Protein 9IQG (pdb70)

Solvent-accessible surface area: 45404 Å² total; per-residue (Å²): 174,29,117,61,0,123,35,6,28,146,112,33,15,138,87,31,120,173,43,55,45,58,2,41,82,34,20,53,63,6,11,60,6,10,0,85,3,0,8,5,1,0,27,0,4,19,50,0,0,38,134,11,59,61,72,73,0,86,91,13,4,66,62,0,92,43,19,1,47,85,7,25,102,5,12,53,16,3,24,70,61,0,0,67,0,0,3,0,0,0,40,41,0,21,31,24,0,5,80,45,1,12,65,3,11,29,60,6,16,46,135,31,11,30,34,12,5,14,36,20,0,22,49,5,0,30,52,0,28,57,7,13,19,16,49,13,40,21,36,44,13,11,77,30,14,10,97,2,0,27,124,21,0,72,130,44,16,68,30,0,3,103,12,0,89,81,8,29,72,78,2,40,121,28,10,135,123,2,49,152,62,0,40,72,8,6,61,112,7,7,66,45,11,33,17,1,31,140,19,2,76,31,0,11,37,2,6,63,5,2,2,1,10,6,32,11,52,84,10,84,84,98,5,47,103,27,7,97,65,3,13,82,6,3,37,73,2,10,88,57,32,8,47,1,27,8,35,0,39,57,20,21,16,64,8,6,14,23,0,0,81,72,0,0,78,57,6,50,43,92,104,18,96,17,0,6,0,4,0,0,3,2,0,0,14,14,0,2,27,1,27,18,39,12,8,22,19,31,6,3,56,5,17,0,7,38,1,0,54,65,0,2,99,0,42,76,8,160,39,79,24,78,68,85,96,112,18,80,156,33,101,91,10,53,0,42,1,6,0,68,78,0,24,6,33,70,83,92,43,120,93,44,28,0,53,80,0,54,10,63,0,63,158,31,30,40,0,0,0,2,2,18,20,46,6,11,20,39,10,1,4,20,0,1,0,8,16,44,40,7,90,55,32,10,0,93,2,44,55,35,19,1,71,65,0,20,18,64,46,1,7,68,11,0,0,3,4,20,58,144,40,40,8,7,43,23,25,0,3,87,2,1,96,49,6,83,56,109,13,88,78,118,62,0,40,61,0,0,126,1,0,7,0,21,81,26,0,147,85,50,123,106,15,17,78,11,69,7,14,14,26,0,62,75,17,34,7,3,28,49,31,10,1,9,0,0,2,0,0,4,29,111,10,21,0,3,0,4,7,16,1,20,32,9,1,4,1,61,7,1,24,133,0,51,69,18,11,116,140,32,9,62,142,13,0,9,0,26,4,11,15,55,14,50,26,0,90,97,7,82,32,0,0,0,0,44,114,2,91,38,56,15,77,16,59,25,99,65,5,79,79,101,4,104,34,0,38,86,3,24,140,25,46,77,124,194,87,84,45,153,15,6,30,85,94,19,50,177,72,9,44,65,144,168,82,44,5,83,34,0,58,106,41,0,64,24,2,19,44,43,24,8,69,0,1,76,18,0,1,96,0,0,22,46,0,7,34,7,28,28,0,100,150,21,76,78,72,62,72,51,136,89,3,20,110,33,4,120,83,141,52,143,34,33,60,0,47,3,1,56,27,17,108,6,96,11,38,132,15,24,98,48,43,21,0,24,182,16,6,66,98,0,60,32,46,5,86,65,7,8,103,40,17,77,50,2,16,86,42,5,20,47,7,5,10,160,14,5,35,49,2,6,42,69,2,2,67,18,0,14,66,0,32,2,65,16,25,28,88,87,26,130,12,71,5,16,40,40,1,5,35,10,1,22,51,1,8,15,8,6,51,12,4,20,17,12,51,25,22,6,79,38,22,22,124,20,0,44,98,21,0,88,87,25,8,96,82,0,5,93,63,0,48,82,3,44,86,42,10,115,141,42,42,139,89,7,39,135,139,0,47,84,47,7,54,20,35,44,133,8,59,39,103,2,30,38,17,0,12,22,4,12,45,2,15,44,2,2,7,0,4,40,33,41,130,61,11,38,39,89,6,58,92,2,1,37,62,5,24,112,14,11,39,11,0,41,40,39,2,23,28,4,20,5,21,12,58,62,20,3,18,64,9,8,8,40,0,3,24,32,0,1,55,32,4,2,70,17,127,20,49,4,0,17,2,1,0,0,4,10,0,1,29,34,1,21,32,11,44,14,39,48,8,21,13,38,35,22,34,16,41,2,43,1,1,0,21,59,0,3,73,1,17,90,36,152,68,31,46,99,63,29,126,166,159,29,80,27,196,86,2,92,0,43,2,41,130,0,22,11,19,69,111,125,75,70,85,39,1,40,99,2,34,2,60,0,89,48,33,10,4,0,0,0,0,1,35,9,45,3,12,9,43,13,1,1,20,0,2,0,15,5,34,62,39,84,66,44,122,4,8,4,32,63,75,50,7,60,46,9,3,8,39,12,4,5,57,8,2,4,4,2,20,38,71,32,17,0,28,64,4,24,2,54,73,0,0,14,25,1,24,68,115,16,82,113,103,67,0,50,111,5,0,58,24,0,62,0,17,109,20,0,129,74,25,91,78,32,24,100,15,158,4,51,30,72,31,53,63,33,34,34,6,20,12,3,2,0,2,5,0,3,0,18,6,25,130,1,107,0,4,0,35,3,12,10,27,21,26,0,0,11,48,1,12,94,76,10,59,152,29,21,46,125,24,83,158,108,66,0,0,1,19,1,10,15,36,11,74,42,2,99,91,4,76,32,0,0,0,0,35,77,0,108,23,82,21,90,10,35,12,108,92,0,49,82,123,88,35,79,0,89,79,6,6,62,45,78,116,47,131

Organism: Mycobacterium tuberculosis (strain ATCC 25618 / H37Rv) (NCBI:txid83332)

Foldseek 3Di:
DQVLLVVLCVVLLVVLVVLLVLLLVLLLLLLLLLLCLLVLVLCCCFPCVVVVNVVSNVVSVVVNVVSVVSNVVSLVSNLVSLVVSLVSSLVVLLVLLVVLQVLAFPVLCVVQDPVRSVCLSPVLSVLSSVVSSCCSNAQVNQVSLLVSLLVVLCVAAVVLSVLSVVLVVVLVVVLVVLCVVQLVLLLVLLVLVVVLVVLVVVCVVPVVVCVVVVVVVVSVVVNVVSVVVSVVSVVVNVVSLVPNVVSLVVSLVVSLVVLVVVQVVCVVDPRHDDSSSSSSNSSSVSNSVSVVRNSNPVSSVSSNSVSSVSSVVSSVDDHDAFQDDAADDDDQQQWKKFAAQFWAQDPPDDDTLAGGAGDIFTWLFEEEEEEDPSQCPLVVLCCQLPSDDTPDDATQRVNHGPSSHGNPVSVLQELEQHPDHFAAWFFLLVRLCVLPVPDDVVLLLVLCVLLVNQPVQVPDPVRRRHTAHGGNPVDDPLNSLSSSSSSSVSSLHSEYEAHPSPPRPDPVSSVSNLVSCCVRSSNHGYYHYDLALVSQQRGQKYWYGYSRYTQDIGHLVVCCPVPPVSVVSCVVNPD/DFDLVVLLVVLVCLLQDDPDLNVVLLVLLLLLLLLLLCLLLLVLVLVLLQVLQVVQQPDDQVAALVRVLVVVCVDPPNLVSLLSVQSRHRHNDHHDVVSSVVSVVVSVVSNVVSVVSLVVSLVSSVVSLVVSLVVLLVLLVVLVVFAAPVVPVVDDPVVSVCLNPVLSVLLSVLCNVPVSLLSNLVSNQVSLLVVLVVLDPVLSVLLVVLVVVLVVVVVVLCVQQVVLVVQLVVLVVVLVVLVSVCVVVVVCCVVVVNPVVSVVVNVVSVVSNVVSVVSNVVSLQVSLVVLVVSLVVSLVVSVVVVVVCSSSNNHPPSSSSSNSVSSVSNSVSSSVCSNSVVSVSSSSVSSSSSVVSSPDDGADDFAAAADDQPQWKKWWAQWWADDPPPGTQAGGAIDIFGQFFAEEEEEDDRQCLLVVVCVQLPSDDTPDTFMDRNRHTPRNHGSVNSNLQEQEQDPQQFAAWFFLLCRLCVLPVPDDPVLLVLLCVLLVLQVVLVVDPQRRHFTAGGVGGPADPQSSLSSSSSSSVSSLHLAYEYAASCVVPDPVSVVSNCVSCVVVSRRRRYYHYHLPVVVCAPGQKYFYGYRNYRPDMGHPVVCCVVPPDVVVSVCVVVPD

Nearest PDB structures (foldseek):
  9g2s-assembly1_B  TM=8.782E-01  e=1.891E-32  Mycolicibacterium thermoresistibile ATCC 19527
  9g2t-assembly1_B  TM=8.586E-01  e=6.358E-33  Mycolicibacterium thermoresistibile ATCC 19527
  9fw3-assembly1_B  TM=8.831E-01  e=9.270E-32  Mycolicibacterium thermoresistibile ATCC 19527
  9g2k-assembly1_B  TM=8.762E-01  e=6.839E-31  Mycolicibacterium thermoresistibile ATCC 19527
  8vsi-assembly1_B  TM=7.888E-01  e=4.283E-32  Escherichia coli

Secondary structure (DSSP, 8-state):
--HHHHHHHHHHSGGGHHHHHHHHHHHHHHHHHHHHHHHHHHHIIIIIITTT-HHHHHHHHHHHHHHHHHHHHHHHHHHHHHHHHHHHHHHHHHHHHHHHHTT--HHHHHTT-HHHHHHHHHHHHHHHHHHHHHIIIIITHHHHHHHHHHHHHHHH-TTTHHHHHHHHHHHHHHHHHHHHHHHHHHHHHHHHHHHHHHHHHHHHHTHHHHHHHT-HHHHHHHHHHHHHHHHHHHHHHHHHHTTHHHHHHHHHHHHHHHHHHHHHHHHHTTT--THHHHHHHHHHHHHHHHHHHHHHTTTHHHHHHHHHHHHHHHHTPPPS----SS----TT----B--EEEEE--TT-SS-SEEEE---B-TT-EEEEEE-TTSSHHHHHHHHTTSS--SEEE--BTTB-STTS-TTHHHHTEEEE-SS----SEEHHHHHHTT-SS--HHHHHHHHHHTT-HHHHHTSTTGGG-EE-SSSTTS-HHHHHHHHHHHHHHH--SEEEEES--TTS-HHHHHHHHHHHHHHGGGSEEEEE-S-HHHHSSSSEEEEEETTEEEEEE-HHHHHHH-HHHHHHHHHH--/---HHHHHHHHHHHHS-STTTHHHHHHHHHHHHHHHHHHHHHHHHHHHHHHHHHHHHSS-TTS-HHHHHHHHHHSSSSHHHHHHHTT---TT----HHHHHHHHHHHHHHHHHHHHHHHHHHHHHHHHHHHHHHHHHHHHHHHHHHS-HHHHHTS-HHHHHIIIIIHHHHHHHHHHHHHHHHHHHHHHHHHHHHHHHHH-HHHHHHHHTHHHHHHHHHHHHHHHHHHHHHHHHHHHHHHHHHHHHHHHTHHHHHHTT-HHHHHHHHHHHHHHHHHHHHHHHHHHHTHHHHHHHHHHHHHHHHHHHHHHHHHHTSS-HHHHHHHHHHHHHHHHHHHHHHHTHHHHHHHHHHHHHHHHHHTS--S-----PPP--SS--EEEEEEEE-STTTS-SEEEEEEEE-TT--EEEE--TTSSHHHHHHHHTTSS--SEEEEEETTEEGGGS-HHHHHHHEEEE-SS----SEEHHHHHHTT-TT--HHHHHHHHHHTTHHHHHTTSTTTTTSEE-SS-BS--HHHHHHHHHHHHHHT--SEEEEESTTSSS-HHHHHHHHHHHHHHHSSS--EEE-S-TTTTTT-SEEEEESSSSEEEEE-HHHHHHH-HHHHHHHHHHH--

B-factor: mean 59.62, std 23.4, range [16.44, 131.47]

Radius of gyration: 38.79 Å; Cα contacts (8 Å, |Δi|>4): 2008; chains: 2; bounding box: 55×67×137 Å

Structure (mmCIF, N/CA/C/O backbone):
data_9IQG
#
_entry.id   9IQG
#
_cell.length_a   1.00
_cell.length_b   1.00
_cell.length_c   1.00
_cell.angle_alpha   90.00
_cell.angle_beta   90.00
_cell.angle_gamma   90.00
#
_symmetry.space_group_name_H-M   'P 1'
#
loop_
_entity.id
_entity.type
_entity.pdbx_description
1 polymer 'ABC transporter, ATP-binding protein'
2 polymer 'ABC transporter transmembrane region'
3 non-polymer "ADENOSINE-5'-TRIPHOSPHATE"
4 non-polymer 'MAGNESIUM ION'
5 non-polymer "ADENOSINE-5'-DIPHOSPHATE"
6 non-polymer 'VANADATE ION'
#
loop_
_atom_site.group_PDB
_atom_site.id
_atom_site.type_symbol
_atom_site.label_atom_id
_atom_site.label_alt_id
_atom_site.label_comp_id
_atom_site.label_asym_id
_atom_site.label_entity_id
_atom_site.label_seq_id
_atom_site.pdbx_PDB_ins_code
_atom_site.Cartn_x
_atom_site.Cartn_y
_atom_site.Cartn_z
_atom_site.occupancy
_atom_site.B_iso_or_equiv
_atom_site.auth_seq_id
_atom_site.auth_comp_id
_atom_site.auth_asym_id
_atom_site.auth_atom_id
_atom_site.pdbx_PDB_model_num
ATOM 1 N N . GLN A 1 10 ? 96.096 118.299 104.479 1.00 89.56 -2 GLN A N 1
ATOM 2 C CA . GLN A 1 10 ? 96.012 117.172 103.559 1.00 98.86 -2 GLN A CA 1
ATOM 3 C C . GLN A 1 10 ? 97.236 116.267 103.688 1.00 98.30 -2 GLN A C 1
ATOM 4 O O . GLN A 1 10 ? 98.337 116.625 103.267 1.00 93.24 -2 GLN A O 1
ATOM 10 N N . SER A 1 11 ? 97.033 115.092 104.288 1.00 91.71 -1 SER A N 1
ATOM 11 C CA . SER A 1 11 ? 98.090 114.100 104.436 1.00 75.66 -1 SER A CA 1
ATOM 12 C C . SER A 1 11 ? 97.564 112.693 104.187 1.00 70.09 -1 SER A C 1
ATOM 13 O O . SER A 1 11 ? 98.096 111.723 104.734 1.00 66.77 -1 SER A O 1
ATOM 16 N N . ASN A 1 12 ? 96.518 112.566 103.367 1.00 74.27 0 ASN A N 1
ATOM 17 C CA . ASN A 1 12 ? 95.910 111.261 103.130 1.00 69.61 0 ASN A CA 1
ATOM 18 C C . ASN A 1 12 ? 96.875 110.315 102.426 1.00 61.59 0 ASN A C 1
ATOM 19 O O . ASN A 1 12 ? 96.910 109.117 102.726 1.00 61.52 0 ASN A O 1
ATOM 24 N N . MET A 1 13 ? 97.659 110.832 101.477 1.00 59.09 1 MET A N 1
ATOM 25 C CA . MET A 1 13 ? 98.586 109.979 100.743 1.00 52.74 1 MET A CA 1
ATOM 26 C C . MET A 1 13 ? 99.764 109.544 101.605 1.00 47.91 1 MET A C 1
ATOM 27 O O . MET A 1 13 ? 100.290 108.442 101.418 1.00 47.87 1 MET A O 1
ATOM 32 N N . LEU A 1 14 ? 100.195 110.388 102.544 1.00 46.17 2 LEU A N 1
ATOM 33 C CA . LEU A 1 14 ? 101.308 110.023 103.416 1.00 42.93 2 LEU A CA 1
ATOM 34 C C . LEU A 1 14 ? 100.968 108.801 104.258 1.00 43.33 2 LEU A C 1
ATOM 35 O O . LEU A 1 14 ? 101.767 107.863 104.367 1.00 46.04 2 LEU A O 1
ATOM 40 N N . TRP A 1 15 ? 99.775 108.791 104.852 1.00 45.09 3 TRP A N 1
ATOM 41 C CA . TRP A 1 15 ? 99.368 107.652 105.663 1.00 45.85 3 TRP A CA 1
ATOM 42 C C . TRP A 1 15 ? 99.202 106.395 104.824 1.00 45.35 3 TRP A C 1
ATOM 43 O O . TRP A 1 15 ? 99.539 105.302 105.285 1.00 45.93 3 TRP A O 1
ATOM 54 N N . ALA A 1 16 ? 98.688 106.525 103.599 1.00 48.20 4 ALA A N 1
ATOM 55 C CA . ALA A 1 16 ? 98.567 105.363 102.724 1.00 43.83 4 ALA A CA 1
ATOM 56 C C . ALA A 1 16 ? 99.933 104.780 102.387 1.00 39.43 4 ALA A C 1
ATOM 57 O O . ALA A 1 16 ? 100.122 103.558 102.427 1.00 40.90 4 ALA A O 1
ATOM 59 N N . LEU A 1 17 ? 100.903 105.639 102.065 1.00 39.02 5 LEU A N 1
ATOM 60 C CA . LEU A 1 17 ? 102.247 105.159 101.762 1.00 36.29 5 LEU A CA 1
ATOM 61 C C . LEU A 1 17 ? 102.879 104.485 102.971 1.00 36.32 5 LEU A C 1
ATOM 62 O O . LEU A 1 17 ? 103.508 103.428 102.842 1.00 38.90 5 LEU A O 1
ATOM 67 N N . LEU A 1 18 ? 102.731 105.084 104.155 1.00 36.50 6 LEU A N 1
ATOM 68 C CA . LEU A 1 18 ? 103.283 104.474 105.359 1.00 30.79 6 LEU A CA 1
ATOM 69 C C . LEU A 1 18 ? 102.637 103.122 105.631 1.00 32.18 6 LEU A C 1
ATOM 70 O O . LEU A 1 18 ? 103.329 102.127 105.872 1.00 38.13 6 LEU A O 1
ATOM 75 N N . ARG A 1 19 ? 101.308 103.057 105.552 1.00 31.85 7 ARG A N 1
ATOM 76 C CA . ARG A 1 19 ? 100.604 101.805 105.798 1.00 37.80 7 ARG A CA 1
ATOM 77 C C . ARG A 1 19 ? 101.029 100.728 104.808 1.00 43.24 7 ARG A C 1
ATOM 78 O O . ARG A 1 19 ? 101.165 99.555 105.177 1.00 45.99 7 ARG A O 1
ATOM 86 N N . GLN A 1 20 ? 101.253 101.105 103.549 1.00 40.28 8 GLN A N 1
ATOM 87 C CA . GLN A 1 20 ? 101.606 100.108 102.546 1.00 35.46 8 GLN A CA 1
ATOM 88 C C . GLN A 1 20 ? 103.045 99.631 102.700 1.00 35.87 8 GLN A C 1
ATOM 89 O O . GLN A 1 20 ? 103.318 98.431 102.580 1.00 39.12 8 GLN A O 1
ATOM 95 N N . TYR A 1 21 ? 103.985 100.540 102.958 1.00 32.64 9 TYR A N 1
ATOM 96 C CA . TYR A 1 21 ? 105.396 100.200 102.839 1.00 33.56 9 TYR A CA 1
ATOM 97 C C . TYR A 1 21 ? 106.114 100.056 104.174 1.00 38.48 9 TYR A C 1
ATOM 98 O O . TYR A 1 21 ? 107.330 99.841 104.185 1.00 43.34 9 TYR A O 1
ATOM 107 N N . VAL A 1 22 ? 105.403 100.142 105.301 1.00 36.51 10 VAL A N 1
ATOM 108 C CA . VAL A 1 22 ? 105.992 99.771 106.582 1.00 34.08 10 VAL A CA 1
ATOM 109 C C . VAL A 1 22 ? 105.420 98.457 107.101 1.00 40.37 10 VAL A C 1
ATOM 110 O O . VAL A 1 22 ? 105.913 97.930 108.111 1.00 46.07 10 VAL A O 1
ATOM 114 N N . ARG A 1 23 ? 104.427 97.892 106.419 1.00 41.39 11 ARG A N 1
ATOM 115 C CA . ARG A 1 23 ? 103.823 96.635 106.853 1.00 43.20 11 ARG A CA 1
ATOM 116 C C . ARG A 1 23 ? 104.816 95.490 107.035 1.00 42.37 11 ARG A C 1
ATOM 117 O O . ARG A 1 23 ? 104.676 94.749 108.022 1.00 49.78 11 ARG A O 1
ATOM 125 N N . PRO A 1 24 ? 105.801 95.264 106.158 1.00 38.90 12 PRO A N 1
ATOM 126 C CA . PRO A 1 24 ? 106.785 94.205 106.440 1.00 36.63 12 PRO A CA 1
ATOM 127 C C . PRO A 1 24 ? 107.621 94.451 107.685 1.00 37.40 12 PRO A C 1
ATOM 128 O O . PRO A 1 24 ? 108.228 93.503 108.196 1.00 40.52 12 PRO A O 1
ATOM 132 N N . TYR A 1 25 ? 107.681 95.685 108.188 1.00 33.25 13 TYR A N 1
ATOM 133 C CA . TYR A 1 25 ? 108.513 96.028 109.335 1.00 31.24 13 TYR A CA 1
ATOM 134 C C . TYR A 1 25 ? 107.694 96.409 110.565 1.00 39.38 13 TYR A C 1
ATOM 135 O O . TYR A 1 25 ? 108.219 97.044 111.485 1.00 44.18 13 TYR A O 1
ATOM 144 N N . ARG A 1 26 ? 106.417 96.022 110.607 1.00 41.93 14 ARG A N 1
ATOM 145 C CA . ARG A 1 26 ? 105.594 96.343 111.766 1.00 37.55 14 ARG A CA 1
ATOM 146 C C . ARG A 1 26 ? 106.055 95.596 113.012 1.00 41.38 14 ARG A C 1
ATOM 147 O O . ARG A 1 26 ? 105.939 96.122 114.123 1.00 46.13 14 ARG A O 1
ATOM 155 N N . TRP A 1 27 ? 106.584 94.381 112.859 1.00 42.55 15 TRP A N 1
ATOM 156 C CA . TRP A 1 27 ? 107.104 93.665 114.019 1.00 39.39 15 TRP A CA 1
ATOM 157 C C . TRP A 1 27 ? 108.364 94.329 114.559 1.00 40.68 15 TRP A C 1
ATOM 158 O O . TRP A 1 27 ? 108.560 94.404 115.779 1.00 46.85 15 TRP A O 1
ATOM 169 N N . LEU A 1 28 ? 109.229 94.821 113.669 1.00 39.38 16 LEU A N 1
ATOM 170 C CA . LEU A 1 28 ? 110.375 95.604 114.118 1.00 29.75 16 LEU A CA 1
ATOM 171 C C . LEU A 1 28 ? 109.922 96.874 114.820 1.00 28.77 16 LEU A C 1
ATOM 172 O O . LEU A 1 28 ? 110.530 97.293 115.809 1.00 35.78 16 LEU A O 1
ATOM 177 N N . LEU A 1 29 ? 108.858 97.503 114.319 1.00 28.37 17 LEU A N 1
ATOM 178 C CA . LEU A 1 29 ? 108.315 98.679 114.995 1.00 31.49 17 LEU A CA 1
ATOM 179 C C . LEU A 1 29 ? 107.795 98.335 116.386 1.00 34.27 17 LEU A C 1
ATOM 180 O O . LEU A 1 29 ? 107.974 99.110 117.331 1.00 32.66 17 LEU A O 1
ATOM 185 N N . ALA A 1 30 ? 107.126 97.191 116.525 1.00 34.20 18 ALA A N 1
ATOM 186 C CA . ALA A 1 30 ? 106.639 96.772 117.837 1.00 30.48 18 ALA A CA 1
ATOM 187 C C . ALA A 1 30 ? 107.794 96.511 118.796 1.00 33.60 18 ALA A C 1
ATOM 188 O O . ALA A 1 30 ? 107.733 96.886 119.975 1.00 40.00 18 ALA A O 1
ATOM 190 N N . VAL A 1 31 ? 108.856 95.867 118.309 1.00 31.66 19 VAL A N 1
ATOM 191 C CA . VAL A 1 31 ? 110.034 95.638 119.143 1.00 29.90 19 VAL A CA 1
ATOM 192 C C . VAL A 1 31 ? 110.656 96.964 119.561 1.00 31.26 19 VAL A C 1
ATOM 193 O O . VAL A 1 31 ? 111.059 97.143 120.717 1.00 34.44 19 VAL A O 1
ATOM 197 N N . VAL A 1 32 ? 110.748 97.911 118.626 1.00 29.54 20 VAL A N 1
ATOM 198 C CA . VAL A 1 32 ? 111.300 99.225 118.940 1.00 28.19 20 VAL A CA 1
ATOM 199 C C . VAL A 1 32 ? 110.454 99.916 119.996 1.00 30.79 20 VAL A C 1
ATOM 200 O O . VAL A 1 32 ? 110.982 100.526 120.929 1.00 38.64 20 VAL A O 1
ATOM 204 N N . ALA A 1 33 ? 109.129 99.840 119.864 1.00 30.31 21 ALA A N 1
ATOM 205 C CA . ALA A 1 33 ? 108.248 100.470 120.840 1.00 30.90 21 ALA A CA 1
ATOM 206 C C . ALA A 1 33 ? 108.423 99.856 122.222 1.00 32.40 21 ALA A C 1
ATOM 207 O O . ALA A 1 33 ? 108.480 100.576 123.225 1.00 33.14 21 ALA A O 1
ATOM 209 N N . VAL A 1 34 ? 108.515 98.528 122.294 1.00 31.14 22 VAL A N 1
ATOM 210 C CA . VAL A 1 34 ? 108.684 97.865 123.585 1.00 26.32 22 VAL A CA 1
ATOM 211 C C . VAL A 1 34 ? 110.013 98.262 124.220 1.00 27.47 22 VAL A C 1
ATOM 212 O O . VAL A 1 34 ? 110.079 98.600 125.408 1.00 29.97 22 VAL A O 1
ATOM 216 N N . LEU A 1 35 ? 111.092 98.236 123.436 1.00 30.82 23 LEU A N 1
ATOM 217 C CA . LEU A 1 35 ? 112.396 98.602 123.982 1.00 29.92 23 LEU A CA 1
ATOM 218 C C . LEU A 1 35 ? 112.428 100.065 124.402 1.00 27.79 23 LEU A C 1
ATOM 219 O O . LEU A 1 35 ? 113.042 100.415 125.417 1.00 32.73 23 LEU A O 1
ATOM 224 N N . GLN A 1 36 ? 111.767 100.936 123.640 1.00 28.33 24 GLN A N 1
ATOM 225 C CA . GLN A 1 36 ? 111.728 102.349 123.990 1.00 30.02 24 GLN A CA 1
ATOM 226 C C . GLN A 1 36 ? 110.956 102.584 125.279 1.00 31.06 24 GLN A C 1
ATOM 227 O O . GLN A 1 36 ? 111.386 103.379 126.122 1.00 33.95 24 GLN A O 1
ATOM 233 N N . VAL A 1 37 ? 109.819 101.907 125.462 1.00 30.66 25 VAL A N 1
ATOM 234 C CA . VAL A 1 37 ? 109.091 102.100 126.711 1.00 31.27 25 VAL A CA 1
ATOM 235 C C . VAL A 1 37 ? 109.894 101.547 127.881 1.00 30.00 25 VAL A C 1
ATOM 236 O O . VAL A 1 37 ? 109.915 102.145 128.959 1.00 37.56 25 VAL A O 1
ATOM 240 N N . ILE A 1 38 ? 110.600 100.429 127.688 1.00 28.52 26 ILE A N 1
ATOM 241 C CA . ILE A 1 38 ? 111.392 99.882 128.790 1.00 26.57 26 ILE A CA 1
ATOM 242 C C . ILE A 1 38 ? 112.512 100.843 129.171 1.00 28.66 26 ILE A C 1
ATOM 243 O O . ILE A 1 38 ? 112.750 101.106 130.355 1.00 36.08 26 ILE A O 1
ATOM 248 N N . SER A 1 39 ? 113.215 101.387 128.174 1.00 28.56 27 SER A N 1
ATOM 249 C CA . SER A 1 39 ? 114.307 102.311 128.472 1.00 24.88 27 SER A CA 1
ATOM 250 C C . SER A 1 39 ? 113.792 103.595 129.112 1.00 26.42 27 SER A C 1
ATOM 251 O O . SER A 1 39 ? 114.418 104.129 130.036 1.00 31.75 27 SER A O 1
ATOM 254 N N . ASN A 1 40 ? 112.651 104.104 128.643 1.00 27.66 28 ASN A N 1
ATOM 255 C CA . ASN A 1 40 ? 112.101 105.327 129.215 1.00 28.22 28 ASN A CA 1
ATOM 256 C C . ASN A 1 40 ? 111.618 105.112 130.644 1.00 29.28 28 ASN A C 1
ATOM 257 O O . ASN A 1 40 ? 111.818 105.975 131.505 1.00 33.32 28 ASN A O 1
ATOM 262 N N . MET A 1 41 ? 110.996 103.965 130.929 1.00 28.08 29 MET A N 1
ATOM 263 C CA . MET A 1 41 ? 110.615 103.684 132.308 1.00 28.05 29 MET A CA 1
ATOM 264 C C . MET A 1 41 ? 111.827 103.442 133.198 1.00 27.93 29 MET A C 1
ATOM 265 O O . MET A 1 41 ? 111.784 103.773 134.381 1.00 34.38 29 MET A O 1
ATOM 270 N N . ALA A 1 42 ? 112.913 102.880 132.665 1.00 24.32 30 ALA A N 1
ATOM 271 C CA . ALA A 1 42 ? 114.129 102.759 133.468 1.00 26.72 30 ALA A CA 1
ATOM 272 C C . ALA A 1 42 ? 114.711 104.129 133.806 1.00 29.40 30 ALA A C 1
ATOM 273 O O . ALA A 1 42 ? 115.116 104.383 134.953 1.00 34.88 30 ALA A O 1
ATOM 275 N N . SER A 1 43 ? 114.757 105.024 132.817 1.00 25.20 31 SER A N 1
ATOM 276 C CA . SER A 1 43 ? 115.256 106.372 133.057 1.00 28.42 31 SER A CA 1
ATOM 277 C C . SER A 1 43 ? 114.348 107.151 134.001 1.00 30.21 31 SER A C 1
ATOM 278 O O . SER A 1 43 ? 114.825 108.025 134.730 1.00 32.36 31 SER A O 1
ATOM 281 N N . LEU A 1 44 ? 113.045 106.865 133.988 1.00 27.75 32 LEU A N 1
ATOM 282 C CA . LEU A 1 44 ? 112.138 107.472 134.956 1.00 24.49 32 LEU A CA 1
ATOM 283 C C . LEU A 1 44 ? 112.243 106.827 136.331 1.00 27.46 32 LEU A C 1
ATOM 284 O O . LEU A 1 44 ? 111.945 107.476 137.338 1.00 34.63 32 LEU A O 1
ATOM 289 N N . TYR A 1 45 ? 112.642 105.559 136.393 1.00 28.26 33 TYR A N 1
ATOM 290 C CA . TYR A 1 45 ? 112.713 104.850 137.662 1.00 28.06 33 TYR A CA 1
ATOM 291 C C . TYR A 1 45 ? 113.978 105.181 138.434 1.00 30.16 33 TYR A C 1
ATOM 292 O O . TYR A 1 45 ? 113.987 105.068 139.663 1.00 35.06 33 TYR A O 1
ATOM 301 N N . LEU A 1 46 ? 115.051 105.564 137.745 1.00 31.11 34 LEU A N 1
ATOM 302 C CA . LEU A 1 46 ? 116.251 106.001 138.463 1.00 29.46 34 LEU A CA 1
ATOM 303 C C . LEU A 1 46 ? 115.975 107.112 139.475 1.00 31.88 34 LEU A C 1
ATOM 304 O O . LEU A 1 46 ? 116.445 107.003 140.621 1.00 36.74 34 LEU A O 1
ATOM 309 N N . PRO A 1 47 ? 115.239 108.181 139.144 1.00 33.60 35 PRO A N 1
ATOM 310 C CA . PRO A 1 47 ? 114.856 109.149 140.185 1.00 32.36 35 PRO A CA 1
ATOM 311 C C . PRO A 1 47 ? 114.008 108.559 141.296 1.00 32.93 35 PRO A C 1
ATOM 312 O O . PRO A 1 47 ? 114.070 109.048 142.428 1.00 37.99 35 PRO A O 1
ATOM 316 N N . THR A 1 48 ? 113.196 107.541 141.011 1.00 30.00 36 THR A N 1
ATOM 317 C CA . THR A 1 48 ? 112.440 106.890 142.076 1.00 32.61 36 THR A CA 1
ATOM 318 C C . THR A 1 48 ? 113.370 106.200 143.068 1.00 36.30 36 THR A C 1
ATOM 319 O O . THR A 1 48 ? 113.149 106.256 144.284 1.00 37.78 36 THR A O 1
ATOM 323 N N . VAL A 1 49 ? 114.425 105.551 142.571 1.00 36.24 37 VAL A N 1
ATOM 324 C CA . VAL A 1 49 ? 115.405 104.957 143.472 1.00 35.64 37 VAL A CA 1
ATOM 325 C C . VAL A 1 49 ? 116.165 106.036 144.228 1.00 39.24 37 VAL A C 1
ATOM 326 O O . VAL A 1 49 ? 116.540 105.841 145.387 1.00 43.94 37 VAL A O 1
ATOM 330 N N . ASN A 1 50 ? 116.424 107.181 143.592 1.00 37.26 38 ASN A N 1
ATOM 331 C CA . ASN A 1 50 ? 117.044 108.291 144.312 1.00 35.98 38 ASN A CA 1
ATOM 332 C C . ASN A 1 50 ? 116.148 108.790 145.443 1.00 40.50 38 ASN A C 1
ATOM 333 O O . ASN A 1 50 ? 116.622 109.082 146.550 1.00 45.63 38 ASN A O 1
ATOM 338 N N . ALA A 1 51 ? 114.846 108.890 145.178 1.00 39.41 39 ALA A N 1
ATOM 339 C CA . ALA A 1 51 ? 113.893 109.267 146.214 1.00 38.28 39 ALA A CA 1
ATOM 340 C C . ALA A 1 51 ? 113.875 108.244 147.339 1.00 41.05 39 ALA A C 1
ATOM 341 O O . ALA A 1 51 ? 113.754 108.605 148.514 1.00 46.45 39 ALA A O 1
ATOM 343 N N . ALA A 1 52 ? 113.973 106.959 146.996 1.00 41.57 40 ALA A N 1
ATOM 344 C CA . ALA A 1 52 ? 114.048 105.922 148.019 1.00 44.10 40 ALA A CA 1
ATOM 345 C C . ALA A 1 52 ? 115.323 106.051 148.843 1.00 43.53 40 ALA A C 1
ATOM 346 O O . ALA A 1 52 ? 115.316 105.809 150.054 1.00 48.45 40 ALA A O 1
ATOM 348 N N . ILE A 1 53 ? 116.431 106.420 148.197 1.00 44.16 41 ILE A N 1
ATOM 349 C CA . ILE A 1 53 ? 117.677 106.674 148.917 1.00 44.76 41 ILE A CA 1
ATOM 350 C C . ILE A 1 53 ? 117.476 107.790 149.932 1.00 50.19 41 ILE A C 1
ATOM 351 O O . ILE A 1 53 ? 117.918 107.699 151.083 1.00 51.99 41 ILE A O 1
ATOM 356 N N . ILE A 1 54 ? 116.810 108.865 149.514 1.00 50.50 42 ILE A N 1
ATOM 357 C CA . ILE A 1 54 ? 116.589 109.993 150.415 1.00 49.23 42 ILE A CA 1
ATOM 358 C C . ILE A 1 54 ? 115.673 109.594 151.570 1.00 52.76 42 ILE A C 1
ATOM 359 O O . ILE A 1 54 ? 115.965 109.872 152.738 1.00 55.06 42 ILE A O 1
ATOM 364 N N . ASP A 1 55 ? 114.555 108.932 151.263 1.00 50.79 43 ASP A N 1
ATOM 365 C CA . ASP A 1 55 ? 113.566 108.623 152.293 1.00 53.51 43 ASP A CA 1
ATOM 366 C C . ASP A 1 55 ? 114.044 107.516 153.224 1.00 58.77 43 ASP A C 1
ATOM 367 O O . ASP A 1 55 ? 113.913 107.624 154.449 1.00 63.74 43 ASP A O 1
ATOM 372 N N . ASP A 1 56 ? 114.595 106.440 152.666 1.00 59.35 44 ASP A N 1
ATOM 373 C CA . ASP A 1 56 ? 114.935 105.268 153.465 1.00 60.67 44 ASP A CA 1
ATOM 374 C C . ASP A 1 56 ? 116.336 105.342 154.057 1.00 60.83 44 ASP A C 1
ATOM 375 O O . ASP A 1 56 ? 116.541 104.942 155.207 1.00 67.90 44 ASP A O 1
ATOM 380 N N . GLY A 1 57 ? 117.307 105.831 153.297 1.00 57.14 45 GLY A N 1
ATOM 381 C CA . GLY A 1 57 ? 118.667 105.892 153.790 1.00 62.26 45 GLY A CA 1
ATOM 382 C C . GLY A 1 57 ? 119.000 107.158 154.549 1.00 65.17 45 GLY A C 1
ATOM 383 O O . GLY A 1 57 ? 119.425 107.103 155.706 1.00 66.27 45 GLY A O 1
ATOM 384 N N . VAL A 1 58 ? 118.815 108.309 153.903 1.00 64.40 46 VAL A N 1
ATOM 385 C CA . VAL A 1 58 ? 119.248 109.573 154.492 1.00 60.62 46 VAL A CA 1
ATOM 386 C C . VAL A 1 58 ? 118.396 109.924 155.704 1.00 66.50 46 VAL A C 1
ATOM 387 O O . VAL A 1 58 ? 118.917 110.291 156.764 1.00 69.37 46 VAL A O 1
ATOM 391 N N . ALA A 1 59 ? 117.073 109.811 155.572 1.00 68.62 47 ALA A N 1
ATOM 392 C CA . ALA A 1 59 ? 116.178 110.227 156.645 1.00 69.32 47 ALA A CA 1
ATOM 393 C C . ALA A 1 59 ? 116.266 109.324 157.866 1.00 76.45 47 ALA A C 1
ATOM 394 O O . ALA A 1 59 ? 115.806 109.717 158.943 1.00 78.43 47 ALA A O 1
ATOM 396 N N . LYS A 1 60 ? 116.837 108.128 157.729 1.00 77.82 48 LYS A N 1
ATOM 397 C CA . LYS A 1 60 ? 116.974 107.199 158.844 1.00 76.18 48 LYS A CA 1
ATOM 398 C C . LYS A 1 60 ? 118.426 106.840 159.133 1.00 75.67 48 LYS A C 1
ATOM 399 O O . LYS A 1 60 ? 118.681 105.981 159.985 1.00 76.20 48 LYS A O 1
ATOM 405 N N . GLY A 1 61 ? 119.379 107.472 158.454 1.00 72.17 49 GLY A N 1
ATOM 406 C CA . GLY A 1 61 ? 120.782 107.181 158.684 1.00 79.25 49 GLY A CA 1
ATOM 407 C C . GLY A 1 61 ? 121.198 105.773 158.324 1.00 82.40 49 GLY A C 1
ATOM 408 O O . GLY A 1 61 ? 122.078 105.209 158.979 1.00 84.98 49 GLY A O 1
ATOM 409 N N . ASP A 1 62 ? 120.591 105.189 157.294 1.00 75.35 50 ASP A N 1
ATOM 410 C CA . ASP A 1 62 ? 120.868 103.811 156.891 1.00 70.60 50 ASP A CA 1
ATOM 411 C C . ASP A 1 62 ? 121.738 103.850 155.639 1.00 71.06 50 ASP A C 1
ATOM 412 O O . ASP A 1 62 ? 121.240 103.908 154.514 1.00 74.60 50 ASP A O 1
ATOM 417 N N . THR A 1 63 ? 123.057 103.814 155.841 1.00 68.42 51 THR A N 1
ATOM 418 C CA . THR A 1 63 ? 123.984 103.861 154.715 1.00 69.63 51 THR A CA 1
ATOM 419 C C . THR A 1 63 ? 123.975 102.562 153.917 1.00 67.41 51 THR A C 1
ATOM 420 O O . THR A 1 63 ? 124.204 102.580 152.700 1.00 67.16 51 THR A O 1
ATOM 424 N N . ALA A 1 64 ? 123.718 101.433 154.581 1.00 65.47 52 ALA A N 1
ATOM 425 C CA . ALA A 1 64 ? 123.624 100.164 153.868 1.00 69.56 52 ALA A CA 1
ATOM 426 C C . ALA A 1 64 ? 122.493 100.195 152.850 1.00 67.11 52 ALA A C 1
ATOM 427 O O . ALA A 1 64 ? 122.638 99.683 151.732 1.00 68.43 52 ALA A O 1
ATOM 429 N N . 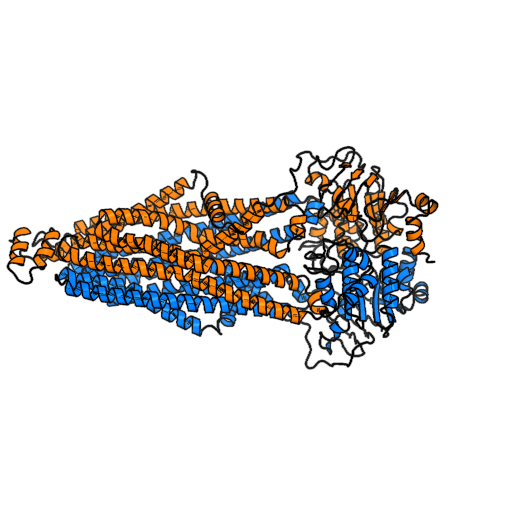ARG A 1 65 ? 121.358 100.793 153.217 1.00 63.63 53 ARG A N 1
ATOM 430 C CA . ARG A 1 65 ? 120.265 100.944 152.264 1.00 64.65 53 ARG A CA 1
ATOM 431 C C . ARG A 1 65 ? 120.669 101.839 151.102 1.00 61.07 53 ARG A C 1
ATOM 432 O O . ARG A 1 65 ? 120.267 101.601 149.959 1.00 64.22 53 ARG A O 1
ATOM 440 N N . ILE A 1 66 ? 121.464 102.876 151.373 1.00 56.02 54 ILE A N 1
ATOM 441 C CA . ILE A 1 66 ? 121.930 103.754 150.303 1.00 55.21 54 ILE A CA 1
ATOM 442 C C . ILE A 1 66 ? 122.788 102.975 149.314 1.00 60.20 54 ILE A C 1
ATOM 443 O O . ILE A 1 66 ? 122.632 103.104 148.094 1.00 58.36 54 ILE A O 1
ATOM 448 N N . VAL A 1 67 ? 123.698 102.143 149.825 1.00 58.24 55 VAL A N 1
ATOM 449 C CA . VAL A 1 67 ? 124.551 101.347 148.943 1.00 56.10 55 VAL A CA 1
ATOM 450 C C . VAL A 1 67 ? 123.721 100.341 148.150 1.00 55.00 55 VAL A C 1
ATOM 451 O O . VAL A 1 67 ? 123.939 100.139 146.946 1.00 55.56 55 VAL A O 1
ATOM 455 N N . GLU A 1 68 ? 122.759 99.692 148.809 1.00 51.76 56 GLU A N 1
ATOM 456 C CA . GLU A 1 68 ? 121.911 98.720 148.125 1.00 54.38 56 GLU A CA 1
ATOM 457 C C . GLU A 1 68 ? 121.108 99.376 147.007 1.00 54.57 56 GLU A C 1
ATOM 458 O O . GLU A 1 68 ? 121.015 98.848 145.890 1.00 60.46 56 GLU A O 1
ATOM 464 N N . LEU A 1 69 ? 120.518 100.537 147.289 1.00 48.98 57 LEU A N 1
ATOM 465 C CA . LEU A 1 69 ? 119.740 101.224 146.270 1.00 44.79 57 LEU A CA 1
ATOM 466 C C . LEU A 1 69 ? 120.633 101.781 145.171 1.00 46.37 57 LEU A C 1
ATOM 467 O O . LEU A 1 69 ? 120.190 101.918 144.028 1.00 47.86 57 LEU A O 1
ATOM 472 N N . GLY A 1 70 ? 121.893 102.088 145.484 1.00 45.78 58 GLY A N 1
ATOM 473 C CA . GLY A 1 70 ? 122.834 102.439 144.433 1.00 42.43 58 GLY A CA 1
ATOM 474 C C . GLY A 1 70 ? 123.125 101.275 143.507 1.00 44.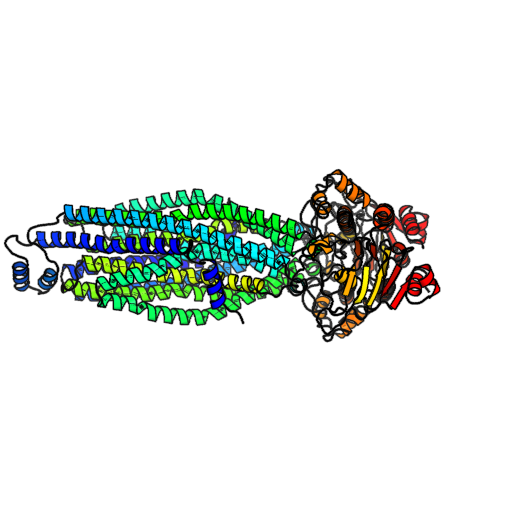79 58 GLY A C 1
ATOM 475 O O . GLY A 1 70 ? 123.255 101.451 142.293 1.00 47.47 58 GLY A O 1
ATOM 476 N N . ALA A 1 71 ? 123.233 100.069 144.066 1.00 44.01 59 ALA A N 1
ATOM 477 C CA . ALA A 1 71 ? 123.372 98.881 143.226 1.00 44.53 59 ALA A CA 1
ATOM 478 C C . ALA A 1 71 ? 122.139 98.683 142.349 1.00 43.07 59 ALA A C 1
ATOM 479 O O . ALA A 1 71 ? 122.249 98.313 141.169 1.00 46.28 59 ALA A O 1
ATOM 481 N N . VAL A 1 72 ? 120.954 98.921 142.913 1.00 39.06 60 VAL A N 1
ATOM 482 C CA . VAL A 1 72 ? 119.724 98.850 142.125 1.00 36.68 60 VAL A CA 1
ATOM 483 C C . VAL A 1 72 ? 119.758 99.866 140.986 1.00 39.07 60 VAL A C 1
ATOM 484 O O . VAL A 1 72 ? 119.372 99.563 139.848 1.00 43.50 60 VAL A O 1
ATOM 488 N N . MET A 1 73 ? 120.218 101.085 141.274 1.00 37.17 61 MET A N 1
ATOM 489 C CA . MET A 1 73 ? 120.339 102.106 140.238 1.00 36.10 61 MET A CA 1
ATOM 490 C C . MET A 1 73 ? 121.308 101.674 139.146 1.00 36.42 61 MET A C 1
ATOM 491 O O . MET A 1 73 ? 121.065 101.914 137.959 1.00 40.21 61 MET A O 1
ATOM 496 N N . LEU A 1 74 ? 122.423 101.054 139.532 1.00 36.10 62 LEU A N 1
ATOM 497 C CA . LEU A 1 74 ? 123.390 100.577 138.548 1.00 34.49 62 LEU A CA 1
ATOM 498 C C . LEU A 1 74 ? 122.769 99.535 137.624 1.00 38.03 62 LEU A C 1
ATOM 499 O O . LEU A 1 74 ? 122.951 99.583 136.396 1.00 39.77 62 LEU A O 1
ATOM 504 N N . GLY A 1 75 ? 122.026 98.587 138.197 1.00 35.87 63 GLY A N 1
ATOM 505 C CA . GLY A 1 75 ? 121.332 97.612 137.369 1.00 30.06 63 GLY A CA 1
ATOM 506 C C . GLY A 1 75 ? 120.325 98.254 136.433 1.00 31.85 63 GLY A C 1
ATOM 507 O O . GLY A 1 75 ? 120.199 97.859 135.268 1.00 39.80 63 GLY A O 1
ATOM 508 N N . VAL A 1 76 ? 119.597 99.256 136.928 1.00 31.50 64 VAL A N 1
ATOM 509 C CA . VAL A 1 76 ? 118.615 99.946 136.095 1.00 29.38 64 VAL A CA 1
ATOM 510 C C . VAL A 1 76 ? 119.301 100.662 134.936 1.00 27.41 64 VAL A C 1
ATOM 511 O O . VAL A 1 76 ? 118.794 100.673 133.809 1.00 31.25 64 VAL A O 1
ATOM 515 N N . THR A 1 77 ? 120.465 101.267 135.190 1.00 27.71 65 THR A N 1
ATOM 516 C CA . THR A 1 77 ? 121.202 101.933 134.116 1.00 28.78 65 THR A CA 1
ATOM 517 C C . THR A 1 77 ? 121.676 100.938 133.063 1.00 30.55 65 THR A C 1
ATOM 518 O O . THR A 1 77 ? 121.637 101.228 131.858 1.00 31.02 65 THR A O 1
ATOM 522 N N . ALA A 1 78 ? 122.147 99.765 133.498 1.00 32.99 66 ALA A N 1
ATOM 523 C CA . ALA A 1 78 ? 122.543 98.738 132.535 1.00 30.31 66 ALA A CA 1
ATOM 524 C C . ALA A 1 78 ? 121.363 98.305 131.670 1.00 28.37 66 ALA A C 1
ATOM 525 O O . ALA A 1 78 ? 121.488 98.176 130.441 1.00 28.78 66 ALA A O 1
ATOM 527 N N . LEU A 1 79 ? 120.203 98.088 132.292 1.00 27.18 67 LEU A N 1
ATOM 528 C CA . LEU A 1 79 ? 119.014 97.737 131.521 1.00 27.80 67 LEU A CA 1
ATOM 529 C C . LEU A 1 79 ? 118.648 98.844 130.539 1.00 29.17 67 LEU A C 1
ATOM 530 O O . LEU A 1 79 ? 118.278 98.573 129.387 1.00 37.08 67 LEU A O 1
ATOM 535 N N . GLN A 1 80 ? 118.757 100.100 130.977 1.00 26.66 68 GLN A N 1
ATOM 536 C CA . GLN A 1 80 ? 118.425 101.230 130.119 1.00 25.05 68 GLN A CA 1
ATOM 537 C C . GLN A 1 80 ? 119.313 101.265 128.883 1.00 27.76 68 GLN A C 1
ATOM 538 O O . GLN A 1 80 ? 118.827 101.455 127.762 1.00 33.42 68 GLN A O 1
ATOM 544 N N . VAL A 1 81 ? 120.623 101.089 129.067 1.00 29.75 69 VAL A N 1
ATOM 545 C CA . VAL A 1 81 ? 121.522 101.187 127.921 1.00 26.65 69 VAL A CA 1
ATOM 546 C C . VAL A 1 81 ? 121.305 100.017 126.970 1.00 25.39 69 VAL A C 1
ATOM 547 O O . VAL A 1 81 ? 121.339 100.185 125.743 1.00 27.70 69 VAL A O 1
ATOM 551 N N . VAL A 1 82 ? 121.047 98.821 127.510 1.00 29.56 70 VAL A N 1
ATOM 552 C CA . VAL A 1 82 ? 120.788 97.669 126.648 1.00 28.79 70 VAL A CA 1
ATOM 553 C C . VAL A 1 82 ? 119.549 97.915 125.791 1.00 27.14 70 VAL A C 1
ATOM 554 O O . VAL A 1 82 ? 119.554 97.692 124.569 1.00 28.05 70 VAL A O 1
ATOM 558 N N . CYS A 1 83 ? 118.474 98.402 126.415 1.00 26.32 71 CYS A N 1
ATOM 559 C CA . CYS A 1 83 ? 117.240 98.632 125.672 1.00 23.30 71 CYS A CA 1
ATOM 560 C C . CYS A 1 83 ? 117.396 99.751 124.648 1.00 28.40 71 CYS A C 1
ATOM 561 O O . CYS A 1 83 ? 116.846 99.664 123.545 1.00 31.84 71 CYS A O 1
ATOM 564 N N . ALA A 1 84 ? 118.140 100.807 124.987 1.00 27.85 72 ALA A N 1
ATOM 565 C CA . ALA A 1 84 ? 118.359 101.886 124.028 1.00 21.59 72 ALA A CA 1
ATOM 566 C C . ALA A 1 84 ? 119.149 101.405 122.814 1.00 26.90 72 ALA A C 1
ATOM 567 O O . ALA A 1 84 ? 118.838 101.775 121.672 1.00 27.71 72 ALA A O 1
ATOM 569 N N . VAL A 1 85 ? 120.175 100.580 123.037 1.00 26.88 73 VAL A N 1
ATOM 570 C CA . VAL A 1 85 ? 120.954 100.052 121.917 1.00 25.96 73 VAL A CA 1
ATOM 571 C C . VAL A 1 85 ? 120.080 99.181 121.023 1.00 28.94 73 VAL A C 1
ATOM 572 O O . VAL A 1 85 ? 120.107 99.295 119.788 1.00 34.19 73 VAL A O 1
ATOM 576 N N . GLY A 1 86 ? 119.288 98.294 121.631 1.00 26.96 74 GLY A N 1
ATOM 577 C CA . GLY A 1 86 ? 118.392 97.472 120.834 1.00 22.90 74 GLY A CA 1
ATOM 578 C C . GLY A 1 86 ? 117.404 98.302 120.038 1.00 25.47 74 GLY A C 1
ATOM 579 O O . GLY A 1 86 ? 117.126 98.011 118.868 1.00 27.79 74 GLY A O 1
ATOM 580 N N . ALA A 1 87 ? 116.869 99.356 120.659 1.00 25.34 75 ALA A N 1
ATOM 581 C CA . ALA A 1 87 ? 115.900 100.209 119.985 1.00 23.76 75 ALA A CA 1
ATOM 582 C C . ALA A 1 87 ? 116.516 100.895 118.775 1.00 22.35 75 ALA A C 1
ATOM 583 O O . ALA A 1 87 ? 115.912 100.927 117.699 1.00 24.27 75 ALA A O 1
ATOM 585 N N . VAL A 1 88 ? 117.723 101.446 118.926 1.00 26.88 76 VAL A N 1
ATOM 586 C CA . VAL A 1 88 ? 118.323 102.148 117.793 1.00 26.60 76 VAL A CA 1
ATOM 587 C C . VAL A 1 88 ? 118.662 101.168 116.673 1.00 26.90 76 VAL A C 1
ATOM 588 O O . VAL A 1 88 ? 118.475 101.476 115.489 1.00 30.41 76 VAL A O 1
ATOM 592 N N . PHE A 1 89 ? 119.119 99.961 117.022 1.00 27.90 77 PHE A N 1
ATOM 593 C CA . PHE A 1 89 ? 119.426 98.970 115.992 1.00 28.60 77 PHE A CA 1
ATOM 594 C C . PHE A 1 89 ? 118.182 98.601 115.188 1.00 29.78 77 PHE A C 1
ATOM 595 O O . PHE A 1 89 ? 118.182 98.658 113.948 1.00 33.69 77 PHE A O 1
ATOM 603 N N . PHE A 1 90 ? 117.103 98.225 115.879 1.00 30.23 78 PHE A N 1
ATOM 604 C CA . PHE A 1 90 ? 115.909 97.787 115.163 1.00 24.04 78 PHE A CA 1
ATOM 605 C C . PHE A 1 90 ? 115.234 98.940 114.429 1.00 26.48 78 PHE A C 1
ATOM 606 O O . PHE A 1 90 ? 114.662 98.735 113.350 1.00 31.72 78 PHE A O 1
ATOM 614 N N . GLY A 1 91 ? 115.302 100.155 114.976 1.00 27.61 79 GLY A N 1
ATOM 615 C CA . GLY A 1 91 ? 114.764 101.300 114.265 1.00 27.87 79 GLY A CA 1
ATOM 616 C C . GLY A 1 91 ? 115.517 101.598 112.985 1.00 31.33 79 GLY A C 1
ATOM 617 O O . GLY A 1 91 ? 114.909 101.918 111.960 1.00 30.81 79 GLY A O 1
ATOM 618 N N . ALA A 1 92 ? 116.850 101.504 113.025 1.00 33.54 80 ALA A N 1
ATOM 619 C CA . ALA A 1 92 ? 117.629 101.675 111.805 1.00 25.73 80 ALA A CA 1
ATOM 620 C C . ALA A 1 92 ? 117.266 100.618 110.776 1.00 26.68 80 ALA A C 1
ATOM 621 O O . ALA A 1 92 ? 117.088 100.929 109.590 1.00 30.39 80 ALA A O 1
ATOM 623 N N . ARG A 1 93 ? 117.133 99.363 111.215 1.00 28.58 81 ARG A N 1
ATOM 624 C CA . ARG A 1 93 ? 116.731 98.299 110.297 1.00 28.92 81 ARG A CA 1
ATOM 625 C C . ARG A 1 93 ? 115.407 98.632 109.622 1.00 27.90 81 ARG A C 1
ATOM 626 O O . ARG A 1 93 ? 115.293 98.583 108.390 1.00 29.00 81 ARG A O 1
ATOM 634 N N . ALA A 1 94 ? 114.397 98.994 110.418 1.00 29.77 82 ALA A N 1
ATOM 635 C CA . ALA A 1 94 ? 113.068 99.246 109.868 1.00 25.69 82 ALA A CA 1
ATOM 636 C C . ALA A 1 94 ? 113.063 100.442 108.924 1.00 27.64 82 ALA A C 1
ATOM 637 O O . ALA A 1 94 ? 112.469 100.382 107.841 1.00 35.28 82 ALA A O 1
ATOM 639 N N . ALA A 1 95 ? 113.718 101.540 109.312 1.00 23.99 83 ALA A N 1
ATOM 640 C CA . ALA A 1 95 ? 113.702 102.736 108.475 1.00 18.39 83 ALA A CA 1
ATOM 641 C C . ALA A 1 95 ? 114.429 102.508 107.156 1.00 25.79 83 ALA A C 1
ATOM 642 O O . ALA A 1 95 ? 113.931 102.903 106.091 1.00 29.47 83 ALA A O 1
ATOM 644 N N . THR A 1 96 ? 115.606 101.877 107.196 1.00 24.41 84 THR A N 1
ATOM 645 C CA . THR A 1 96 ? 116.336 101.654 105.954 1.00 19.86 84 THR A CA 1
ATOM 646 C C . THR A 1 96 ? 115.612 100.658 105.059 1.00 24.69 84 THR A C 1
ATOM 647 O O . THR A 1 96 ? 115.609 100.813 103.832 1.00 25.98 84 THR A O 1
ATOM 651 N N . GLY A 1 97 ? 114.980 99.637 105.647 1.00 24.05 85 GLY A N 1
ATOM 652 C CA . GLY A 1 97 ? 114.183 98.728 104.844 1.00 22.76 85 GLY A CA 1
ATOM 653 C C . GLY A 1 97 ? 113.005 99.415 104.184 1.00 22.60 85 GLY A C 1
ATOM 654 O O . GLY A 1 97 ? 112.698 99.158 103.018 1.00 24.69 85 GLY A O 1
ATOM 655 N N . PHE A 1 98 ? 112.332 100.303 104.920 1.00 25.47 86 PHE A N 1
ATOM 656 C CA . PHE A 1 98 ? 111.219 101.051 104.347 1.00 23.62 86 PHE A CA 1
ATOM 657 C C . PHE A 1 98 ? 111.680 101.910 103.177 1.00 22.98 86 PHE A C 1
ATOM 658 O O . PHE A 1 98 ? 111.035 101.942 102.123 1.00 23.53 86 PHE A O 1
ATOM 666 N N . GLY A 1 99 ? 112.797 102.618 103.348 1.00 24.01 87 GLY A N 1
ATOM 667 C CA . GLY A 1 99 ? 113.303 103.449 102.265 1.00 18.59 87 GLY A CA 1
ATOM 668 C C . GLY A 1 99 ? 113.705 102.642 101.046 1.00 20.00 87 GLY A C 1
ATOM 669 O O . GLY A 1 99 ? 113.405 103.020 99.909 1.00 22.68 87 GLY A O 1
ATOM 670 N N . HIS A 1 100 ? 114.384 101.516 101.266 1.00 21.64 88 HIS A N 1
ATOM 671 C CA . HIS A 1 100 ? 114.774 100.637 100.169 1.00 21.11 88 HIS A CA 1
ATOM 672 C C . HIS A 1 100 ? 113.551 100.138 99.406 1.00 21.33 88 HIS A C 1
ATOM 673 O O . HIS A 1 100 ? 113.510 100.185 98.168 1.00 24.58 88 HIS A O 1
ATOM 680 N N . ASP A 1 101 ? 112.530 99.676 100.133 1.00 21.71 89 ASP A N 1
ATOM 681 C CA . ASP A 1 101 ? 111.336 99.148 99.484 1.00 19.56 89 ASP A CA 1
ATOM 682 C C . ASP A 1 101 ? 110.577 100.233 98.731 1.00 20.42 89 ASP A C 1
ATOM 683 O O . ASP A 1 101 ? 110.056 99.985 97.638 1.00 22.91 89 ASP A O 1
ATOM 688 N N . LEU A 1 102 ? 110.490 101.438 99.299 1.00 20.37 90 LEU A N 1
ATOM 689 C CA . LEU A 1 102 ? 109.789 102.520 98.613 1.00 18.42 90 LEU A CA 1
ATOM 690 C C . LEU A 1 102 ? 110.520 102.939 97.343 1.00 20.96 90 LEU A C 1
ATOM 691 O O . LEU A 1 102 ? 109.886 103.176 96.307 1.00 23.10 90 LEU A O 1
ATOM 696 N N . ARG A 1 103 ? 111.854 103.028 97.397 1.00 21.99 91 ARG A N 1
ATOM 697 C CA . ARG A 1 103 ? 112.619 103.324 96.190 1.00 16.44 91 ARG A CA 1
ATOM 698 C C . ARG A 1 103 ? 112.396 102.260 95.126 1.00 17.91 91 ARG A C 1
ATOM 699 O O . ARG A 1 103 ? 112.211 102.580 93.944 1.00 23.39 91 ARG A O 1
ATOM 707 N N . ALA A 1 104 ? 112.419 100.986 95.525 1.00 19.99 92 ALA A N 1
ATOM 708 C CA . ALA A 1 104 ? 112.214 99.910 94.563 1.00 19.52 92 ALA A CA 1
ATOM 709 C C . ALA A 1 104 ? 110.831 99.989 93.931 1.00 26.61 92 ALA A C 1
ATOM 710 O O . ALA A 1 104 ? 110.686 99.816 92.716 1.00 28.09 92 ALA A O 1
ATOM 712 N N . ALA A 1 105 ? 109.802 100.258 94.739 1.00 25.94 93 ALA A N 1
ATOM 713 C CA . ALA A 1 105 ? 108.447 100.361 94.207 1.00 22.65 93 ALA A CA 1
ATOM 714 C C . ALA A 1 105 ? 108.315 101.520 93.230 1.00 25.32 93 ALA A C 1
ATOM 715 O O . ALA A 1 105 ? 107.704 101.376 92.162 1.00 31.08 93 ALA A O 1
ATOM 717 N N . VAL A 1 106 ? 108.883 102.679 93.574 1.00 23.56 94 VAL A N 1
ATOM 718 C CA . VAL A 1 106 ? 108.785 103.839 92.692 1.00 21.34 94 VAL A CA 1
ATOM 719 C C . VAL A 1 106 ? 109.493 103.564 91.372 1.00 24.02 94 VAL A C 1
ATOM 720 O O . VAL A 1 106 ? 108.958 103.841 90.292 1.00 31.55 94 VAL A O 1
ATOM 724 N N . PHE A 1 107 ? 110.703 103.001 91.439 1.00 23.97 95 PHE A N 1
ATOM 725 C CA . PHE A 1 107 ? 111.444 102.707 90.217 1.00 21.09 95 PHE A CA 1
ATOM 726 C C . PHE A 1 107 ? 110.705 101.695 89.353 1.00 24.66 95 PHE A C 1
ATOM 727 O O . PHE A 1 107 ? 110.624 101.855 88.128 1.00 28.21 95 PHE A O 1
ATOM 735 N N . THR A 1 108 ? 110.164 100.645 89.971 1.00 26.40 96 THR A N 1
ATOM 736 C CA . THR A 1 108 ? 109.476 99.612 89.209 1.00 25.49 96 THR A CA 1
ATOM 737 C C . THR A 1 108 ? 108.231 100.163 88.533 1.00 27.76 96 THR A C 1
ATOM 738 O O . THR A 1 108 ? 107.940 99.820 87.382 1.00 30.75 96 THR A O 1
ATOM 742 N N . HIS A 1 109 ? 107.476 101.017 89.228 1.00 29.51 97 HIS A N 1
ATOM 743 C CA . HIS A 1 109 ? 106.301 101.601 88.595 1.00 32.03 97 HIS A CA 1
ATOM 744 C C . HIS A 1 109 ? 106.686 102.553 87.469 1.00 36.03 97 HIS A C 1
ATOM 745 O O . HIS A 1 109 ? 106.029 102.577 86.422 1.00 36.07 97 HIS A O 1
ATOM 752 N N . VAL A 1 110 ? 107.742 103.346 87.659 1.00 33.66 98 VAL A N 1
ATOM 753 C CA . VAL A 1 110 ? 108.136 104.298 86.625 1.00 25.78 98 VAL A CA 1
ATOM 754 C C . VAL A 1 110 ? 108.627 103.568 85.380 1.00 32.22 98 VAL A C 1
ATOM 755 O O . VAL A 1 110 ? 108.359 103.993 84.251 1.00 39.44 98 VAL A O 1
ATOM 759 N N . THR A 1 111 ? 109.337 102.453 85.557 1.00 35.20 99 THR A N 1
ATOM 760 C CA . THR A 1 111 ? 109.862 101.733 84.401 1.00 36.75 99 THR A CA 1
ATOM 761 C C . THR A 1 111 ? 108.779 101.060 83.568 1.00 41.95 99 THR A C 1
ATOM 762 O O . THR A 1 111 ? 109.087 100.562 82.481 1.00 49.74 99 THR A O 1
ATOM 766 N N . THR A 1 112 ? 107.538 101.015 84.042 1.00 40.47 100 THR A N 1
ATOM 767 C CA . THR A 1 112 ? 106.420 100.517 83.254 1.00 39.78 100 THR A CA 1
ATOM 768 C C . THR A 1 112 ? 105.716 101.616 82.472 1.00 42.57 100 THR A C 1
ATOM 769 O O . THR A 1 112 ? 104.795 101.319 81.708 1.00 51.30 100 THR A O 1
ATOM 773 N N . PHE A 1 113 ? 106.129 102.869 82.642 1.00 43.42 101 PHE A N 1
ATOM 774 C CA . PHE A 1 113 ? 105.474 103.981 81.970 1.00 44.49 101 PHE A CA 1
ATOM 775 C C . PHE A 1 113 ? 105.712 103.930 80.466 1.00 49.69 101 PHE A C 1
ATOM 776 O O . PHE A 1 113 ? 106.744 103.450 79.991 1.00 51.14 101 PHE A O 1
ATOM 784 N N . SER A 1 114 ? 104.738 104.434 79.717 1.00 53.84 102 SER A N 1
ATOM 785 C CA . SER A 1 114 ? 104.909 104.663 78.290 1.00 55.97 102 SER A CA 1
ATOM 786 C C . SER A 1 114 ? 105.583 106.018 78.097 1.00 60.17 102 SER A C 1
ATOM 787 O O . SER A 1 114 ? 106.024 106.661 79.053 1.00 64.45 102 SER A O 1
ATOM 790 N N . ALA A 1 115 ? 105.686 106.468 76.846 1.00 63.02 103 ALA A N 1
ATOM 791 C CA . ALA A 1 115 ? 106.255 107.786 76.586 1.00 67.23 103 ALA A CA 1
ATOM 792 C C . ALA A 1 115 ? 105.374 108.893 77.154 1.00 68.87 103 ALA A C 1
ATOM 793 O O . ALA A 1 115 ? 105.881 109.865 77.724 1.00 64.66 103 ALA A O 1
ATOM 795 N N . GLU A 1 116 ? 104.054 108.759 77.012 1.00 66.01 104 GLU A N 1
ATOM 796 C CA . GLU A 1 116 ? 103.138 109.810 77.444 1.00 63.63 104 GLU A CA 1
ATOM 797 C C . GLU A 1 116 ? 103.135 109.946 78.965 1.00 64.41 104 GLU A C 1
ATOM 798 O O . GLU A 1 116 ? 103.249 111.056 79.502 1.00 65.07 104 GLU A O 1
ATOM 804 N N . GLU A 1 117 ? 103.020 108.822 79.677 1.00 59.06 105 GLU A N 1
ATOM 805 C CA . GLU A 1 117 ? 103.008 108.868 81.136 1.00 53.41 105 GLU A CA 1
ATOM 806 C C . GLU A 1 117 ? 104.336 109.372 81.685 1.00 53.09 105 GLU A C 1
ATOM 807 O O . GLU A 1 117 ? 104.363 110.143 82.649 1.00 54.21 105 GLU A O 1
ATOM 813 N N . ALA A 1 118 ? 105.449 108.938 81.091 1.00 53.52 106 ALA A N 1
ATOM 814 C CA . ALA A 1 118 ? 106.755 109.399 81.548 1.00 52.20 106 ALA A CA 1
ATOM 815 C C . ALA A 1 118 ? 106.942 110.886 81.277 1.00 58.53 106 ALA A C 1
ATOM 816 O O . ALA A 1 118 ? 107.524 111.603 82.099 1.00 59.48 106 ALA A O 1
ATOM 818 N N . GLY A 1 119 ? 106.461 111.367 80.129 1.00 59.16 107 GLY A N 1
ATOM 819 C CA . GLY A 1 119 ? 106.543 112.782 79.821 1.00 55.66 107 GLY A CA 1
ATOM 820 C C . GLY A 1 119 ? 105.626 113.645 80.657 1.00 57.70 107 GLY A C 1
ATOM 821 O O . GLY A 1 119 ? 105.882 114.845 80.800 1.00 57.48 107 GLY A O 1
ATOM 822 N N . ARG A 1 120 ? 104.558 113.063 81.207 1.00 57.34 108 ARG A N 1
ATOM 823 C CA . ARG A 1 120 ? 103.707 113.806 82.130 1.00 54.06 108 ARG A CA 1
ATOM 824 C C . ARG A 1 120 ? 104.463 114.274 83.367 1.00 52.93 108 ARG A C 1
ATOM 825 O O . ARG A 1 120 ? 104.029 115.227 84.021 1.00 52.28 108 ARG A O 1
ATOM 833 N N . PHE A 1 121 ? 105.575 113.625 83.707 1.00 51.66 109 PHE A N 1
ATOM 834 C CA . PHE A 1 121 ? 106.381 113.980 84.868 1.00 50.19 109 PHE A CA 1
ATOM 835 C C . PHE A 1 121 ? 107.750 114.533 84.511 1.00 51.29 109 PHE A C 1
ATOM 836 O O . PHE A 1 121 ? 108.184 115.521 85.106 1.00 56.35 109 PHE A O 1
ATOM 844 N N . GLY A 1 122 ? 108.440 113.924 83.560 1.00 48.56 110 GLY A N 1
ATOM 845 C CA . GLY A 1 122 ? 109.795 114.333 83.226 1.00 49.75 110 GLY A CA 1
ATOM 846 C C . GLY A 1 122 ? 110.835 113.541 83.991 1.00 49.17 110 GLY A C 1
ATOM 847 O O . GLY A 1 122 ? 110.628 113.112 85.124 1.00 52.40 110 GLY A O 1
ATOM 848 N N . ALA A 1 123 ? 111.990 113.353 83.350 1.00 46.44 111 ALA A N 1
ATOM 849 C CA . ALA A 1 123 ? 113.038 112.524 83.937 1.00 40.93 111 ALA A CA 1
ATOM 850 C C . ALA A 1 123 ? 113.574 113.127 85.230 1.00 44.39 111 ALA A C 1
ATOM 851 O O . ALA A 1 123 ? 113.836 112.403 86.198 1.00 43.14 111 ALA A O 1
ATOM 853 N N . ALA A 1 124 ? 113.757 114.448 85.262 1.00 45.58 112 ALA A N 1
ATOM 854 C CA . ALA A 1 124 ? 114.297 115.096 86.454 1.00 46.15 112 ALA A CA 1
ATOM 855 C C . ALA A 1 124 ? 113.356 114.940 87.642 1.00 44.02 112 ALA A C 1
ATOM 856 O O . ALA A 1 124 ? 113.788 114.621 88.757 1.00 43.54 112 ALA A O 1
ATOM 858 N N . SER A 1 125 ? 112.060 115.164 87.420 1.00 42.25 113 SER A N 1
ATOM 859 C CA . SER A 1 125 ? 111.087 115.016 88.494 1.00 44.51 113 SER A CA 1
ATOM 860 C C . SER A 1 125 ? 111.014 113.573 88.975 1.00 43.94 113 SER A C 1
ATOM 861 O O . SER A 1 125 ? 110.922 113.318 90.182 1.00 45.36 113 SER A O 1
ATOM 864 N N . LEU A 1 126 ? 111.056 112.618 88.044 1.00 40.11 114 LEU A N 1
ATOM 865 C CA . LEU A 1 126 ? 111.025 111.211 88.423 1.00 34.26 114 LEU A CA 1
ATOM 866 C C . LEU A 1 126 ? 112.244 110.834 89.253 1.00 37.18 114 LEU A C 1
ATOM 867 O O . LEU A 1 126 ? 112.125 110.110 90.244 1.00 45.14 114 LEU A O 1
ATOM 872 N N . LEU A 1 127 ? 113.426 111.318 88.870 1.00 36.04 115 LEU A N 1
ATOM 873 C CA . LEU A 1 127 ? 114.625 111.036 89.654 1.00 35.69 115 LEU A CA 1
ATOM 874 C C . LEU A 1 127 ? 114.524 111.641 91.050 1.00 36.02 115 LEU A C 1
ATOM 875 O O . LEU A 1 127 ? 114.843 110.987 92.055 1.00 42.03 115 LEU A O 1
ATOM 880 N N . THR A 1 128 ? 114.074 112.896 91.131 1.00 38.20 116 THR A N 1
ATOM 881 C CA . THR A 1 128 ? 113.983 113.557 92.428 1.00 37.31 116 THR A CA 1
ATOM 882 C C . THR A 1 128 ? 112.994 112.850 93.341 1.00 39.00 116 THR A C 1
ATOM 883 O O . THR A 1 128 ? 113.273 112.651 94.525 1.00 43.68 116 THR A O 1
ATOM 887 N N . ARG A 1 129 ? 111.845 112.444 92.817 1.00 38.54 117 ARG A N 1
ATOM 888 C CA . ARG A 1 129 ? 110.864 111.775 93.658 1.00 39.13 117 ARG A CA 1
ATOM 889 C C . ARG A 1 129 ? 111.077 110.269 93.739 1.00 38.64 117 ARG A C 1
ATOM 890 O O . ARG A 1 129 ? 110.288 109.580 94.392 1.00 47.39 117 ARG A O 1
ATOM 898 N N . THR A 1 130 ? 112.112 109.744 93.089 1.00 35.97 118 THR A N 1
ATOM 899 C CA . THR A 1 130 ? 112.575 108.393 93.367 1.00 30.51 118 THR A CA 1
ATOM 900 C C . THR A 1 130 ? 113.658 108.365 94.433 1.00 34.94 118 THR A C 1
ATOM 901 O O . THR A 1 130 ? 113.819 107.348 95.115 1.00 42.88 118 THR A O 1
ATOM 905 N N . THR A 1 131 ? 114.403 109.456 94.605 1.00 33.81 119 THR A N 1
ATOM 906 C CA . THR A 1 131 ? 115.471 109.471 95.597 1.00 32.74 119 THR A CA 1
ATOM 907 C C . THR A 1 131 ? 115.161 110.352 96.801 1.00 36.08 119 THR A C 1
ATOM 908 O O . THR A 1 131 ? 115.065 109.852 97.926 1.00 37.95 119 THR A O 1
ATOM 912 N N . ASN A 1 132 ? 114.949 111.652 96.596 1.00 35.72 120 ASN A N 1
ATOM 913 C CA . ASN A 1 132 ? 114.907 112.579 97.720 1.00 35.13 120 ASN A CA 1
ATOM 914 C C . ASN A 1 132 ? 113.568 112.555 98.446 1.00 38.44 120 ASN A C 1
ATOM 915 O O . ASN A 1 132 ? 113.530 112.695 99.671 1.00 42.26 120 ASN A O 1
ATOM 920 N N . ASP A 1 133 ? 112.461 112.395 97.721 1.00 33.18 121 ASP A N 1
ATOM 921 C CA . ASP A 1 133 ? 111.168 112.283 98.389 1.00 32.92 121 ASP A CA 1
ATOM 922 C C . ASP A 1 133 ? 111.102 111.023 99.243 1.00 34.46 121 ASP A C 1
ATOM 923 O O . ASP A 1 133 ? 110.609 111.051 100.382 1.00 40.46 121 ASP A O 1
ATOM 928 N N . VAL A 1 134 ? 111.606 109.910 98.709 1.00 31.99 122 VAL A N 1
ATOM 929 C CA . VAL A 1 134 ? 111.688 108.682 99.487 1.00 28.96 122 VAL A CA 1
ATOM 930 C C . VAL A 1 134 ? 112.592 108.881 100.693 1.00 29.45 122 VAL A C 1
ATOM 931 O O . VAL A 1 134 ? 112.297 108.396 101.790 1.00 33.29 122 VAL A O 1
ATOM 935 N N . GLY A 1 135 ? 113.706 109.592 100.512 1.00 30.65 123 GLY A N 1
ATOM 936 C CA . GLY A 1 135 ? 114.579 109.870 101.639 1.00 28.76 123 GLY A CA 1
ATOM 937 C C . GLY A 1 135 ? 113.901 110.698 102.713 1.00 31.62 123 GLY A C 1
ATOM 938 O O . GLY A 1 135 ? 114.120 110.483 103.904 1.00 35.15 123 GLY A O 1
ATOM 939 N N . HIS A 1 136 ? 113.068 111.655 102.305 1.00 32.95 124 HIS A N 1
ATOM 940 C CA . HIS A 1 136 ? 112.338 112.473 103.269 1.00 34.49 124 HIS A CA 1
ATOM 941 C C . HIS A 1 136 ? 111.343 111.641 104.066 1.00 31.08 124 HIS A C 1
ATOM 942 O O . HIS A 1 136 ? 111.245 111.781 105.292 1.00 38.11 124 HIS A O 1
ATOM 949 N N . ILE A 1 137 ? 110.594 110.768 103.393 1.00 29.47 125 ILE A N 1
ATOM 950 C CA . ILE A 1 137 ? 109.639 109.937 104.124 1.00 29.30 125 ILE A CA 1
ATOM 951 C C . ILE A 1 137 ? 110.369 108.942 105.025 1.00 31.09 125 ILE A C 1
ATOM 952 O O . ILE A 1 137 ? 109.928 108.656 106.148 1.00 35.31 125 ILE A O 1
ATOM 957 N N . GLN A 1 138 ? 111.500 108.408 104.559 1.00 29.61 126 GLN A N 1
ATOM 958 C CA . GLN A 1 138 ? 112.302 107.520 105.393 1.00 27.17 126 GLN A CA 1
ATOM 959 C C . GLN A 1 138 ? 112.846 108.250 106.613 1.00 33.55 126 GLN A C 1
ATOM 960 O O . GLN A 1 138 ? 112.921 107.678 107.704 1.00 36.99 126 GLN A O 1
ATOM 966 N N . GLN A 1 139 ? 113.249 109.510 106.442 1.00 32.92 127 GLN A N 1
ATOM 967 C CA . GLN A 1 139 ? 113.706 110.306 107.574 1.00 32.32 127 GLN A CA 1
ATOM 968 C C . GLN A 1 139 ? 112.576 110.548 108.562 1.00 34.53 127 GLN A C 1
ATOM 969 O O . GLN A 1 139 ? 112.793 110.543 109.778 1.00 41.41 127 GLN A O 1
ATOM 975 N N . LEU A 1 140 ? 111.362 110.769 108.056 1.00 33.62 128 LEU A N 1
ATOM 976 C CA . LEU A 1 140 ? 110.208 110.881 108.944 1.00 34.15 128 LEU A CA 1
ATOM 977 C C . LEU A 1 140 ? 110.028 109.611 109.763 1.00 35.98 128 LEU A C 1
ATOM 978 O O . LEU A 1 140 ? 109.830 109.667 110.981 1.00 40.62 128 LEU A O 1
ATOM 983 N N . VAL A 1 141 ? 110.104 108.451 109.108 1.00 36.69 129 VAL A N 1
ATOM 984 C CA . VAL A 1 141 ? 109.950 107.181 109.819 1.00 34.37 129 VAL A CA 1
ATOM 985 C C . VAL A 1 141 ? 111.052 107.008 110.859 1.00 37.20 129 VAL A C 1
ATOM 986 O O . VAL A 1 141 ? 110.795 106.607 112.002 1.00 42.95 129 VAL A O 1
ATOM 990 N N . GLN A 1 142 ? 112.295 107.311 110.479 1.00 36.54 130 GLN A N 1
ATOM 991 C CA . GLN A 1 142 ? 113.425 107.139 111.386 1.00 35.94 130 GLN A CA 1
ATOM 992 C C . GLN A 1 142 ? 113.309 108.046 112.604 1.00 41.71 130 GLN A C 1
ATOM 993 O O . GLN A 1 142 ? 113.546 107.609 113.735 1.00 46.80 130 GLN A O 1
ATOM 999 N N . LEU A 1 143 ? 112.945 109.313 112.395 1.00 42.28 131 LEU A N 1
ATOM 1000 C CA . LEU A 1 143 ? 112.850 110.239 113.516 1.00 44.42 131 LEU A CA 1
ATOM 1001 C C . LEU A 1 143 ? 111.627 109.956 114.376 1.00 44.83 131 LEU A C 1
ATOM 1002 O O . LEU A 1 143 ? 111.652 110.214 115.583 1.00 52.18 131 LEU A O 1
ATOM 1007 N N . THR A 1 144 ? 110.551 109.434 113.782 1.00 43.29 132 THR A N 1
ATOM 1008 C CA . THR A 1 144 ? 109.416 108.990 114.583 1.00 42.75 132 THR A CA 1
ATOM 1009 C C . THR A 1 144 ? 109.807 107.825 115.477 1.00 45.13 132 THR A C 1
ATOM 1010 O O . THR A 1 144 ? 109.450 107.789 116.659 1.00 51.60 132 THR A O 1
ATOM 1014 N N . VAL A 1 145 ? 110.550 106.865 114.928 1.00 46.62 133 VAL A N 1
ATOM 1015 C CA . VAL A 1 145 ? 110.995 105.724 115.720 1.00 45.07 133 VAL A CA 1
ATOM 1016 C C . VAL A 1 145 ? 111.954 106.169 116.819 1.00 47.90 133 VAL A C 1
ATOM 1017 O O . VAL A 1 145 ? 111.880 105.691 117.957 1.00 51.23 133 VAL A O 1
ATOM 1021 N N . THR A 1 146 ? 112.856 107.099 116.506 1.00 48.84 134 THR A N 1
ATOM 1022 C CA . THR A 1 146 ? 113.942 107.422 117.423 1.00 50.18 134 THR A CA 1
ATOM 1023 C C . THR A 1 146 ? 113.506 108.393 118.517 1.00 55.18 134 THR A C 1
ATOM 1024 O O . THR A 1 146 ? 113.723 108.134 119.705 1.00 63.47 134 THR A O 1
ATOM 1028 N N . MET A 1 147 ? 112.900 109.518 118.142 1.00 55.55 135 MET A N 1
ATOM 1029 C CA . MET A 1 147 ? 112.679 110.607 119.084 1.00 57.82 135 MET A CA 1
ATOM 1030 C C . MET A 1 147 ? 111.224 111.007 119.271 1.00 54.74 135 MET A C 1
ATOM 1031 O O . MET A 1 147 ? 110.866 111.455 120.361 1.00 61.88 135 MET A O 1
ATOM 1036 N N . LEU A 1 148 ? 110.379 110.876 118.249 1.00 50.75 136 LEU A N 1
ATOM 1037 C CA . LEU A 1 148 ? 109.025 111.410 118.358 1.00 52.69 136 LEU A CA 1
ATOM 1038 C C . LEU A 1 148 ? 108.171 110.589 119.318 1.00 54.67 136 LEU A C 1
ATOM 1039 O O . LEU A 1 148 ? 107.332 111.145 120.034 1.00 58.70 136 LEU A O 1
ATOM 1044 N N . ILE A 1 149 ? 108.362 109.268 119.347 1.00 51.31 137 ILE A N 1
ATOM 1045 C CA . ILE A 1 149 ? 107.558 108.432 120.233 1.00 50.66 137 ILE A CA 1
ATOM 1046 C C . ILE A 1 149 ? 107.981 108.566 121.689 1.00 51.04 137 ILE A C 1
ATOM 1047 O O . ILE A 1 149 ? 107.243 108.138 122.582 1.00 51.15 137 ILE A O 1
ATOM 1052 N N . THR A 1 150 ? 109.156 109.138 121.955 1.00 50.67 138 THR A N 1
ATOM 1053 C CA . THR A 1 150 ? 109.611 109.278 123.334 1.00 43.99 138 THR A CA 1
ATOM 1054 C C . THR A 1 150 ? 108.690 110.191 124.133 1.00 46.37 138 THR A C 1
ATOM 1055 O O . THR A 1 150 ? 108.381 109.905 125.295 1.00 47.13 138 THR A O 1
ATOM 1059 N N . ALA A 1 151 ? 108.237 111.288 123.526 1.00 51.70 139 ALA A N 1
ATOM 1060 C CA . ALA A 1 151 ? 107.424 112.261 124.255 1.00 50.58 139 ALA A CA 1
ATOM 1061 C C . ALA A 1 151 ? 106.114 111.682 124.780 1.00 46.76 139 ALA A C 1
ATOM 1062 O O . ALA A 1 151 ? 105.814 111.884 125.969 1.00 50.45 139 ALA A O 1
ATOM 1064 N N . PRO A 1 152 ? 105.293 110.979 123.988 1.00 44.99 140 PRO A N 1
ATOM 1065 C CA . PRO A 1 152 ? 104.096 110.360 124.584 1.00 47.31 140 PRO A CA 1
ATOM 1066 C C . PRO A 1 152 ? 104.427 109.297 125.614 1.00 47.18 140 PRO A C 1
ATOM 1067 O O . PRO A 1 152 ? 103.774 109.220 126.665 1.00 48.58 140 PRO A O 1
ATOM 1071 N N . ILE A 1 153 ? 105.434 108.467 125.333 1.00 48.89 141 ILE A N 1
ATOM 1072 C CA . ILE A 1 153 ? 105.836 107.432 126.279 1.00 45.15 141 ILE A CA 1
ATOM 1073 C C . ILE A 1 153 ? 106.327 108.066 127.570 1.00 46.90 141 ILE A C 1
ATOM 1074 O O . ILE A 1 153 ? 105.963 107.636 128.669 1.00 50.56 141 ILE A O 1
ATOM 1079 N N . MET A 1 154 ? 107.158 109.105 127.456 1.00 43.32 142 MET A N 1
ATOM 1080 C CA . MET A 1 154 ? 107.658 109.773 128.652 1.00 41.34 142 MET A CA 1
ATOM 1081 C C . MET A 1 154 ? 106.529 110.425 129.435 1.00 43.19 142 MET A C 1
ATOM 1082 O O . MET A 1 154 ? 106.508 110.355 130.664 1.00 48.95 142 MET A O 1
ATOM 1087 N N . SER A 1 155 ? 105.572 111.048 128.745 1.00 43.14 143 SER A N 1
ATOM 1088 C CA . SER A 1 155 ? 104.461 111.691 129.442 1.00 41.45 143 SER A CA 1
ATOM 1089 C C . SER A 1 155 ? 103.620 110.675 130.208 1.00 45.90 143 SER A C 1
ATOM 1090 O O . SER A 1 155 ? 103.332 110.859 131.397 1.00 49.01 143 SER A O 1
ATOM 1093 N N . ILE A 1 156 ? 103.223 109.586 129.546 1.00 47.07 144 ILE A N 1
ATOM 1094 C CA . ILE A 1 156 ? 102.374 108.597 130.206 1.00 48.52 144 ILE A CA 1
ATOM 1095 C C . ILE A 1 156 ? 103.136 107.895 131.327 1.00 46.86 144 ILE A C 1
ATOM 1096 O O . ILE A 1 156 ? 102.603 107.689 132.428 1.00 49.36 144 ILE A O 1
ATOM 1101 N N . GLY A 1 157 ? 104.393 107.523 131.074 1.00 42.86 145 GLY A N 1
ATOM 1102 C CA . GLY A 1 157 ? 105.180 106.869 132.101 1.00 43.76 145 GLY A CA 1
ATOM 1103 C C . GLY A 1 157 ? 105.456 107.770 133.285 1.00 46.32 145 GLY A C 1
ATOM 1104 O O . GLY A 1 157 ? 105.485 107.310 134.425 1.00 51.50 145 GLY A O 1
ATOM 1105 N N . GLY A 1 158 ? 105.664 109.063 133.037 1.00 41.75 146 GLY A N 1
ATOM 1106 C CA . GLY A 1 158 ? 105.851 109.995 134.131 1.00 41.12 146 GLY A CA 1
ATOM 1107 C C . GLY A 1 158 ? 104.590 110.203 134.941 1.00 48.59 146 GLY A C 1
ATOM 1108 O O . GLY A 1 158 ? 104.648 110.337 136.163 1.00 54.20 146 GLY A O 1
ATOM 1109 N N . ILE A 1 159 ? 103.433 110.235 134.276 1.00 44.55 147 ILE A N 1
ATOM 1110 C CA . ILE A 1 159 ? 102.175 110.322 135.012 1.00 44.24 147 ILE A CA 1
ATOM 1111 C C . ILE A 1 159 ? 102.002 109.101 135.907 1.00 47.90 147 ILE A C 1
ATOM 1112 O O . ILE A 1 159 ? 101.630 109.218 137.083 1.00 53.65 147 ILE A O 1
ATOM 1117 N N . PHE A 1 160 ? 102.291 107.912 135.375 1.00 42.05 148 PHE A N 1
ATOM 1118 C CA . PHE A 1 160 ? 102.141 106.703 136.181 1.00 42.07 148 PHE A CA 1
ATOM 1119 C C . PHE A 1 160 ? 103.183 106.638 137.296 1.00 42.91 148 PHE A C 1
ATOM 1120 O O . PHE A 1 160 ? 102.885 106.174 138.402 1.00 48.97 148 PHE A O 1
ATOM 1128 N N . MET A 1 161 ? 104.403 107.109 137.032 1.00 42.90 149 MET A N 1
ATOM 1129 C CA . MET A 1 161 ? 105.430 107.160 138.067 1.00 42.03 149 MET A CA 1
ATOM 1130 C C . MET A 1 161 ? 105.054 108.137 139.172 1.00 45.69 149 MET A C 1
ATOM 1131 O O . MET A 1 161 ? 105.324 107.882 140.349 1.00 48.70 149 MET A O 1
ATOM 1136 N N . ALA A 1 162 ? 104.455 109.272 138.810 1.00 43.29 150 ALA A N 1
ATOM 1137 C CA . ALA A 1 162 ? 103.974 110.216 139.810 1.00 43.81 150 ALA A CA 1
ATOM 1138 C C . ALA A 1 162 ? 102.843 109.616 140.633 1.00 48.19 150 ALA A C 1
ATOM 1139 O O . ALA A 1 162 ? 102.765 109.840 141.846 1.00 51.31 150 ALA A O 1
ATOM 1141 N N . LEU A 1 163 ? 101.949 108.863 139.990 1.00 48.92 151 LEU A N 1
ATOM 1142 C CA . LEU A 1 163 ? 100.901 108.174 140.736 1.00 48.92 151 LEU A CA 1
ATOM 1143 C C . LEU A 1 163 ? 101.496 107.165 141.710 1.00 49.45 151 LEU A C 1
ATOM 1144 O O . LEU A 1 163 ? 101.025 107.032 142.846 1.00 50.69 151 LEU A O 1
ATOM 1149 N N . HIS A 1 164 ? 102.526 106.438 141.277 1.00 49.25 152 HIS A N 1
ATOM 1150 C CA . HIS A 1 164 ? 103.169 105.457 142.146 1.00 52.71 152 HIS A CA 1
ATOM 1151 C C . HIS A 1 164 ? 103.901 106.126 143.305 1.00 54.83 152 HIS A C 1
ATOM 1152 O O . HIS A 1 164 ? 103.865 105.631 144.437 1.00 56.91 152 HIS A O 1
ATOM 1159 N N . GLN A 1 165 ? 104.572 107.249 143.044 1.00 51.16 153 GLN A N 1
ATOM 1160 C CA . GLN A 1 165 ? 105.340 107.928 144.084 1.00 50.17 153 GLN A CA 1
ATOM 1161 C C . GLN A 1 165 ? 104.423 108.577 145.112 1.00 54.30 153 GLN A C 1
ATOM 1162 O O . GLN A 1 165 ? 104.462 108.240 146.300 1.00 58.55 153 GLN A O 1
ATOM 1168 N N . ASP A 1 166 ? 103.591 109.519 144.672 1.00 54.85 154 ASP A N 1
ATOM 1169 C CA . ASP A 1 166 ? 102.656 110.196 145.568 1.00 58.20 154 ASP A CA 1
ATOM 1170 C C . ASP A 1 166 ? 101.393 110.499 144.768 1.00 57.03 154 ASP A C 1
ATOM 1171 O O . ASP A 1 166 ? 101.373 111.443 143.974 1.00 58.37 154 ASP A O 1
ATOM 1176 N N . ALA A 1 167 ? 100.350 109.697 144.984 1.00 55.40 155 ALA A N 1
ATOM 1177 C CA . ALA A 1 167 ? 99.092 109.904 144.278 1.00 55.98 155 ALA A CA 1
ATOM 1178 C C . ALA A 1 167 ? 98.431 111.223 144.646 1.00 57.05 155 ALA A C 1
ATOM 1179 O O . ALA A 1 167 ? 97.656 111.757 143.845 1.00 61.23 155 ALA A O 1
ATOM 1181 N N . GLY A 1 168 ? 98.718 111.763 145.829 1.00 56.11 156 GLY A N 1
ATOM 1182 C CA . GLY A 1 168 ? 98.137 113.028 146.236 1.00 60.33 156 GLY A CA 1
ATOM 1183 C C . GLY A 1 168 ? 98.738 114.242 145.562 1.00 60.40 156 GLY A C 1
ATOM 1184 O O . GLY A 1 168 ? 98.184 115.338 145.695 1.00 63.08 156 GLY A O 1
ATOM 1185 N N . LEU A 1 169 ? 99.849 114.077 144.847 1.00 57.48 157 LEU A N 1
ATOM 1186 C CA . LEU A 1 169 ? 100.483 115.171 144.130 1.00 53.48 157 LEU A CA 1
ATOM 1187 C C . LEU A 1 169 ? 100.587 114.919 142.633 1.00 55.15 157 LEU A C 1
ATOM 1188 O O . LEU A 1 169 ? 101.091 115.784 141.909 1.00 55.47 157 LEU A O 1
ATOM 1193 N N . SER A 1 170 ? 100.125 113.764 142.148 1.00 54.58 158 SER A N 1
ATOM 1194 C CA . SER A 1 170 ? 100.155 113.477 140.719 1.00 51.86 158 SER A CA 1
ATOM 1195 C C . SER A 1 170 ? 99.184 114.347 139.933 1.00 56.33 158 SER A C 1
ATOM 1196 O O . SER A 1 170 ? 99.308 114.442 138.705 1.00 56.83 158 SER A O 1
ATOM 1199 N N . TRP A 1 171 ? 98.222 114.982 140.609 1.00 55.86 159 TRP A N 1
ATOM 1200 C CA . TRP A 1 171 ? 97.335 115.916 139.927 1.00 53.84 159 TRP A CA 1
ATOM 1201 C C . TRP A 1 171 ? 98.116 117.060 139.303 1.00 52.41 159 TRP A C 1
ATOM 1202 O O . TRP A 1 171 ? 97.686 117.631 138.295 1.00 53.60 159 TRP A O 1
ATOM 1213 N N . LEU A 1 172 ? 99.267 117.406 139.879 1.00 50.23 160 LEU A N 1
ATOM 1214 C CA . LEU A 1 172 ? 100.079 118.466 139.298 1.00 49.03 160 LEU A CA 1
ATOM 1215 C C . LEU A 1 172 ? 100.565 118.085 137.906 1.00 48.30 160 LEU A C 1
ATOM 1216 O O . LEU A 1 172 ? 100.508 118.900 136.981 1.00 55.57 160 LEU A O 1
ATOM 1221 N N . LEU A 1 173 ? 101.036 116.848 137.730 1.00 45.66 161 LEU A N 1
ATOM 1222 C CA . LEU A 1 173 ? 101.373 116.383 136.389 1.00 45.96 161 LEU A CA 1
ATOM 1223 C C . LEU A 1 173 ? 100.129 116.264 135.517 1.00 47.69 161 LEU A C 1
ATOM 1224 O O . LEU A 1 173 ? 100.154 116.638 134.338 1.00 46.87 161 LEU A O 1
ATOM 1229 N N . LEU A 1 174 ? 99.031 115.752 136.081 1.00 50.88 162 LEU A N 1
ATOM 1230 C CA . LEU A 1 174 ? 97.796 115.602 135.317 1.00 49.48 162 LEU A CA 1
ATOM 1231 C C . LEU A 1 174 ? 97.249 116.935 134.827 1.00 50.66 162 LEU A C 1
ATOM 1232 O O . LEU A 1 174 ? 96.403 116.950 133.928 1.00 54.80 162 LEU A O 1
ATOM 1237 N N . VAL A 1 175 ? 97.673 118.040 135.428 1.00 47.65 163 VAL A N 1
ATOM 1238 C CA . VAL A 1 175 ? 97.313 119.372 134.964 1.00 45.04 163 VAL A CA 1
ATOM 1239 C C . VAL A 1 175 ? 98.384 119.958 134.050 1.00 50.15 163 VAL A C 1
ATOM 1240 O O . VAL A 1 175 ? 98.067 120.616 133.059 1.00 55.45 163 VAL A O 1
ATOM 1244 N N . SER A 1 176 ? 99.658 119.717 134.364 1.00 51.10 164 SER A N 1
ATOM 1245 C CA . SER A 1 176 ? 100.746 120.359 133.635 1.00 45.14 164 SER A CA 1
ATOM 1246 C C . SER A 1 176 ? 100.934 119.757 132.248 1.00 46.03 164 SER A C 1
ATOM 1247 O O . SER A 1 176 ? 101.218 120.484 131.289 1.00 47.39 164 SER A O 1
ATOM 1250 N N . VAL A 1 177 ? 100.810 118.434 132.118 1.00 45.87 165 VAL A N 1
ATOM 1251 C CA . VAL A 1 177 ? 100.980 117.802 130.807 1.00 43.49 165 VAL A CA 1
ATOM 1252 C C . VAL A 1 177 ? 99.928 118.263 129.802 1.00 46.93 165 VAL A C 1
ATOM 1253 O O . VAL A 1 177 ? 100.303 118.648 128.683 1.00 49.60 165 VAL A O 1
ATOM 1257 N N . PRO A 1 178 ? 98.623 118.245 130.109 1.00 46.87 166 PRO A N 1
ATOM 1258 C CA . PRO A 1 178 ? 97.655 118.749 129.125 1.00 46.08 166 PRO A CA 1
ATOM 1259 C C . PRO A 1 178 ? 97.817 120.223 128.809 1.00 46.49 166 PRO A C 1
ATOM 1260 O O . PRO A 1 178 ? 97.513 120.628 127.684 1.00 53.89 166 PRO A O 1
ATOM 1264 N N . VAL A 1 179 ? 98.273 121.043 129.755 1.00 44.39 167 VAL A N 1
ATOM 1265 C CA . VAL A 1 179 ? 98.449 122.467 129.476 1.00 43.50 167 VAL A CA 1
ATOM 1266 C C . VAL A 1 179 ? 99.534 122.674 128.427 1.00 44.74 167 VAL A C 1
ATOM 1267 O O . VAL A 1 179 ? 99.350 123.412 127.448 1.00 50.20 167 VAL A O 1
ATOM 1271 N N . LEU A 1 180 ? 100.679 122.016 128.610 1.00 44.51 168 LEU A N 1
ATOM 1272 C CA . LEU A 1 180 ? 101.745 122.103 127.621 1.00 45.50 168 LEU A CA 1
ATOM 1273 C C . LEU A 1 180 ? 101.318 121.480 126.300 1.00 48.18 168 LEU A C 1
ATOM 1274 O O . LEU A 1 180 ? 101.662 121.989 125.228 1.00 50.00 168 LEU A O 1
ATOM 1279 N N . GLY A 1 181 ? 100.565 120.380 126.356 1.00 47.21 169 GLY A N 1
ATOM 1280 C CA . GLY A 1 181 ? 100.051 119.789 125.134 1.00 41.92 169 GLY A CA 1
ATOM 1281 C C . GLY A 1 181 ? 99.144 120.730 124.366 1.00 43.60 169 GLY A C 1
ATOM 1282 O O . GLY A 1 181 ? 99.230 120.826 123.144 1.00 50.50 169 GLY A O 1
ATOM 1283 N N . LEU A 1 182 ? 98.267 121.443 125.074 1.00 42.51 170 LEU A N 1
ATOM 1284 C CA . LEU A 1 182 ? 97.370 122.391 124.424 1.00 45.39 170 LEU A CA 1
ATOM 1285 C C . LEU A 1 182 ? 98.136 123.563 123.826 1.00 48.48 170 LEU A C 1
ATOM 1286 O O . LEU A 1 182 ? 97.849 123.989 122.699 1.00 57.34 170 LEU A O 1
ATOM 1291 N N . ALA A 1 183 ? 99.109 124.103 124.563 1.00 43.27 171 ALA A N 1
ATOM 1292 C CA . ALA A 1 183 ? 99.900 125.209 124.029 1.00 40.71 171 ALA A CA 1
ATOM 1293 C C . ALA A 1 183 ? 100.668 124.780 122.784 1.00 45.56 171 ALA A C 1
ATOM 1294 O O . ALA A 1 183 ? 100.685 125.489 121.766 1.00 49.74 171 ALA A O 1
ATOM 1296 N N . ASN A 1 184 ? 101.294 123.604 122.842 1.00 42.05 172 ASN A N 1
ATOM 1297 C CA . ASN A 1 184 ? 102.035 123.104 121.693 1.00 37.20 172 ASN A CA 1
ATOM 1298 C C . ASN A 1 184 ? 101.106 122.810 120.525 1.00 42.88 172 ASN A C 1
ATOM 1299 O O . ASN A 1 184 ? 101.472 123.038 119.372 1.00 46.67 172 ASN A O 1
ATOM 1304 N N . TYR A 1 185 ? 99.902 122.302 120.800 1.00 46.35 173 TYR A N 1
ATOM 1305 C CA . TYR A 1 185 ? 98.944 122.048 119.730 1.00 43.20 173 TYR A CA 1
ATOM 1306 C C . TYR A 1 185 ? 98.521 123.342 119.054 1.00 45.43 173 TYR A C 1
ATOM 1307 O O . TYR A 1 185 ? 98.371 123.386 117.831 1.00 50.85 173 TYR A O 1
ATOM 1316 N N . TRP A 1 186 ? 98.306 124.401 119.834 1.00 41.81 174 TRP A N 1
ATOM 1317 C CA . TRP A 1 186 ? 97.973 125.693 119.244 1.00 45.62 174 TRP A CA 1
ATOM 1318 C C . TRP A 1 186 ? 99.108 126.200 118.359 1.00 49.61 174 TRP A C 1
ATOM 1319 O O . TRP A 1 186 ? 98.876 126.658 117.228 1.00 54.40 174 TRP A O 1
ATOM 1330 N N . ILE A 1 187 ? 100.348 126.095 118.845 1.00 47.43 175 ILE A N 1
ATOM 1331 C CA . ILE A 1 187 ? 101.492 126.531 118.046 1.00 44.29 175 ILE A CA 1
ATOM 1332 C C . ILE A 1 187 ? 101.603 125.707 116.766 1.00 42.97 175 ILE A C 1
ATOM 1333 O O . ILE A 1 187 ? 101.853 126.249 115.685 1.00 44.13 175 ILE A O 1
ATOM 1338 N N . ILE A 1 188 ? 101.415 124.390 116.865 1.00 41.37 176 ILE A N 1
ATOM 1339 C CA . ILE A 1 188 ? 101.529 123.519 115.699 1.00 41.94 176 ILE A CA 1
ATOM 1340 C C . ILE A 1 188 ? 100.416 123.807 114.701 1.00 43.10 176 ILE A C 1
ATOM 1341 O O . ILE A 1 188 ? 100.631 123.778 113.484 1.00 46.97 176 ILE A O 1
ATOM 1346 N N . ARG A 1 189 ? 99.208 124.078 115.195 1.00 42.85 177 ARG A N 1
ATOM 1347 C CA . ARG A 1 189 ? 98.105 124.423 114.309 1.00 44.81 177 ARG A CA 1
ATOM 1348 C C . ARG A 1 189 ? 98.403 125.705 113.548 1.00 48.86 177 ARG A C 1
ATOM 1349 O O . ARG A 1 189 ? 98.096 125.812 112.356 1.00 53.10 177 ARG A O 1
ATOM 1357 N N . HIS A 1 190 ? 99.009 126.687 114.215 1.00 47.53 178 HIS A N 1
ATOM 1358 C CA . HIS A 1 190 ? 99.366 127.913 113.511 1.00 44.20 178 HIS A CA 1
ATOM 1359 C C . HIS A 1 190 ? 100.606 127.760 112.635 1.00 41.66 178 HIS A C 1
ATOM 1360 O O . HIS A 1 190 ? 100.799 128.561 111.716 1.00 47.44 178 HIS A O 1
ATOM 1367 N N . LEU A 1 191 ? 101.436 126.749 112.887 1.00 39.68 179 LEU A N 1
ATOM 1368 C CA . LEU A 1 191 ? 102.723 126.601 112.219 1.00 40.52 179 LEU A CA 1
ATOM 1369 C C . LEU A 1 191 ? 102.697 125.676 111.008 1.00 45.15 179 LEU A C 1
ATOM 1370 O O . LEU A 1 191 ? 103.480 125.881 110.076 1.00 42.78 179 LEU A O 1
ATOM 1375 N N . MET A 1 192 ? 101.832 124.661 110.997 1.00 46.73 180 MET A N 1
ATOM 1376 C CA . MET A 1 192 ? 101.833 123.699 109.895 1.00 41.90 180 MET A CA 1
ATOM 1377 C C . MET A 1 192 ? 101.519 124.326 108.539 1.00 43.79 180 MET A C 1
ATOM 1378 O O . MET A 1 192 ? 102.232 124.018 107.567 1.00 44.91 180 MET A O 1
ATOM 1383 N N . PRO A 1 193 ? 100.486 125.166 108.380 1.00 42.68 181 PRO A N 1
ATOM 1384 C CA . PRO A 1 193 ? 100.281 125.807 107.069 1.00 41.49 181 PRO A CA 1
ATOM 1385 C C . PRO A 1 193 ? 101.454 126.662 106.619 1.00 41.78 181 PRO A C 1
ATOM 1386 O O . PRO A 1 193 ? 101.747 126.715 105.416 1.00 46.47 181 PRO A O 1
ATOM 1390 N N . VAL A 1 194 ? 102.141 127.329 107.548 1.00 38.26 182 VAL A N 1
ATOM 1391 C CA . VAL A 1 194 ? 103.334 128.087 107.186 1.00 37.24 182 VAL A CA 1
ATOM 1392 C C . VAL A 1 194 ? 104.404 127.156 106.638 1.00 41.97 182 VAL A C 1
ATOM 1393 O O . VAL A 1 194 ? 105.088 127.479 105.661 1.00 49.84 182 VAL A O 1
ATOM 1397 N N . PHE A 1 195 ? 104.567 125.987 107.258 1.00 39.76 183 PHE A N 1
ATOM 1398 C CA . PHE A 1 195 ? 105.548 125.022 106.775 1.00 36.31 183 PHE A CA 1
ATOM 1399 C C . PHE A 1 195 ? 105.180 124.497 105.392 1.00 38.31 183 PHE A C 1
ATOM 1400 O O . PHE A 1 195 ? 106.057 124.304 104.543 1.00 43.44 183 PHE A O 1
ATOM 1408 N N . THR A 1 196 ? 103.891 124.245 105.148 1.00 38.67 184 THR A N 1
ATOM 1409 C CA . THR A 1 196 ? 103.478 123.787 103.823 1.00 39.19 184 THR A CA 1
ATOM 1410 C C . THR A 1 196 ? 103.726 124.856 102.765 1.00 43.04 184 THR A C 1
ATOM 1411 O O . THR A 1 196 ? 104.164 124.548 101.649 1.00 47.66 184 THR A O 1
ATOM 1415 N N . ARG A 1 197 ? 103.452 126.119 103.096 1.00 43.36 185 ARG A N 1
ATOM 1416 C CA . ARG A 1 197 ? 103.754 127.206 102.169 1.00 44.42 185 ARG A CA 1
ATOM 1417 C C . ARG A 1 197 ? 105.254 127.309 101.910 1.00 42.88 185 ARG A C 1
ATOM 1418 O O . ARG A 1 197 ? 105.685 127.553 100.776 1.00 47.43 185 ARG A O 1
ATOM 1426 N N . MET A 1 198 ? 106.063 127.129 102.956 1.00 41.16 186 MET A N 1
ATOM 1427 C CA . MET A 1 198 ? 107.512 127.135 102.795 1.00 41.40 186 MET A CA 1
ATOM 1428 C C . MET A 1 198 ? 107.969 126.017 101.866 1.00 42.96 186 MET A C 1
ATOM 1429 O O . MET A 1 198 ? 108.853 126.219 101.029 1.00 44.06 186 MET A O 1
ATOM 1434 N N . GLN A 1 199 ? 107.384 124.827 102.006 1.00 43.12 187 GLN A N 1
ATOM 1435 C CA . GLN A 1 199 ? 107.738 123.722 101.120 1.00 42.56 187 GLN A CA 1
ATOM 1436 C C . GLN A 1 199 ? 107.325 124.010 99.681 1.00 42.52 187 GLN A C 1
ATOM 1437 O O . GLN A 1 199 ? 108.050 123.667 98.739 1.00 45.92 187 GLN A O 1
ATOM 1443 N N . SER A 1 200 ? 106.159 124.632 99.492 1.00 41.66 188 SER A N 1
ATOM 1444 C CA . SER A 1 200 ? 105.737 125.013 98.147 1.00 40.72 188 SER A CA 1
ATOM 1445 C C . SER A 1 200 ? 106.721 125.992 97.518 1.00 41.59 188 SER A C 1
ATOM 1446 O O . SER A 1 200 ? 107.085 125.858 96.342 1.00 41.43 188 SER A O 1
ATOM 1449 N N . LEU A 1 201 ? 107.172 126.978 98.292 1.00 41.73 189 LEU A N 1
ATOM 1450 C CA . LEU A 1 201 ? 108.130 127.943 97.765 1.00 35.19 189 LEU A CA 1
ATOM 1451 C C . LEU A 1 201 ? 109.493 127.309 97.516 1.00 36.96 189 LEU A C 1
ATOM 1452 O O . LEU A 1 201 ? 110.203 127.713 96.587 1.00 41.87 189 LEU A O 1
ATOM 1457 N N . ILE A 1 202 ? 109.877 126.323 98.329 1.00 40.19 190 ILE A N 1
ATOM 1458 C CA . ILE A 1 202 ? 111.108 125.580 98.076 1.00 43.83 190 ILE A CA 1
ATOM 1459 C C . ILE A 1 202 ? 111.010 124.830 96.754 1.00 40.66 190 ILE A C 1
ATOM 1460 O O . ILE A 1 202 ? 111.955 124.816 95.957 1.00 41.01 190 ILE A O 1
ATOM 1465 N N . ASP A 1 203 ? 109.863 124.200 96.499 1.00 42.48 191 ASP A N 1
ATOM 1466 C CA . ASP A 1 203 ? 109.658 123.535 95.216 1.00 44.32 191 ASP A CA 1
ATOM 1467 C C . ASP A 1 203 ? 109.735 124.528 94.062 1.00 44.90 191 ASP A C 1
ATOM 1468 O O . ASP A 1 203 ? 110.310 124.226 93.011 1.00 46.58 191 ASP A O 1
ATOM 1473 N N . GLY A 1 204 ? 109.159 125.718 94.240 1.00 44.80 192 GLY A N 1
ATOM 1474 C CA . GLY A 1 204 ? 109.226 126.723 93.188 1.00 42.88 192 GLY A CA 1
ATOM 1475 C C . GLY A 1 204 ? 110.644 127.180 92.893 1.00 39.89 192 GLY A C 1
ATOM 1476 O O . GLY A 1 204 ? 111.048 127.297 91.731 1.00 43.59 192 GLY A O 1
ATOM 1477 N N . ILE A 1 205 ? 111.423 127.445 93.944 1.00 38.42 193 ILE A N 1
ATOM 1478 C CA . ILE A 1 205 ? 112.801 127.886 93.745 1.00 36.33 193 ILE A CA 1
ATOM 1479 C C . ILE A 1 205 ? 113.637 126.766 93.132 1.00 39.92 193 ILE A C 1
ATOM 1480 O O . ILE A 1 205 ? 114.525 127.016 92.305 1.00 42.37 193 ILE A O 1
ATOM 1485 N N . ASN A 1 206 ? 113.354 125.514 93.503 1.00 37.50 194 ASN A N 1
ATOM 1486 C CA . ASN A 1 206 ? 114.061 124.391 92.900 1.00 34.95 194 ASN A CA 1
ATOM 1487 C C . ASN A 1 206 ? 113.716 124.253 91.426 1.00 37.65 194 ASN A C 1
ATOM 1488 O O . ASN A 1 206 ? 114.582 123.921 90.611 1.00 41.81 194 ASN A O 1
ATOM 1493 N N . ARG A 1 207 ? 112.453 124.491 91.066 1.00 38.98 195 ARG A N 1
ATOM 1494 C CA . ARG A 1 207 ? 112.069 124.465 89.659 1.00 37.49 195 ARG A CA 1
ATOM 1495 C C . ARG A 1 207 ? 112.780 125.560 88.878 1.00 37.71 195 ARG A C 1
ATOM 1496 O O . ARG A 1 207 ? 113.225 125.338 87.745 1.00 42.67 195 ARG A O 1
ATOM 1504 N N . VAL A 1 208 ? 112.898 126.749 89.471 1.00 38.02 196 VAL A N 1
ATOM 1505 C CA . VAL A 1 208 ? 113.620 127.840 88.815 1.00 37.25 196 VAL A CA 1
ATOM 1506 C C . VAL A 1 208 ? 115.076 127.449 88.582 1.00 37.23 196 VAL A C 1
ATOM 1507 O O . VAL A 1 208 ? 115.629 127.653 87.493 1.00 38.81 196 VAL A O 1
ATOM 1511 N N . LEU A 1 209 ? 115.718 126.871 89.601 1.00 39.75 197 LEU A N 1
ATOM 1512 C CA . LEU A 1 209 ? 117.116 126.467 89.462 1.00 38.51 197 LEU A CA 1
ATOM 1513 C C . LEU A 1 209 ? 117.283 125.364 88.423 1.00 39.07 197 LEU A C 1
ATOM 1514 O O . LEU A 1 209 ? 118.252 125.368 87.655 1.00 38.29 197 LEU A O 1
ATOM 1519 N N . ARG A 1 210 ? 116.363 124.397 88.400 1.00 37.31 198 ARG A N 1
ATOM 1520 C CA . ARG A 1 210 ? 116.434 123.331 87.408 1.00 36.12 198 ARG A CA 1
ATOM 1521 C C . ARG A 1 210 ? 116.287 123.880 85.997 1.00 41.12 198 ARG A C 1
ATOM 1522 O O . ARG A 1 210 ? 117.006 123.463 85.082 1.00 43.90 198 ARG A O 1
ATOM 1530 N N . ASP A 1 211 ? 115.355 124.815 85.801 1.00 45.52 199 ASP A N 1
ATOM 1531 C CA . ASP A 1 211 ? 115.200 125.438 84.492 1.00 42.55 199 ASP A CA 1
ATOM 1532 C C . ASP A 1 211 ? 116.460 126.191 84.091 1.00 44.18 199 ASP A C 1
ATOM 1533 O O . ASP A 1 211 ? 116.878 126.143 82.929 1.00 42.08 199 ASP A O 1
ATOM 1538 N N . GLN A 1 212 ? 117.076 126.897 85.041 1.00 47.82 200 GLN A N 1
ATOM 1539 C CA . GLN A 1 212 ? 118.294 127.637 84.730 1.00 38.70 200 GLN A CA 1
ATOM 1540 C C . GLN A 1 212 ? 119.440 126.704 84.361 1.00 40.16 200 GLN A C 1
ATOM 1541 O O . GLN A 1 212 ? 120.202 126.987 83.430 1.00 41.11 200 GLN A O 1
ATOM 1547 N N . LEU A 1 213 ? 119.584 125.591 85.080 1.00 44.63 201 LEU A N 1
ATOM 1548 C CA . LEU A 1 213 ? 120.702 124.689 84.823 1.00 40.29 201 LEU A CA 1
ATOM 1549 C C . LEU A 1 213 ? 120.504 123.905 83.531 1.00 40.12 201 LEU A C 1
ATOM 1550 O O . LEU A 1 213 ? 121.466 123.664 82.794 1.00 41.84 201 LEU A O 1
ATOM 1555 N N . SER A 1 214 ? 119.269 123.488 83.247 1.00 42.66 202 SER A N 1
ATOM 1556 C CA . SER A 1 214 ? 119.009 122.697 82.048 1.00 43.75 202 SER A CA 1
ATOM 1557 C C . SER A 1 214 ? 119.261 123.502 80.778 1.00 48.32 202 SER A C 1
ATOM 1558 O O . SER A 1 214 ? 119.808 122.976 79.802 1.00 47.95 202 SER A O 1
ATOM 1561 N N . GLY A 1 215 ? 118.865 124.771 80.766 1.00 48.05 203 GLY A N 1
ATOM 1562 C CA . GLY A 1 215 ? 119.034 125.605 79.594 1.00 44.34 203 GLY A CA 1
ATOM 1563 C C . GLY A 1 215 ? 120.094 126.673 79.759 1.00 41.31 203 GLY A C 1
ATOM 1564 O O . GLY A 1 215 ? 119.888 127.822 79.357 1.00 40.61 203 GLY A O 1
ATOM 1565 N N . ILE A 1 216 ? 121.231 126.307 80.354 1.00 39.97 204 ILE A N 1
ATOM 1566 C CA . ILE A 1 216 ? 122.280 127.285 80.632 1.00 36.09 204 ILE A CA 1
ATOM 1567 C C . ILE A 1 216 ? 122.866 127.834 79.335 1.00 38.65 204 ILE A C 1
ATOM 1568 O O . ILE A 1 216 ? 123.213 129.018 79.248 1.00 41.94 204 ILE A O 1
ATOM 1573 N N . ARG A 1 217 ? 122.982 126.991 78.307 1.00 39.30 205 ARG A N 1
ATOM 1574 C CA . ARG A 1 217 ? 123.508 127.456 77.028 1.00 37.62 205 ARG A CA 1
ATOM 1575 C C . ARG A 1 217 ? 122.555 128.440 76.362 1.00 39.96 205 ARG A C 1
ATOM 1576 O O . ARG A 1 217 ? 122.992 129.442 75.789 1.00 39.68 205 ARG A O 1
ATOM 1584 N N . VAL A 1 218 ? 121.251 128.170 76.424 1.00 44.25 206 VAL A N 1
ATOM 1585 C CA . VAL A 1 218 ? 120.272 129.101 75.871 1.00 42.94 206 VAL A CA 1
ATOM 1586 C C . VAL A 1 218 ? 120.219 130.376 76.702 1.00 42.81 206 VAL A C 1
ATOM 1587 O O . VAL A 1 218 ? 119.994 131.470 76.171 1.00 50.02 206 VAL A O 1
ATOM 1591 N N . ILE A 1 219 ? 120.408 130.258 78.017 1.00 39.38 207 ILE A N 1
ATOM 1592 C CA . ILE A 1 219 ? 120.438 131.439 78.876 1.00 39.37 207 ILE A CA 1
ATOM 1593 C C . ILE A 1 219 ? 121.603 132.342 78.493 1.00 42.45 207 ILE A C 1
ATOM 1594 O O . ILE A 1 219 ? 121.448 133.559 78.347 1.00 49.14 207 ILE A O 1
ATOM 1599 N N . ARG A 1 220 ? 122.788 131.756 78.315 1.00 40.26 208 ARG A N 1
ATOM 1600 C CA . ARG A 1 220 ? 123.946 132.559 77.941 1.00 39.41 208 ARG A CA 1
ATOM 1601 C C . ARG A 1 220 ? 123.843 133.065 76.509 1.00 42.11 208 ARG A C 1
ATOM 1602 O O . ARG A 1 220 ? 124.354 134.145 76.201 1.00 49.40 208 ARG A O 1
ATOM 1610 N N . ALA A 1 221 ? 123.188 132.311 75.624 1.00 42.53 209 ALA A N 1
ATOM 1611 C CA . ALA A 1 221 ? 123.046 132.748 74.239 1.00 42.37 209 ALA A CA 1
ATOM 1612 C C . ALA A 1 221 ? 122.205 134.014 74.139 1.00 48.70 209 ALA A C 1
ATOM 1613 O O . ALA A 1 221 ? 122.543 134.936 73.388 1.00 54.19 209 ALA A O 1
ATOM 1615 N N . PHE A 1 222 ? 121.107 134.077 74.883 1.00 48.00 210 PHE A N 1
ATOM 1616 C CA . PHE A 1 222 ? 120.217 135.226 74.851 1.00 46.20 210 PHE A CA 1
ATOM 1617 C C . PHE A 1 222 ? 120.548 136.259 75.916 1.00 50.50 210 PHE A C 1
ATOM 1618 O O . PHE A 1 222 ? 119.834 137.260 76.026 1.00 58.14 210 PHE A O 1
ATOM 1626 N N . ALA A 1 223 ? 121.611 136.040 76.691 1.00 49.50 211 ALA A N 1
ATOM 1627 C CA . ALA A 1 223 ? 122.023 136.950 77.758 1.00 51.48 211 ALA A CA 1
ATOM 1628 C C . ALA A 1 223 ? 120.880 137.203 78.739 1.00 53.89 211 ALA A C 1
ATOM 1629 O O . ALA A 1 223 ? 120.563 138.343 79.083 1.00 57.45 211 ALA A O 1
ATOM 1631 N N . ARG A 1 224 ? 120.255 136.116 79.188 1.00 50.01 212 ARG A N 1
ATOM 1632 C CA . ARG A 1 224 ? 119.144 136.183 80.126 1.00 49.14 212 ARG A CA 1
ATOM 1633 C C . ARG A 1 224 ? 119.596 136.137 81.579 1.00 51.86 212 ARG A C 1
ATOM 1634 O O . ARG A 1 224 ? 118.789 135.813 82.455 1.00 58.72 212 ARG A O 1
ATOM 1642 N N . GLU A 1 225 ? 120.863 136.440 81.852 1.00 51.45 213 GLU A N 1
ATOM 1643 C CA . GLU A 1 225 ? 121.346 136.403 83.231 1.00 55.31 213 GLU A CA 1
ATOM 1644 C C . GLU A 1 225 ? 120.627 137.384 84.149 1.00 58.88 213 GLU A C 1
ATOM 1645 O O . GLU A 1 225 ? 120.239 136.976 85.257 1.00 60.99 213 GLU A O 1
ATOM 1651 N N . PRO A 1 226 ? 120.436 138.663 83.794 1.00 54.99 214 PRO A N 1
ATOM 1652 C CA . PRO A 1 226 ? 119.722 139.556 84.723 1.00 50.21 214 PRO A CA 1
ATOM 1653 C C . PRO A 1 226 ? 118.300 139.117 85.021 1.00 53.97 214 PRO A C 1
ATOM 1654 O O . PRO A 1 226 ? 117.851 139.235 86.167 1.00 58.55 214 PRO A O 1
ATOM 1658 N N . LEU A 1 227 ? 117.579 138.601 84.025 1.00 53.30 215 LEU A N 1
ATOM 1659 C CA . LEU A 1 227 ? 116.201 138.177 84.256 1.00 50.91 215 LEU A CA 1
ATOM 1660 C C . LEU A 1 227 ? 116.145 136.989 85.206 1.00 49.81 215 LEU A C 1
ATOM 1661 O O . LEU A 1 227 ? 115.328 136.960 86.133 1.00 55.09 215 LEU A O 1
ATOM 1666 N N . GLU A 1 228 ? 117.008 135.998 84.986 1.00 51.09 216 GLU A N 1
ATOM 1667 C CA . GLU A 1 228 ? 117.058 134.845 85.877 1.00 53.96 216 GLU A CA 1
ATOM 1668 C C . GLU A 1 228 ? 117.485 135.255 87.279 1.00 52.26 216 GLU A C 1
ATOM 1669 O O . GLU A 1 228 ? 116.970 134.732 88.273 1.00 51.91 216 GLU A O 1
ATOM 1675 N N . ARG A 1 229 ? 118.430 136.191 87.376 1.00 53.88 217 ARG A N 1
ATOM 1676 C CA . ARG A 1 229 ? 118.879 136.670 88.678 1.00 54.98 217 ARG A CA 1
ATOM 1677 C C . ARG A 1 229 ? 117.749 137.361 89.432 1.00 54.28 217 ARG A C 1
ATOM 1678 O O . ARG A 1 229 ? 117.561 137.129 90.631 1.00 55.38 217 ARG A O 1
ATOM 1686 N N . VAL A 1 230 ? 116.975 138.202 88.742 1.00 51.94 218 VAL A N 1
ATOM 1687 C CA . VAL A 1 230 ? 115.847 138.877 89.378 1.00 47.26 218 VAL A CA 1
ATOM 1688 C C . VAL A 1 230 ? 114.778 137.871 89.792 1.00 50.78 218 VAL A C 1
ATOM 1689 O O . VAL A 1 230 ? 114.218 137.955 90.894 1.00 54.95 218 VAL A O 1
ATOM 1693 N N . ARG A 1 231 ? 114.473 136.909 88.921 1.00 50.68 219 ARG A N 1
ATOM 1694 C CA . ARG A 1 231 ? 113.475 135.901 89.261 1.00 48.45 219 ARG A CA 1
ATOM 1695 C C . ARG A 1 231 ? 113.896 135.120 90.498 1.00 49.74 219 ARG A C 1
ATOM 1696 O O . ARG A 1 231 ? 113.096 134.906 91.420 1.00 58.28 219 ARG A O 1
ATOM 1704 N N . PHE A 1 232 ? 115.165 134.709 90.547 1.00 47.06 220 PHE A N 1
ATOM 1705 C CA . PHE A 1 232 ? 115.647 133.966 91.702 1.00 44.13 220 PHE A CA 1
ATOM 1706 C C . PHE A 1 232 ? 115.641 134.830 92.953 1.00 44.33 220 PHE A C 1
ATOM 1707 O O . PHE A 1 232 ? 115.364 134.331 94.044 1.00 47.80 220 PHE A O 1
ATOM 1715 N N . ALA A 1 233 ? 115.952 136.121 92.823 1.00 46.76 221 ALA A N 1
ATOM 1716 C CA . ALA A 1 233 ? 115.964 136.995 93.992 1.00 46.28 221 ALA A CA 1
ATOM 1717 C C . ALA A 1 233 ? 114.571 137.134 94.592 1.00 50.62 221 ALA A C 1
ATOM 1718 O O . ALA A 1 233 ? 114.398 137.057 95.813 1.00 53.31 221 ALA A O 1
ATOM 1720 N N . GLU A 1 234 ? 113.559 137.333 93.744 1.00 51.80 222 GLU A N 1
ATOM 1721 C CA . GLU A 1 234 ? 112.187 137.413 94.248 1.00 54.96 222 GLU A CA 1
ATOM 1722 C C . GLU A 1 234 ? 111.727 136.094 94.865 1.00 52.72 222 GLU A C 1
ATOM 1723 O O . GLU A 1 234 ? 111.107 136.087 95.939 1.00 55.06 222 GLU A O 1
ATOM 1729 N N . ALA A 1 235 ? 112.019 134.966 94.210 1.00 47.53 223 ALA A N 1
ATOM 1730 C CA . ALA A 1 235 ? 111.640 133.678 94.788 1.00 45.75 223 ALA A CA 1
ATOM 1731 C C . ALA A 1 235 ? 112.342 133.444 96.121 1.00 48.42 223 ALA A C 1
ATOM 1732 O O . ALA A 1 235 ? 111.733 132.950 97.081 1.00 50.50 223 ALA A O 1
ATOM 1734 N N . ASN A 1 236 ? 113.626 133.802 96.198 1.00 46.24 224 ASN A N 1
ATOM 1735 C CA . ASN A 1 236 ? 114.398 133.645 97.423 1.00 44.75 224 ASN A CA 1
ATOM 1736 C C . ASN A 1 236 ? 113.835 134.506 98.543 1.00 45.21 224 ASN A C 1
ATOM 1737 O O . ASN A 1 236 ? 113.730 134.055 99.687 1.00 45.06 224 ASN A O 1
ATOM 1742 N N . GLN A 1 237 ? 113.464 135.750 98.232 1.00 43.70 225 GLN A N 1
ATOM 1743 C CA . GLN A 1 237 ? 112.896 136.627 99.250 1.00 43.14 225 GLN A CA 1
ATOM 1744 C C . GLN A 1 237 ? 111.563 136.096 99.759 1.00 47.05 225 GLN A C 1
ATOM 1745 O O . GLN A 1 237 ? 111.295 136.131 100.965 1.00 52.96 225 GLN A O 1
ATOM 1751 N N . THR A 1 238 ? 110.709 135.607 98.856 1.00 48.81 226 THR A N 1
ATOM 1752 C CA . THR A 1 238 ? 109.424 135.062 99.290 1.00 45.74 226 THR A CA 1
ATOM 1753 C C . THR A 1 238 ? 109.614 133.836 100.178 1.00 40.77 226 THR A C 1
ATOM 1754 O O . THR A 1 238 ? 108.967 133.705 101.231 1.00 45.35 226 THR A O 1
ATOM 1758 N N . LEU A 1 239 ? 110.511 132.932 99.777 1.00 36.71 227 LEU A N 1
ATOM 1759 C CA . LEU A 1 239 ? 110.789 131.755 100.592 1.00 37.92 227 LEU A CA 1
ATOM 1760 C C . LEU A 1 239 ? 111.365 132.146 101.948 1.00 42.17 227 LEU A C 1
ATOM 1761 O O . LEU A 1 239 ? 111.036 131.535 102.970 1.00 42.81 227 LEU A O 1
ATOM 1766 N N . SER A 1 240 ? 112.231 133.162 101.976 1.00 40.89 228 SER A N 1
ATOM 1767 C CA . SER A 1 240 ? 112.788 133.629 103.239 1.00 35.61 228 SER A CA 1
ATOM 1768 C C . SER A 1 240 ? 111.712 134.217 104.139 1.00 40.22 228 SER A C 1
ATOM 1769 O O . SER A 1 240 ? 111.755 134.036 105.358 1.00 43.55 228 SER A O 1
ATOM 1772 N N . ASP A 1 241 ? 110.753 134.943 103.564 1.00 41.97 229 ASP A N 1
ATOM 1773 C CA . ASP A 1 241 ? 109.655 135.478 104.364 1.00 40.37 229 ASP A CA 1
ATOM 1774 C C . ASP A 1 241 ? 108.840 134.354 104.992 1.00 39.56 229 ASP A C 1
ATOM 1775 O O . ASP A 1 241 ? 108.493 134.404 106.182 1.00 43.97 229 ASP A O 1
ATOM 1780 N N . SER A 1 242 ? 108.526 133.324 104.205 1.00 37.05 230 SER A N 1
ATOM 1781 C CA . SER A 1 242 ? 107.773 132.202 104.759 1.00 34.32 230 SER A CA 1
ATOM 1782 C C . SER A 1 242 ? 108.570 131.470 105.832 1.00 35.29 230 SER A C 1
ATOM 1783 O O . SER A 1 242 ? 108.017 131.075 106.866 1.00 45.11 230 SER A O 1
ATOM 1786 N N . ALA A 1 243 ? 109.871 131.285 105.608 1.00 37.89 231 ALA A N 1
ATOM 1787 C CA . ALA A 1 243 ? 110.702 130.617 106.602 1.00 36.31 231 ALA A CA 1
ATOM 1788 C C . ALA A 1 243 ? 110.822 131.451 107.869 1.00 35.08 231 ALA A C 1
ATOM 1789 O O . ALA A 1 243 ? 110.898 130.904 108.972 1.00 40.09 231 ALA A O 1
ATOM 1791 N N . LEU A 1 244 ? 110.845 132.776 107.730 1.00 37.06 232 LEU A N 1
ATOM 1792 C CA . LEU A 1 244 ? 110.871 133.653 108.893 1.00 34.91 232 LEU A CA 1
ATOM 1793 C C . LEU A 1 244 ? 109.583 133.541 109.696 1.00 36.65 232 LEU A C 1
ATOM 1794 O O . LEU A 1 244 ? 109.615 133.537 110.929 1.00 38.28 232 LEU A O 1
ATOM 1799 N N . GLU A 1 245 ? 108.437 133.463 109.017 1.00 38.43 233 GLU A N 1
ATOM 1800 C CA . GLU A 1 245 ? 107.179 133.254 109.736 1.00 39.02 233 GLU A CA 1
ATOM 1801 C C . GLU A 1 245 ? 107.174 131.911 110.461 1.00 39.07 233 GLU A C 1
ATOM 1802 O O . GLU A 1 245 ? 106.737 131.812 111.620 1.00 41.71 233 GLU A O 1
ATOM 1808 N N . ALA A 1 246 ? 107.663 130.864 109.793 1.00 38.34 234 ALA A N 1
ATOM 1809 C CA . ALA A 1 246 ? 107.745 129.555 110.430 1.00 36.02 234 ALA A CA 1
ATOM 1810 C C . ALA A 1 246 ? 108.666 129.587 111.643 1.00 37.14 234 ALA A C 1
ATOM 1811 O O . ALA A 1 246 ? 108.365 128.981 112.675 1.00 39.46 234 ALA A O 1
ATOM 1813 N N . GLY A 1 247 ? 109.795 130.287 111.538 1.00 35.70 235 GLY A N 1
ATOM 1814 C CA . GLY A 1 247 ? 110.680 130.434 112.680 1.00 31.45 235 GLY A CA 1
ATOM 1815 C C . GLY A 1 247 ? 110.075 131.253 113.801 1.00 37.03 235 GLY A C 1
ATOM 1816 O O . GLY A 1 247 ? 110.335 130.988 114.975 1.00 42.75 235 GLY A O 1
ATOM 1817 N N . ARG A 1 248 ? 109.272 132.261 113.459 1.00 37.92 236 ARG A N 1
ATOM 1818 C CA . ARG A 1 248 ? 108.562 133.025 114.478 1.00 33.75 236 ARG A CA 1
ATOM 1819 C C . ARG A 1 248 ? 107.633 132.126 115.274 1.00 35.84 236 ARG A C 1
ATOM 1820 O O . ARG A 1 248 ? 107.552 132.231 116.503 1.00 36.23 236 ARG A O 1
ATOM 1828 N N . TRP A 1 249 ? 106.915 131.241 114.587 1.00 37.97 237 TRP A N 1
ATOM 1829 C CA . TRP A 1 249 ? 106.039 130.322 115.304 1.00 32.77 237 TRP A CA 1
ATOM 1830 C C . TRP A 1 249 ? 106.818 129.239 116.041 1.00 33.05 237 TRP A C 1
ATOM 1831 O O . TRP A 1 249 ? 106.372 128.770 117.092 1.00 39.21 237 TRP A O 1
ATOM 1842 N N . GLN A 1 250 ? 107.975 128.835 115.516 1.00 36.38 238 GLN A N 1
ATOM 1843 C CA . GLN A 1 250 ? 108.758 127.778 116.149 1.00 36.53 238 GLN A CA 1
ATOM 1844 C C . GLN A 1 250 ? 109.512 128.277 117.374 1.00 32.75 238 GLN A C 1
ATOM 1845 O O . GLN A 1 250 ? 109.824 127.487 118.271 1.00 36.42 238 GLN A O 1
ATOM 1851 N N . ALA A 1 251 ? 109.816 129.572 117.432 1.00 35.28 239 ALA A N 1
ATOM 1852 C CA . ALA A 1 251 ? 110.560 130.126 118.555 1.00 30.83 239 ALA A CA 1
ATOM 1853 C C . ALA A 1 251 ? 109.751 130.166 119.841 1.00 39.81 239 ALA A C 1
ATOM 1854 O O . ALA A 1 251 ? 110.316 130.474 120.893 1.00 37.47 239 ALA A O 1
ATOM 1856 N N . LEU A 1 252 ? 108.449 129.889 119.781 1.00 43.35 240 LEU A N 1
ATOM 1857 C CA . LEU A 1 252 ? 107.607 129.849 120.967 1.00 38.59 240 LEU A CA 1
ATOM 1858 C C . LEU A 1 252 ? 107.615 128.498 121.667 1.00 41.11 240 LEU A C 1
ATOM 1859 O O . LEU A 1 252 ? 107.149 128.407 122.806 1.00 46.60 240 LEU A O 1
ATOM 1864 N N . MET A 1 253 ? 108.117 127.450 121.015 1.00 40.21 241 MET A N 1
ATOM 1865 C CA . MET A 1 253 ? 107.940 126.106 121.553 1.00 42.34 241 MET A CA 1
ATOM 1866 C C . MET A 1 253 ? 108.862 125.849 122.740 1.00 44.80 241 MET A C 1
ATOM 1867 O O . MET A 1 253 ? 108.436 125.269 123.744 1.00 49.98 241 MET A O 1
ATOM 1872 N N . LEU A 1 254 ? 110.132 126.256 122.641 1.00 43.83 242 LEU A N 1
ATOM 1873 C CA . LEU A 1 254 ? 111.041 126.074 123.773 1.00 41.95 242 LEU A CA 1
ATOM 1874 C C . LEU A 1 254 ? 110.663 126.935 124.972 1.00 44.07 242 LEU A C 1
ATOM 1875 O O . LEU A 1 254 ? 110.598 126.397 126.092 1.00 47.64 242 LEU A O 1
ATOM 1880 N N . PRO A 1 255 ? 110.440 128.251 124.840 1.00 46.05 243 PRO A N 1
ATOM 1881 C CA . PRO A 1 255 ? 110.094 129.037 126.035 1.00 43.25 243 PRO A CA 1
ATOM 1882 C C . PRO A 1 255 ? 108.836 128.561 126.731 1.00 43.10 243 PRO A C 1
ATOM 1883 O O . PRO A 1 255 ? 108.800 128.540 127.963 1.00 49.81 243 PRO A O 1
ATOM 1887 N N . VAL A 1 256 ? 107.809 128.159 125.983 1.00 40.29 244 VAL A N 1
ATOM 1888 C CA . VAL A 1 256 ? 106.570 127.707 126.609 1.00 39.64 244 VAL A CA 1
ATOM 1889 C C . VAL A 1 256 ? 106.793 126.400 127.361 1.00 43.26 244 VAL A C 1
ATOM 1890 O O . VAL A 1 256 ? 106.323 126.232 128.493 1.00 48.53 244 VAL A O 1
ATOM 1894 N N . THR A 1 257 ? 107.521 125.461 126.753 1.00 40.26 245 THR A N 1
ATOM 1895 C CA . THR A 1 257 ? 107.799 124.189 127.413 1.00 41.75 245 THR A CA 1
ATOM 1896 C C . THR A 1 257 ? 108.620 124.393 128.680 1.00 42.33 245 THR A C 1
ATOM 1897 O O . THR A 1 257 ? 108.317 123.816 129.731 1.00 49.07 245 THR A O 1
ATOM 1901 N N . THR A 1 258 ? 109.661 125.222 128.604 1.00 39.73 246 THR A N 1
ATOM 1902 C CA . THR A 1 258 ? 110.487 125.468 129.781 1.00 36.71 246 THR A CA 1
ATOM 1903 C C . THR A 1 258 ? 109.712 126.222 130.854 1.00 38.55 246 THR A C 1
ATOM 1904 O O . THR A 1 258 ? 109.886 125.964 132.050 1.00 43.00 246 THR A O 1
ATOM 1908 N N . LEU A 1 259 ? 108.847 127.155 130.452 1.00 37.15 247 LEU A N 1
ATOM 1909 C CA . LEU A 1 259 ? 108.030 127.874 131.419 1.00 39.43 247 LEU A CA 1
ATOM 1910 C C . LEU A 1 259 ? 107.077 126.931 132.134 1.00 41.44 247 LEU A C 1
ATOM 1911 O O . LEU A 1 259 ? 106.859 127.056 133.343 1.00 48.77 247 LEU A O 1
ATOM 1916 N N . VAL A 1 260 ? 106.492 125.983 131.401 1.00 39.20 248 VAL A N 1
ATOM 1917 C CA . VAL A 1 260 ? 105.655 124.974 132.042 1.00 36.62 248 VAL A CA 1
ATOM 1918 C C . VAL A 1 260 ? 106.485 124.128 133.000 1.00 39.00 248 VAL A C 1
ATOM 1919 O O . VAL A 1 260 ? 106.062 123.858 134.130 1.00 42.73 248 VAL A O 1
ATOM 1923 N N . ILE A 1 261 ? 107.693 123.730 132.579 1.00 40.41 249 ILE A N 1
ATOM 1924 C CA . ILE A 1 261 ? 108.589 122.970 133.456 1.00 39.66 249 ILE A CA 1
ATOM 1925 C C . ILE A 1 261 ? 108.777 123.707 134.772 1.00 39.18 249 ILE A C 1
ATOM 1926 O O . ILE A 1 261 ? 108.611 123.145 135.859 1.00 38.61 249 ILE A O 1
ATOM 1931 N N . ASN A 1 262 ? 109.103 124.992 134.680 1.00 35.05 250 ASN A N 1
ATOM 1932 C CA . ASN A 1 262 ? 109.524 125.757 135.843 1.00 36.12 250 ASN A CA 1
ATOM 1933 C C . ASN A 1 262 ? 108.354 126.121 136.749 1.00 39.85 250 ASN A C 1
ATOM 1934 O O . ASN A 1 262 ? 108.475 126.058 137.978 1.00 42.73 250 ASN A O 1
ATOM 1939 N N . VAL A 1 263 ? 107.217 126.506 136.168 1.00 37.18 251 VAL A N 1
ATOM 1940 C CA . VAL A 1 263 ? 106.034 126.780 136.976 1.00 38.59 251 VAL A CA 1
ATOM 1941 C C . VAL A 1 263 ? 105.564 125.508 137.667 1.00 38.48 251 VAL A C 1
ATOM 1942 O O . VAL A 1 263 ? 105.162 125.533 138.837 1.00 40.01 251 VAL A O 1
ATOM 1946 N N . SER A 1 264 ? 105.613 124.373 136.962 1.00 35.61 252 SER A N 1
ATOM 1947 C CA . SER A 1 264 ? 105.259 123.106 137.585 1.00 31.79 252 SER A CA 1
ATOM 1948 C C . SER A 1 264 ? 106.219 122.759 138.713 1.00 34.68 252 SER A C 1
ATOM 1949 O O . SER A 1 264 ? 105.800 122.236 139.745 1.00 40.92 252 SER A O 1
ATOM 1952 N N . SER A 1 265 ? 107.512 123.041 138.537 1.00 31.09 253 SER A N 1
ATOM 1953 C CA . SER A 1 265 ? 108.476 122.770 139.600 1.00 29.12 253 SER A CA 1
ATOM 1954 C C . SER A 1 265 ? 108.205 123.626 140.832 1.00 34.46 253 SER A C 1
ATOM 1955 O O . SER A 1 265 ? 108.262 123.135 141.966 1.00 36.15 253 SER A O 1
ATOM 1958 N N . VAL A 1 266 ? 107.916 124.913 140.630 1.00 36.32 254 VAL A N 1
ATOM 1959 C CA . VAL A 1 266 ? 107.640 125.795 141.761 1.00 31.06 254 VAL A CA 1
ATOM 1960 C C . VAL A 1 266 ? 106.361 125.372 142.475 1.00 33.69 254 VAL A C 1
ATOM 1961 O O . VAL A 1 266 ? 106.312 125.309 143.712 1.00 38.44 254 VAL A O 1
ATOM 1965 N N . ALA A 1 267 ? 105.306 125.072 141.712 1.00 32.41 255 ALA A N 1
ATOM 1966 C CA . ALA A 1 267 ? 104.069 124.594 142.318 1.00 37.31 255 ALA A CA 1
ATOM 1967 C C . ALA A 1 267 ? 104.276 123.263 143.021 1.00 36.30 255 ALA A C 1
ATOM 1968 O O . ALA A 1 267 ? 103.655 123.004 144.056 1.00 41.98 255 ALA A O 1
ATOM 1970 N N . LEU A 1 268 ? 105.138 122.407 142.473 1.00 35.29 256 LEU A N 1
ATOM 1971 C CA . LEU A 1 268 ? 105.467 121.150 143.126 1.00 33.23 256 LEU A CA 1
ATOM 1972 C C . LEU A 1 268 ? 106.117 121.393 144.474 1.00 33.26 256 LEU A C 1
ATOM 1973 O O . LEU A 1 268 ? 105.740 120.778 145.470 1.00 39.21 256 LEU A O 1
ATOM 1978 N N . ILE A 1 269 ? 107.091 122.299 144.528 1.00 31.76 257 ILE A N 1
ATOM 1979 C CA . ILE A 1 269 ? 107.728 122.583 145.809 1.00 33.64 257 ILE A CA 1
ATOM 1980 C C . ILE A 1 269 ? 106.703 123.117 146.800 1.00 37.22 257 ILE A C 1
ATOM 1981 O O . ILE A 1 269 ? 106.644 122.668 147.948 1.00 42.00 257 ILE A O 1
ATOM 1986 N N . TRP A 1 270 ? 105.842 124.037 146.358 1.00 36.75 258 TRP A N 1
ATOM 1987 C CA . TRP A 1 270 ? 104.866 124.638 147.267 1.00 36.26 258 TRP A CA 1
ATOM 1988 C C . TRP A 1 270 ? 103.885 123.600 147.811 1.00 37.33 258 TRP A C 1
ATOM 1989 O O . TRP A 1 270 ? 103.717 123.455 149.030 1.00 39.61 258 TRP A O 1
ATOM 2000 N N . PHE A 1 271 ? 103.241 122.846 146.919 1.00 34.97 259 PHE A N 1
ATOM 2001 C CA . PHE A 1 271 ? 102.197 121.927 147.360 1.00 37.96 259 PHE A CA 1
ATOM 2002 C C . PHE A 1 271 ? 102.786 120.692 148.032 1.00 46.54 259 PHE A C 1
ATOM 2003 O O . PHE A 1 271 ? 102.195 120.152 148.975 1.00 53.52 259 PHE A O 1
ATOM 2011 N N . GLY A 1 272 ? 103.954 120.236 147.580 1.00 43.18 260 GLY A N 1
ATOM 2012 C CA . GLY A 1 272 ? 104.633 119.161 148.272 1.00 40.76 260 GLY A CA 1
ATOM 2013 C C . GLY A 1 272 ? 105.086 119.563 149.658 1.00 44.02 260 GLY A C 1
ATOM 2014 O O . GLY A 1 272 ? 105.061 118.753 150.578 1.00 54.09 260 GLY A O 1
ATOM 2015 N N . GLY A 1 273 ? 105.501 120.818 149.832 1.00 43.51 261 GLY A N 1
ATOM 2016 C CA . GLY A 1 273 ? 105.806 121.296 151.168 1.00 45.26 261 GLY A CA 1
ATOM 2017 C C . GLY A 1 273 ? 104.574 121.373 152.046 1.00 46.70 261 GLY A C 1
ATOM 2018 O O . GLY A 1 273 ? 104.631 121.068 153.240 1.00 53.10 261 GLY A O 1
ATOM 2019 N N . LEU A 1 274 ? 103.444 121.782 151.467 1.00 46.40 262 LEU A N 1
ATOM 2020 C CA . LEU A 1 274 ? 102.194 121.766 152.221 1.00 48.71 262 LEU A CA 1
ATOM 2021 C C . LEU A 1 274 ? 101.835 120.351 152.661 1.00 52.98 262 LEU A C 1
ATOM 2022 O O . LEU A 1 274 ? 101.361 120.143 153.783 1.00 58.04 262 LEU A O 1
ATOM 2027 N N . ARG A 1 275 ? 102.051 119.366 151.788 1.00 50.01 263 ARG A N 1
ATOM 2028 C CA . ARG A 1 275 ? 101.755 117.979 152.138 1.00 48.43 263 ARG A CA 1
ATOM 2029 C C . ARG A 1 275 ? 102.793 117.378 153.082 1.00 56.33 263 ARG A C 1
ATOM 2030 O O . ARG A 1 275 ? 102.469 116.464 153.846 1.00 63.41 263 ARG A O 1
ATOM 2038 N N . ILE A 1 276 ? 104.034 117.862 153.033 1.00 54.25 264 ILE A N 1
ATOM 2039 C CA . ILE A 1 276 ? 105.099 117.342 153.884 1.00 50.82 264 ILE A CA 1
ATOM 2040 C C . ILE A 1 276 ? 104.998 117.923 155.288 1.00 54.99 264 ILE A C 1
ATOM 2041 O O . ILE A 1 276 ? 105.380 117.267 156.265 1.00 59.84 264 ILE A O 1
ATOM 2046 N N . ASP A 1 277 ? 104.478 119.146 155.418 1.00 56.90 265 ASP A N 1
ATOM 2047 C CA . ASP A 1 277 ? 104.202 119.690 156.742 1.00 62.12 265 ASP A CA 1
ATOM 2048 C C . ASP A 1 277 ? 103.267 118.770 157.517 1.00 64.62 265 ASP A C 1
ATOM 2049 O O . ASP A 1 277 ? 103.429 118.580 158.728 1.00 65.81 265 ASP A O 1
ATOM 2054 N N . ALA A 1 278 ? 102.288 118.187 156.832 1.00 62.91 266 ALA A N 1
ATOM 2055 C CA . ALA A 1 278 ? 101.499 117.105 157.390 1.00 65.85 266 ALA A CA 1
ATOM 2056 C C . ALA A 1 278 ? 102.189 115.766 157.132 1.00 69.66 266 ALA A C 1
ATOM 2057 O O . ALA A 1 278 ? 103.188 115.677 156.415 1.00 72.02 266 ALA A O 1
ATOM 2059 N N . GLY A 1 279 ? 101.647 114.710 157.725 1.00 67.07 267 GLY A N 1
ATOM 2060 C CA . GLY A 1 279 ? 102.219 113.392 157.530 1.00 68.32 267 GLY A CA 1
ATOM 2061 C C . GLY A 1 279 ? 101.717 112.713 156.274 1.00 71.82 267 GLY A C 1
ATOM 2062 O O . GLY A 1 279 ? 101.283 111.558 156.317 1.00 81.12 267 GLY A O 1
ATOM 2063 N N . GLN A 1 280 ? 101.772 113.418 155.143 1.00 63.78 268 GLN A N 1
ATOM 2064 C CA . GLN A 1 280 ? 101.200 112.924 153.901 1.00 66.88 268 GLN A CA 1
ATOM 2065 C C . GLN A 1 280 ? 102.221 112.692 152.797 1.00 65.88 268 GLN A C 1
ATOM 2066 O O . GLN A 1 280 ? 101.884 112.052 151.796 1.00 67.36 268 GLN A O 1
ATOM 2072 N N . MET A 1 281 ? 103.448 113.185 152.943 1.00 62.16 269 MET A N 1
ATOM 2073 C CA . MET A 1 281 ? 104.424 113.081 151.871 1.00 55.89 269 MET A CA 1
ATOM 2074 C C . MET A 1 281 ? 105.827 113.081 152.457 1.00 55.57 269 MET A C 1
ATOM 2075 O O . MET A 1 281 ? 106.057 113.592 153.556 1.00 56.83 269 MET A O 1
ATOM 2080 N N . GLN A 1 282 ? 106.760 112.500 151.710 1.00 54.90 270 GLN A N 1
ATOM 2081 C CA . GLN A 1 282 ? 108.161 112.436 152.089 1.00 53.93 270 GLN A CA 1
ATOM 2082 C C . GLN A 1 282 ? 108.974 113.394 151.228 1.00 50.55 270 GLN A C 1
ATOM 2083 O O . GLN A 1 282 ? 108.540 113.820 150.155 1.00 55.20 270 GLN A O 1
ATOM 2089 N N . VAL A 1 283 ? 110.169 113.731 151.714 1.00 48.04 271 VAL A N 1
ATOM 2090 C CA . VAL A 1 283 ? 110.963 114.771 151.069 1.00 47.75 271 VAL A CA 1
ATOM 2091 C C . VAL A 1 283 ? 111.503 114.296 149.724 1.00 50.00 271 VAL A C 1
ATOM 2092 O O . VAL A 1 283 ? 111.565 115.070 148.762 1.00 59.75 271 VAL A O 1
ATOM 2096 N N . GLY A 1 284 ? 111.912 113.028 149.631 1.00 48.16 272 GLY A N 1
ATOM 2097 C CA . GLY A 1 284 ? 112.482 112.518 148.393 1.00 43.91 272 GLY A CA 1
ATOM 2098 C C . GLY A 1 284 ? 111.520 112.521 147.224 1.00 43.69 272 GLY A C 1
ATOM 2099 O O . GLY A 1 284 ? 111.957 112.502 146.064 1.00 46.70 272 GLY A O 1
ATOM 2100 N N . SER A 1 285 ? 110.216 112.543 147.500 1.00 42.42 273 SER A N 1
ATOM 2101 C CA . SER A 1 285 ? 109.243 112.647 146.422 1.00 41.93 273 SER A CA 1
ATOM 2102 C C . SER A 1 285 ? 109.399 113.955 145.661 1.00 43.90 273 SER A C 1
ATOM 2103 O O . SER A 1 285 ? 109.079 114.018 144.472 1.00 47.57 273 SER A O 1
ATOM 2106 N N . LEU A 1 286 ? 109.900 115.002 146.318 1.00 43.68 274 LEU A N 1
ATOM 2107 C CA . LEU A 1 286 ? 110.179 116.249 145.614 1.00 41.09 274 LEU A CA 1
ATOM 2108 C C . LEU A 1 286 ? 111.263 116.053 144.561 1.00 41.23 274 LEU A C 1
ATOM 2109 O O . LEU A 1 286 ? 111.134 116.524 143.426 1.00 46.75 274 LEU A O 1
ATOM 2114 N N . ILE A 1 287 ? 112.340 115.352 144.921 1.00 36.04 275 ILE A N 1
ATOM 2115 C CA . ILE A 1 287 ? 113.399 115.049 143.961 1.00 37.15 275 ILE A CA 1
ATOM 2116 C C . ILE A 1 287 ? 112.848 114.207 142.818 1.00 38.17 275 ILE A C 1
ATOM 2117 O O . ILE A 1 287 ? 113.121 114.464 141.635 1.00 42.16 275 ILE A O 1
ATOM 2122 N N . ALA A 1 288 ? 112.053 113.192 143.162 1.00 37.19 276 ALA A N 1
ATOM 2123 C CA . ALA A 1 288 ? 111.476 112.323 142.142 1.00 30.13 276 ALA A CA 1
ATOM 2124 C C . ALA A 1 288 ? 110.618 113.116 141.162 1.00 31.87 276 ALA A C 1
ATOM 2125 O O . ALA A 1 288 ? 110.738 112.956 139.944 1.00 35.66 276 ALA A O 1
ATOM 2127 N N . PHE A 1 289 ? 109.762 113.999 141.678 1.00 34.93 277 PHE A N 1
ATOM 2128 C CA . PHE A 1 289 ? 108.857 114.751 140.817 1.00 29.68 277 PHE A CA 1
ATOM 2129 C C . PHE A 1 289 ? 109.601 115.790 139.989 1.00 29.71 277 PHE A C 1
ATOM 2130 O O . PHE A 1 289 ? 109.240 116.043 138.833 1.00 33.41 277 PHE A O 1
ATOM 2138 N N . LEU A 1 290 ? 110.630 116.416 140.565 1.00 29.07 278 LEU A N 1
ATOM 2139 C CA . LEU A 1 290 ? 111.439 117.349 139.792 1.00 27.55 278 LEU A CA 1
ATOM 2140 C C . LEU A 1 290 ? 112.083 116.647 138.608 1.00 32.14 278 LEU A C 1
ATOM 2141 O O . LEU A 1 290 ? 112.078 117.166 137.484 1.00 34.48 278 LEU A O 1
ATOM 2146 N N . ALA A 1 291 ? 112.624 115.450 138.838 1.00 32.99 279 ALA A N 1
ATOM 2147 C CA . ALA A 1 291 ? 113.195 114.695 137.733 1.00 27.10 279 ALA A CA 1
ATOM 2148 C C . ALA A 1 291 ? 112.130 114.251 136.739 1.00 29.73 279 ALA A C 1
ATOM 2149 O O . ALA A 1 291 ? 112.394 114.208 135.533 1.00 34.78 279 ALA A O 1
ATOM 2151 N N . TYR A 1 292 ? 110.926 113.927 137.216 1.00 30.28 280 TYR A N 1
ATOM 2152 C CA . TYR A 1 292 ? 109.844 113.559 136.305 1.00 25.06 280 TYR A CA 1
ATOM 2153 C C . TYR A 1 292 ? 109.508 114.707 135.363 1.00 27.80 280 TYR A C 1
ATOM 2154 O O . TYR A 1 292 ? 109.345 114.505 134.157 1.00 34.26 280 TYR A O 1
ATOM 2163 N N . PHE A 1 293 ? 109.394 115.923 135.901 1.00 28.69 281 PHE A N 1
ATOM 2164 C CA . PHE A 1 293 ? 109.150 117.089 135.053 1.00 27.62 281 PHE A CA 1
ATOM 2165 C C . PHE A 1 293 ? 110.292 117.285 134.064 1.00 32.22 281 PHE A C 1
ATOM 2166 O O . PHE A 1 293 ? 110.074 117.420 132.849 1.00 38.25 281 PHE A O 1
ATOM 2174 N N . MET A 1 294 ? 111.528 117.292 134.578 1.00 33.14 282 MET A N 1
ATOM 2175 C CA . MET A 1 294 ? 112.704 117.546 133.757 1.00 34.05 282 MET A CA 1
ATOM 2176 C C . MET A 1 294 ? 112.896 116.498 132.676 1.00 38.41 282 MET A C 1
ATOM 2177 O O . MET A 1 294 ? 113.590 116.763 131.692 1.00 47.98 282 MET A O 1
ATOM 2182 N N . GLN A 1 295 ? 112.326 115.309 132.844 1.00 36.97 283 GLN A N 1
ATOM 2183 C CA . GLN A 1 295 ? 112.421 114.289 131.811 1.00 32.45 283 GLN A CA 1
ATOM 2184 C C . GLN A 1 295 ? 111.261 114.365 130.829 1.00 35.71 283 GLN A C 1
ATOM 2185 O O . GLN A 1 295 ? 111.477 114.359 129.613 1.00 41.74 283 GLN A O 1
ATOM 2191 N N . ILE A 1 296 ? 110.029 114.448 131.340 1.00 36.48 284 ILE A N 1
ATOM 2192 C CA . ILE A 1 296 ? 108.856 114.451 130.472 1.00 39.58 284 ILE A CA 1
ATOM 2193 C C . ILE A 1 296 ? 108.915 115.623 129.508 1.00 45.53 284 ILE A C 1
ATOM 2194 O O . ILE A 1 296 ? 108.812 115.459 128.283 1.00 54.07 284 ILE A O 1
ATOM 2199 N N . LEU A 1 297 ? 109.103 116.827 130.036 1.00 44.48 285 LEU A N 1
ATOM 2200 C CA . LEU A 1 297 ? 108.991 117.962 129.140 1.00 48.86 285 LEU A CA 1
ATOM 2201 C C . LEU A 1 297 ? 110.269 118.204 128.347 1.00 48.49 285 LEU A C 1
ATOM 2202 O O . LEU A 1 297 ? 110.207 118.820 127.280 1.00 58.26 285 LEU A O 1
ATOM 2207 N N . MET A 1 298 ? 111.412 117.681 128.796 1.00 44.82 286 MET A N 1
ATOM 2208 C CA . MET A 1 298 ? 112.592 117.674 127.935 1.00 48.08 286 MET A CA 1
ATOM 2209 C C . MET A 1 298 ? 112.403 116.738 126.746 1.00 52.69 286 MET A C 1
ATOM 2210 O O . MET A 1 298 ? 112.825 117.053 125.628 1.00 52.66 286 MET A O 1
ATOM 2215 N N . ALA A 1 299 ? 111.774 115.580 126.964 1.00 53.65 287 ALA A N 1
ATOM 2216 C CA . ALA A 1 299 ? 111.444 114.705 125.844 1.00 45.52 287 ALA A CA 1
ATOM 2217 C C . ALA A 1 299 ? 110.469 115.382 124.892 1.00 51.96 287 ALA A C 1
ATOM 2218 O O . ALA A 1 299 ? 110.598 115.265 123.667 1.00 63.08 287 ALA A O 1
ATOM 2220 N N . VAL A 1 300 ? 109.482 116.093 125.441 1.00 54.40 288 VAL A N 1
ATOM 2221 C CA . VAL A 1 300 ? 108.551 116.843 124.599 1.00 56.54 288 VAL A CA 1
ATOM 2222 C C . VAL A 1 300 ? 109.295 117.896 123.783 1.00 54.69 288 VAL A C 1
ATOM 2223 O O . VAL A 1 300 ? 109.032 118.081 122.587 1.00 56.06 288 VAL A O 1
ATOM 2227 N N . LEU A 1 301 ? 110.236 118.597 124.416 1.00 54.35 289 LEU A N 1
ATOM 2228 C CA . LEU A 1 301 ? 111.024 119.606 123.717 1.00 53.59 289 LEU A CA 1
ATOM 2229 C C . LEU A 1 301 ? 111.858 118.986 122.604 1.00 61.99 289 LEU A C 1
ATOM 2230 O O . LEU A 1 301 ? 111.992 119.563 121.519 1.00 68.90 289 LEU A O 1
ATOM 2235 N N . MET A 1 302 ? 112.446 117.818 122.864 1.00 64.64 290 MET A N 1
ATOM 2236 C CA . MET A 1 302 ? 113.209 117.122 121.833 1.00 65.17 290 MET A CA 1
ATOM 2237 C C . MET A 1 302 ? 112.324 116.740 120.656 1.00 63.12 290 MET A C 1
ATOM 2238 O O . MET A 1 302 ? 112.697 116.941 119.495 1.00 65.78 290 MET A O 1
ATOM 2243 N N . ALA A 1 303 ? 111.139 116.198 120.936 1.00 63.91 291 ALA A N 1
ATOM 2244 C CA . ALA A 1 303 ? 110.245 115.781 119.864 1.00 62.61 291 ALA A CA 1
ATOM 2245 C C . ALA A 1 303 ? 109.654 116.959 119.103 1.00 65.18 291 ALA A C 1
ATOM 2246 O O . ALA A 1 303 ? 109.249 116.791 117.949 1.00 72.80 291 ALA A O 1
ATOM 2248 N N . THR A 1 304 ? 109.579 118.137 119.721 1.00 64.79 292 THR A N 1
ATOM 2249 C CA . THR A 1 304 ? 108.919 119.259 119.064 1.00 61.30 292 THR A CA 1
ATOM 2250 C C . THR A 1 304 ? 109.838 119.997 118.098 1.00 61.11 292 THR A C 1
ATOM 2251 O O . THR A 1 304 ? 109.358 120.786 117.278 1.00 63.25 292 THR A O 1
ATOM 2255 N N . PHE A 1 305 ? 111.148 119.756 118.169 1.00 68.97 293 PHE A N 1
ATOM 2256 C CA . PHE A 1 305 ? 112.078 120.542 117.363 1.00 70.41 293 PHE A CA 1
ATOM 2257 C C . PHE A 1 305 ? 112.124 120.063 115.918 1.00 71.51 293 PHE A C 1
ATOM 2258 O O . PHE A 1 305 ? 112.371 120.861 115.006 1.00 75.08 293 PHE A O 1
ATOM 2266 N N . MET A 1 306 ? 111.913 118.771 115.684 1.00 68.66 294 MET A N 1
ATOM 2267 C CA . MET A 1 306 ? 112.006 118.205 114.338 1.00 65.12 294 MET A CA 1
ATOM 2268 C C . MET A 1 306 ? 110.648 118.086 113.662 1.00 62.89 294 MET A C 1
ATOM 2269 O O . MET A 1 306 ? 110.410 117.154 112.893 1.00 63.32 294 MET A O 1
ATOM 2274 N N . LEU A 1 307 ? 109.736 119.018 113.930 1.00 64.21 295 LEU A N 1
ATOM 2275 C CA . LEU A 1 307 ? 108.388 118.957 113.378 1.00 62.96 295 LEU A CA 1
ATOM 2276 C C . LEU A 1 307 ? 108.297 119.478 111.950 1.00 55.44 295 LEU A C 1
ATOM 2277 O O . LEU A 1 307 ? 107.236 119.352 111.331 1.00 53.79 295 LEU A O 1
ATOM 2282 N N . VAL A 1 308 ? 109.370 120.065 111.415 1.00 56.93 296 VAL A N 1
ATOM 2283 C CA . VAL A 1 308 ? 109.371 120.488 110.021 1.00 53.73 296 VAL A CA 1
ATOM 2284 C C . VAL A 1 308 ? 109.307 119.295 109.076 1.00 54.04 296 VAL A C 1
ATOM 2285 O O . VAL A 1 308 ? 108.857 119.435 107.933 1.00 57.06 296 VAL A O 1
ATOM 2289 N N . ILE A 1 309 ? 109.731 118.113 109.530 1.00 50.85 297 ILE A N 1
ATOM 2290 C CA . ILE A 1 309 ? 109.803 116.956 108.650 1.00 50.64 297 ILE A CA 1
ATOM 2291 C C . ILE A 1 309 ? 108.430 116.411 108.289 1.00 47.27 297 ILE A C 1
ATOM 2292 O O . ILE A 1 309 ? 108.324 115.585 107.377 1.00 52.81 297 ILE A O 1
ATOM 2297 N N . PHE A 1 310 ? 107.375 116.829 108.979 1.00 46.46 298 PHE A N 1
ATOM 2298 C CA . PHE A 1 310 ? 106.066 116.247 108.705 1.00 44.87 298 PHE A CA 1
ATOM 2299 C C . PHE A 1 310 ? 105.405 116.825 107.453 1.00 45.27 298 PHE A C 1
ATOM 2300 O O . PHE A 1 310 ? 104.988 116.048 106.587 1.00 47.50 298 PHE A O 1
ATOM 2308 N N . PRO A 1 311 ? 105.249 118.148 107.311 1.00 45.79 299 PRO A N 1
ATOM 2309 C CA . PRO A 1 311 ? 104.681 118.665 106.053 1.00 43.65 299 PRO A CA 1
ATOM 2310 C C . PRO A 1 311 ? 105.539 118.365 104.836 1.00 45.57 299 PRO A C 1
ATOM 2311 O O . PRO A 1 311 ? 105.001 118.143 103.740 1.00 44.80 299 PRO A O 1
ATOM 2315 N N . ARG A 1 312 ? 106.863 118.355 104.997 1.00 47.85 300 ARG A N 1
ATOM 2316 C CA . ARG A 1 312 ? 107.744 117.962 103.904 1.00 47.24 300 ARG A CA 1
ATOM 2317 C C . ARG A 1 312 ? 107.475 116.524 103.482 1.00 44.16 300 ARG A C 1
ATOM 2318 O O . ARG A 1 312 ? 107.369 116.221 102.288 1.00 46.57 300 ARG A O 1
ATOM 2326 N N . ALA A 1 313 ? 107.342 115.625 104.458 1.00 38.78 301 ALA A N 1
ATOM 2327 C CA . ALA A 1 313 ? 107.017 114.241 104.143 1.00 36.62 301 ALA A CA 1
ATOM 2328 C C . ALA A 1 313 ? 105.643 114.134 103.501 1.00 40.31 301 ALA A C 1
ATOM 2329 O O . ALA A 1 313 ? 105.433 113.305 102.614 1.00 46.14 301 ALA A O 1
ATOM 2331 N N . ALA A 1 314 ? 104.695 114.969 103.929 1.00 40.98 302 ALA A N 1
ATOM 2332 C CA . ALA A 1 314 ? 103.352 114.922 103.356 1.00 38.04 302 ALA A CA 1
ATOM 2333 C C . ALA A 1 314 ? 103.352 115.332 101.888 1.00 41.25 302 ALA A C 1
ATOM 2334 O O . ALA A 1 314 ? 102.715 114.675 101.057 1.00 45.01 302 ALA A O 1
ATOM 2336 N N . VAL A 1 315 ? 104.062 116.408 101.541 1.00 41.07 303 VAL A N 1
ATOM 2337 C CA . VAL A 1 315 ? 104.092 116.830 100.141 1.00 43.53 303 VAL A CA 1
ATOM 2338 C C . VAL A 1 315 ? 104.894 115.843 99.294 1.00 44.09 303 VAL A C 1
ATOM 2339 O O . VAL A 1 315 ? 104.521 115.536 98.149 1.00 44.20 303 VAL A O 1
ATOM 2343 N N . CYS A 1 316 ? 105.998 115.319 99.837 1.00 41.72 304 CYS A N 1
ATOM 2344 C CA . CYS A 1 316 ? 106.767 114.316 99.110 1.00 36.85 304 CYS A CA 1
ATOM 2345 C C . CYS A 1 316 ? 105.941 113.058 98.879 1.00 38.69 304 CYS A C 1
ATOM 2346 O O . CYS A 1 316 ? 106.021 112.437 97.814 1.00 48.08 304 CYS A O 1
ATOM 2349 N N . ALA A 1 317 ? 105.136 112.669 99.867 1.00 34.94 305 ALA A N 1
ATOM 2350 C CA . ALA A 1 317 ? 104.252 111.526 99.709 1.00 34.90 305 ALA A CA 1
ATOM 2351 C C . ALA A 1 317 ? 103.149 111.807 98.705 1.00 39.36 305 ALA A C 1
ATOM 2352 O O . ALA A 1 317 ? 102.736 110.900 97.982 1.00 42.23 305 ALA A O 1
ATOM 2354 N N . ASP A 1 318 ? 102.656 113.044 98.648 1.00 44.20 306 ASP A N 1
ATOM 2355 C CA . ASP A 1 318 ? 101.705 113.399 97.601 1.00 43.91 306 ASP A CA 1
ATOM 2356 C C . ASP A 1 318 ? 102.316 113.201 96.221 1.00 46.92 306 ASP A C 1
ATOM 2357 O O . ASP A 1 318 ? 101.677 112.636 95.328 1.00 52.52 306 ASP A O 1
ATOM 2362 N N . ARG A 1 319 ? 103.562 113.641 96.035 1.00 46.05 307 ARG A N 1
ATOM 2363 C CA . ARG A 1 319 ? 104.225 113.447 94.744 1.00 43.45 307 ARG A CA 1
ATOM 2364 C C . ARG A 1 319 ? 104.442 111.965 94.435 1.00 44.62 307 ARG A C 1
ATOM 2365 O O . ARG A 1 319 ? 104.180 111.504 93.311 1.00 47.31 307 ARG A O 1
ATOM 2373 N N . ILE A 1 320 ? 104.909 111.200 95.424 1.00 40.29 308 ILE A N 1
ATOM 2374 C CA . ILE A 1 320 ? 105.174 109.780 95.210 1.00 32.88 308 ILE A CA 1
ATOM 2375 C C . ILE A 1 320 ? 103.885 109.036 94.892 1.00 38.40 308 ILE A C 1
ATOM 2376 O O . ILE A 1 320 ? 103.855 108.170 94.013 1.00 44.62 308 ILE A O 1
ATOM 2381 N N . GLY A 1 321 ? 102.800 109.356 95.600 1.00 37.61 309 GLY A N 1
ATOM 2382 C CA . GLY A 1 321 ? 101.525 108.723 95.321 1.00 37.46 309 GLY A CA 1
ATOM 2383 C C . GLY A 1 321 ? 100.915 109.169 94.011 1.00 40.37 309 GLY A C 1
ATOM 2384 O O . GLY A 1 321 ? 100.161 108.418 93.390 1.00 42.20 309 GLY A O 1
ATOM 2385 N N . GLU A 1 322 ? 101.223 110.392 93.574 1.00 43.54 310 GLU A N 1
ATOM 2386 C CA . GLU A 1 322 ? 100.822 110.817 92.239 1.00 43.38 310 GLU A CA 1
ATOM 2387 C C . GLU A 1 322 ? 101.494 109.964 91.176 1.00 44.38 310 GLU A C 1
ATOM 2388 O O . GLU A 1 322 ? 100.860 109.574 90.189 1.00 47.58 310 GLU A O 1
ATOM 2394 N N . VAL A 1 323 ? 102.782 109.669 91.356 1.00 45.41 311 VAL A N 1
ATOM 2395 C CA . VAL A 1 323 ? 103.454 108.768 90.420 1.00 40.25 311 VAL A CA 1
ATOM 2396 C C . VAL A 1 323 ? 102.892 107.354 90.524 1.00 37.46 311 VAL A C 1
ATOM 2397 O O . VAL A 1 323 ? 102.608 106.709 89.508 1.00 46.40 311 VAL A O 1
ATOM 2401 N N . LEU A 1 324 ? 102.708 106.853 91.745 1.00 33.82 312 LEU A N 1
ATOM 2402 C CA . LEU A 1 324 ? 102.291 105.468 91.935 1.00 37.28 312 LEU A CA 1
ATOM 2403 C C . LEU A 1 324 ? 100.832 105.234 91.568 1.00 41.93 312 LEU A C 1
ATOM 2404 O O . LEU A 1 324 ? 100.427 104.079 91.407 1.00 42.21 312 LEU A O 1
ATOM 2409 N N . SER A 1 325 ? 100.035 106.291 91.444 1.00 45.57 313 SER A N 1
ATOM 2410 C CA . SER A 1 325 ? 98.639 106.173 91.050 1.00 44.62 313 SER A CA 1
ATOM 2411 C C . SER A 1 325 ? 98.440 106.246 89.544 1.00 49.51 313 SER A C 1
ATOM 2412 O O . SER A 1 325 ? 97.303 106.125 89.078 1.00 56.55 313 SER A O 1
ATOM 2415 N N . THR A 1 326 ? 99.508 106.439 88.776 1.00 46.76 314 THR A N 1
ATOM 2416 C CA . THR A 1 326 ? 99.408 106.521 87.325 1.00 49.11 314 THR A CA 1
ATOM 2417 C C . THR A 1 326 ? 99.255 105.120 86.746 1.00 51.95 314 THR A C 1
ATOM 2418 O O . THR A 1 326 ? 100.041 104.222 87.062 1.00 53.46 314 THR A O 1
ATOM 2422 N N . GLN A 1 327 ? 98.242 104.933 85.907 1.00 55.17 315 GLN A N 1
ATOM 2423 C CA . GLN A 1 327 ? 97.996 103.650 85.268 1.00 63.11 315 GLN A CA 1
ATOM 2424 C C . GLN A 1 327 ? 98.585 103.640 83.865 1.00 63.81 315 GLN A C 1
ATOM 2425 O O . GLN A 1 327 ? 98.376 104.572 83.084 1.00 64.65 315 GLN A O 1
ATOM 2431 N N . THR A 1 328 ? 99.324 102.581 83.551 1.00 64.05 316 THR A N 1
ATOM 2432 C CA . THR A 1 328 ? 99.928 102.446 82.236 1.00 63.26 316 THR A CA 1
ATOM 2433 C C . THR A 1 328 ? 98.878 102.050 81.207 1.00 65.89 316 THR A C 1
ATOM 2434 O O . THR A 1 328 ? 97.887 101.386 81.521 1.00 68.16 316 THR A O 1
ATOM 2438 N N . ALA A 1 329 ? 99.104 102.470 79.963 1.00 67.27 317 ALA A N 1
ATOM 2439 C CA . ALA A 1 329 ? 98.174 102.191 78.878 1.00 67.06 317 ALA A CA 1
ATOM 2440 C C . ALA A 1 329 ? 98.666 101.126 77.909 1.00 71.10 317 ALA A C 1
ATOM 2441 O O . ALA A 1 329 ? 97.868 100.629 77.108 1.00 65.97 317 ALA A O 1
ATOM 2443 N N . ILE A 1 330 ? 99.946 100.766 77.955 1.00 73.61 318 ILE A N 1
ATOM 2444 C CA . ILE A 1 330 ? 100.534 99.808 77.025 1.00 75.49 318 ILE A CA 1
ATOM 2445 C C . ILE A 1 330 ? 101.052 98.626 77.832 1.00 80.13 318 ILE A C 1
ATOM 2446 O O . ILE A 1 330 ? 102.019 98.760 78.593 1.00 80.49 318 ILE A O 1
ATOM 2451 N N . THR A 1 331 ? 100.418 97.467 77.658 1.00 84.36 319 THR A N 1
ATOM 2452 C CA . THR A 1 331 ? 100.786 96.241 78.354 1.00 87.07 319 THR A CA 1
ATOM 2453 C C . THR A 1 331 ? 100.564 95.056 77.424 1.00 90.10 319 THR A C 1
ATOM 2454 O O . THR A 1 331 ? 99.868 95.159 76.412 1.00 96.60 319 THR A O 1
ATOM 2458 N N . ASN A 1 332 ? 101.164 93.927 77.776 1.00 85.22 320 ASN A N 1
ATOM 2459 C CA . ASN A 1 332 ? 100.885 92.680 77.069 1.00 96.04 320 ASN A CA 1
ATOM 2460 C C . ASN A 1 332 ? 99.504 92.185 77.481 1.00 102.95 320 ASN A C 1
ATOM 2461 O O . ASN A 1 332 ? 99.281 91.932 78.672 1.00 103.72 320 ASN A O 1
ATOM 2466 N N . PRO A 1 333 ? 98.549 92.041 76.548 1.00 106.95 321 PRO A N 1
ATOM 2467 C CA . PRO A 1 333 ? 97.134 91.949 76.949 1.00 110.17 321 PRO A CA 1
ATOM 2468 C C . PRO A 1 333 ? 96.768 90.774 77.847 1.00 112.08 321 PRO A C 1
ATOM 2469 O O . PRO A 1 333 ? 96.381 90.983 79.002 1.00 109.49 321 PRO A O 1
ATOM 2473 N N . ALA A 1 334 ? 96.877 89.543 77.348 1.00 112.41 322 ALA A N 1
ATOM 2474 C CA . ALA A 1 334 ? 96.656 88.374 78.192 1.00 112.31 322 ALA A CA 1
ATOM 2475 C C . ALA A 1 334 ? 97.706 87.298 77.951 1.00 111.90 322 ALA A C 1
ATOM 2476 O O . ALA A 1 334 ? 98.191 86.661 78.891 1.00 107.15 322 ALA A O 1
ATOM 2478 N N . ASP A 1 335 ? 98.059 87.104 76.685 1.00 112.93 323 ASP A N 1
ATOM 2479 C CA . ASP A 1 335 ? 98.937 86.035 76.231 1.00 109.21 323 ASP A CA 1
ATOM 2480 C C . ASP A 1 335 ? 99.500 86.378 74.855 1.00 107.47 323 ASP A C 1
ATOM 2481 O O . ASP A 1 335 ? 98.921 86.017 73.824 1.00 101.56 323 ASP A O 1
ATOM 2486 N N . PRO A 1 336 ? 100.624 87.088 74.805 1.00 105.28 324 PRO A N 1
ATOM 2487 C CA . PRO A 1 336 ? 101.127 87.583 73.519 1.00 99.01 324 PRO A CA 1
ATOM 2488 C C . PRO A 1 336 ? 101.454 86.453 72.553 1.00 94.83 324 PRO A C 1
ATOM 2489 O O . PRO A 1 336 ? 101.987 85.411 72.939 1.00 93.04 324 PRO A O 1
ATOM 2493 N N . VAL A 1 337 ? 101.129 86.678 71.281 1.00 91.85 325 VAL A N 1
ATOM 2494 C CA . VAL A 1 337 ? 101.562 85.776 70.223 1.00 94.01 325 VAL A CA 1
ATOM 2495 C C . VAL A 1 337 ? 103.058 85.954 70.014 1.00 97.06 325 VAL A C 1
ATOM 2496 O O . VAL A 1 337 ? 103.565 87.083 69.985 1.00 100.42 325 VAL A O 1
ATOM 2500 N N . ARG A 1 338 ? 103.777 84.842 69.871 1.00 92.60 326 ARG A N 1
ATOM 2501 C CA . ARG A 1 338 ? 105.234 84.855 69.753 1.00 94.61 326 ARG A CA 1
ATOM 2502 C C . ARG A 1 338 ? 105.643 84.206 68.439 1.00 95.03 326 ARG A C 1
ATOM 2503 O O . ARG A 1 338 ? 105.927 82.999 68.391 1.00 95.19 326 ARG A O 1
ATOM 2511 N N . PRO A 1 339 ? 105.686 84.967 67.348 1.00 95.35 327 PRO A N 1
ATOM 2512 C CA . PRO A 1 339 ? 106.172 84.416 66.082 1.00 96.51 327 PRO A CA 1
ATOM 2513 C C . PRO A 1 339 ? 107.651 84.080 66.164 1.00 97.25 327 PRO A C 1
ATOM 2514 O O . PRO A 1 339 ? 108.415 84.675 66.927 1.00 97.35 327 PRO A O 1
ATOM 2518 N N . ALA A 1 340 ? 108.051 83.102 65.358 1.00 100.99 328 ALA A N 1
ATOM 2519 C CA . ALA A 1 340 ? 109.441 82.663 65.319 1.00 103.95 328 ALA A CA 1
ATOM 2520 C C . ALA A 1 340 ? 110.227 83.585 64.396 1.00 110.09 328 ALA A C 1
ATOM 2521 O O . ALA A 1 340 ? 109.975 83.626 63.187 1.00 111.14 328 ALA A O 1
ATOM 2523 N N . ALA A 1 341 ? 111.173 84.333 64.968 1.00 109.81 329 ALA A N 1
ATOM 2524 C CA . ALA A 1 341 ? 112.098 85.182 64.217 1.00 103.81 329 ALA A CA 1
ATOM 2525 C C . ALA A 1 341 ? 111.339 86.200 63.359 1.00 103.11 329 ALA A C 1
ATOM 2526 O O . ALA A 1 341 ? 111.364 86.169 62.128 1.00 103.19 329 ALA A O 1
ATOM 2528 N N . ILE A 1 342 ? 110.642 87.096 64.056 1.00 100.04 330 ILE A N 1
ATOM 2529 C CA . ILE A 1 342 ? 109.897 88.170 63.405 1.00 99.37 330 ILE A CA 1
ATOM 2530 C C . ILE A 1 342 ? 110.849 89.013 62.561 1.00 94.09 330 ILE A C 1
ATOM 2531 O O . ILE A 1 342 ? 111.751 89.677 63.083 1.00 93.47 330 ILE A O 1
ATOM 2536 N N . ALA A 1 343 ? 110.672 88.963 61.237 1.00 97.92 331 ALA A N 1
ATOM 2537 C CA . ALA A 1 343 ? 111.588 89.653 60.336 1.00 100.18 331 ALA A CA 1
ATOM 2538 C C . ALA A 1 343 ? 110.893 90.240 59.111 1.00 99.65 331 ALA A C 1
ATOM 2539 O O . ALA A 1 343 ? 111.558 90.491 58.099 1.00 95.10 331 ALA A O 1
ATOM 2541 N N . GLY A 1 344 ? 109.586 90.470 59.166 1.00 98.91 332 GLY A N 1
ATOM 2542 C CA . GLY A 1 344 ? 108.852 90.764 57.953 1.00 99.20 332 GLY A CA 1
ATOM 2543 C C . GLY A 1 344 ? 108.345 92.178 57.769 1.00 96.02 332 GLY A C 1
ATOM 2544 O O . GLY A 1 344 ? 109.072 93.152 57.984 1.00 91.74 332 GLY A O 1
ATOM 2545 N N . ASP A 1 345 ? 107.081 92.290 57.373 1.00 95.35 333 ASP A N 1
ATOM 2546 C CA . ASP A 1 345 ? 106.520 93.514 56.826 1.00 95.37 333 ASP A CA 1
ATOM 2547 C C . ASP A 1 345 ? 105.720 94.290 57.870 1.00 88.66 333 ASP A C 1
ATOM 2548 O O . ASP A 1 345 ? 105.464 93.822 58.980 1.00 86.77 333 ASP A O 1
ATOM 2553 N N . ILE A 1 346 ? 105.322 95.502 57.485 1.00 90.44 334 ILE A N 1
ATOM 2554 C CA . ILE A 1 346 ? 104.502 96.384 58.306 1.00 90.97 334 ILE A CA 1
ATOM 2555 C C . ILE A 1 346 ? 103.142 96.528 57.638 1.00 89.84 334 ILE A C 1
ATOM 2556 O O . ILE A 1 346 ? 103.057 96.803 56.436 1.00 90.42 334 ILE A O 1
ATOM 2561 N N . GLY A 1 347 ? 102.079 96.342 58.415 1.00 85.65 335 GLY A N 1
ATOM 2562 C CA . GLY A 1 347 ? 100.739 96.380 57.862 1.00 87.58 335 GLY A CA 1
ATOM 2563 C C . GLY A 1 347 ? 100.122 97.760 57.782 1.00 87.43 335 GLY A C 1
ATOM 2564 O O . GLY A 1 347 ? 99.769 98.213 56.691 1.00 93.10 335 GLY A O 1
ATOM 2565 N N . VAL A 1 348 ? 99.997 98.436 58.927 1.00 86.24 336 VAL A N 1
ATOM 2566 C CA . VAL A 1 348 ? 99.382 99.759 59.035 1.00 90.29 336 VAL A CA 1
ATOM 2567 C C . VAL A 1 348 ? 98.083 99.823 58.239 1.00 90.87 336 VAL A C 1
ATOM 2568 O O . VAL A 1 348 ? 98.044 100.387 57.140 1.00 88.18 336 VAL A O 1
ATOM 2572 N N . HIS A 1 349 ? 97.011 99.255 58.787 1.00 91.65 337 HIS A N 1
ATOM 2573 C CA . HIS A 1 349 ? 95.723 99.176 58.107 1.00 90.06 337 HIS A CA 1
ATOM 2574 C C . HIS A 1 349 ? 94.748 100.152 58.755 1.00 89.22 337 HIS A C 1
ATOM 2575 O O . HIS A 1 349 ? 94.283 99.920 59.876 1.00 88.52 337 HIS A O 1
ATOM 2582 N N . ASP A 1 350 ? 94.435 101.233 58.036 1.00 89.74 338 ASP A N 1
ATOM 2583 C CA . ASP A 1 350 ? 93.431 102.213 58.457 1.00 89.36 338 ASP A CA 1
ATOM 2584 C C . ASP A 1 350 ? 93.720 102.743 59.859 1.00 90.41 338 ASP A C 1
ATOM 2585 O O . ASP A 1 350 ? 92.822 102.895 60.689 1.00 89.24 338 ASP A O 1
ATOM 2590 N N . ALA A 1 351 ? 94.991 103.028 60.124 1.00 90.06 339 ALA A N 1
ATOM 2591 C CA . ALA A 1 351 ? 95.410 103.476 61.444 1.00 85.63 339 ALA A CA 1
ATOM 2592 C C . ALA A 1 351 ? 94.986 104.919 61.677 1.00 84.69 339 ALA A C 1
ATOM 2593 O O . ALA A 1 351 ? 95.191 105.784 60.821 1.00 83.82 339 ALA A O 1
ATOM 2595 N N . THR A 1 352 ? 94.387 105.171 62.838 1.00 80.50 340 THR A N 1
ATOM 2596 C CA . THR A 1 352 ? 94.017 106.512 63.269 1.00 79.07 340 THR A CA 1
ATOM 2597 C C . THR A 1 352 ? 94.527 106.717 64.685 1.00 75.33 340 THR A C 1
ATOM 2598 O O . THR A 1 352 ? 94.253 105.897 65.567 1.00 81.07 340 THR A O 1
ATOM 2602 N N . PHE A 1 353 ? 95.268 107.798 64.904 1.00 68.31 341 PHE A N 1
ATOM 2603 C CA . PHE A 1 353 ? 95.843 108.081 66.209 1.00 68.18 341 PHE A CA 1
ATOM 2604 C C . PHE A 1 353 ? 95.544 109.515 66.612 1.00 70.04 341 PHE A C 1
ATOM 2605 O O . PHE A 1 353 ? 95.679 110.439 65.806 1.00 74.76 341 PHE A O 1
ATOM 2613 N N . CYS A 1 354 ? 95.141 109.688 67.867 1.00 66.47 342 CYS A N 1
ATOM 2614 C CA . CYS A 1 354 ? 94.931 110.999 68.463 1.00 68.74 342 CYS A CA 1
ATOM 2615 C C . CYS A 1 354 ? 95.680 111.046 69.784 1.00 72.38 342 CYS A C 1
ATOM 2616 O O . CYS A 1 354 ? 95.533 110.142 70.613 1.00 75.29 342 CYS A O 1
ATOM 2619 N N . TYR A 1 355 ? 96.488 112.082 69.974 1.00 69.89 343 TYR A N 1
ATOM 2620 C CA . TYR A 1 355 ? 97.236 112.206 71.214 1.00 68.42 343 TYR A CA 1
ATOM 2621 C C . TYR A 1 355 ? 96.277 112.453 72.376 1.00 77.22 343 TYR A C 1
ATOM 2622 O O . TYR A 1 355 ? 95.264 113.138 72.209 1.00 83.99 343 TYR A O 1
ATOM 2631 N N . PRO A 1 356 ? 96.553 111.893 73.553 1.00 77.69 344 PRO A N 1
ATOM 2632 C CA . PRO A 1 356 ? 95.692 112.163 74.710 1.00 82.90 344 PRO A CA 1
ATOM 2633 C C . PRO A 1 356 ? 95.674 113.646 75.046 1.00 86.12 344 PRO A C 1
ATOM 2634 O O . PRO A 1 356 ? 96.701 114.327 74.998 1.00 84.19 344 PRO A O 1
ATOM 2638 N N . GLY A 1 357 ? 94.489 114.144 75.389 1.00 86.63 345 GLY A N 1
ATOM 2639 C CA . GLY A 1 357 ? 94.314 115.550 75.679 1.00 91.11 345 GLY A CA 1
ATOM 2640 C C . GLY A 1 357 ? 94.183 116.446 74.468 1.00 98.36 345 GLY A C 1
ATOM 2641 O O . GLY A 1 357 ? 94.095 117.669 74.633 1.00 100.10 345 GLY A O 1
ATOM 2642 N N . ALA A 1 358 ? 94.168 115.888 73.262 1.00 97.62 346 ALA A N 1
ATOM 2643 C CA . ALA A 1 358 ? 94.051 116.667 72.039 1.00 97.23 346 ALA A CA 1
ATOM 2644 C C . ALA A 1 358 ? 92.612 116.663 71.539 1.00 100.70 346 ALA A C 1
ATOM 2645 O O . ALA A 1 358 ? 91.852 115.721 71.778 1.00 101.30 346 ALA A O 1
ATOM 2647 N N . ASP A 1 359 ? 92.246 117.733 70.835 1.00 98.83 347 ASP A N 1
ATOM 2648 C CA . ASP A 1 359 ? 90.894 117.886 70.317 1.00 105.80 347 ASP A CA 1
ATOM 2649 C C . ASP A 1 359 ? 90.686 117.215 68.968 1.00 103.13 347 ASP A C 1
ATOM 2650 O O . ASP A 1 359 ? 89.556 116.820 68.656 1.00 101.41 347 ASP A O 1
ATOM 2655 N N . ARG A 1 360 ? 91.735 117.070 68.168 1.00 100.63 348 ARG A N 1
ATOM 2656 C CA . ARG A 1 360 ? 91.631 116.502 66.835 1.00 95.66 348 ARG A CA 1
ATOM 2657 C C . ARG A 1 360 ? 92.673 115.408 66.665 1.00 92.18 348 ARG A C 1
ATOM 2658 O O . ARG A 1 360 ? 93.751 115.474 67.267 1.00 89.84 348 ARG A O 1
ATOM 2666 N N . PRO A 1 361 ? 92.377 114.389 65.858 1.00 88.91 349 PRO A N 1
ATOM 2667 C CA . PRO A 1 361 ? 93.378 113.348 65.593 1.00 83.36 349 PRO A CA 1
ATOM 2668 C C . PRO A 1 361 ? 94.518 113.892 64.744 1.00 82.13 349 PRO A C 1
ATOM 2669 O O . PRO A 1 361 ? 94.313 114.734 63.869 1.00 83.27 349 PRO A O 1
ATOM 2673 N N . VAL A 1 362 ? 95.729 113.398 65.012 1.00 82.29 350 VAL A N 1
ATOM 2674 C CA . VAL A 1 362 ? 96.890 113.808 64.230 1.00 73.73 350 VAL A CA 1
ATOM 2675 C C . VAL A 1 362 ? 97.123 112.895 63.035 1.00 72.50 350 VAL A C 1
ATOM 2676 O O . VAL A 1 362 ? 97.805 113.295 62.085 1.00 70.53 350 VAL A O 1
ATOM 2680 N N . LEU A 1 363 ? 96.582 111.680 63.061 1.00 76.15 351 LEU A N 1
ATOM 2681 C CA . LEU A 1 363 ? 96.664 110.745 61.948 1.00 74.64 351 LEU A CA 1
ATOM 2682 C C . LEU A 1 363 ? 95.271 110.204 61.674 1.00 79.49 351 LEU A C 1
ATOM 2683 O O . LEU A 1 363 ? 94.579 109.778 62.603 1.00 81.80 351 LEU A O 1
ATOM 2688 N N . GLN A 1 364 ? 94.858 110.223 60.408 1.00 83.72 352 GLN A N 1
ATOM 2689 C CA . GLN A 1 364 ? 93.519 109.785 60.031 1.00 88.03 352 GLN A CA 1
ATOM 2690 C C . GLN A 1 364 ? 93.600 108.895 58.802 1.00 89.19 352 GLN A C 1
ATOM 2691 O O . GLN A 1 364 ? 94.130 109.313 57.769 1.00 91.00 352 GLN A O 1
ATOM 2697 N N . ASP A 1 365 ? 93.063 107.679 58.918 1.00 90.35 353 ASP A N 1
ATOM 2698 C CA . ASP A 1 365 ? 92.906 106.761 57.788 1.00 95.23 353 ASP A CA 1
ATOM 2699 C C . ASP A 1 365 ? 94.230 106.504 57.074 1.00 93.11 353 ASP A C 1
ATOM 2700 O O . ASP A 1 365 ? 94.294 106.462 55.844 1.00 90.52 353 ASP A O 1
ATOM 2705 N N . VAL A 1 366 ? 95.296 106.331 57.846 1.00 91.28 354 VAL A N 1
ATOM 2706 C CA . VAL A 1 366 ? 96.602 106.017 57.277 1.00 90.11 354 VAL A CA 1
ATOM 2707 C C . VAL A 1 366 ? 96.644 104.526 56.968 1.00 84.15 354 VAL A C 1
ATOM 2708 O O . VAL A 1 366 ? 96.493 103.691 57.865 1.00 83.79 354 VAL A O 1
ATOM 2712 N N . SER A 1 367 ? 96.849 104.189 55.697 1.00 84.49 355 SER A N 1
ATOM 2713 C CA . SER A 1 367 ? 96.838 102.798 55.252 1.00 87.36 355 SER A CA 1
ATOM 2714 C C . SER A 1 367 ? 97.904 102.621 54.181 1.00 87.03 355 SER A C 1
ATOM 2715 O O . SER A 1 367 ? 97.770 103.154 53.075 1.00 85.92 355 SER A O 1
ATOM 2718 N N . PHE A 1 368 ? 98.957 101.879 54.512 1.00 88.61 356 PHE A N 1
ATOM 2719 C CA . PHE A 1 368 ? 100.019 101.557 53.570 1.00 88.67 356 PHE A CA 1
ATOM 2720 C C . PHE A 1 368 ? 100.794 100.369 54.115 1.00 90.52 356 PHE A C 1
ATOM 2721 O O . PHE A 1 368 ? 100.948 100.220 55.328 1.00 93.16 356 PHE A O 1
ATOM 2729 N N . THR A 1 369 ? 101.291 99.534 53.206 1.00 89.84 357 THR A N 1
ATOM 2730 C CA . THR A 1 369 ? 102.004 98.315 53.563 1.00 89.57 357 THR A CA 1
ATOM 2731 C C . THR A 1 369 ? 103.457 98.435 53.129 1.00 91.26 357 THR A C 1
ATOM 2732 O O . THR A 1 369 ? 103.737 98.808 51.985 1.00 93.76 357 THR A O 1
ATOM 2736 N N . VAL A 1 370 ? 104.373 98.123 54.041 1.00 89.61 358 VAL A N 1
ATOM 2737 C CA . VAL A 1 370 ? 105.806 98.147 53.767 1.00 89.13 358 VAL A CA 1
ATOM 2738 C C . VAL A 1 370 ? 106.264 96.702 53.580 1.00 89.69 358 VAL A C 1
ATOM 2739 O O . VAL A 1 370 ? 106.340 95.959 54.570 1.00 88.20 358 VAL A O 1
ATOM 2743 N N . PRO A 1 371 ? 106.582 96.269 52.360 1.00 92.61 359 PRO A N 1
ATOM 2744 C CA . PRO A 1 371 ? 107.006 94.879 52.160 1.00 90.88 359 PRO A CA 1
ATOM 2745 C C . PRO A 1 371 ? 108.313 94.584 52.879 1.00 93.60 359 PRO A C 1
ATOM 2746 O O . PRO A 1 371 ? 109.148 95.466 53.085 1.00 96.12 359 PRO A O 1
ATOM 2750 N N . ARG A 1 372 ? 108.479 93.322 53.268 1.00 89.98 360 ARG A N 1
ATOM 2751 C CA . ARG A 1 372 ? 109.690 92.909 53.960 1.00 90.31 360 ARG A CA 1
ATOM 2752 C C . ARG A 1 372 ? 110.899 93.044 53.043 1.00 92.69 360 ARG A C 1
ATOM 2753 O O . ARG A 1 372 ? 110.812 92.824 51.831 1.00 93.18 360 ARG A O 1
ATOM 2761 N N . GLY A 1 373 ? 112.028 93.444 53.624 1.00 91.17 361 GLY A N 1
ATOM 2762 C CA . GLY A 1 373 ? 113.258 93.589 52.879 1.00 87.11 361 GLY A CA 1
ATOM 2763 C C . GLY A 1 373 ? 113.325 94.798 51.974 1.00 89.87 361 GLY A C 1
ATOM 2764 O O . GLY A 1 373 ? 114.282 94.915 51.199 1.00 88.34 361 GLY A O 1
ATOM 2765 N N . THR A 1 374 ? 112.350 95.696 52.043 1.00 91.18 362 THR A N 1
ATOM 2766 C CA . THR A 1 374 ? 112.299 96.873 51.191 1.00 90.75 362 THR A CA 1
ATOM 2767 C C . THR A 1 374 ? 112.450 98.137 52.027 1.00 83.44 362 THR A C 1
ATOM 2768 O O . THR A 1 374 ? 112.251 98.135 53.244 1.00 81.66 362 THR A O 1
ATOM 2772 N N . THR A 1 375 ? 112.810 99.223 51.352 1.00 84.06 363 THR A N 1
ATOM 2773 C CA . THR A 1 375 ? 112.967 100.529 51.976 1.00 81.50 363 THR A CA 1
ATOM 2774 C C . THR A 1 375 ? 111.788 101.404 51.578 1.00 79.16 363 THR A C 1
ATOM 2775 O O . THR A 1 375 ? 111.535 101.606 50.386 1.00 80.50 363 THR A O 1
ATOM 2779 N N . THR A 1 376 ? 111.071 101.916 52.572 1.00 77.88 364 THR A N 1
ATOM 2780 C CA . THR A 1 376 ? 109.932 102.797 52.355 1.00 79.62 364 THR A CA 1
ATOM 2781 C C . THR A 1 376 ? 110.252 104.174 52.918 1.00 76.64 364 THR A C 1
ATOM 2782 O O . THR A 1 376 ? 110.652 104.296 54.080 1.00 74.44 364 THR A O 1
ATOM 2786 N N . ALA A 1 377 ? 110.083 105.201 52.093 1.00 74.52 365 ALA A N 1
ATOM 2787 C CA . ALA A 1 377 ? 110.372 106.574 52.478 1.00 73.42 365 ALA A CA 1
ATOM 2788 C C . ALA A 1 377 ? 109.081 107.283 52.858 1.00 72.09 365 ALA A C 1
ATOM 2789 O O . ALA A 1 377 ? 108.092 107.221 52.121 1.00 74.10 365 ALA A O 1
ATOM 2791 N N . VAL A 1 378 ? 109.095 107.953 54.005 1.00 70.17 366 VAL A N 1
ATOM 2792 C CA . VAL A 1 378 ? 107.957 108.724 54.488 1.00 68.32 366 VAL A CA 1
ATOM 2793 C C . VAL A 1 378 ? 108.330 110.196 54.406 1.00 70.02 366 VAL A C 1
ATOM 2794 O O . VAL A 1 378 ? 109.283 110.640 55.058 1.00 68.08 366 VAL A O 1
ATOM 2798 N N . VAL A 1 379 ? 107.582 110.953 53.606 1.00 72.20 367 VAL A N 1
ATOM 2799 C CA . VAL A 1 379 ? 107.843 112.370 53.414 1.00 73.65 367 VAL A CA 1
ATOM 2800 C C . VAL A 1 379 ? 106.612 113.157 53.842 1.00 72.93 367 VAL A C 1
ATOM 2801 O O . VAL A 1 379 ? 105.491 112.645 53.872 1.00 76.47 367 VAL A O 1
ATOM 2805 N N . GLY A 1 380 ? 106.840 114.416 54.187 1.00 69.97 368 GLY A N 1
ATOM 2806 C CA . GLY A 1 380 ? 105.762 115.279 54.624 1.00 67.43 368 GLY A CA 1
ATOM 2807 C C . GLY A 1 380 ? 106.315 116.575 55.163 1.00 72.34 368 GLY A C 1
ATOM 2808 O O . GLY A 1 380 ? 107.526 116.754 55.313 1.00 73.58 368 GLY A O 1
ATOM 2809 N N . SER A 1 381 ? 105.395 117.487 55.456 1.00 73.70 369 SER A N 1
ATOM 2810 C CA . SER A 1 381 ? 105.767 118.784 55.992 1.00 73.21 369 SER A CA 1
ATOM 2811 C C . SER A 1 381 ? 106.056 118.683 57.487 1.00 67.20 369 SER A C 1
ATOM 2812 O O . SER A 1 381 ? 105.903 117.630 58.112 1.00 63.59 369 SER A O 1
ATOM 2815 N N . THR A 1 382 ? 106.494 119.800 58.059 1.00 63.69 370 THR A N 1
ATOM 2816 C CA . THR A 1 382 ? 106.725 119.863 59.495 1.00 57.32 370 THR A CA 1
ATOM 2817 C C . THR A 1 382 ? 105.410 119.688 60.244 1.00 59.36 370 THR A C 1
ATOM 2818 O O . THR A 1 382 ? 104.399 120.309 59.904 1.00 65.25 370 THR A O 1
ATOM 2822 N N . GLY A 1 383 ? 105.423 118.831 61.261 1.00 56.83 371 GLY A N 1
ATOM 2823 C CA . GLY A 1 383 ? 104.218 118.545 62.011 1.00 56.29 371 GLY A CA 1
ATOM 2824 C C . GLY A 1 383 ? 103.205 117.698 61.282 1.00 57.81 371 GLY A C 1
ATOM 2825 O O . GLY A 1 383 ? 102.028 117.708 61.650 1.00 63.96 371 GLY A O 1
ATOM 2826 N N . SER A 1 384 ? 103.625 116.961 60.252 1.00 56.86 372 SER A N 1
ATOM 2827 C CA . SER A 1 384 ? 102.690 116.157 59.474 1.00 58.43 372 SER A CA 1
ATOM 2828 C C . SER A 1 384 ? 102.278 114.889 60.212 1.00 65.41 372 SER A C 1
ATOM 2829 O O . SER A 1 384 ? 101.127 114.455 60.107 1.00 73.24 372 SER A O 1
ATOM 2832 N N . GLY A 1 385 ? 103.199 114.279 60.953 1.00 61.06 373 GLY A N 1
ATOM 2833 C CA . GLY A 1 385 ? 102.891 113.066 61.684 1.00 53.36 373 GLY A CA 1
ATOM 2834 C C . GLY A 1 385 ? 103.814 111.909 61.366 1.00 55.87 373 GLY A C 1
ATOM 2835 O O . GLY A 1 385 ? 103.475 110.751 61.624 1.00 58.70 373 GLY A O 1
ATOM 2836 N N . LYS A 1 386 ? 104.985 112.206 60.801 1.00 56.01 374 LYS A N 1
ATOM 2837 C CA . LYS A 1 386 ? 105.946 111.154 60.486 1.00 51.80 374 LYS A CA 1
ATOM 2838 C C . LYS A 1 386 ? 106.522 110.535 61.755 1.00 49.93 374 LYS A C 1
ATOM 2839 O O . LYS A 1 386 ? 106.610 109.307 61.874 1.00 49.82 374 LYS A O 1
ATOM 2845 N N . SER A 1 387 ? 106.922 111.372 62.715 1.00 47.65 375 SER A N 1
ATOM 2846 C CA . SER A 1 387 ? 107.435 110.856 63.979 1.00 44.91 375 SER A CA 1
ATOM 2847 C C . SER A 1 387 ? 106.361 110.107 64.751 1.00 47.83 375 SER A C 1
ATOM 2848 O O . SER A 1 387 ? 106.656 109.096 65.398 1.00 52.77 375 SER A O 1
ATOM 2851 N N . THR A 1 388 ? 105.118 110.587 64.700 1.00 48.85 376 THR A N 1
ATOM 2852 C CA . THR A 1 388 ? 104.018 109.866 65.328 1.00 49.86 376 THR A CA 1
ATOM 2853 C C . THR A 1 388 ? 103.838 108.488 64.704 1.00 51.57 376 THR A C 1
ATOM 2854 O O . THR A 1 388 ? 103.624 107.501 65.414 1.00 51.13 376 THR A O 1
ATOM 2858 N N . LEU A 1 389 ? 103.923 108.403 63.376 1.00 51.52 377 LEU A N 1
ATOM 2859 C CA . LEU A 1 389 ? 103.810 107.113 62.704 1.00 49.90 377 LEU A CA 1
ATOM 2860 C C . LEU A 1 389 ? 104.953 106.183 63.095 1.00 47.66 377 LEU A C 1
ATOM 2861 O O . LEU A 1 389 ? 104.742 104.986 63.328 1.00 51.06 377 LEU A O 1
ATOM 2866 N N . ILE A 1 390 ? 106.172 106.721 63.177 1.00 51.52 378 ILE A N 1
ATOM 2867 C CA . ILE A 1 390 ? 107.319 105.916 63.591 1.00 48.58 378 ILE A CA 1
ATOM 2868 C C . ILE A 1 390 ? 107.115 105.385 65.004 1.00 46.44 378 ILE A C 1
ATOM 2869 O O . ILE A 1 390 ? 107.384 104.212 65.287 1.00 49.32 378 ILE A O 1
ATOM 2874 N N . SER A 1 391 ? 106.633 106.237 65.912 1.00 44.19 379 SER A N 1
ATOM 2875 C CA . SER A 1 391 ? 106.371 105.794 67.277 1.00 46.83 379 SER A CA 1
ATOM 2876 C C . SER A 1 391 ? 105.240 104.777 67.335 1.00 50.78 379 SER A C 1
ATOM 2877 O O . SER A 1 391 ? 105.245 103.897 68.203 1.00 57.10 379 SER A O 1
ATOM 2880 N N . LEU A 1 392 ? 104.256 104.888 66.441 1.00 48.43 380 LEU A N 1
ATOM 2881 C CA . LEU A 1 392 ? 103.204 103.879 66.376 1.00 51.54 380 LEU A CA 1
ATOM 2882 C C . LEU A 1 392 ? 103.763 102.532 65.938 1.00 50.90 380 LEU A C 1
ATOM 2883 O O . LEU A 1 392 ? 103.355 101.486 66.455 1.00 52.36 380 LEU A O 1
ATOM 2888 N N . ILE A 1 393 ? 104.697 102.536 64.984 1.00 51.21 381 ILE A N 1
ATOM 2889 C CA . ILE A 1 393 ? 105.328 101.283 64.571 1.00 48.30 381 ILE A CA 1
ATOM 2890 C C . ILE A 1 393 ? 106.075 100.651 65.741 1.00 49.42 381 ILE A C 1
ATOM 2891 O O . ILE A 1 393 ? 106.008 99.435 65.954 1.00 49.42 381 ILE A O 1
ATOM 2896 N N . CYS A 1 394 ? 106.793 101.464 66.520 1.00 53.80 382 CYS A N 1
ATOM 2897 C CA . CYS A 1 394 ? 107.475 100.973 67.712 1.00 52.86 382 CYS A CA 1
ATOM 2898 C C . CYS A 1 394 ? 106.515 100.607 68.835 1.00 54.42 382 CYS A C 1
ATOM 2899 O O . CYS A 1 394 ? 106.952 100.017 69.828 1.00 59.58 382 CYS A O 1
ATOM 2902 N N . ARG A 1 395 ? 105.233 100.945 68.701 1.00 53.02 383 ARG A N 1
ATOM 2903 C CA . ARG A 1 395 ? 104.246 100.797 69.771 1.00 56.26 383 ARG A CA 1
ATOM 2904 C C . ARG A 1 395 ? 104.660 101.573 71.018 1.00 54.32 383 ARG A C 1
ATOM 2905 O O . ARG A 1 395 ? 104.424 101.145 72.148 1.00 59.44 383 ARG A O 1
ATOM 2913 N N . LEU A 1 396 ? 105.295 102.727 70.810 1.00 51.91 384 LEU A N 1
ATOM 2914 C CA . LEU A 1 396 ? 105.442 103.686 71.897 1.00 51.40 384 LEU A CA 1
ATOM 2915 C C . LEU A 1 396 ? 104.116 104.371 72.192 1.00 56.88 384 LEU A C 1
ATOM 2916 O O . LEU A 1 396 ? 103.885 104.823 73.319 1.00 62.19 384 LEU A O 1
ATOM 2921 N N . TYR A 1 397 ? 103.246 104.460 71.191 1.00 56.69 385 TYR A N 1
ATOM 2922 C CA . TYR A 1 397 ? 101.878 104.925 71.345 1.00 55.99 385 TYR A CA 1
ATOM 2923 C C . TYR A 1 397 ? 100.946 103.900 70.721 1.00 62.30 385 TYR A C 1
ATOM 2924 O O . TYR A 1 397 ? 101.329 103.173 69.801 1.00 62.31 385 TYR A O 1
ATOM 2933 N N . ASP A 1 398 ? 99.720 103.843 71.228 1.00 63.16 386 ASP A N 1
ATOM 2934 C CA . ASP A 1 398 ? 98.724 102.892 70.755 1.00 63.76 386 ASP A CA 1
ATOM 2935 C C . ASP A 1 398 ? 97.732 103.600 69.843 1.00 67.94 386 ASP A C 1
ATOM 2936 O O . ASP A 1 398 ? 97.247 104.687 70.174 1.00 71.69 386 ASP A O 1
ATOM 2941 N N . VAL A 1 399 ? 97.435 102.982 68.698 1.00 70.06 387 VAL A N 1
ATOM 2942 C CA . VAL A 1 399 ? 96.517 103.589 67.744 1.00 72.53 387 VAL A CA 1
ATOM 2943 C C . VAL A 1 399 ? 95.127 103.695 68.353 1.00 70.55 387 VAL A C 1
ATOM 2944 O O . VAL A 1 399 ? 94.625 102.755 68.983 1.00 73.20 387 VAL A O 1
ATOM 2948 N N . THR A 1 400 ? 94.504 104.862 68.179 1.00 71.91 388 THR A N 1
ATOM 2949 C CA . THR A 1 400 ? 93.126 105.038 68.622 1.00 74.10 388 THR A CA 1
ATOM 2950 C C . THR A 1 400 ? 92.184 104.114 67.860 1.00 76.42 388 THR A C 1
ATOM 2951 O O . THR A 1 400 ? 91.302 103.482 68.454 1.00 78.87 388 THR A O 1
ATOM 2955 N N . SER A 1 401 ? 92.370 104.006 66.547 1.00 73.97 389 SER A N 1
ATOM 2956 C CA . SER A 1 401 ? 91.542 103.157 65.707 1.00 75.10 389 SER A CA 1
ATOM 2957 C C . SER A 1 401 ? 92.431 102.437 64.704 1.00 82.02 389 SER A C 1
ATOM 2958 O O . SER A 1 401 ? 93.571 102.837 64.455 1.00 85.17 389 SER A O 1
ATOM 2961 N N . GLY A 1 402 ? 91.897 101.362 64.133 1.00 81.18 390 GLY A N 1
ATOM 2962 C CA . GLY A 1 402 ? 92.657 100.576 63.185 1.00 81.71 390 GLY A CA 1
ATOM 2963 C C . GLY A 1 402 ? 93.693 99.702 63.871 1.00 85.31 390 GLY A C 1
ATOM 2964 O O . GLY A 1 402 ? 93.569 99.331 65.043 1.00 83.91 390 GLY A O 1
ATOM 2965 N N . SER A 1 403 ? 94.735 99.369 63.115 1.00 84.48 391 SER A N 1
ATOM 2966 C CA . SER A 1 403 ? 95.808 98.522 63.617 1.00 83.84 391 SER A CA 1
ATOM 2967 C C . SER A 1 403 ? 97.058 98.769 62.785 1.00 87.39 391 SER A C 1
ATOM 2968 O O . SER A 1 403 ? 97.008 99.392 61.723 1.00 87.25 391 SER A O 1
ATOM 2971 N N . LEU A 1 404 ? 98.187 98.275 63.290 1.00 86.64 392 LEU A N 1
ATOM 2972 C CA . LEU A 1 404 ? 99.471 98.389 62.607 1.00 88.01 392 LEU A CA 1
ATOM 2973 C C . LEU A 1 404 ? 99.930 97.094 61.961 1.00 92.29 392 LEU A C 1
ATOM 2974 O O . LEU A 1 404 ? 100.487 97.129 60.864 1.00 93.63 392 LEU A O 1
ATOM 2979 N N . ARG A 1 405 ? 99.718 95.952 62.618 1.00 88.89 393 ARG A N 1
ATOM 2980 C CA . ARG A 1 405 ? 99.856 94.629 62.008 1.00 89.23 393 ARG A CA 1
ATOM 2981 C C . ARG A 1 405 ? 101.264 94.404 61.446 1.00 87.46 393 ARG A C 1
ATOM 2982 O O . ARG A 1 405 ? 101.475 94.287 60.238 1.00 88.15 393 ARG A O 1
ATOM 2990 N N . ILE A 1 406 ? 102.230 94.349 62.357 1.00 84.64 394 ILE A N 1
ATOM 2991 C CA . ILE A 1 406 ? 103.579 93.940 61.982 1.00 86.02 394 ILE A CA 1
ATOM 2992 C C . ILE A 1 406 ? 103.593 92.423 61.826 1.00 87.64 394 ILE A C 1
ATOM 2993 O O . ILE A 1 406 ? 102.973 91.700 62.615 1.00 89.40 394 ILE A O 1
ATOM 2998 N N . ASP A 1 407 ? 104.238 91.942 60.761 1.00 92.15 395 ASP A N 1
ATOM 2999 C CA . ASP A 1 407 ? 104.245 90.517 60.411 1.00 93.38 395 ASP A CA 1
ATOM 3000 C C . ASP A 1 407 ? 102.833 89.952 60.277 1.00 93.92 395 ASP A C 1
ATOM 3001 O O . ASP A 1 407 ? 102.620 88.747 60.431 1.00 92.75 395 ASP A O 1
ATOM 3006 N N . GLY A 1 408 ? 101.859 90.811 59.992 1.00 91.67 396 GLY A N 1
ATOM 3007 C CA . GLY A 1 408 ? 100.478 90.390 59.919 1.00 85.56 396 GLY A CA 1
ATOM 3008 C C . GLY A 1 408 ? 99.782 90.228 61.251 1.00 86.67 396 GLY A C 1
ATOM 3009 O O . GLY A 1 408 ? 98.609 89.838 61.271 1.00 88.70 396 GLY A O 1
ATOM 3010 N N . VAL A 1 409 ? 100.457 90.514 62.362 1.00 88.18 397 VAL A N 1
ATOM 3011 C CA . VAL A 1 409 ? 99.880 90.401 63.696 1.00 86.17 397 VAL A CA 1
ATOM 3012 C C . VAL A 1 409 ? 99.902 91.779 64.344 1.00 88.70 397 VAL A C 1
ATOM 3013 O O . VAL A 1 409 ? 100.842 92.557 64.139 1.00 89.97 397 VAL A O 1
ATOM 3017 N N . ASP A 1 410 ? 98.849 92.093 65.094 1.00 87.07 398 ASP A N 1
ATOM 3018 C CA . ASP A 1 410 ? 98.741 93.400 65.726 1.00 83.58 398 ASP A CA 1
ATOM 3019 C C . ASP A 1 410 ? 99.879 93.611 66.716 1.00 83.91 398 ASP A C 1
ATOM 3020 O O . ASP A 1 410 ? 100.296 92.685 67.416 1.00 84.55 398 ASP A O 1
ATOM 3025 N N . VAL A 1 411 ? 100.391 94.844 66.762 1.00 81.34 399 VAL A N 1
ATOM 3026 C CA . VAL A 1 411 ? 101.441 95.171 67.723 1.00 79.68 399 VAL A CA 1
ATOM 3027 C C . VAL A 1 411 ? 100.913 95.077 69.147 1.00 79.86 399 VAL A C 1
ATOM 3028 O O . VAL A 1 411 ? 101.679 94.838 70.087 1.00 80.86 399 VAL A O 1
ATOM 3032 N N . ARG A 1 412 ? 99.605 95.271 69.335 1.00 78.35 400 ARG A N 1
ATOM 3033 C CA . ARG A 1 412 ? 99.018 95.087 70.657 1.00 79.13 400 ARG A CA 1
ATOM 3034 C C . ARG A 1 412 ? 99.025 93.623 71.071 1.00 83.47 400 ARG A C 1
ATOM 3035 O O . ARG A 1 412 ? 99.159 93.318 72.260 1.00 85.28 400 ARG A O 1
ATOM 3043 N N . ASP A 1 413 ? 98.881 92.709 70.111 1.00 86.41 401 ASP A N 1
ATOM 3044 C CA . ASP A 1 413 ? 98.882 91.284 70.413 1.00 83.85 401 ASP A CA 1
ATOM 3045 C C . ASP A 1 413 ? 100.277 90.738 70.679 1.00 83.97 401 ASP A C 1
ATOM 3046 O O . ASP A 1 413 ? 100.404 89.588 71.109 1.00 89.83 401 ASP A O 1
ATOM 3051 N N . LEU A 1 414 ? 101.318 91.521 70.420 1.00 83.32 402 LEU A N 1
ATOM 3052 C CA . LEU A 1 414 ? 102.674 91.102 70.728 1.00 87.01 402 LEU A CA 1
ATOM 3053 C C . LEU A 1 414 ? 103.074 91.563 72.124 1.00 88.47 402 LEU A C 1
ATOM 3054 O O . LEU A 1 414 ? 102.523 92.518 72.676 1.00 90.13 402 LEU A O 1
ATOM 3059 N N . ASP A 1 415 ? 104.048 90.865 72.695 1.00 85.37 403 ASP A N 1
ATOM 3060 C CA . ASP A 1 415 ? 104.743 91.359 73.872 1.00 86.12 403 ASP A CA 1
ATOM 3061 C C . ASP A 1 415 ? 105.826 92.320 73.416 1.00 82.27 403 ASP A C 1
ATOM 3062 O O . ASP A 1 415 ? 106.576 92.025 72.482 1.00 79.29 403 ASP A O 1
ATOM 3067 N N . ILE A 1 416 ? 105.908 93.476 74.067 1.00 79.47 404 ILE A N 1
ATOM 3068 C CA . ILE A 1 416 ? 106.923 94.427 73.642 1.00 69.78 404 ILE A CA 1
ATOM 3069 C C . ILE A 1 416 ? 108.247 94.135 74.336 1.00 70.68 404 ILE A C 1
ATOM 3070 O O . ILE A 1 416 ? 108.720 94.897 75.182 1.00 76.22 404 ILE A O 1
ATOM 3075 N N . GLU A 1 417 ? 108.869 93.050 73.932 1.00 69.64 405 GLU A N 1
ATOM 3076 C CA . GLU A 1 417 ? 110.300 92.806 73.997 1.00 68.07 405 GLU A CA 1
ATOM 3077 C C . GLU A 1 417 ? 110.825 92.232 72.694 1.00 67.69 405 GLU A C 1
ATOM 3078 O O . GLU A 1 417 ? 111.880 92.651 72.225 1.00 74.30 405 GLU A O 1
ATOM 3084 N N . GLN A 1 418 ? 110.074 91.325 72.066 1.00 68.07 406 GLN A N 1
ATOM 3085 C CA . GLN A 1 418 ? 110.491 90.765 70.786 1.00 66.08 406 GLN A CA 1
ATOM 3086 C C . GLN A 1 418 ? 110.293 91.772 69.662 1.00 65.19 406 GLN A C 1
ATOM 3087 O O . GLN A 1 418 ? 111.122 91.865 68.746 1.00 64.98 406 GLN A O 1
ATOM 3093 N N . LEU A 1 419 ? 109.209 92.547 69.729 1.00 64.88 407 LEU A N 1
ATOM 3094 C CA . LEU A 1 419 ? 108.995 93.621 68.766 1.00 60.85 407 LEU A CA 1
ATOM 3095 C C . LEU A 1 419 ? 110.142 94.619 68.799 1.00 60.24 407 LEU A C 1
ATOM 3096 O O . LEU A 1 419 ? 110.622 95.062 67.750 1.00 64.17 407 LEU A O 1
ATOM 3101 N N . TRP A 1 420 ? 110.602 94.978 69.996 1.00 58.24 408 TRP A N 1
ATOM 3102 C CA . TRP A 1 420 ? 111.713 95.911 70.120 1.00 54.91 408 TRP A CA 1
ATOM 3103 C C . TRP A 1 420 ? 113.052 95.267 69.784 1.00 57.93 408 TRP A C 1
ATOM 3104 O O . TRP A 1 420 ? 113.955 95.952 69.291 1.00 61.69 408 TRP A O 1
ATOM 3115 N N . SER A 1 421 ? 113.206 93.967 70.043 1.00 56.20 409 SER A N 1
ATOM 3116 C CA . SER A 1 421 ? 114.437 93.283 69.669 1.00 57.21 409 SER A CA 1
ATOM 3117 C C . SER A 1 421 ? 114.574 93.165 68.159 1.00 60.60 409 SER A C 1
ATOM 3118 O O . SER A 1 421 ? 115.696 93.138 67.640 1.00 62.55 409 SER A O 1
ATOM 3121 N N . ALA A 1 422 ? 113.455 93.088 67.440 1.00 60.68 410 ALA A N 1
ATOM 3122 C CA . ALA A 1 422 ? 113.504 93.024 65.986 1.00 63.84 410 ALA A CA 1
ATOM 3123 C C . ALA A 1 422 ? 113.658 94.389 65.331 1.00 63.46 410 ALA A C 1
ATOM 3124 O O . ALA A 1 422 ? 113.877 94.451 64.117 1.00 64.88 410 ALA A O 1
ATOM 3126 N N . ILE A 1 423 ? 113.561 95.473 66.093 1.00 59.97 411 ILE A N 1
ATOM 3127 C CA . ILE A 1 423 ? 113.569 96.828 65.555 1.00 58.88 411 ILE A CA 1
ATOM 3128 C C . ILE A 1 423 ? 114.824 97.537 66.040 1.00 58.55 411 ILE A C 1
ATOM 3129 O O . ILE A 1 423 ? 115.103 97.566 67.244 1.00 59.42 411 ILE A O 1
ATOM 3134 N N . GLY A 1 424 ? 115.582 98.098 65.103 1.00 58.39 412 GLY A N 1
ATOM 3135 C CA . GLY A 1 424 ? 116.690 98.969 65.437 1.00 51.28 412 GLY A CA 1
ATOM 3136 C C . GLY A 1 424 ? 116.330 100.407 65.140 1.00 50.15 412 GLY A C 1
ATOM 3137 O O . GLY A 1 424 ? 116.309 100.823 63.979 1.00 51.79 412 GLY A O 1
ATOM 3138 N N . LEU A 1 425 ? 116.044 101.174 66.184 1.00 50.55 413 LEU A N 1
ATOM 3139 C CA . LEU A 1 425 ? 115.453 102.496 66.053 1.00 45.61 413 LEU A CA 1
ATOM 3140 C C . LEU A 1 425 ? 116.472 103.565 66.411 1.00 45.95 413 LEU A C 1
ATOM 3141 O O . LEU A 1 425 ? 117.109 103.494 67.467 1.00 52.59 413 LEU A O 1
ATOM 3146 N N . VAL A 1 426 ? 116.624 104.547 65.532 1.00 42.73 414 VAL A N 1
ATOM 3147 C CA . VAL A 1 426 ? 117.347 105.777 65.827 1.00 42.69 414 VAL A CA 1
ATOM 3148 C C . VAL A 1 426 ? 116.323 106.911 65.830 1.00 44.96 414 VAL A C 1
ATOM 3149 O O . VAL A 1 426 ? 115.854 107.332 64.763 1.00 47.22 414 VAL A O 1
ATOM 3153 N N . PRO A 1 427 ? 115.913 107.400 66.994 1.00 44.25 415 PRO A N 1
ATOM 3154 C CA . PRO A 1 427 ? 114.816 108.368 67.055 1.00 46.19 415 PRO A CA 1
ATOM 3155 C C . PRO A 1 427 ? 115.259 109.760 66.622 1.00 47.61 415 PRO A C 1
ATOM 3156 O O . PRO A 1 427 ? 116.445 110.083 66.560 1.00 50.73 415 PRO A O 1
ATOM 3160 N N . GLN A 1 428 ? 114.260 110.588 66.311 1.00 48.73 416 GLN A N 1
ATOM 3161 C CA . GLN A 1 428 ? 114.534 111.976 65.955 1.00 49.07 416 GLN A CA 1
ATOM 3162 C C . GLN A 1 428 ? 115.122 112.737 67.136 1.00 51.42 416 GLN A C 1
ATOM 3163 O O . GLN A 1 428 ? 116.046 113.541 66.967 1.00 53.75 416 GLN A O 1
ATOM 3169 N N . ARG A 1 429 ? 114.602 112.501 68.335 1.00 51.50 417 ARG A N 1
ATOM 3170 C CA . ARG A 1 429 ? 115.181 113.019 69.571 1.00 54.00 417 ARG A CA 1
ATOM 3171 C C . ARG A 1 429 ? 115.872 111.844 70.255 1.00 58.72 417 ARG A C 1
ATOM 3172 O O . ARG A 1 429 ? 115.234 111.065 70.968 1.00 60.13 417 ARG A O 1
ATOM 3180 N N . GLY A 1 430 ? 117.177 111.711 70.022 1.00 57.26 418 GLY A N 1
ATOM 3181 C CA . GLY A 1 430 ? 117.948 110.604 70.531 1.00 54.41 418 GLY A CA 1
ATOM 3182 C C . GLY A 1 430 ? 118.583 110.892 71.879 1.00 56.56 418 GLY A C 1
ATOM 3183 O O . GLY A 1 430 ? 118.378 111.940 72.493 1.00 59.15 418 GLY A O 1
ATOM 3184 N N . TYR A 1 431 ? 119.375 109.925 72.336 1.00 47.50 419 TYR A N 1
ATOM 3185 C CA . TYR A 1 431 ? 120.068 110.043 73.611 1.00 37.56 419 TYR A CA 1
ATOM 3186 C C . TYR A 1 431 ? 121.296 109.148 73.598 1.00 41.03 419 TYR A C 1
ATOM 3187 O O . TYR A 1 431 ? 121.212 107.983 73.202 1.00 42.12 419 TYR A O 1
ATOM 3196 N N . LEU A 1 432 ? 122.428 109.698 74.026 1.00 37.63 420 LEU A N 1
ATOM 3197 C CA . LEU A 1 432 ? 123.647 108.936 74.250 1.00 33.82 420 LEU A CA 1
ATOM 3198 C C . LEU A 1 432 ? 123.971 108.988 75.732 1.00 35.78 420 LEU A C 1
ATOM 3199 O O . LEU A 1 432 ? 123.965 110.066 76.330 1.00 40.08 420 LEU A O 1
ATOM 3204 N N . PHE A 1 433 ? 124.248 107.831 76.320 1.00 39.85 421 PHE A N 1
ATOM 3205 C CA . PHE A 1 433 ? 124.452 107.740 77.755 1.00 39.72 421 PHE A CA 1
ATOM 3206 C C . PHE A 1 433 ? 125.874 108.134 78.139 1.00 39.52 421 PHE A C 1
ATOM 3207 O O . PHE A 1 433 ? 126.812 108.048 77.343 1.00 38.36 421 PHE A O 1
ATOM 3215 N N . SER A 1 434 ? 126.020 108.572 79.386 1.00 40.77 422 SER A N 1
ATOM 3216 C CA . SER A 1 434 ? 127.336 108.869 79.930 1.00 40.06 422 SER A CA 1
ATOM 3217 C C . SER A 1 434 ? 128.159 107.594 80.045 1.00 43.10 422 SER A C 1
ATOM 3218 O O . SER A 1 434 ? 127.645 106.533 80.409 1.00 48.76 422 SER A O 1
ATOM 3221 N N . GLY A 1 435 ? 129.444 107.700 79.731 1.00 41.16 423 GLY A N 1
ATOM 3222 C CA . GLY A 1 435 ? 130.321 106.549 79.766 1.00 43.54 423 GLY A CA 1
ATOM 3223 C C . GLY A 1 435 ? 131.305 106.547 78.618 1.00 46.85 423 GLY A C 1
ATOM 3224 O O . GLY A 1 435 ? 131.901 107.579 78.308 1.00 51.85 423 GLY A O 1
ATOM 3225 N N . THR A 1 436 ? 131.479 105.400 77.975 1.00 46.48 424 THR A N 1
ATOM 3226 C CA . THR A 1 436 ? 132.393 105.264 76.854 1.00 47.04 424 THR A CA 1
ATOM 3227 C C . THR A 1 436 ? 131.612 104.967 75.582 1.00 44.87 424 THR A C 1
ATOM 3228 O O . THR A 1 436 ? 130.422 104.644 75.612 1.00 44.94 424 THR A O 1
ATOM 3232 N N . VAL A 1 437 ? 132.303 105.097 74.448 1.00 46.35 425 VAL A N 1
ATOM 3233 C CA . VAL A 1 437 ? 131.692 104.785 73.160 1.00 43.70 425 VAL A CA 1
ATOM 3234 C C . VAL A 1 437 ? 131.310 103.313 73.097 1.00 48.24 425 VAL A C 1
ATOM 3235 O O . VAL A 1 437 ? 130.233 102.957 72.605 1.00 50.53 425 VAL A O 1
ATOM 3239 N N . ALA A 1 438 ? 132.187 102.435 73.588 1.00 51.34 426 ALA A N 1
ATOM 3240 C CA . ALA A 1 438 ? 131.889 101.006 73.590 1.00 45.88 426 ALA A CA 1
ATOM 3241 C C . ALA A 1 438 ? 130.681 100.691 74.464 1.00 45.91 426 ALA A C 1
ATOM 3242 O O . ALA A 1 438 ? 129.840 99.864 74.097 1.00 46.72 426 ALA A O 1
ATOM 3244 N N . GLU A 1 439 ? 130.581 101.338 75.627 1.00 48.30 427 GLU A N 1
ATOM 3245 C CA . GLU A 1 439 ? 129.424 101.128 76.491 1.00 44.86 427 GLU A CA 1
ATOM 3246 C C . GLU A 1 439 ? 128.140 101.591 75.817 1.00 42.99 427 GLU A C 1
ATOM 3247 O O . GLU A 1 439 ? 127.099 100.935 75.931 1.00 45.99 427 GLU A O 1
ATOM 3253 N N . ASN A 1 440 ? 128.191 102.729 75.122 1.00 45.26 428 ASN A N 1
ATOM 3254 C CA . ASN A 1 440 ? 127.015 103.219 74.411 1.00 40.44 428 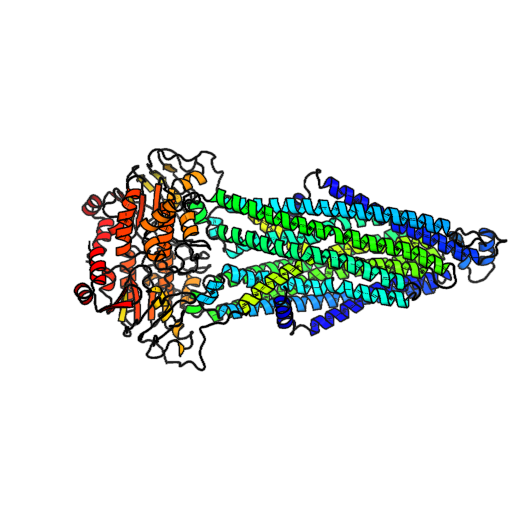ASN A CA 1
ATOM 3255 C C . ASN A 1 440 ? 126.621 102.284 73.276 1.00 42.28 428 ASN A C 1
ATOM 3256 O O . ASN A 1 440 ? 125.432 102.024 73.063 1.00 46.21 428 ASN A O 1
ATOM 3261 N N . LEU A 1 441 ? 127.604 101.773 72.534 1.00 39.68 429 LEU A N 1
ATOM 3262 C CA . LEU A 1 441 ? 127.322 100.826 71.464 1.00 39.00 429 LEU A CA 1
ATOM 3263 C C . LEU A 1 441 ? 126.827 99.490 71.994 1.00 46.67 429 LEU A C 1
ATOM 3264 O O . LEU A 1 441 ? 126.136 98.768 71.268 1.00 50.80 429 LEU A O 1
ATOM 3269 N N . ARG A 1 442 ? 127.166 99.143 73.237 1.00 47.96 430 ARG A N 1
ATOM 3270 C CA . ARG A 1 442 ? 126.672 97.904 73.824 1.00 46.57 430 ARG A CA 1
ATOM 3271 C C . ARG A 1 442 ? 125.169 97.933 74.057 1.00 47.98 430 ARG A C 1
ATOM 3272 O O . ARG A 1 442 ? 124.561 96.873 74.209 1.00 52.69 430 ARG A O 1
ATOM 3280 N N . TYR A 1 443 ? 124.553 99.115 74.091 1.00 46.69 431 TYR A N 1
ATOM 3281 C CA . TYR A 1 443 ? 123.099 99.165 74.179 1.00 43.04 431 TYR A CA 1
ATOM 3282 C C . TYR A 1 443 ? 122.453 98.513 72.966 1.00 44.70 431 TYR A C 1
ATOM 3283 O O . TYR A 1 443 ? 121.332 98.001 73.059 1.00 47.22 431 TYR A O 1
ATOM 3292 N N . GLY A 1 444 ? 123.141 98.522 71.824 1.00 41.94 432 GLY A N 1
ATOM 3293 C CA . GLY A 1 444 ? 122.634 97.813 70.663 1.00 43.24 432 GLY A CA 1
ATOM 3294 C C . GLY A 1 444 ? 122.707 96.305 70.810 1.00 60.06 432 GLY A C 1
ATOM 3295 O O . GLY A 1 444 ? 121.754 95.596 70.475 1.00 67.77 432 GLY A O 1
ATOM 3296 N N . ARG A 1 445 ? 123.831 95.791 71.309 1.00 57.64 433 ARG A N 1
ATOM 3297 C CA . ARG A 1 445 ? 124.052 94.349 71.345 1.00 59.56 433 ARG A CA 1
ATOM 3298 C C . ARG A 1 445 ? 124.307 93.792 72.738 1.00 65.25 433 ARG A C 1
ATOM 3299 O O . ARG A 1 445 ? 123.769 92.732 73.070 1.00 70.91 433 ARG A O 1
ATOM 3307 N N . ALA A 1 446 ? 125.130 94.465 73.550 1.00 61.54 434 ALA A N 1
ATOM 3308 C CA . ALA A 1 446 ? 125.451 94.090 74.931 1.00 60.91 434 ALA A CA 1
ATOM 3309 C C . ALA A 1 446 ? 126.372 92.879 75.021 1.00 64.73 434 ALA A C 1
ATOM 3310 O O . ALA A 1 446 ? 126.828 92.526 76.113 1.00 72.06 434 ALA A O 1
ATOM 3312 N N . ASP A 1 447 ? 126.665 92.243 73.888 1.00 66.18 435 ASP A N 1
ATOM 3313 C CA . ASP A 1 447 ? 127.660 91.178 73.838 1.00 68.72 435 ASP A CA 1
ATOM 3314 C C . ASP A 1 447 ? 128.555 91.318 72.615 1.00 72.25 435 ASP A C 1
ATOM 3315 O O . ASP A 1 447 ? 129.137 90.329 72.160 1.00 76.11 435 ASP A O 1
ATOM 3320 N N . ALA A 1 448 ? 128.672 92.527 72.077 1.00 71.36 436 ALA A N 1
ATOM 3321 C CA . ALA A 1 448 ? 129.429 92.738 70.855 1.00 71.65 436 ALA A CA 1
ATOM 3322 C C . ALA A 1 448 ? 130.926 92.730 71.131 1.00 69.28 436 ALA A C 1
ATOM 3323 O O . ALA A 1 448 ? 131.392 93.251 72.147 1.00 66.47 436 ALA A O 1
ATOM 3325 N N . THR A 1 449 ? 131.677 92.133 70.213 1.00 71.70 437 THR A N 1
ATOM 3326 C CA . THR A 1 449 ? 133.127 92.166 70.267 1.00 73.41 437 THR A CA 1
ATOM 3327 C C . THR A 1 449 ? 133.637 93.496 69.718 1.00 70.79 437 THR A C 1
ATOM 3328 O O . THR A 1 449 ? 132.901 94.267 69.098 1.00 72.07 437 THR A O 1
ATOM 3332 N N . ASP A 1 450 ? 134.921 93.766 69.955 1.00 71.76 438 ASP A N 1
ATOM 3333 C CA . ASP A 1 450 ? 135.516 94.998 69.449 1.00 70.97 438 ASP A CA 1
ATOM 3334 C C . ASP A 1 450 ? 135.534 95.028 67.927 1.00 74.27 438 ASP A C 1
ATOM 3335 O O . ASP A 1 450 ? 135.425 96.104 67.328 1.00 75.35 438 ASP A O 1
ATOM 3340 N N . ASP A 1 451 ? 135.673 93.867 67.284 1.00 73.58 439 ASP A N 1
ATOM 3341 C CA . ASP A 1 451 ? 135.711 93.830 65.826 1.00 71.16 439 ASP A CA 1
ATOM 3342 C C . ASP A 1 451 ? 134.369 94.233 65.226 1.00 73.17 439 ASP A C 1
ATOM 3343 O O . ASP A 1 451 ? 134.314 95.041 64.292 1.00 77.57 439 ASP A O 1
ATOM 3348 N N . GLU A 1 452 ? 133.269 93.691 65.754 1.00 72.86 440 GLU A N 1
ATOM 3349 C CA . GLU A 1 452 ? 131.964 94.089 65.240 1.00 73.00 440 GLU A CA 1
ATOM 3350 C C . GLU A 1 452 ? 131.597 95.502 65.679 1.00 67.80 440 GLU A C 1
ATOM 3351 O O . GLU A 1 452 ? 130.852 96.191 64.976 1.00 67.76 440 GLU A O 1
ATOM 3357 N N . MET A 1 453 ? 132.128 95.961 66.814 1.00 65.04 441 MET A N 1
ATOM 3358 C CA . MET A 1 453 ? 131.973 97.364 67.184 1.00 57.51 441 MET A CA 1
ATOM 3359 C C . MET A 1 453 ? 132.619 98.271 66.147 1.00 57.42 441 MET A C 1
ATOM 3360 O O . MET A 1 453 ? 132.026 99.265 65.713 1.00 62.53 441 MET A O 1
ATOM 3365 N N . TRP A 1 454 ? 133.842 97.937 65.734 1.00 58.89 442 TRP A N 1
ATOM 3366 C CA . TRP A 1 454 ? 134.517 98.723 64.709 1.00 57.53 442 TRP A CA 1
ATOM 3367 C C . TRP A 1 454 ? 133.814 98.610 63.365 1.00 59.84 442 TRP A C 1
ATOM 3368 O O . TRP A 1 454 ? 133.784 99.579 62.603 1.00 62.85 442 TRP A O 1
ATOM 3379 N N . GLU A 1 455 ? 133.243 97.444 63.059 1.00 58.71 443 GLU A N 1
ATOM 3380 C CA . GLU A 1 455 ? 132.469 97.307 61.829 1.00 62.28 443 GLU A CA 1
ATOM 3381 C C . GLU A 1 455 ? 131.240 98.210 61.846 1.00 62.22 443 GLU A C 1
ATOM 3382 O O . GLU A 1 455 ? 130.935 98.877 60.849 1.00 63.66 443 GLU A O 1
ATOM 3388 N N . ALA A 1 456 ? 130.526 98.248 62.975 1.00 59.37 444 ALA A N 1
ATOM 3389 C CA . ALA A 1 456 ? 129.366 99.126 63.097 1.00 53.16 444 ALA A CA 1
ATOM 3390 C C . ALA A 1 456 ? 129.770 100.590 62.994 1.00 51.64 444 ALA A C 1
ATOM 3391 O O . ALA A 1 456 ? 129.066 101.393 62.373 1.00 51.45 444 ALA A O 1
ATOM 3393 N N . LEU A 1 457 ? 130.895 100.957 63.609 1.00 54.54 445 LEU A N 1
ATOM 3394 C CA . LEU A 1 457 ? 131.389 102.325 63.492 1.00 50.21 445 LEU A CA 1
ATOM 3395 C C . LEU A 1 457 ? 131.748 102.662 62.051 1.00 49.91 445 LEU A C 1
ATOM 3396 O O . LEU A 1 457 ? 131.503 103.781 61.588 1.00 54.49 445 LEU A O 1
ATOM 3401 N N . ARG A 1 458 ? 132.343 101.710 61.331 1.00 51.74 446 ARG A N 1
ATOM 3402 C CA . ARG A 1 458 ? 132.693 101.941 59.934 1.00 55.12 446 ARG A CA 1
ATOM 3403 C C . ARG A 1 458 ? 131.451 102.118 59.071 1.00 57.27 446 ARG A C 1
ATOM 3404 O O . ARG A 1 458 ? 131.433 102.964 58.170 1.00 61.86 446 ARG A O 1
ATOM 3412 N N . VAL A 1 459 ? 130.410 101.320 59.319 1.00 55.15 447 VAL A N 1
ATOM 3413 C CA . VAL A 1 459 ? 129.177 101.452 58.545 1.00 54.05 447 VAL A CA 1
ATOM 3414 C C . VAL A 1 459 ? 128.570 102.835 58.741 1.00 54.58 447 VAL A C 1
ATOM 3415 O O . VAL A 1 459 ? 128.150 103.489 57.779 1.00 57.32 447 VAL A O 1
ATOM 3419 N N . ALA A 1 460 ? 128.526 103.306 59.982 1.00 53.32 448 ALA A N 1
ATOM 3420 C CA . ALA A 1 460 ? 127.991 104.623 60.291 1.00 45.88 448 ALA A CA 1
ATOM 3421 C C . ALA A 1 460 ? 128.970 105.746 59.989 1.00 50.21 448 ALA A C 1
ATOM 3422 O O . ALA A 1 460 ? 128.689 106.893 60.348 1.00 50.65 448 ALA A O 1
ATOM 3424 N N . ALA A 1 461 ? 130.103 105.442 59.351 1.00 51.27 449 ALA A N 1
ATOM 3425 C CA . ALA A 1 461 ? 131.161 106.418 59.086 1.00 49.77 449 ALA A CA 1
ATOM 3426 C C . ALA A 1 461 ? 131.656 107.067 60.373 1.00 50.32 449 ALA A C 1
ATOM 3427 O O . ALA A 1 461 ? 132.102 108.216 60.373 1.00 53.36 449 ALA A O 1
ATOM 3429 N N . ALA A 1 462 ? 131.574 106.332 61.479 1.00 50.43 450 ALA A N 1
ATOM 3430 C CA . ALA A 1 462 ? 131.988 106.818 62.785 1.00 48.54 450 ALA A CA 1
ATOM 3431 C C . ALA A 1 462 ? 133.323 106.246 63.234 1.00 58.22 450 ALA A C 1
ATOM 3432 O O . ALA A 1 462 ? 133.738 106.496 64.367 1.00 60.11 450 ALA A O 1
ATOM 3434 N N . ALA A 1 463 ? 134.003 105.482 62.377 1.00 59.46 451 ALA A N 1
ATOM 3435 C CA . ALA A 1 463 ? 135.249 104.846 62.786 1.00 55.71 451 ALA A CA 1
ATOM 3436 C C . ALA A 1 463 ? 136.391 105.845 62.888 1.00 61.33 451 ALA A C 1
ATOM 3437 O O . ALA A 1 463 ? 137.292 105.665 63.713 1.00 64.67 451 ALA A O 1
ATOM 3439 N N . ASP A 1 464 ? 136.374 106.897 62.066 1.00 61.62 452 ASP A N 1
ATOM 3440 C CA . ASP A 1 464 ? 137.512 107.810 62.011 1.00 60.00 452 ASP A CA 1
ATOM 3441 C C . ASP A 1 464 ? 137.678 108.588 63.314 1.00 62.00 452 ASP A C 1
ATOM 3442 O O . ASP A 1 464 ? 138.778 108.645 63.875 1.00 63.61 452 ASP A O 1
ATOM 3447 N N . PHE A 1 465 ? 136.598 109.183 63.824 1.00 56.43 453 PHE A N 1
ATOM 3448 C CA . PHE A 1 465 ? 136.725 109.996 65.026 1.00 54.03 453 PHE A CA 1
ATOM 3449 C C . PHE A 1 465 ? 136.787 109.167 66.301 1.00 58.84 453 PHE A C 1
ATOM 3450 O O . PHE A 1 465 ? 137.137 109.711 67.353 1.00 61.67 453 PHE A O 1
ATOM 3458 N N . VAL A 1 466 ? 136.461 107.877 66.238 1.00 58.84 454 VAL A N 1
ATOM 3459 C CA . VAL A 1 466 ? 136.676 107.011 67.392 1.00 59.30 454 VAL A CA 1
ATOM 3460 C C . VAL A 1 466 ? 138.106 106.487 67.404 1.00 64.32 454 VAL A C 1
ATOM 3461 O O . VAL A 1 466 ? 138.749 106.428 68.457 1.00 68.52 454 VAL A O 1
ATOM 3465 N N . ARG A 1 467 ? 138.628 106.111 66.235 1.00 64.34 455 ARG A N 1
ATOM 3466 C CA . ARG A 1 467 ? 140.025 105.707 66.137 1.00 64.18 455 ARG A CA 1
ATOM 3467 C C . ARG A 1 467 ? 140.964 106.862 66.448 1.00 68.14 455 ARG A C 1
ATOM 3468 O O . ARG A 1 467 ? 142.048 106.647 67.001 1.00 72.74 455 ARG A O 1
ATOM 3476 N N . ALA A 1 468 ? 140.571 108.091 66.100 1.00 65.42 456 ALA A N 1
ATOM 3477 C CA . ALA A 1 468 ? 141.423 109.246 66.352 1.00 67.44 456 ALA A CA 1
ATOM 3478 C C . ALA A 1 468 ? 141.645 109.499 67.837 1.00 69.74 456 ALA A C 1
ATOM 3479 O O . ALA A 1 468 ? 142.681 110.061 68.206 1.00 72.28 456 ALA A O 1
ATOM 3481 N N . HIS A 1 469 ? 140.706 109.108 68.690 1.00 66.12 457 HIS A N 1
ATOM 3482 C CA . HIS A 1 469 ? 140.882 109.308 70.119 1.00 67.45 457 HIS A CA 1
ATOM 3483 C C . HIS A 1 469 ? 141.953 108.360 70.653 1.00 71.14 457 HIS A C 1
ATOM 3484 O O . HIS A 1 469 ? 142.066 107.223 70.186 1.00 72.97 457 HIS A O 1
ATOM 3491 N N . PRO A 1 470 ? 142.762 108.802 71.619 1.00 71.12 458 PRO A N 1
ATOM 3492 C CA . PRO A 1 470 ? 143.790 107.908 72.178 1.00 68.62 458 PRO A CA 1
ATOM 3493 C C . PRO A 1 470 ? 143.230 106.646 72.807 1.00 73.11 458 PRO A C 1
ATOM 3494 O O . PRO A 1 470 ? 143.903 105.608 72.793 1.00 73.45 458 PRO A O 1
ATOM 3498 N N . GLN A 1 471 ? 142.023 106.699 73.365 1.00 71.80 459 GLN A N 1
ATOM 3499 C CA . GLN A 1 471 ? 141.437 105.554 74.048 1.00 70.63 459 GLN A CA 1
ATOM 3500 C C . GLN A 1 471 ? 140.590 104.678 73.134 1.00 72.16 459 GLN A C 1
ATOM 3501 O O . GLN A 1 471 ? 140.049 103.670 73.599 1.00 72.29 459 GLN A O 1
ATOM 3507 N N . GLY A 1 472 ? 140.466 105.032 71.858 1.00 73.14 460 GLY A N 1
ATOM 3508 C CA . GLY A 1 472 ? 139.743 104.184 70.922 1.00 66.83 460 GLY A CA 1
ATOM 3509 C C . GLY A 1 472 ? 138.286 104.029 71.308 1.00 65.74 460 GLY A C 1
ATOM 3510 O O . GLY A 1 472 ? 137.567 105.009 71.528 1.00 65.52 460 GLY A O 1
ATOM 3511 N N . LEU A 1 473 ? 137.840 102.773 71.393 1.00 61.64 461 LEU A N 1
ATOM 3512 C CA . LEU A 1 473 ? 136.456 102.486 71.748 1.00 58.54 461 LEU A CA 1
ATOM 3513 C C . LEU A 1 473 ? 136.117 102.930 73.162 1.00 58.21 461 LEU A C 1
ATOM 3514 O O . LEU A 1 473 ? 134.934 103.068 73.490 1.00 58.48 461 LEU A O 1
ATOM 3519 N N . ASP A 1 474 ? 137.122 103.152 74.008 1.00 59.74 462 ASP A N 1
ATOM 3520 C CA . ASP A 1 474 ? 136.904 103.588 75.380 1.00 65.11 462 ASP A CA 1
ATOM 3521 C C . ASP A 1 474 ? 136.993 105.101 75.537 1.00 66.00 462 ASP A C 1
ATOM 3522 O O . ASP A 1 474 ? 137.281 105.589 76.637 1.00 63.19 462 ASP A O 1
ATOM 3527 N N . MET A 1 475 ? 136.760 105.853 74.468 1.00 62.07 463 MET A N 1
ATOM 3528 C CA . MET A 1 475 ? 136.728 107.305 74.574 1.00 57.28 463 MET A CA 1
ATOM 3529 C C . MET A 1 475 ? 135.529 107.722 75.417 1.00 56.28 463 MET A C 1
ATOM 3530 O O . MET A 1 475 ? 134.428 107.194 75.222 1.00 60.59 463 MET A O 1
ATOM 3535 N N . PRO A 1 476 ? 135.695 108.644 76.359 1.00 52.55 464 PRO A N 1
ATOM 3536 C CA . PRO A 1 476 ? 134.579 109.013 77.235 1.00 48.93 464 PRO A CA 1
ATOM 3537 C C . PRO A 1 476 ? 133.453 109.692 76.473 1.00 51.27 464 PRO A C 1
ATOM 3538 O O . PRO A 1 476 ? 133.669 110.372 75.467 1.00 56.33 464 PRO A O 1
ATOM 3542 N N . VAL A 1 477 ? 132.234 109.494 76.968 1.00 45.48 465 VAL A N 1
ATOM 3543 C CA . VAL A 1 477 ? 131.033 110.104 76.409 1.00 43.57 465 VAL A CA 1
ATOM 3544 C C . VAL A 1 477 ? 130.311 110.840 77.528 1.00 42.82 465 VAL A C 1
ATOM 3545 O O . VAL A 1 477 ? 130.139 110.296 78.623 1.00 44.96 465 VAL A O 1
ATOM 3549 N N . ALA A 1 478 ? 129.894 112.073 77.256 1.00 39.58 466 ALA A N 1
ATOM 3550 C CA . ALA A 1 478 ? 129.217 112.881 78.256 1.00 37.88 466 ALA A CA 1
ATOM 3551 C C . ALA A 1 478 ? 127.778 112.403 78.445 1.00 40.19 466 ALA A C 1
ATOM 3552 O O . ALA A 1 478 ? 127.320 111.449 77.811 1.00 45.46 466 ALA A O 1
ATOM 3554 N N . GLN A 1 479 ? 127.050 113.094 79.328 1.00 40.61 467 GLN A N 1
ATOM 3555 C CA . GLN A 1 479 ? 125.739 112.609 79.753 1.00 43.07 467 GLN A CA 1
ATOM 3556 C C . GLN A 1 479 ? 124.764 112.517 78.589 1.00 44.81 467 GLN A C 1
ATOM 3557 O O . GLN A 1 479 ? 123.992 111.557 78.494 1.00 49.79 467 GLN A O 1
ATOM 3563 N N . GLY A 1 480 ? 124.760 113.514 77.709 1.00 36.56 468 GLY A N 1
ATOM 3564 C CA . GLY A 1 480 ? 123.964 113.458 76.502 1.00 33.14 468 GLY A CA 1
ATOM 3565 C C . GLY A 1 480 ? 124.766 113.377 75.226 1.00 39.02 468 GLY A C 1
ATOM 3566 O O . GLY A 1 480 ? 124.188 113.521 74.140 1.00 39.05 468 GLY A O 1
ATOM 3567 N N . GLY A 1 481 ? 126.072 113.141 75.304 1.00 40.74 469 GLY A N 1
ATOM 3568 C CA . GLY A 1 481 ? 126.901 113.177 74.121 1.00 36.00 469 GLY A CA 1
ATOM 3569 C C . GLY A 1 481 ? 127.251 114.566 73.649 1.00 38.11 469 GLY A C 1
ATOM 3570 O O . GLY A 1 481 ? 127.671 114.730 72.502 1.00 38.73 469 GLY A O 1
ATOM 3571 N N . ILE A 1 482 ? 127.088 115.581 74.505 1.00 39.20 470 ILE A N 1
ATOM 3572 C CA . ILE A 1 482 ? 127.363 116.962 74.110 1.00 41.53 470 ILE A CA 1
ATOM 3573 C C . ILE A 1 482 ? 128.844 117.255 73.951 1.00 41.87 470 ILE A C 1
ATOM 3574 O O . ILE A 1 482 ? 129.201 118.348 73.493 1.00 43.63 470 ILE A O 1
ATOM 3579 N N . ASN A 1 483 ? 129.717 116.322 74.321 1.00 38.80 471 ASN A N 1
ATOM 3580 C CA . ASN A 1 483 ? 131.128 116.410 73.973 1.00 36.20 471 ASN A CA 1
ATOM 3581 C C . ASN A 1 483 ? 131.398 115.934 72.553 1.00 37.06 471 ASN A C 1
ATOM 3582 O O . ASN A 1 483 ? 132.558 115.726 72.186 1.00 39.75 471 ASN A O 1
ATOM 3587 N N . PHE A 1 484 ? 130.346 115.745 71.764 1.00 34.62 472 PHE A N 1
ATOM 3588 C CA . PHE A 1 484 ? 130.431 115.397 70.358 1.00 37.31 472 PHE A CA 1
ATOM 3589 C C . PHE A 1 484 ? 129.677 116.433 69.540 1.00 38.02 472 PHE A C 1
ATOM 3590 O O . PHE A 1 484 ? 128.868 117.201 70.065 1.00 39.90 472 PHE A O 1
ATOM 3598 N N . SER A 1 485 ? 129.956 116.455 68.244 1.00 36.92 473 SER A N 1
ATOM 3599 C CA . SER A 1 485 ? 129.156 117.259 67.339 1.00 34.21 473 SER A CA 1
ATOM 3600 C C . SER A 1 485 ? 127.813 116.578 67.092 1.00 35.29 473 SER A C 1
ATOM 3601 O O . SER A 1 485 ? 127.623 115.396 67.389 1.00 38.93 473 SER A O 1
ATOM 3604 N N . GLY A 1 486 ? 126.864 117.348 66.559 1.00 36.01 474 GLY A N 1
ATOM 3605 C CA . GLY A 1 486 ? 125.534 116.808 66.329 1.00 35.35 474 GLY A CA 1
ATOM 3606 C C . GLY A 1 486 ? 125.532 115.636 65.369 1.00 35.64 474 GLY A C 1
ATOM 3607 O O . GLY A 1 486 ? 124.863 114.626 65.604 1.00 39.61 474 GLY A O 1
ATOM 3608 N N . GLY A 1 487 ? 126.288 115.748 64.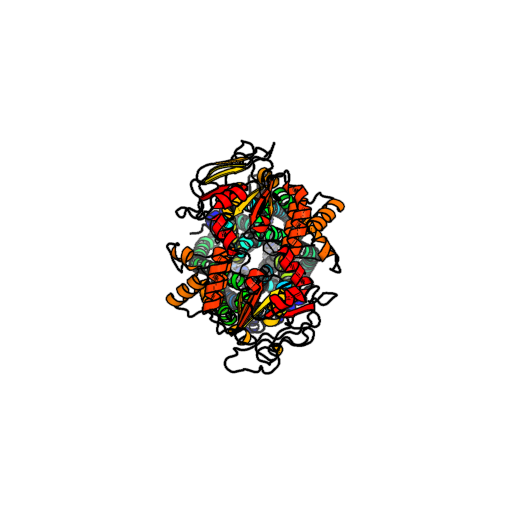277 1.00 33.97 475 GLY A N 1
ATOM 3609 C CA . GLY A 1 487 ? 126.388 114.643 63.344 1.00 32.52 475 GLY A CA 1
ATOM 3610 C C . GLY A 1 487 ? 127.183 113.474 63.885 1.00 34.50 475 GLY A C 1
ATOM 3611 O O . GLY A 1 487 ? 126.935 112.329 63.507 1.00 41.20 475 GLY A O 1
ATOM 3612 N N . GLN A 1 488 ? 128.141 113.736 64.775 1.00 32.00 476 GLN A N 1
ATOM 3613 C CA . GLN A 1 488 ? 128.818 112.639 65.459 1.00 30.20 476 GLN A CA 1
ATOM 3614 C C . GLN A 1 488 ? 127.849 111.876 66.350 1.00 33.53 476 GLN A C 1
ATOM 3615 O O . GLN A 1 488 ? 127.888 110.644 66.410 1.00 40.85 476 GLN A O 1
ATOM 3621 N N . ARG A 1 489 ? 126.963 112.594 67.045 1.00 33.66 477 ARG A N 1
ATOM 3622 C CA . ARG A 1 489 ? 125.919 111.935 67.822 1.00 34.26 477 ARG A CA 1
ATOM 3623 C C . ARG A 1 489 ? 124.988 111.136 66.922 1.00 34.79 477 ARG A C 1
ATOM 3624 O O . ARG A 1 489 ? 124.591 110.013 67.262 1.00 35.82 477 ARG A O 1
ATOM 3632 N N . GLN A 1 490 ? 124.619 111.706 65.773 1.00 35.70 478 GLN A N 1
ATOM 3633 C CA . GLN A 1 490 ? 123.763 110.992 64.833 1.00 36.04 478 GLN A CA 1
ATOM 3634 C C . GLN A 1 490 ? 124.429 109.715 64.339 1.00 36.12 478 GLN A C 1
ATOM 3635 O O . GLN A 1 490 ? 123.781 108.668 64.236 1.00 40.25 478 GLN A O 1
ATOM 3641 N N . ARG A 1 491 ? 125.723 109.783 64.029 1.00 36.32 479 ARG A N 1
ATOM 3642 C CA . ARG A 1 491 ? 126.434 108.603 63.556 1.00 34.35 479 ARG A CA 1
ATOM 3643 C C . ARG A 1 491 ? 126.619 107.576 64.664 1.00 33.27 479 ARG A C 1
ATOM 3644 O O . ARG A 1 491 ? 126.606 106.374 64.393 1.00 39.51 479 ARG A O 1
ATOM 3652 N N . LEU A 1 492 ? 126.788 108.019 65.911 1.00 30.60 480 LEU A N 1
ATOM 3653 C CA . LEU A 1 492 ? 126.836 107.072 67.021 1.00 31.21 480 LEU A CA 1
ATOM 3654 C C . LEU A 1 492 ? 125.502 106.357 67.192 1.00 34.82 480 LEU A C 1
ATOM 3655 O O . LEU A 1 492 ? 125.465 105.149 67.446 1.00 35.87 480 LEU A O 1
ATOM 3660 N N . ALA A 1 493 ? 124.393 107.088 67.056 1.00 36.52 481 ALA A N 1
ATOM 3661 C CA . ALA A 1 493 ? 123.079 106.453 67.107 1.00 30.11 481 ALA A CA 1
ATOM 3662 C C . ALA A 1 493 ? 122.893 105.472 65.954 1.00 33.02 481 ALA A C 1
ATOM 3663 O O . ALA A 1 493 ? 122.340 104.379 66.136 1.00 41.01 481 ALA A O 1
ATOM 3665 N N . ILE A 1 494 ? 123.351 105.847 64.759 1.00 29.11 482 ILE A N 1
ATOM 3666 C CA . ILE A 1 494 ? 123.266 104.950 63.610 1.00 29.44 482 ILE A CA 1
ATOM 3667 C C . ILE A 1 494 ? 124.085 103.690 63.856 1.00 35.23 482 ILE A C 1
ATOM 3668 O O . ILE A 1 494 ? 123.646 102.580 63.546 1.00 42.07 482 ILE A O 1
ATOM 3673 N N . ALA A 1 495 ? 125.289 103.841 64.411 1.00 35.05 483 ALA A N 1
ATOM 3674 C CA . ALA A 1 495 ? 126.132 102.685 64.699 1.00 35.42 483 ALA A CA 1
ATOM 3675 C C . ALA A 1 495 ? 125.512 101.799 65.770 1.00 38.89 483 ALA A C 1
ATOM 3676 O O . ALA A 1 495 ? 125.632 100.571 65.711 1.00 49.89 483 ALA A O 1
ATOM 3678 N N . ARG A 1 496 ? 124.865 102.404 66.767 1.00 36.36 484 ARG A N 1
ATOM 3679 C CA . ARG A 1 496 ? 124.164 101.620 67.777 1.00 33.83 484 ARG A CA 1
ATOM 3680 C C . ARG A 1 496 ? 123.032 100.815 67.155 1.00 38.27 484 ARG A C 1
ATOM 3681 O O . ARG A 1 496 ? 122.810 99.656 67.520 1.00 44.78 484 ARG A O 1
ATOM 3689 N N . ALA A 1 497 ? 122.301 101.417 66.217 1.00 42.35 485 ALA A N 1
ATOM 3690 C CA . ALA A 1 497 ? 121.262 100.673 65.511 1.00 43.15 485 ALA A CA 1
ATOM 3691 C C . ALA A 1 497 ? 121.859 99.580 64.630 1.00 44.18 485 ALA A C 1
ATOM 3692 O O . ALA A 1 497 ? 121.272 98.502 64.486 1.00 52.45 485 ALA A O 1
ATOM 3694 N N . VAL A 1 498 ? 123.017 99.846 64.023 1.00 43.59 486 VAL A N 1
ATOM 3695 C CA . VAL A 1 498 ? 123.624 98.896 63.094 1.00 51.33 486 VAL A CA 1
ATOM 3696 C C . VAL A 1 498 ? 124.160 97.677 63.835 1.00 52.87 486 VAL A C 1
ATOM 3697 O O . VAL A 1 498 ? 123.980 96.537 63.391 1.00 58.86 486 VAL A O 1
ATOM 3701 N N . ILE A 1 499 ? 124.822 97.894 64.974 1.00 46.19 487 ILE A N 1
ATOM 3702 C CA . ILE A 1 499 ? 125.417 96.795 65.726 1.00 51.79 487 ILE A CA 1
ATOM 3703 C C . ILE A 1 499 ? 124.364 95.808 66.205 1.00 60.39 487 ILE A C 1
ATOM 3704 O O . ILE A 1 499 ? 124.684 94.652 66.498 1.00 67.23 487 ILE A O 1
ATOM 3709 N N . ARG A 1 500 ? 123.105 96.239 66.290 1.00 54.03 488 ARG A N 1
ATOM 3710 C CA . ARG A 1 500 ? 122.027 95.325 66.641 1.00 52.32 488 ARG A CA 1
ATOM 3711 C C . ARG A 1 500 ? 121.730 94.350 65.510 1.00 59.01 488 ARG A C 1
ATOM 3712 O O . ARG A 1 500 ? 121.306 93.218 65.766 1.00 68.06 488 ARG A O 1
ATOM 3720 N N . ARG A 1 501 ? 121.976 94.757 64.268 1.00 57.68 489 ARG A N 1
ATOM 3721 C CA . ARG A 1 501 ? 121.588 93.998 63.085 1.00 59.76 489 ARG A CA 1
ATOM 3722 C C . ARG A 1 501 ? 120.110 93.599 63.142 1.00 61.23 489 ARG A C 1
ATOM 3723 O O . ARG A 1 501 ? 119.780 92.410 63.101 1.00 58.52 489 ARG A O 1
ATOM 3731 N N . PRO A 1 502 ? 119.202 94.566 63.230 1.00 66.67 490 PRO A N 1
ATOM 3732 C CA . PRO A 1 502 ? 117.789 94.245 63.430 1.00 66.13 490 PRO A CA 1
ATOM 3733 C C . PRO A 1 502 ? 117.112 93.821 62.134 1.00 65.11 490 PRO A C 1
ATOM 3734 O O . PRO A 1 502 ? 117.654 93.948 61.036 1.00 63.13 490 PRO A O 1
ATOM 3738 N N . ALA A 1 503 ? 115.894 93.306 62.290 1.00 64.15 491 ALA A N 1
ATOM 3739 C CA . ALA A 1 503 ? 115.073 92.968 61.136 1.00 67.50 491 ALA A CA 1
ATOM 3740 C C . ALA A 1 503 ? 114.457 94.202 60.495 1.00 67.17 491 ALA A C 1
ATOM 3741 O O . ALA A 1 503 ? 114.243 94.221 59.278 1.00 69.67 491 ALA A O 1
ATOM 3743 N N . ILE A 1 504 ? 114.165 95.229 61.287 1.00 66.29 492 ILE A N 1
ATOM 3744 C CA . ILE A 1 504 ? 113.527 96.449 60.809 1.00 69.15 492 ILE A CA 1
ATOM 3745 C C . ILE A 1 504 ? 114.368 97.638 61.244 1.00 66.89 492 ILE A C 1
ATOM 3746 O O . ILE A 1 504 ? 114.723 97.756 62.422 1.00 64.52 492 ILE A O 1
ATOM 3751 N N . TYR A 1 505 ? 114.690 98.512 60.296 1.00 65.81 493 TYR A N 1
ATOM 3752 C CA . TYR A 1 505 ? 115.391 99.756 60.573 1.00 54.70 493 TYR A CA 1
ATOM 3753 C C . TYR A 1 505 ? 114.402 100.908 60.494 1.00 56.64 493 TYR A C 1
ATOM 3754 O O . TYR A 1 505 ? 113.695 101.054 59.492 1.00 58.10 493 TYR A O 1
ATOM 3763 N N . LEU A 1 506 ? 114.351 101.721 61.544 1.00 56.92 494 LEU A N 1
ATOM 3764 C CA . LEU A 1 506 ? 113.478 102.892 61.592 1.00 56.38 494 LEU A CA 1
ATOM 3765 C C . LEU A 1 506 ? 114.358 104.129 61.727 1.00 52.93 494 LEU A C 1
ATOM 3766 O O . LEU A 1 506 ? 114.853 104.433 62.816 1.00 51.35 494 LEU A O 1
ATOM 3771 N N . PHE A 1 507 ? 114.548 104.840 60.620 1.00 53.20 495 PHE A N 1
ATOM 3772 C CA . PHE A 1 507 ? 115.389 106.033 60.579 1.00 53.27 495 PHE A CA 1
ATOM 3773 C C . PHE A 1 507 ? 114.470 107.249 60.629 1.00 54.97 495 PHE A C 1
ATOM 3774 O O . PHE A 1 507 ? 113.984 107.725 59.604 1.00 59.01 495 PHE A O 1
ATOM 3782 N N . ASP A 1 508 ? 114.229 107.753 61.839 1.00 51.76 496 ASP A N 1
ATOM 3783 C CA . ASP A 1 508 ? 113.370 108.920 62.035 1.00 55.33 496 ASP A CA 1
ATOM 3784 C C . ASP A 1 508 ? 114.224 110.178 61.905 1.00 57.69 496 ASP A C 1
ATOM 3785 O O . ASP A 1 508 ? 114.612 110.815 62.886 1.00 52.79 496 ASP A O 1
ATOM 3790 N N . ASP A 1 509 ? 114.515 110.534 60.652 1.00 61.61 497 ASP A N 1
ATOM 3791 C CA . ASP A 1 509 ? 115.360 111.680 60.314 1.00 60.04 497 ASP A CA 1
ATOM 3792 C C . ASP A 1 509 ? 116.721 111.574 61.006 1.00 62.02 497 ASP A C 1
ATOM 3793 O O . ASP A 1 509 ? 117.104 112.407 61.828 1.00 62.60 497 ASP A O 1
ATOM 3798 N N . ALA A 1 510 ? 117.449 110.519 60.650 1.00 61.63 498 ALA A N 1
ATOM 3799 C CA . ALA A 1 510 ? 118.727 110.198 61.267 1.00 55.36 498 ALA A CA 1
ATOM 3800 C C . ALA A 1 510 ? 119.921 110.769 60.516 1.00 56.20 498 ALA A C 1
ATOM 3801 O O . ALA A 1 510 ? 121.061 110.470 60.881 1.00 60.09 498 ALA A O 1
ATOM 3803 N N . PHE A 1 511 ? 119.694 111.576 59.478 1.00 56.90 499 PHE A N 1
ATOM 3804 C CA . PHE A 1 511 ? 120.779 112.075 58.641 1.00 52.57 499 PHE A CA 1
ATOM 3805 C C . PHE A 1 511 ? 120.695 113.580 58.418 1.00 52.86 499 PHE A C 1
ATOM 3806 O O . PHE A 1 511 ? 121.311 114.093 57.480 1.00 58.71 499 PHE A O 1
ATOM 3814 N N . SER A 1 512 ? 119.951 114.298 59.258 1.00 54.09 500 SER A N 1
ATOM 3815 C CA . SER A 1 512 ? 119.803 115.737 59.075 1.00 53.12 500 SER A CA 1
ATOM 3816 C C . SER A 1 512 ? 121.066 116.506 59.438 1.00 50.13 500 SER A C 1
ATOM 3817 O O . SER A 1 512 ? 121.270 117.610 58.926 1.00 47.86 500 SER A O 1
ATOM 3820 N N . ALA A 1 513 ? 121.916 115.954 60.301 1.00 50.30 501 ALA A N 1
ATOM 3821 C CA . ALA A 1 513 ? 123.121 116.635 60.755 1.00 49.99 501 ALA A CA 1
ATOM 3822 C C . ALA A 1 513 ? 124.376 116.157 60.040 1.00 47.25 501 ALA A C 1
ATOM 3823 O O . ALA A 1 513 ? 125.484 116.491 60.468 1.00 48.01 501 ALA A O 1
ATOM 3825 N N . LEU A 1 514 ? 124.232 115.385 58.970 1.00 45.86 502 LEU A N 1
ATOM 3826 C CA . LEU A 1 514 ? 125.363 114.891 58.201 1.00 49.21 502 LEU A CA 1
ATOM 3827 C C . LEU A 1 514 ? 125.539 115.723 56.939 1.00 55.75 502 LEU A C 1
ATOM 3828 O O . LEU A 1 514 ? 124.559 116.166 56.334 1.00 58.06 502 LEU A O 1
ATOM 3833 N N . ASP A 1 515 ? 126.793 115.937 56.551 1.00 54.06 503 ASP A N 1
ATOM 3834 C CA . ASP A 1 515 ? 127.078 116.611 55.297 1.00 53.12 503 ASP A CA 1
ATOM 3835 C C . ASP A 1 515 ? 126.778 115.680 54.124 1.00 58.19 503 ASP A C 1
ATOM 3836 O O . ASP A 1 515 ? 126.481 114.497 54.296 1.00 60.89 503 ASP A O 1
ATOM 3841 N N . VAL A 1 516 ? 126.855 116.232 52.912 1.00 63.87 504 VAL A N 1
ATOM 3842 C CA . VAL A 1 516 ? 126.478 115.470 51.723 1.00 66.45 504 VAL A CA 1
ATOM 3843 C C . VAL A 1 516 ? 127.380 114.253 51.549 1.00 68.28 504 VAL A C 1
ATOM 3844 O O . VAL A 1 516 ? 126.904 113.152 51.246 1.00 68.03 504 VAL A O 1
ATOM 3848 N N . HIS A 1 517 ? 128.690 114.424 51.739 1.00 67.45 505 HIS A N 1
ATOM 3849 C CA . HIS A 1 517 ? 129.611 113.303 51.576 1.00 67.41 505 HIS A CA 1
ATOM 3850 C C . HIS A 1 517 ? 129.394 112.243 52.650 1.00 65.96 505 HIS A C 1
ATOM 3851 O O . HIS A 1 517 ? 129.315 111.046 52.349 1.00 69.38 505 HIS A O 1
ATOM 3858 N N . THR A 1 518 ? 129.303 112.665 53.913 1.00 60.18 506 THR A N 1
ATOM 3859 C CA . THR A 1 518 ? 129.076 111.713 54.995 1.00 60.90 506 THR A CA 1
ATOM 3860 C C . THR A 1 518 ? 127.716 111.043 54.860 1.00 60.58 506 THR A C 1
ATOM 3861 O O . THR A 1 518 ? 127.587 109.835 55.090 1.00 64.24 506 THR A O 1
ATOM 3865 N N . ASP A 1 519 ? 126.690 111.811 54.488 1.00 61.74 507 ASP A N 1
ATOM 3866 C CA . ASP A 1 519 ? 125.372 111.226 54.272 1.00 63.18 507 ASP A CA 1
ATOM 3867 C C . ASP A 1 519 ? 125.405 110.188 53.162 1.00 65.62 507 ASP A C 1
ATOM 3868 O O . ASP A 1 519 ? 124.820 109.109 53.298 1.00 66.46 507 ASP A O 1
ATOM 3873 N N . ALA A 1 520 ? 126.089 110.492 52.056 1.00 68.85 508 ALA A N 1
ATOM 3874 C CA . ALA A 1 520 ? 126.188 109.531 50.964 1.00 67.16 508 ALA A CA 1
ATOM 3875 C C . ALA A 1 520 ? 126.921 108.270 51.402 1.00 64.52 508 ALA A C 1
ATOM 3876 O O . ALA A 1 520 ? 126.482 107.154 51.104 1.00 65.27 508 ALA A O 1
ATOM 3878 N N . ARG A 1 521 ? 128.038 108.426 52.116 1.00 62.68 509 ARG A N 1
ATOM 3879 C CA . ARG A 1 521 ? 128.791 107.261 52.568 1.00 61.05 509 ARG A CA 1
ATOM 3880 C C . ARG A 1 521 ? 127.950 106.390 53.492 1.00 63.79 509 ARG A C 1
ATOM 3881 O O . ARG A 1 521 ? 127.904 105.163 53.340 1.00 68.36 509 ARG A O 1
ATOM 3889 N N . VAL A 1 522 ? 127.260 107.015 54.450 1.00 61.17 510 VAL A N 1
ATOM 3890 C CA . VAL A 1 522 ? 126.446 106.258 55.395 1.00 57.63 510 VAL A CA 1
ATOM 3891 C C . VAL A 1 522 ? 125.295 105.569 54.675 1.00 63.64 510 VAL A C 1
ATOM 3892 O O . VAL A 1 522 ? 124.959 104.419 54.974 1.00 69.55 510 VAL A O 1
ATOM 3896 N N . ARG A 1 523 ? 124.670 106.257 53.716 1.00 66.60 511 ARG A N 1
ATOM 3897 C CA . ARG A 1 523 ? 123.544 105.663 53.005 1.00 66.61 511 ARG A CA 1
ATOM 3898 C C . ARG A 1 523 ? 123.981 104.476 52.156 1.00 70.13 511 ARG A C 1
ATOM 3899 O O . ARG A 1 523 ? 123.287 103.455 52.115 1.00 72.63 511 ARG A O 1
ATOM 3907 N N . ASP A 1 524 ? 125.125 104.580 51.474 1.00 71.15 512 ASP A N 1
ATOM 3908 C CA . ASP A 1 524 ? 125.632 103.429 50.728 1.00 75.36 512 ASP A CA 1
ATOM 3909 C C . ASP A 1 524 ? 126.007 102.276 51.653 1.00 77.28 512 ASP A C 1
ATOM 3910 O O . ASP A 1 524 ? 125.731 101.110 51.340 1.00 83.55 512 ASP A O 1
ATOM 3915 N N . ALA A 1 525 ? 126.630 102.573 52.796 1.00 73.24 513 ALA A N 1
ATOM 3916 C CA . ALA A 1 525 ? 126.969 101.508 53.735 1.00 71.75 513 ALA A CA 1
ATOM 3917 C C . ALA A 1 525 ? 125.717 100.815 54.260 1.00 72.83 513 ALA A C 1
ATOM 3918 O O . ALA A 1 525 ? 125.685 99.586 54.391 1.00 75.64 513 ALA A O 1
ATOM 3920 N N . LEU A 1 526 ? 124.671 101.587 54.560 1.00 72.49 514 LEU A N 1
ATOM 3921 C CA . LEU A 1 526 ? 123.426 101.002 55.044 1.00 71.63 514 LEU A CA 1
ATOM 3922 C C . LEU A 1 526 ? 122.721 100.212 53.950 1.00 75.06 514 LEU A C 1
ATOM 3923 O O . LEU A 1 526 ? 122.102 99.179 54.224 1.00 82.04 514 LEU A O 1
ATOM 3928 N N . ARG A 1 527 ? 122.796 100.687 52.706 1.00 75.88 515 ARG A N 1
ATOM 3929 C CA . ARG A 1 527 ? 122.236 99.935 51.590 1.00 82.63 515 ARG A CA 1
ATOM 3930 C C . ARG A 1 527 ? 122.943 98.597 51.428 1.00 85.42 515 ARG A C 1
ATOM 3931 O O . ARG A 1 527 ? 122.305 97.577 51.144 1.00 87.11 515 ARG A O 1
ATOM 3939 N N . GLU A 1 528 ? 124.265 98.586 51.598 1.00 84.06 516 GLU A N 1
ATOM 3940 C CA . GLU A 1 528 ? 125.002 97.327 51.574 1.00 87.50 516 GLU A CA 1
ATOM 3941 C C . GLU A 1 528 ? 124.621 96.437 52.752 1.00 86.02 516 GLU A C 1
ATOM 3942 O O . GLU A 1 528 ? 124.529 95.213 52.607 1.00 88.96 516 GLU A O 1
ATOM 3948 N N . VAL A 1 529 ? 124.398 97.030 53.925 1.00 82.52 517 VAL A N 1
ATOM 3949 C CA . VAL A 1 529 ? 124.182 96.240 55.135 1.00 82.32 517 VAL A CA 1
ATOM 3950 C C . VAL A 1 529 ? 122.712 95.864 55.290 1.00 81.13 517 VAL A C 1
ATOM 3951 O O . VAL A 1 529 ? 122.378 94.698 55.527 1.00 75.95 517 VAL A O 1
ATOM 3955 N N . ALA A 1 530 ? 121.810 96.838 55.154 1.00 83.26 518 ALA A N 1
ATOM 3956 C CA . ALA A 1 530 ? 120.388 96.625 55.400 1.00 80.65 518 ALA A CA 1
ATOM 3957 C C . ALA A 1 530 ? 119.634 96.169 54.158 1.00 84.57 518 ALA A C 1
ATOM 3958 O O . ALA A 1 530 ? 118.424 96.406 54.052 1.00 86.58 518 ALA A O 1
ATOM 3960 N N . ALA A 1 531 ? 120.319 95.526 53.210 1.00 85.42 519 ALA A N 1
ATOM 3961 C CA . ALA A 1 531 ? 119.641 95.031 52.017 1.00 84.68 519 ALA A CA 1
ATOM 3962 C C . ALA A 1 531 ? 118.623 93.952 52.367 1.00 85.47 519 ALA A C 1
ATOM 3963 O O . ALA A 1 531 ? 117.529 93.910 51.791 1.00 83.79 519 ALA A O 1
ATOM 3965 N N . ASP A 1 532 ? 118.963 93.074 53.308 1.00 86.87 520 ASP A N 1
ATOM 3966 C CA . ASP A 1 532 ? 118.087 91.977 53.699 1.00 88.33 520 ASP A CA 1
ATOM 3967 C C . ASP A 1 532 ? 117.060 92.374 54.751 1.00 87.01 520 ASP A C 1
ATOM 3968 O O . ASP A 1 532 ? 116.226 91.540 55.120 1.00 88.41 520 ASP A O 1
ATOM 3973 N N . ALA A 1 533 ? 117.092 93.610 55.240 1.00 82.90 521 ALA A N 1
ATOM 3974 C CA . ALA A 1 533 ? 116.227 94.044 56.325 1.00 79.28 521 ALA A CA 1
ATOM 3975 C C . ALA A 1 533 ? 115.257 95.112 55.840 1.00 79.12 521 ALA A C 1
ATOM 3976 O O . ALA A 1 533 ? 115.577 95.912 54.957 1.00 81.61 521 ALA A O 1
ATOM 3978 N N . THR A 1 534 ? 114.062 95.109 56.426 1.00 76.71 522 THR A N 1
ATOM 3979 C CA . THR A 1 534 ? 113.071 96.133 56.127 1.00 78.36 522 THR A CA 1
ATOM 3980 C C . THR A 1 534 ? 113.517 97.476 56.689 1.00 73.36 522 THR A C 1
ATOM 3981 O O . THR A 1 534 ? 113.984 97.567 57.827 1.00 70.21 522 THR A O 1
ATOM 3985 N N . VAL A 1 535 ? 113.376 98.526 55.886 1.00 71.85 523 VAL A N 1
ATOM 3986 C CA . VAL A 1 535 ? 113.797 99.867 56.270 1.00 65.99 523 VAL A CA 1
ATOM 3987 C C . VAL A 1 535 ? 112.633 100.826 56.071 1.00 65.65 523 VAL A C 1
ATOM 3988 O O . VAL A 1 535 ? 112.049 100.884 54.984 1.00 67.32 523 VAL A O 1
ATOM 3992 N N . VAL A 1 536 ? 112.295 101.569 57.120 1.00 65.90 524 VAL A N 1
ATOM 3993 C CA . VAL A 1 536 ? 111.366 102.689 57.034 1.00 64.29 524 VAL A CA 1
ATOM 3994 C C . VAL A 1 536 ? 112.148 103.941 57.394 1.00 61.88 524 VAL A C 1
ATOM 3995 O O . VAL A 1 536 ? 112.670 104.054 58.509 1.00 62.11 524 VAL A O 1
ATOM 3999 N N . ILE A 1 537 ? 112.233 104.874 56.453 1.00 61.34 525 ILE A N 1
ATOM 4000 C CA . ILE A 1 537 ? 113.094 106.041 56.574 1.00 60.02 525 ILE A CA 1
ATOM 4001 C C . ILE A 1 537 ? 112.238 107.295 56.474 1.00 62.27 525 ILE A C 1
ATOM 4002 O O . ILE A 1 537 ? 111.387 107.408 55.584 1.00 66.10 525 ILE A O 1
ATOM 4007 N N . VAL A 1 538 ? 112.439 108.217 57.408 1.00 61.25 526 VAL A N 1
ATOM 4008 C CA . VAL A 1 538 ? 111.823 109.536 57.363 1.00 62.49 526 VAL A CA 1
ATOM 4009 C C . VAL A 1 538 ? 112.873 110.509 56.854 1.00 69.10 526 VAL A C 1
ATOM 4010 O O . VAL A 1 538 ? 113.878 110.760 57.530 1.00 69.39 526 VAL A O 1
ATOM 4014 N N . SER A 1 539 ? 112.653 111.048 55.661 1.00 74.32 527 SER A N 1
ATOM 4015 C CA . SER A 1 539 ? 113.648 111.878 55.005 1.00 79.07 527 SER A CA 1
ATOM 4016 C C . SER A 1 539 ? 112.978 113.095 54.391 1.00 87.76 527 SER A C 1
ATOM 4017 O O . SER A 1 539 ? 111.796 113.066 54.042 1.00 82.74 527 SER A O 1
ATOM 4020 N N . GLN A 1 540 ? 113.753 114.170 54.265 1.00 92.88 528 GLN A N 1
ATOM 4021 C CA . GLN A 1 540 ? 113.290 115.393 53.629 1.00 89.37 528 GLN A CA 1
ATOM 4022 C C . GLN A 1 540 ? 113.843 115.591 52.229 1.00 90.30 528 GLN A C 1
ATOM 4023 O O . GLN A 1 540 ? 113.198 116.253 51.415 1.00 95.72 528 GLN A O 1
ATOM 4029 N N . ARG A 1 541 ? 115.009 115.026 51.927 1.00 89.32 529 ARG A N 1
ATOM 4030 C CA . ARG A 1 541 ? 115.623 115.189 50.616 1.00 93.89 529 ARG A CA 1
ATOM 4031 C C . ARG A 1 541 ? 115.001 114.209 49.630 1.00 94.21 529 ARG A C 1
ATOM 4032 O O . ARG A 1 541 ? 115.028 112.994 49.852 1.00 95.08 529 ARG A O 1
ATOM 4040 N N . ILE A 1 542 ? 114.438 114.739 48.542 1.00 96.39 530 ILE A N 1
ATOM 4041 C CA . ILE A 1 542 ? 113.826 113.892 47.523 1.00 96.99 530 ILE A CA 1
ATOM 4042 C C . ILE A 1 542 ? 114.880 113.045 46.819 1.00 98.56 530 ILE A C 1
ATOM 4043 O O . ILE A 1 542 ? 114.599 111.918 46.392 1.00 102.81 530 ILE A O 1
ATOM 4048 N N . SER A 1 543 ? 116.109 113.553 46.707 1.00 96.65 531 SER A N 1
ATOM 4049 C CA . SER A 1 543 ? 117.162 112.805 46.028 1.00 101.01 531 SER A CA 1
ATOM 4050 C C . SER A 1 543 ? 117.443 111.472 46.711 1.00 101.29 531 SER A C 1
ATOM 4051 O O . SER A 1 543 ? 117.803 110.497 46.042 1.00 99.63 531 SER A O 1
ATOM 4054 N N . THR A 1 544 ? 117.283 111.406 48.032 1.00 97.54 532 THR A N 1
ATOM 4055 C CA . THR A 1 544 ? 117.553 110.176 48.765 1.00 93.48 532 THR A CA 1
ATOM 4056 C C . THR A 1 544 ? 116.371 109.216 48.785 1.00 92.37 532 THR A C 1
ATOM 4057 O O . THR A 1 544 ? 116.554 108.047 49.141 1.00 94.70 532 THR A O 1
ATOM 4061 N N . VAL A 1 545 ? 115.168 109.668 48.414 1.00 92.15 533 VAL A N 1
ATOM 4062 C CA . VAL A 1 545 ? 114.005 108.788 48.397 1.00 92.31 533 VAL A CA 1
ATOM 4063 C C . VAL A 1 545 ? 113.812 108.107 47.052 1.00 96.28 533 VAL A C 1
ATOM 4064 O O . VAL A 1 545 ? 112.908 107.273 46.914 1.00 99.98 533 VAL A O 1
ATOM 4068 N N . ILE A 1 546 ? 114.631 108.439 46.051 1.00 94.40 534 ILE A N 1
ATOM 4069 C CA . ILE A 1 546 ? 114.552 107.749 44.767 1.00 98.05 534 ILE A CA 1
ATOM 4070 C C . ILE A 1 546 ? 114.895 106.275 44.935 1.00 102.50 534 ILE A C 1
ATOM 4071 O O . ILE A 1 546 ? 114.233 105.398 44.365 1.00 102.93 534 ILE A O 1
ATOM 4076 N N . GLU A 1 547 ? 115.932 105.977 45.721 1.00 101.06 535 GLU A N 1
ATOM 4077 C CA . GLU A 1 547 ? 116.313 104.592 45.968 1.00 99.62 535 GLU A CA 1
ATOM 4078 C C . GLU A 1 547 ? 115.250 103.823 46.741 1.00 98.55 535 GLU A C 1
ATOM 4079 O O . GLU A 1 547 ? 115.258 102.588 46.714 1.00 103.32 535 GLU A O 1
ATOM 4085 N N . ALA A 1 548 ? 114.345 104.516 47.428 1.00 93.17 536 ALA A N 1
ATOM 4086 C CA . ALA A 1 548 ? 113.305 103.839 48.187 1.00 90.77 536 ALA A CA 1
ATOM 4087 C C . ALA A 1 548 ? 112.336 103.123 47.255 1.00 94.13 536 ALA A C 1
ATOM 4088 O O . ALA A 1 548 ? 111.953 103.647 46.205 1.00 91.39 536 ALA A O 1
ATOM 4090 N N . ASP A 1 549 ? 111.940 101.912 47.648 1.00 95.30 537 ASP A N 1
ATOM 4091 C CA . ASP A 1 549 ? 111.022 101.128 46.829 1.00 93.16 537 ASP A CA 1
ATOM 4092 C C . ASP A 1 549 ? 109.617 101.714 46.835 1.00 91.48 537 ASP A C 1
ATOM 4093 O O . ASP A 1 549 ? 108.910 101.633 45.825 1.00 93.10 537 ASP A O 1
ATOM 4098 N N . GLN A 1 550 ? 109.195 102.300 47.952 1.00 88.37 538 GLN A N 1
ATOM 4099 C CA . GLN A 1 550 ? 107.890 102.932 48.063 1.00 85.02 538 GLN A CA 1
ATOM 4100 C C . GLN A 1 550 ? 108.037 104.239 48.824 1.00 85.08 538 GLN A C 1
ATOM 4101 O O . GLN A 1 550 ? 108.789 104.315 49.798 1.00 86.47 538 GLN A O 1
ATOM 4107 N N . VAL A 1 551 ? 107.327 105.268 48.369 1.00 87.37 539 VAL A N 1
ATOM 4108 C CA . VAL A 1 551 ? 107.348 106.584 48.996 1.00 85.06 539 VAL A CA 1
ATOM 4109 C C . VAL A 1 551 ? 105.938 106.919 49.457 1.00 84.44 539 VAL A C 1
ATOM 4110 O O . VAL A 1 551 ? 104.986 106.836 48.673 1.00 87.74 539 VAL A O 1
ATOM 4114 N N . VAL A 1 552 ? 105.807 107.301 50.724 1.00 81.48 540 VAL A N 1
ATOM 4115 C CA . VAL A 1 552 ? 104.528 107.659 51.325 1.00 83.81 540 VAL A CA 1
ATOM 4116 C C . VAL A 1 552 ? 104.551 109.146 51.636 1.00 84.33 540 VAL A C 1
ATOM 4117 O O . VAL A 1 552 ? 105.473 109.633 52.301 1.00 83.87 540 VAL A O 1
ATOM 4121 N N . VAL A 1 553 ? 103.541 109.866 51.157 1.00 84.76 541 VAL A N 1
ATOM 4122 C CA . VAL A 1 553 ? 103.415 111.302 51.375 1.00 82.04 541 VAL A CA 1
ATOM 4123 C C . VAL A 1 553 ? 102.209 111.535 52.270 1.00 81.94 541 VAL A C 1
ATOM 4124 O O . VAL A 1 553 ? 101.095 111.107 51.944 1.00 86.60 541 VAL A O 1
ATOM 4128 N N . ILE A 1 554 ? 102.425 112.213 53.392 1.00 75.95 542 ILE A N 1
ATOM 4129 C CA . ILE A 1 554 ? 101.359 112.535 54.331 1.00 76.75 542 ILE A CA 1
ATOM 4130 C C . ILE A 1 554 ? 101.307 114.046 54.502 1.00 81.17 542 ILE A C 1
ATOM 4131 O O . ILE A 1 554 ? 102.345 114.705 54.634 1.00 82.51 542 ILE A O 1
ATOM 4136 N N . ASP A 1 555 ? 100.098 114.596 54.465 1.00 86.38 543 ASP A N 1
ATOM 4137 C CA . ASP A 1 555 ? 99.889 116.022 54.654 1.00 86.32 543 ASP A CA 1
ATOM 4138 C C . ASP A 1 555 ? 98.640 116.227 55.493 1.00 88.26 543 ASP A C 1
ATOM 4139 O O . ASP A 1 555 ? 97.632 115.545 55.287 1.00 90.97 543 ASP A O 1
ATOM 4144 N N . ASP A 1 556 ? 98.730 117.142 56.461 1.00 84.81 544 ASP A N 1
ATOM 4145 C CA . ASP A 1 556 ? 97.623 117.509 57.341 1.00 89.47 544 ASP A CA 1
ATOM 4146 C C . ASP A 1 556 ? 97.284 116.356 58.284 1.00 90.06 544 ASP A C 1
ATOM 4147 O O . ASP A 1 556 ? 96.436 116.493 59.171 1.00 93.68 544 ASP A O 1
ATOM 4152 N N . GLY A 1 557 ? 97.971 115.226 58.130 1.00 82.84 545 GLY A N 1
ATOM 4153 C CA . GLY A 1 557 ? 97.760 114.095 59.007 1.00 77.88 545 GLY A CA 1
ATOM 4154 C C . GLY A 1 557 ? 97.160 112.883 58.326 1.00 83.00 545 GLY A C 1
ATOM 4155 O O . GLY A 1 557 ? 96.762 111.926 58.994 1.00 83.69 545 GLY A O 1
ATOM 4156 N N . ARG A 1 558 ? 97.085 112.909 56.999 1.00 87.97 546 ARG A N 1
ATOM 4157 C CA . ARG A 1 558 ? 96.557 111.785 56.242 1.00 87.00 546 ARG A CA 1
ATOM 4158 C C . ARG A 1 558 ? 97.395 111.585 54.989 1.00 86.44 546 ARG A C 1
ATOM 4159 O O . ARG A 1 558 ? 98.062 112.503 54.508 1.00 85.92 546 ARG A O 1
ATOM 4167 N N . VAL A 1 559 ? 97.354 110.360 54.467 1.00 87.16 547 VAL A N 1
ATOM 4168 C CA . VAL A 1 559 ? 98.144 110.016 53.292 1.00 85.58 547 VAL A CA 1
ATOM 4169 C C . VAL A 1 559 ? 97.552 110.699 52.068 1.00 88.31 547 VAL A C 1
ATOM 4170 O O . VAL A 1 559 ? 96.351 110.586 51.792 1.00 88.47 547 VAL A O 1
ATOM 4174 N N . VAL A 1 560 ? 98.396 111.414 51.326 1.00 86.45 548 VAL A N 1
ATOM 4175 C CA . VAL A 1 560 ? 97.978 112.118 50.120 1.00 86.08 548 VAL A CA 1
ATOM 4176 C C . VAL A 1 560 ? 98.514 111.471 48.857 1.00 91.55 548 VAL A C 1
ATOM 4177 O O . VAL A 1 560 ? 98.176 111.921 47.753 1.00 95.54 548 VAL A O 1
ATOM 4181 N N . GLY A 1 561 ? 99.335 110.432 48.977 1.00 90.19 549 GLY A N 1
ATOM 4182 C CA . GLY A 1 561 ? 99.885 109.770 47.812 1.00 94.62 549 GLY A CA 1
ATOM 4183 C C . GLY A 1 561 ? 100.816 108.626 48.154 1.00 96.57 549 GLY A C 1
ATOM 4184 O O . GLY A 1 561 ? 101.627 108.730 49.079 1.00 96.96 549 GLY A O 1
ATOM 4185 N N . ILE A 1 562 ? 100.706 107.525 47.416 1.00 95.53 550 ILE A N 1
ATOM 4186 C CA . ILE A 1 562 ? 101.542 106.348 47.612 1.00 91.75 550 ILE A CA 1
ATOM 4187 C C . ILE A 1 562 ? 102.065 105.905 46.254 1.00 90.11 550 ILE A C 1
ATOM 4188 O O . ILE A 1 562 ? 101.287 105.750 45.306 1.00 86.15 550 ILE A O 1
ATOM 4193 N N . GLY A 1 563 ? 103.371 105.705 46.160 1.00 92.06 551 GLY A N 1
ATOM 4194 C CA . GLY A 1 563 ? 103.970 105.265 44.918 1.00 94.12 551 GLY A CA 1
ATOM 4195 C C . GLY A 1 563 ? 105.451 105.585 44.896 1.00 96.52 551 GLY A C 1
ATOM 4196 O O . GLY A 1 563 ? 106.028 106.024 45.890 1.00 97.94 551 GLY A O 1
ATOM 4197 N N . THR A 1 564 ? 106.050 105.352 43.733 1.00 101.68 552 THR A N 1
ATOM 4198 C CA . THR A 1 564 ? 107.464 105.622 43.544 1.00 105.64 552 THR A CA 1
ATOM 4199 C C . THR A 1 564 ? 107.692 107.106 43.265 1.00 102.14 552 THR A C 1
ATOM 4200 O O . THR A 1 564 ? 106.754 107.898 43.146 1.00 100.16 552 THR A O 1
ATOM 4204 N N . HIS A 1 565 ? 108.970 107.478 43.168 1.00 100.73 553 HIS A N 1
ATOM 4205 C CA . HIS A 1 565 ? 109.328 108.877 42.954 1.00 102.75 553 HIS A CA 1
ATOM 4206 C C . HIS A 1 565 ? 108.789 109.389 41.623 1.00 105.74 553 HIS A C 1
ATOM 4207 O O . HIS A 1 565 ? 108.188 110.468 41.557 1.00 105.87 553 HIS A O 1
ATOM 4214 N N . ASP A 1 566 ? 108.988 108.619 40.550 1.00 107.16 554 ASP A N 1
ATOM 4215 C CA . ASP A 1 566 ? 108.512 109.040 39.236 1.00 106.83 554 ASP A CA 1
ATOM 4216 C C . ASP A 1 566 ? 106.990 109.100 39.190 1.00 107.26 554 ASP A C 1
ATOM 4217 O O . ASP A 1 566 ? 106.415 110.022 38.600 1.00 107.75 554 ASP A O 1
ATOM 4222 N N . THR A 1 567 ? 106.323 108.118 39.797 1.00 106.11 555 THR A N 1
ATOM 4223 C CA . THR A 1 567 ? 104.864 108.120 39.837 1.00 107.95 555 THR A CA 1
ATOM 4224 C C . THR A 1 567 ? 104.334 109.301 40.643 1.00 108.05 555 THR A C 1
ATOM 4225 O O . THR A 1 567 ? 103.366 109.959 40.238 1.00 107.88 555 THR A O 1
ATOM 4229 N N . LEU A 1 568 ? 104.965 109.592 41.782 1.00 106.74 556 LEU A N 1
ATOM 4230 C CA . LEU A 1 568 ? 104.467 110.633 42.671 1.00 104.06 556 LEU A CA 1
ATOM 4231 C C . LEU A 1 568 ? 104.748 112.033 42.141 1.00 106.81 556 LEU A C 1
ATOM 4232 O O . LEU A 1 568 ? 103.941 112.942 42.365 1.00 107.46 556 LEU A O 1
ATOM 4237 N N . LEU A 1 569 ? 105.867 112.235 41.440 1.00 108.06 557 LEU A N 1
ATOM 4238 C CA . LEU A 1 569 ? 106.115 113.550 40.859 1.00 108.48 557 LEU A CA 1
ATOM 4239 C C . LEU A 1 569 ? 105.148 113.874 39.729 1.00 109.56 557 LEU A C 1
ATOM 4240 O O . LEU A 1 569 ? 105.111 115.024 39.279 1.00 104.20 557 LEU A O 1
ATOM 4245 N N . ALA A 1 570 ? 104.375 112.893 39.259 1.00 113.48 558 ALA A N 1
ATOM 4246 C CA . ALA A 1 570 ? 103.376 113.116 38.229 1.00 109.64 558 ALA A CA 1
ATOM 4247 C C . ALA A 1 570 ? 101.944 113.057 38.738 1.00 107.96 558 ALA A C 1
ATOM 4248 O O . ALA A 1 570 ? 101.066 113.664 38.118 1.00 107.97 558 ALA A O 1
ATOM 4250 N N . ASP A 1 571 ? 101.679 112.347 39.839 1.00 108.41 559 ASP A N 1
ATOM 4251 C CA . ASP A 1 571 ? 100.318 112.238 40.349 1.00 109.21 559 ASP A CA 1
ATOM 4252 C C . ASP A 1 571 ? 100.085 112.905 41.698 1.00 109.78 559 ASP A C 1
ATOM 4253 O O . ASP A 1 571 ? 98.925 113.123 42.059 1.00 103.91 559 ASP A O 1
ATOM 4258 N N . CYS A 1 572 ? 101.135 113.233 42.449 1.00 110.21 560 CYS A N 1
ATOM 4259 C CA . CYS A 1 572 ? 100.967 113.848 43.761 1.00 108.17 560 CYS A CA 1
ATOM 4260 C C . CYS A 1 572 ? 101.347 115.318 43.701 1.00 109.68 560 CYS A C 1
ATOM 4261 O O . CYS A 1 572 ? 102.526 115.637 43.487 1.00 108.39 560 CYS A O 1
ATOM 4264 N N . PRO A 1 573 ? 100.395 116.241 43.870 1.00 115.19 561 PRO A N 1
ATOM 4265 C CA . PRO A 1 573 ? 100.758 117.669 43.872 1.00 112.69 561 PRO A CA 1
ATOM 4266 C C . PRO A 1 573 ? 101.722 118.047 44.982 1.00 109.74 561 PRO A C 1
ATOM 4267 O O . PRO A 1 573 ? 102.598 118.895 44.773 1.00 106.70 561 PRO A O 1
ATOM 4271 N N . ILE A 1 574 ? 101.589 117.436 46.162 1.00 110.12 562 ILE A N 1
ATOM 4272 C CA . ILE A 1 574 ? 102.482 117.760 47.270 1.00 110.04 562 ILE A CA 1
ATOM 4273 C C . ILE A 1 574 ? 103.892 117.257 46.988 1.00 105.85 562 ILE A C 1
ATOM 4274 O O . ILE A 1 574 ? 104.881 117.961 47.234 1.00 103.40 562 ILE A O 1
ATOM 4279 N N . TYR A 1 575 ? 104.011 116.032 46.470 1.00 102.91 563 TYR A N 1
ATOM 4280 C CA . TYR A 1 575 ? 105.323 115.510 46.104 1.00 102.11 563 TYR A CA 1
ATOM 4281 C C . TYR A 1 575 ? 105.944 116.327 44.979 1.00 105.34 563 TYR A C 1
ATOM 4282 O O . TYR A 1 575 ? 107.157 116.568 44.972 1.00 108.46 563 TYR A O 1
ATOM 4291 N N . ALA A 1 576 ? 105.127 116.752 44.013 1.00 107.44 564 ALA A N 1
ATOM 4292 C CA . ALA A 1 576 ? 105.630 117.607 42.944 1.00 105.79 564 ALA A CA 1
ATOM 4293 C C . ALA A 1 576 ? 106.134 118.934 43.495 1.00 104.34 564 ALA A C 1
ATOM 4294 O O . ALA A 1 576 ? 107.172 119.440 43.059 1.00 100.78 564 ALA A O 1
ATOM 4296 N N . GLU A 1 577 ? 105.409 119.513 44.455 1.00 104.46 565 GLU A N 1
ATOM 4297 C CA . GLU A 1 577 ? 105.862 120.753 45.077 1.00 105.08 565 GLU A CA 1
ATOM 4298 C C . GLU A 1 577 ? 107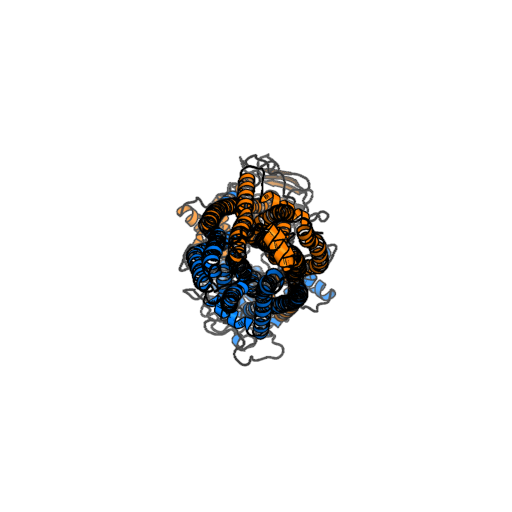.173 120.549 45.827 1.00 105.40 565 GLU A C 1
ATOM 4299 O O . GLU A 1 577 ? 108.069 121.398 45.765 1.00 106.33 565 GLU A O 1
ATOM 4305 N N . PHE A 1 578 ? 107.300 119.430 46.543 1.00 102.95 566 PHE A N 1
ATOM 4306 C CA . PHE A 1 578 ? 108.547 119.136 47.245 1.00 98.34 566 PHE A CA 1
ATOM 4307 C C . PHE A 1 578 ? 109.711 119.001 46.270 1.00 100.75 566 PHE A C 1
ATOM 4308 O O . PHE A 1 578 ? 110.799 119.548 46.503 1.00 100.09 566 PHE A O 1
ATOM 4316 N N . ALA A 1 579 ? 109.497 118.279 45.167 1.00 104.04 567 ALA A N 1
ATOM 4317 C CA . ALA A 1 579 ? 110.550 118.108 44.172 1.00 103.75 567 ALA A CA 1
ATOM 4318 C C . ALA A 1 579 ? 110.919 119.435 43.522 1.00 104.77 567 ALA A C 1
ATOM 4319 O O . ALA A 1 579 ? 112.100 119.710 43.284 1.00 105.84 567 ALA A O 1
ATOM 4321 N N . GLU A 1 580 ? 109.923 120.271 43.223 1.00 103.63 568 GLU A N 1
ATOM 4322 C CA . GLU A 1 580 ? 110.204 121.583 42.650 1.00 104.11 568 GLU A CA 1
ATOM 4323 C C . GLU A 1 580 ? 110.994 122.450 43.622 1.00 105.56 568 GLU A C 1
ATOM 4324 O O . GLU A 1 580 ? 111.920 123.164 43.219 1.00 104.09 568 GLU A O 1
ATOM 4330 N N . SER A 1 581 ? 110.642 122.400 44.908 1.00 105.37 569 SER A N 1
ATOM 4331 C CA . SER A 1 581 ? 111.367 123.181 45.904 1.00 103.91 569 SER A CA 1
ATOM 4332 C C . SER A 1 581 ? 112.810 122.712 46.032 1.00 103.07 569 SER A C 1
ATOM 4333 O O . SER A 1 581 ? 113.725 123.530 46.183 1.00 102.54 569 SER A O 1
ATOM 4336 N N . GLN A 1 582 ? 113.035 121.402 45.976 1.00 103.20 570 GLN A N 1
ATOM 4337 C CA . GLN A 1 582 ? 114.376 120.858 46.146 1.00 104.60 570 GLN A CA 1
ATOM 4338 C C . GLN A 1 582 ? 115.183 120.817 44.854 1.00 108.85 570 GLN A C 1
ATOM 4339 O O . GLN A 1 582 ? 116.374 120.491 44.899 1.00 108.42 570 GLN A O 1
ATOM 4345 N N . ALA A 1 583 ? 114.569 121.123 43.713 1.00 110.96 571 ALA A N 1
ATOM 4346 C CA . ALA A 1 583 ? 115.299 121.128 42.453 1.00 112.88 571 ALA A CA 1
ATOM 4347 C C . ALA A 1 583 ? 116.418 122.161 42.475 1.00 118.23 571 ALA A C 1
ATOM 4348 O O . ALA A 1 583 ? 116.270 123.254 43.028 1.00 118.99 571 ALA A O 1
ATOM 4350 N N . LEU A 1 584 ? 117.545 121.805 41.868 1.00 117.35 572 LEU A N 1
ATOM 4351 C CA . LEU A 1 584 ? 118.711 122.680 41.834 1.00 116.20 572 LEU A CA 1
ATOM 4352 C C . LEU A 1 584 ? 118.901 123.288 40.448 1.00 114.52 572 LEU A C 1
ATOM 4353 O O . LEU A 1 584 ? 119.275 122.595 39.501 1.00 116.49 572 LEU A O 1
ATOM 4358 N N . THR B 2 14 ? 141.020 113.895 100.705 1.00 111.09 14 THR B N 1
ATOM 4359 C CA . THR B 2 14 ? 139.814 113.698 99.910 1.00 107.45 14 THR B CA 1
ATOM 4360 C C . THR B 2 14 ? 138.838 114.851 100.100 1.00 104.03 14 THR B C 1
ATOM 4361 O O . THR B 2 14 ? 138.746 115.746 99.260 1.00 99.23 14 THR B O 1
ATOM 4365 N N . ARG B 2 15 ? 138.108 114.818 101.212 1.00 102.71 15 ARG B N 1
ATOM 4366 C CA . ARG B 2 15 ? 137.087 115.805 101.527 1.00 96.20 15 ARG B CA 1
ATOM 4367 C C . ARG B 2 15 ? 137.291 116.324 102.943 1.00 89.99 15 ARG B C 1
ATOM 4368 O O . ARG B 2 15 ? 137.641 115.561 103.849 1.00 88.99 15 ARG B O 1
ATOM 4376 N N . ASP B 2 16 ? 137.073 117.623 103.126 1.00 80.49 16 ASP B N 1
ATOM 4377 C CA . ASP B 2 16 ? 137.340 118.311 104.387 1.00 77.72 16 ASP B CA 1
ATOM 4378 C C . ASP B 2 16 ? 136.009 118.607 105.070 1.00 72.76 16 ASP B C 1
ATOM 4379 O O . ASP B 2 16 ? 135.296 119.536 104.683 1.00 76.19 16 ASP B O 1
ATOM 4384 N N . PHE B 2 17 ? 135.680 117.819 106.094 1.00 69.07 17 PHE B N 1
ATOM 4385 C CA . PHE B 2 17 ? 134.438 118.010 106.834 1.00 67.69 17 PHE B CA 1
ATOM 4386 C C . PHE B 2 17 ? 134.603 118.952 108.020 1.00 63.96 17 PHE B C 1
ATOM 4387 O O . PHE B 2 17 ? 133.693 119.732 108.316 1.00 63.74 17 PHE B O 1
ATOM 4395 N N . LYS B 2 18 ? 135.743 118.895 108.711 1.00 66.95 18 LYS B N 1
ATOM 4396 C CA . LYS B 2 18 ? 135.994 119.834 109.800 1.00 67.53 18 LYS B CA 1
ATOM 4397 C C . LYS B 2 18 ? 136.061 121.265 109.280 1.00 63.78 18 LYS B C 1
ATOM 4398 O O . LYS B 2 18 ? 135.473 122.183 109.866 1.00 61.18 18 LYS B O 1
ATOM 4404 N N . GLY B 2 19 ? 136.765 121.468 108.166 1.00 61.81 19 GLY B N 1
ATOM 4405 C CA . GLY B 2 19 ? 136.834 122.794 107.578 1.00 58.89 19 GLY B CA 1
ATOM 4406 C C . GLY B 2 19 ? 135.488 123.285 107.087 1.00 55.94 19 GLY B C 1
ATOM 4407 O O . GLY B 2 19 ? 135.163 124.466 107.219 1.00 61.35 19 GLY B O 1
ATOM 4408 N N . SER B 2 20 ? 134.685 122.388 106.513 1.00 54.49 20 SER B N 1
ATOM 4409 C CA . SER B 2 20 ? 133.354 122.776 106.058 1.00 53.56 20 SER B CA 1
ATOM 4410 C C . SER B 2 20 ? 132.448 123.136 107.228 1.00 52.27 20 SER B C 1
ATOM 4411 O O . SER B 2 20 ? 131.661 124.084 107.139 1.00 49.75 20 SER B O 1
ATOM 4414 N N . ALA B 2 21 ? 132.539 122.390 108.331 1.00 53.21 21 ALA B N 1
ATOM 4415 C CA . ALA B 2 21 ? 131.772 122.739 109.522 1.00 44.88 21 ALA B CA 1
ATOM 4416 C C . ALA B 2 21 ? 132.204 124.090 110.074 1.00 48.37 21 ALA B C 1
ATOM 4417 O O . ALA B 2 21 ? 131.364 124.893 110.498 1.00 50.83 21 ALA B O 1
ATOM 4419 N N . ILE B 2 22 ? 133.511 124.360 110.075 1.00 50.01 22 ILE B N 1
ATOM 4420 C CA . ILE B 2 22 ? 133.999 125.660 110.527 1.00 48.63 22 ILE B CA 1
ATOM 4421 C C . ILE B 2 22 ? 133.478 126.774 109.626 1.00 51.31 22 ILE B C 1
ATOM 4422 O O . ILE B 2 22 ? 133.059 127.834 110.105 1.00 55.53 22 ILE B O 1
ATOM 4427 N N . ARG B 2 23 ? 133.500 126.558 108.308 1.00 48.83 23 ARG B N 1
ATOM 4428 C CA . ARG B 2 23 ? 133.004 127.571 107.380 1.00 47.86 23 ARG B CA 1
ATOM 4429 C C . ARG B 2 23 ? 131.513 127.818 107.570 1.00 48.86 23 ARG B C 1
ATOM 4430 O O . ARG B 2 23 ? 131.055 128.966 107.531 1.00 51.57 23 ARG B O 1
ATOM 4438 N N . LEU B 2 24 ? 130.738 126.749 107.765 1.00 45.71 24 LEU B N 1
ATOM 4439 C CA . LEU B 2 24 ? 129.306 126.902 107.992 1.00 45.86 24 LEU B CA 1
ATOM 4440 C C . LEU B 2 24 ? 129.030 127.647 109.291 1.00 47.97 24 LEU B C 1
ATOM 4441 O O . LEU B 2 24 ? 128.148 128.513 109.344 1.00 51.60 24 LEU B O 1
ATOM 4446 N N . ALA B 2 25 ? 129.777 127.328 110.350 1.00 50.38 25 ALA B N 1
ATOM 4447 C CA . ALA B 2 25 ? 129.614 128.041 111.612 1.00 48.48 25 ALA B CA 1
ATOM 4448 C C . ALA B 2 25 ? 129.978 129.512 111.464 1.00 49.73 25 ALA B C 1
ATOM 4449 O O . ALA B 2 25 ? 129.305 130.383 112.022 1.00 52.45 25 ALA B O 1
ATOM 4451 N N . ARG B 2 26 ? 131.046 129.807 110.721 1.00 48.75 26 ARG B N 1
ATOM 4452 C CA . ARG B 2 26 ? 131.439 131.195 110.505 1.00 52.19 26 ARG B CA 1
ATOM 4453 C C . ARG B 2 26 ? 130.401 131.956 109.691 1.00 53.92 26 ARG B C 1
ATOM 4454 O O . ARG B 2 26 ? 130.177 133.146 109.934 1.00 50.45 26 ARG B O 1
ATOM 4462 N N . ARG B 2 27 ? 129.775 131.299 108.713 1.00 57.86 27 ARG B N 1
ATOM 4463 C CA . ARG B 2 27 ? 128.699 131.943 107.966 1.00 52.20 27 ARG B CA 1
ATOM 4464 C C . ARG B 2 27 ? 127.481 132.184 108.848 1.00 52.12 27 ARG B C 1
ATOM 4465 O O . ARG B 2 27 ? 126.838 133.236 108.752 1.00 51.93 27 ARG B O 1
ATOM 4473 N N . LEU B 2 28 ? 127.148 131.222 109.712 1.00 51.58 28 LEU B N 1
ATOM 4474 C CA . LEU B 2 28 ? 125.994 131.378 110.592 1.00 46.99 28 LEU B CA 1
ATOM 4475 C C . LEU B 2 28 ? 126.225 132.439 111.659 1.00 52.24 28 LEU B C 1
ATOM 4476 O O . LEU B 2 28 ? 125.277 133.118 112.067 1.00 54.54 28 LEU B O 1
ATOM 4481 N N . LEU B 2 29 ? 127.465 132.600 112.123 1.00 54.72 29 LEU B N 1
ATOM 4482 C CA . LEU B 2 29 ? 127.797 133.522 113.207 1.00 56.04 29 LEU B CA 1
ATOM 4483 C C . LEU B 2 29 ? 128.882 134.484 112.735 1.00 61.35 29 LEU B C 1
ATOM 4484 O O . LEU B 2 29 ? 130.067 134.309 113.055 1.00 63.36 29 LEU B O 1
ATOM 4489 N N . PRO B 2 30 ? 128.510 135.522 111.982 1.00 61.45 30 PRO B N 1
ATOM 4490 C CA . PRO B 2 30 ? 129.494 136.525 111.552 1.00 64.41 30 PRO B CA 1
ATOM 4491 C C . PRO B 2 30 ? 129.941 137.439 112.683 1.00 71.97 30 PRO B C 1
ATOM 4492 O O . PRO B 2 30 ? 129.652 137.176 113.854 1.00 71.48 30 PRO B O 1
ATOM 4496 N N . GLN B 2 31 ? 130.669 138.503 112.336 1.00 81.27 31 GLN B N 1
ATOM 4497 C CA . GLN B 2 31 ? 131.229 139.438 113.307 1.00 82.93 31 GLN B CA 1
ATOM 4498 C C . GLN B 2 31 ? 130.170 139.984 114.258 1.00 85.93 31 GLN B C 1
ATOM 4499 O O . GLN B 2 31 ? 128.971 139.943 113.961 1.00 79.53 31 GLN B O 1
ATOM 4505 N N . ARG B 2 32 ? 130.613 140.525 115.390 1.00 88.46 32 ARG B N 1
ATOM 4506 C CA . ARG B 2 32 ? 129.739 140.773 116.530 1.00 89.35 32 ARG B CA 1
ATOM 4507 C C . ARG B 2 32 ? 128.790 141.943 116.302 1.00 87.98 32 ARG B C 1
ATOM 4508 O O . ARG B 2 32 ? 128.969 143.019 116.881 1.00 85.74 32 ARG B O 1
ATOM 4516 N N . ALA B 2 33 ? 127.778 141.742 115.455 1.00 83.59 33 ALA B N 1
ATOM 4517 C CA . ALA B 2 33 ? 126.696 142.706 115.287 1.00 80.91 33 ALA B CA 1
ATOM 4518 C C . ALA B 2 33 ? 125.392 142.189 115.886 1.00 70.04 33 ALA B C 1
ATOM 4519 O O . ALA B 2 33 ? 124.800 142.835 116.755 1.00 64.09 33 ALA B O 1
ATOM 4521 N N . LEU B 2 34 ? 124.937 141.019 115.435 1.00 65.30 34 LEU B N 1
ATOM 4522 C CA . LEU B 2 34 ? 123.773 140.355 115.999 1.00 54.41 34 LEU B CA 1
ATOM 4523 C C . LEU B 2 34 ? 124.109 139.041 116.681 1.00 56.64 34 LEU B C 1
ATOM 4524 O O . LEU B 2 34 ? 123.387 138.637 117.601 1.00 60.94 34 LEU B O 1
ATOM 4529 N N . THR B 2 35 ? 125.189 138.373 116.271 1.00 59.87 35 THR B N 1
ATOM 4530 C CA . THR B 2 35 ? 125.598 137.144 116.940 1.00 58.75 35 THR B CA 1
ATOM 4531 C C . THR B 2 35 ? 126.016 137.419 118.376 1.00 57.24 35 THR B C 1
ATOM 4532 O O . THR B 2 35 ? 125.817 136.578 119.258 1.00 53.12 35 THR B O 1
ATOM 4536 N N . LEU B 2 36 ? 126.605 138.589 118.628 1.00 61.82 36 LEU B N 1
ATOM 4537 C CA . LEU B 2 36 ? 126.936 138.965 119.996 1.00 58.41 36 LEU B CA 1
ATOM 4538 C C . LEU B 2 36 ? 125.681 139.085 120.851 1.00 55.35 36 LEU B C 1
ATOM 4539 O O . LEU B 2 36 ? 125.653 138.613 121.993 1.00 55.08 36 LEU B O 1
ATOM 4544 N N . ALA B 2 37 ? 124.630 139.706 120.312 1.00 55.29 37 ALA B N 1
ATOM 4545 C CA . ALA B 2 37 ? 123.368 139.796 121.041 1.00 53.38 37 ALA B CA 1
ATOM 4546 C C . ALA B 2 37 ? 122.772 138.416 121.281 1.00 51.89 37 ALA B C 1
ATOM 4547 O O . ALA B 2 37 ? 122.260 138.133 122.370 1.00 53.66 37 ALA B O 1
ATOM 4549 N N . VAL B 2 38 ? 122.828 137.544 120.272 1.00 53.42 38 VAL B N 1
ATOM 4550 C CA . VAL B 2 38 ? 122.312 136.185 120.429 1.00 49.66 38 VAL B CA 1
ATOM 4551 C C . VAL B 2 38 ? 123.062 135.462 121.542 1.00 52.42 38 VAL B C 1
ATOM 4552 O O . VAL B 2 38 ? 122.458 134.833 122.421 1.00 49.92 38 VAL B O 1
ATOM 4556 N N . ILE B 2 39 ? 124.393 135.557 121.526 1.00 52.65 39 ILE B N 1
ATOM 4557 C CA . ILE B 2 39 ? 125.214 134.864 122.516 1.00 48.55 39 ILE B CA 1
ATOM 4558 C C . ILE B 2 39 ? 124.932 135.406 123.911 1.00 51.97 39 ILE B C 1
ATOM 4559 O O . ILE B 2 39 ? 124.797 134.644 124.875 1.00 53.97 39 ILE B O 1
ATOM 4564 N N . LEU B 2 40 ? 124.834 136.732 124.042 1.00 51.36 40 LEU B N 1
ATOM 4565 C CA . LEU B 2 40 ? 124.611 137.325 125.356 1.00 47.77 40 LEU B CA 1
ATOM 4566 C C . LEU B 2 40 ? 123.236 136.972 125.902 1.00 48.35 40 LEU B C 1
ATOM 4567 O O . LEU B 2 40 ? 123.098 136.669 127.093 1.00 53.13 40 LEU B O 1
ATOM 4572 N N . LEU B 2 41 ? 122.203 137.007 125.055 1.00 51.34 41 LEU B N 1
ATOM 4573 C CA . LEU B 2 41 ? 120.871 136.620 125.509 1.00 51.84 41 LEU B CA 1
ATOM 4574 C C . LEU B 2 41 ? 120.834 135.154 125.915 1.00 47.53 41 LEU B C 1
ATOM 4575 O O . LEU B 2 41 ? 120.216 134.798 126.926 1.00 45.66 41 LEU B O 1
ATOM 4580 N N . GLY B 2 42 ? 121.498 134.288 125.147 1.00 50.09 42 GLY B N 1
ATOM 4581 C CA . GLY B 2 42 ? 121.563 132.888 125.527 1.00 52.37 42 GLY B CA 1
ATOM 4582 C C . GLY B 2 42 ? 122.275 132.672 126.847 1.00 51.49 42 GLY B C 1
ATOM 4583 O O . GLY B 2 42 ? 121.817 131.897 127.688 1.00 52.15 42 GLY B O 1
ATOM 4584 N N . VAL B 2 43 ? 123.399 133.362 127.051 1.00 50.88 43 VAL B N 1
ATOM 4585 C CA . VAL B 2 43 ? 124.148 133.226 128.299 1.00 51.40 43 VAL B CA 1
ATOM 4586 C C . VAL B 2 43 ? 123.309 133.707 129.476 1.00 50.35 43 VAL B C 1
ATOM 4587 O O . VAL B 2 43 ? 123.247 133.053 130.524 1.00 50.95 43 VAL B O 1
ATOM 4591 N N . GLY B 2 44 ? 122.649 134.856 129.319 1.00 45.42 44 GLY B N 1
ATOM 4592 C CA . GLY B 2 44 ? 121.827 135.375 130.401 1.00 41.91 44 GLY B CA 1
ATOM 4593 C C . GLY B 2 44 ? 120.675 134.452 130.747 1.00 47.36 44 GLY B C 1
ATOM 4594 O O . GLY B 2 44 ? 120.428 134.159 131.921 1.00 50.83 44 GLY B O 1
ATOM 4595 N N . GLY B 2 45 ? 119.963 133.969 129.728 1.00 46.55 45 GLY B N 1
ATOM 4596 C CA . GLY B 2 45 ? 118.866 133.052 129.981 1.00 41.36 45 GLY B CA 1
ATOM 4597 C C . GLY B 2 45 ? 119.327 131.759 130.622 1.00 48.30 45 GLY B C 1
ATOM 4598 O O . GLY B 2 45 ? 118.693 131.258 131.554 1.00 54.03 45 GLY B O 1
ATOM 4599 N N . ILE B 2 46 ? 120.444 131.207 130.141 1.00 50.32 46 ILE B N 1
ATOM 4600 C CA . ILE B 2 46 ? 120.950 129.951 130.684 1.00 50.92 46 ILE B CA 1
ATOM 4601 C C . ILE B 2 46 ? 121.364 130.129 132.139 1.00 49.08 46 ILE B C 1
ATOM 4602 O O . ILE B 2 46 ? 121.037 129.299 132.994 1.00 49.60 46 ILE B O 1
ATOM 4607 N N . ALA B 2 47 ? 122.070 131.220 132.450 1.00 46.73 47 ALA B N 1
ATOM 4608 C CA . ALA B 2 47 ? 122.488 131.456 133.828 1.00 47.84 47 ALA B CA 1
ATOM 4609 C C . ALA B 2 47 ? 121.290 131.650 134.748 1.00 47.90 47 ALA B C 1
ATOM 4610 O O . ALA B 2 47 ? 121.250 131.099 135.857 1.00 51.78 47 ALA B O 1
ATOM 4612 N N . ILE B 2 48 ? 120.296 132.421 134.302 1.00 48.42 48 ILE B N 1
ATOM 4613 C CA . ILE B 2 48 ? 119.145 132.694 135.154 1.00 49.81 48 ILE B CA 1
ATOM 4614 C C . ILE B 2 48 ? 118.334 131.424 135.389 1.00 47.53 48 ILE B C 1
ATOM 4615 O O . ILE B 2 48 ? 117.884 131.159 136.509 1.00 50.75 48 ILE B O 1
ATOM 4620 N N . GLY B 2 49 ? 118.147 130.609 134.348 1.00 45.86 49 GLY B N 1
ATOM 4621 C CA . GLY B 2 49 ? 117.426 129.360 134.518 1.00 44.10 49 GLY B CA 1
ATOM 4622 C C . GLY B 2 49 ? 118.216 128.281 135.228 1.00 46.05 49 GLY B C 1
ATOM 4623 O O . GLY B 2 49 ? 117.623 127.307 135.704 1.00 49.28 49 GLY B O 1
ATOM 4624 N N . VAL B 2 50 ? 119.538 128.420 135.293 1.00 46.54 50 VAL B N 1
ATOM 4625 C CA . VAL B 2 50 ? 120.360 127.480 136.044 1.00 46.15 50 VAL B CA 1
ATOM 4626 C C . VAL B 2 50 ? 120.415 127.849 137.525 1.00 43.26 50 VAL B C 1
ATOM 4627 O O . VAL B 2 50 ? 120.552 126.968 138.380 1.00 41.21 50 VAL B O 1
ATOM 4631 N N . ILE B 2 51 ? 120.271 129.135 137.849 1.00 45.52 51 ILE B N 1
ATOM 4632 C CA . ILE B 2 51 ? 120.214 129.547 139.250 1.00 40.78 51 ILE B CA 1
ATOM 4633 C C . ILE B 2 51 ? 119.021 128.916 139.965 1.00 38.51 51 ILE B C 1
ATOM 4634 O O . ILE B 2 51 ? 119.083 128.644 141.170 1.00 39.77 51 ILE B O 1
ATOM 4639 N N . GLY B 2 52 ? 117.944 128.631 139.236 1.00 40.28 52 GLY B N 1
ATOM 4640 C CA . GLY B 2 52 ? 116.684 128.214 139.815 1.00 38.61 52 GLY B CA 1
ATOM 4641 C C . GLY B 2 52 ? 116.706 126.977 140.699 1.00 37.73 52 GLY B C 1
ATOM 4642 O O . GLY B 2 52 ? 116.113 126.968 141.785 1.00 41.17 52 GLY B O 1
ATOM 4643 N N . PRO B 2 53 ? 117.355 125.899 140.248 1.00 35.10 53 PRO B N 1
ATOM 4644 C CA . PRO B 2 53 ? 117.449 124.704 141.101 1.00 37.12 53 PRO B CA 1
ATOM 4645 C C . PRO B 2 53 ? 118.086 124.955 142.458 1.00 35.22 53 PRO B C 1
ATOM 4646 O O . PRO B 2 53 ? 117.707 124.295 143.429 1.00 38.96 53 PRO B O 1
ATOM 4650 N N . ARG B 2 54 ? 119.036 125.885 142.563 1.00 35.17 54 ARG B N 1
ATOM 4651 C CA . ARG B 2 54 ? 119.585 126.237 143.871 1.00 34.15 54 ARG B CA 1
ATOM 4652 C C . ARG B 2 54 ? 118.517 126.847 144.774 1.00 35.25 54 ARG B C 1
ATOM 4653 O O . ARG B 2 54 ? 118.456 126.548 145.972 1.00 39.89 54 ARG B O 1
ATOM 4661 N N . ILE B 2 55 ? 117.669 127.710 144.214 1.00 36.04 55 ILE B N 1
ATOM 4662 C CA . ILE B 2 55 ? 116.584 128.317 144.981 1.00 35.75 55 ILE B CA 1
ATOM 4663 C C . ILE B 2 55 ? 115.583 127.256 145.428 1.00 36.83 55 ILE B C 1
ATOM 4664 O O . ILE B 2 55 ? 115.119 127.253 146.579 1.00 41.17 55 ILE B O 1
ATOM 4669 N N . LEU B 2 56 ? 115.236 126.338 144.525 1.00 37.09 56 LEU B N 1
ATOM 4670 C CA . LEU B 2 56 ? 114.333 125.251 144.887 1.00 34.34 56 LEU B CA 1
ATOM 4671 C C . LEU B 2 56 ? 114.945 124.365 145.966 1.00 36.15 56 LEU B C 1
ATOM 4672 O O . LEU B 2 56 ? 114.243 123.891 146.866 1.00 40.72 56 LEU B O 1
ATOM 4677 N N . GLY B 2 57 ? 116.256 124.132 145.890 1.00 36.05 57 GLY B N 1
ATOM 4678 C CA . GLY B 2 57 ? 116.927 123.372 146.929 1.00 34.09 57 GLY B CA 1
ATOM 4679 C C . GLY B 2 57 ? 116.917 124.080 148.268 1.00 40.25 57 GLY B C 1
ATOM 4680 O O . GLY B 2 57 ? 116.806 123.441 149.313 1.00 45.22 57 GLY B O 1
ATOM 4681 N N . HIS B 2 58 ? 117.044 125.407 148.258 1.00 41.01 58 HIS B N 1
ATOM 4682 C CA . HIS B 2 58 ? 116.925 126.159 149.505 1.00 38.36 58 HIS B CA 1
ATOM 4683 C C . HIS B 2 58 ? 115.530 126.020 150.099 1.00 39.74 58 HIS B C 1
ATOM 4684 O O . HIS B 2 58 ? 115.374 125.881 151.319 1.00 43.19 58 HIS B O 1
ATOM 4691 N N . ALA B 2 59 ? 114.499 126.068 149.253 1.00 42.68 59 ALA B N 1
ATOM 4692 C CA . ALA B 2 59 ? 113.137 125.869 149.746 1.00 39.45 59 ALA B CA 1
ATOM 4693 C C . ALA B 2 59 ? 112.963 124.473 150.337 1.00 40.08 59 ALA B C 1
ATOM 4694 O O . ALA B 2 59 ? 112.335 124.304 151.392 1.00 44.71 59 ALA B O 1
ATOM 4696 N N . THR B 2 60 ? 113.516 123.460 149.668 1.00 40.58 60 THR B N 1
ATOM 4697 C CA . THR B 2 60 ? 113.465 122.100 150.195 1.00 37.97 60 THR B CA 1
ATOM 4698 C C . THR B 2 60 ? 114.215 121.991 151.519 1.00 42.76 60 THR B C 1
ATOM 4699 O O . THR B 2 60 ? 113.786 121.271 152.425 1.00 46.82 60 THR B O 1
ATOM 4703 N N . ASP B 2 61 ? 115.346 122.689 151.642 1.00 41.43 61 ASP B N 1
ATOM 4704 C CA . ASP B 2 61 ? 116.082 122.698 152.902 1.00 41.71 61 ASP B CA 1
ATOM 4705 C C . ASP B 2 61 ? 115.259 123.326 154.016 1.00 48.65 61 ASP B C 1
ATOM 4706 O O . ASP B 2 61 ? 115.270 122.839 155.150 1.00 56.07 61 ASP B O 1
ATOM 4711 N N . LEU B 2 62 ? 114.550 124.415 153.719 1.00 50.34 62 LEU B N 1
ATOM 4712 C CA . LEU B 2 62 ? 113.676 125.019 154.723 1.00 49.27 62 LEU B CA 1
ATOM 4713 C C . LEU B 2 62 ? 112.589 124.044 155.157 1.00 49.28 62 LEU B C 1
ATOM 4714 O O . LEU B 2 62 ? 112.319 123.885 156.355 1.00 52.86 62 LEU B O 1
ATOM 4719 N N . LEU B 2 63 ? 111.957 123.374 154.189 1.00 48.10 63 LEU B N 1
ATOM 4720 C CA . LEU B 2 63 ? 110.910 122.411 154.523 1.00 48.12 63 LEU B CA 1
ATOM 4721 C C . LEU B 2 63 ? 111.458 121.279 155.381 1.00 53.53 63 LEU B C 1
ATOM 4722 O O . LEU B 2 63 ? 110.859 120.907 156.398 1.00 61.51 63 LEU B O 1
ATOM 4727 N N . PHE B 2 64 ? 112.602 120.718 154.983 1.00 52.12 64 PHE B N 1
ATOM 4728 C CA . PHE B 2 64 ? 113.190 119.604 155.718 1.00 50.25 64 PHE B CA 1
ATOM 4729 C C . PHE B 2 64 ? 113.607 120.027 157.118 1.00 54.92 64 PHE B C 1
ATOM 4730 O O . PHE B 2 64 ? 113.390 119.288 158.086 1.00 58.64 64 PHE B O 1
ATOM 4738 N N . ASN B 2 65 ? 114.203 121.214 157.246 1.00 56.04 65 ASN B N 1
ATOM 4739 C CA . ASN B 2 65 ? 114.603 121.714 158.553 1.00 60.68 65 ASN B CA 1
ATOM 4740 C C . ASN B 2 65 ? 113.400 121.868 159.466 1.00 66.72 65 ASN B C 1
ATOM 4741 O O . ASN B 2 65 ? 113.429 121.431 160.622 1.00 69.78 65 ASN B O 1
ATOM 4746 N N . GLY B 2 66 ? 112.326 122.478 158.962 1.00 67.37 66 GLY B N 1
ATOM 4747 C CA . GLY B 2 66 ? 111.136 122.636 159.780 1.00 68.42 66 GLY B CA 1
ATOM 4748 C C . GLY B 2 66 ? 110.536 121.307 160.193 1.00 67.73 66 GLY B C 1
ATOM 4749 O O . GLY B 2 66 ? 110.183 121.104 161.357 1.00 73.29 66 GLY B O 1
ATOM 4750 N N . VAL B 2 67 ? 110.431 120.374 159.244 1.00 67.31 67 VAL B N 1
ATOM 4751 C CA . VAL B 2 67 ? 109.798 119.090 159.529 1.00 68.56 67 VAL B CA 1
ATOM 4752 C C . VAL B 2 67 ? 110.610 118.303 160.550 1.00 71.32 67 VAL B C 1
ATOM 4753 O O . VAL B 2 67 ? 110.050 117.681 161.461 1.00 73.70 67 VAL B O 1
ATOM 4757 N N . ILE B 2 68 ? 111.938 118.312 160.418 1.00 71.97 68 ILE B N 1
ATOM 4758 C CA . ILE B 2 68 ? 112.772 117.577 161.362 1.00 69.85 68 ILE B CA 1
ATOM 4759 C C . ILE B 2 68 ? 112.754 118.241 162.734 1.00 74.77 68 ILE B C 1
ATOM 4760 O O . ILE B 2 68 ? 112.633 117.563 163.762 1.00 78.93 68 ILE B O 1
ATOM 4765 N N . GLY B 2 69 ? 112.863 119.572 162.781 1.00 76.10 69 GLY B N 1
ATOM 4766 C CA . GLY B 2 69 ? 112.921 120.259 164.057 1.00 82.04 69 GLY B CA 1
ATOM 4767 C C . GLY B 2 69 ? 111.605 120.335 164.796 1.00 85.58 69 GLY B C 1
ATOM 4768 O O . GLY B 2 69 ? 111.603 120.582 166.005 1.00 90.53 69 GLY B O 1
ATOM 4769 N N . ARG B 2 70 ? 110.485 120.136 164.098 1.00 85.24 70 ARG B N 1
ATOM 4770 C CA . ARG B 2 70 ? 109.191 120.152 164.771 1.00 86.75 70 ARG B CA 1
ATOM 4771 C C . ARG B 2 70 ? 109.070 119.006 165.768 1.00 91.87 70 ARG B C 1
ATOM 4772 O O . ARG B 2 70 ? 108.518 119.179 166.861 1.00 94.75 70 ARG B O 1
ATOM 4780 N N . GLU B 2 71 ? 109.583 117.828 165.413 1.00 94.39 71 GLU B N 1
ATOM 4781 C CA . GLU B 2 71 ? 109.426 116.643 166.246 1.00 97.91 71 GLU B CA 1
ATOM 4782 C C . GLU B 2 71 ? 110.384 116.602 167.430 1.00 98.75 71 GLU B C 1
ATOM 4783 O O . GLU B 2 71 ? 110.202 115.764 168.320 1.00 95.36 71 GLU B O 1
ATOM 4789 N N . LEU B 2 72 ? 111.391 117.467 167.467 1.00 100.73 72 LEU B N 1
ATOM 4790 C CA . LEU B 2 72 ? 112.271 117.436 168.624 1.00 106.42 72 LEU B CA 1
ATOM 4791 C C . LEU B 2 72 ? 111.717 118.308 169.748 1.00 114.94 72 LEU B C 1
ATOM 4792 O O . LEU B 2 72 ? 110.976 119.262 169.491 1.00 114.39 72 LEU B O 1
ATOM 4797 N N . PRO B 2 73 ? 112.047 117.994 171.002 1.00 115.97 73 PRO B N 1
ATOM 4798 C CA . PRO B 2 73 ? 111.566 118.822 172.116 1.00 113.45 73 PRO B CA 1
ATOM 4799 C C . PRO B 2 73 ? 112.075 120.252 172.009 1.00 111.46 73 PRO B C 1
ATOM 4800 O O . PRO B 2 73 ? 113.219 120.498 171.621 1.00 112.01 73 PRO B O 1
ATOM 4804 N N . ALA B 2 74 ? 111.210 121.200 172.371 1.00 111.93 74 ALA B N 1
ATOM 4805 C CA . ALA B 2 74 ? 111.532 122.614 172.232 1.00 116.67 74 ALA B CA 1
ATOM 4806 C C . ALA B 2 74 ? 112.511 123.107 173.288 1.00 117.99 74 ALA B C 1
ATOM 4807 O O . ALA B 2 74 ? 113.142 124.151 173.088 1.00 113.55 74 ALA B O 1
ATOM 4809 N N . GLY B 2 75 ? 112.657 122.388 174.399 1.00 117.34 75 GLY B N 1
ATOM 4810 C CA . GLY B 2 75 ? 113.552 122.819 175.456 1.00 120.16 75 GLY B CA 1
ATOM 4811 C C . GLY B 2 75 ? 115.023 122.609 175.182 1.00 123.10 75 GLY B C 1
ATOM 4812 O O . GLY B 2 75 ? 115.857 123.084 175.959 1.00 120.15 75 GLY B O 1
ATOM 4813 N N . LEU B 2 76 ? 115.363 121.913 174.103 1.00 124.01 76 LEU B N 1
ATOM 4814 C CA . LEU B 2 76 ? 116.746 121.616 173.766 1.00 122.81 76 LEU B CA 1
ATOM 4815 C C . LEU B 2 76 ? 117.209 122.478 172.599 1.00 122.39 76 LEU B C 1
ATOM 4816 O O . LEU B 2 76 ? 116.424 122.840 171.719 1.00 121.92 76 LEU B O 1
ATOM 4821 N N . THR B 2 77 ? 118.497 122.811 172.605 1.00 121.73 77 THR B N 1
ATOM 4822 C CA . THR B 2 77 ? 119.116 123.506 171.490 1.00 121.90 77 THR B CA 1
ATOM 4823 C C . THR B 2 77 ? 119.614 122.484 170.469 1.00 121.68 77 THR B C 1
ATOM 4824 O O . THR B 2 77 ? 119.487 121.272 170.655 1.00 121.21 77 THR B O 1
ATOM 4828 N N . LYS B 2 78 ? 120.185 122.978 169.367 1.00 118.04 78 LYS B N 1
ATOM 4829 C CA . LYS B 2 78 ? 120.673 122.074 168.331 1.00 117.22 78 LYS B CA 1
ATOM 4830 C C . LYS B 2 78 ? 121.806 121.197 168.850 1.00 118.48 78 LYS B C 1
ATOM 4831 O O . LYS B 2 78 ? 121.822 119.985 168.609 1.00 118.31 78 LYS B O 1
ATOM 4837 N N . GLU B 2 79 ? 122.761 121.792 169.570 1.00 116.64 79 GLU B N 1
ATOM 4838 C CA . GLU B 2 79 ? 123.842 121.004 170.153 1.00 117.39 79 GLU B CA 1
ATOM 4839 C C . GLU B 2 79 ? 123.310 120.032 171.198 1.00 119.20 79 GLU B C 1
ATOM 4840 O O . GLU B 2 79 ? 123.751 118.879 171.267 1.00 118.36 79 GLU B O 1
ATOM 4846 N N . GLN B 2 80 ? 122.360 120.481 172.021 1.00 121.21 80 GLN B N 1
ATOM 4847 C CA . GLN B 2 80 ? 121.757 119.592 173.008 1.00 121.72 80 GLN B CA 1
ATOM 4848 C C . GLN B 2 80 ? 120.979 118.469 172.335 1.00 118.93 80 GLN B C 1
ATOM 4849 O O . GLN B 2 80 ? 121.000 117.326 172.804 1.00 114.85 80 GLN B O 1
ATOM 4855 N N . ALA B 2 81 ? 120.284 118.773 171.236 1.00 119.40 81 ALA B N 1
ATOM 4856 C CA . ALA B 2 81 ? 119.572 117.732 170.500 1.00 117.69 81 ALA B CA 1
ATOM 4857 C C . ALA B 2 81 ? 120.539 116.714 169.909 1.00 116.79 81 ALA B C 1
ATOM 4858 O O . ALA B 2 81 ? 120.276 115.506 169.939 1.00 114.78 81 ALA B O 1
ATOM 4860 N N . VAL B 2 82 ? 121.665 117.183 169.364 1.00 117.54 82 VAL B N 1
ATOM 4861 C CA . VAL B 2 82 ? 122.667 116.268 168.823 1.00 114.93 82 VAL B CA 1
ATOM 4862 C C . VAL B 2 82 ? 123.246 115.396 169.930 1.00 117.65 82 VAL B C 1
ATOM 4863 O O . VAL B 2 82 ? 123.450 114.189 169.749 1.00 116.21 82 VAL B O 1
ATOM 4867 N N . GLU B 2 83 ? 123.522 115.992 171.093 1.00 119.10 83 GLU B N 1
ATOM 4868 C CA . GLU B 2 83 ? 124.034 115.219 172.220 1.00 116.77 83 GLU B CA 1
ATOM 4869 C C . GLU B 2 83 ? 123.026 114.168 172.669 1.00 117.72 83 GLU B C 1
ATOM 4870 O O . GLU B 2 83 ? 123.395 113.022 172.951 1.00 119.44 83 GLU B O 1
ATOM 4876 N N . ALA B 2 84 ? 121.745 114.540 172.738 1.00 117.65 84 ALA B N 1
ATOM 4877 C CA . ALA B 2 84 ? 120.714 113.582 173.122 1.00 119.85 84 ALA B CA 1
ATOM 4878 C C . ALA B 2 84 ? 120.609 112.449 172.110 1.00 121.32 84 ALA B C 1
ATOM 4879 O O . ALA B 2 84 ? 120.436 111.284 172.486 1.00 121.06 84 ALA B O 1
ATOM 4881 N N . ALA B 2 85 ? 120.704 112.773 170.818 1.00 120.73 85 ALA B N 1
ATOM 4882 C CA . ALA B 2 85 ? 120.658 111.738 169.791 1.00 119.84 85 ALA B CA 1
ATOM 4883 C C . ALA B 2 85 ? 121.857 110.804 169.894 1.00 119.01 85 ALA B C 1
ATOM 4884 O O . ALA B 2 85 ? 121.729 109.592 169.687 1.00 119.17 85 ALA B O 1
ATOM 4886 N N . ARG B 2 86 ? 123.036 111.351 170.203 1.00 117.55 86 ARG B N 1
ATOM 4887 C CA . ARG B 2 86 ? 124.206 110.504 170.416 1.00 115.72 86 ARG B CA 1
ATOM 4888 C C . ARG B 2 86 ? 124.014 109.600 171.626 1.00 118.79 86 ARG B C 1
ATOM 4889 O O . ARG B 2 86 ? 124.403 108.426 171.602 1.00 115.93 86 ARG B O 1
ATOM 4897 N N . ALA B 2 87 ? 123.418 110.132 172.696 1.00 122.25 87 ALA B N 1
ATOM 4898 C CA . ALA B 2 87 ? 123.132 109.316 173.871 1.00 121.68 87 ALA B CA 1
ATOM 4899 C C . ALA B 2 87 ? 122.148 108.199 173.551 1.00 125.58 87 ALA B C 1
ATOM 4900 O O . ALA B 2 87 ? 122.149 107.160 174.220 1.00 124.93 87 ALA B O 1
ATOM 4902 N N . ARG B 2 88 ? 121.305 108.392 172.541 1.00 126.71 88 ARG B N 1
ATOM 4903 C CA . ARG B 2 88 ? 120.398 107.349 172.083 1.00 124.85 88 ARG B CA 1
ATOM 4904 C C . ARG B 2 88 ? 121.159 106.385 171.174 1.00 127.28 88 ARG B C 1
ATOM 4905 O O . ARG B 2 88 ? 122.391 106.398 171.102 1.00 127.91 88 ARG B O 1
ATOM 4913 N N . GLY B 2 89 ? 120.426 105.529 170.466 1.00 127.39 89 GLY B N 1
ATOM 4914 C CA . GLY B 2 89 ? 121.050 104.473 169.703 1.00 125.22 89 GLY B CA 1
ATOM 4915 C C . GLY B 2 89 ? 121.331 104.824 168.250 1.00 127.39 89 GLY B C 1
ATOM 4916 O O . GLY B 2 89 ? 120.840 105.818 167.715 1.00 126.33 89 GLY B O 1
ATOM 4917 N N . ASP B 2 90 ? 122.172 103.982 167.644 1.00 128.44 90 ASP B N 1
ATOM 4918 C CA . ASP B 2 90 ? 122.465 103.929 166.214 1.00 128.69 90 ASP B CA 1
ATOM 4919 C C . ASP B 2 90 ? 123.341 105.080 165.729 1.00 123.14 90 ASP B C 1
ATOM 4920 O O . ASP B 2 90 ? 123.844 105.040 164.601 1.00 120.75 90 ASP B O 1
ATOM 4925 N N . GLY B 2 91 ? 123.538 106.105 166.555 1.00 119.34 91 GLY B N 1
ATOM 4926 C CA . GLY B 2 91 ? 124.625 107.044 166.347 1.00 112.89 91 GLY B CA 1
ATOM 4927 C C . GLY B 2 91 ? 124.483 108.024 165.197 1.00 103.98 91 GLY B C 1
ATOM 4928 O O . GLY B 2 91 ? 124.990 109.147 165.270 1.00 99.24 91 GLY B O 1
ATOM 4929 N N . THR B 2 92 ? 123.801 107.612 164.127 1.00 103.99 92 THR B N 1
ATOM 4930 C CA . THR B 2 92 ? 123.852 108.329 162.858 1.00 97.86 92 THR B CA 1
ATOM 4931 C C . THR B 2 92 ? 122.820 109.442 162.737 1.00 97.03 92 THR B C 1
ATOM 4932 O O . THR B 2 92 ? 123.013 110.359 161.927 1.00 91.41 92 THR B O 1
ATOM 4936 N N . PHE B 2 93 ? 121.732 109.385 163.506 1.00 99.42 93 PHE B N 1
ATOM 4937 C CA . PHE B 2 93 ? 120.763 110.473 163.470 1.00 94.76 93 PHE B CA 1
ATOM 4938 C C . PHE B 2 93 ? 121.387 111.779 163.937 1.00 94.20 93 PHE B C 1
ATOM 4939 O O . PHE B 2 93 ? 121.075 112.842 163.395 1.00 92.61 93 PHE B O 1
ATOM 4947 N N . ALA B 2 94 ? 122.271 111.720 164.934 1.00 91.81 94 ALA B N 1
ATOM 4948 C CA . ALA B 2 94 ? 122.959 112.924 165.386 1.00 91.41 94 ALA B CA 1
ATOM 4949 C C . ALA B 2 94 ? 123.880 113.482 164.307 1.00 89.45 94 ALA B C 1
ATOM 4950 O O . ALA B 2 94 ? 123.961 114.702 164.124 1.00 87.44 94 ALA B O 1
ATOM 4952 N N . ASP B 2 95 ? 124.597 112.608 163.597 1.00 92.68 95 ASP B N 1
ATOM 4953 C CA . ASP B 2 95 ? 125.453 113.072 162.510 1.00 90.63 95 ASP B CA 1
ATOM 4954 C C . ASP B 2 95 ? 124.627 113.714 161.405 1.00 85.30 95 ASP B C 1
ATOM 4955 O O . ASP B 2 95 ? 125.039 114.717 160.811 1.00 82.92 95 ASP B O 1
ATOM 4960 N N . LEU B 2 96 ? 123.459 113.142 161.112 1.00 82.69 96 LEU B N 1
ATOM 4961 C CA . LEU B 2 96 ? 122.544 113.763 160.160 1.00 76.61 96 LEU B CA 1
ATOM 4962 C C . LEU B 2 96 ? 122.064 115.122 160.661 1.00 77.18 96 LEU B C 1
ATOM 4963 O O . LEU B 2 96 ? 121.973 116.082 159.887 1.00 75.32 96 LEU B O 1
ATOM 4968 N N . LEU B 2 97 ? 121.758 115.221 161.957 1.00 81.02 97 LEU B N 1
ATOM 4969 C CA . LEU B 2 97 ? 121.252 116.465 162.529 1.00 82.64 97 LEU B CA 1
ATOM 4970 C C . LEU B 2 97 ? 122.317 117.551 162.576 1.00 88.27 97 LEU B C 1
ATOM 4971 O O . LEU B 2 97 ? 121.984 118.741 162.573 1.00 88.49 97 LEU B O 1
ATOM 4976 N N . SER B 2 98 ? 123.592 117.161 162.639 1.00 87.53 98 SER B N 1
ATOM 4977 C CA . SER B 2 98 ? 124.661 118.136 162.835 1.00 86.03 98 SER B CA 1
ATOM 4978 C C . SER B 2 98 ? 124.701 119.164 161.710 1.00 86.61 98 SER B C 1
ATOM 4979 O O . SER B 2 98 ? 124.935 120.353 161.956 1.00 85.81 98 SER B O 1
ATOM 4982 N N . GLY B 2 99 ? 124.489 118.730 160.473 1.00 83.74 99 GLY B N 1
ATOM 4983 C CA . GLY B 2 99 ? 124.500 119.638 159.347 1.00 82.10 99 GLY B CA 1
ATOM 4984 C C . GLY B 2 99 ? 123.176 120.271 158.993 1.00 81.59 99 GLY B C 1
ATOM 4985 O O . GLY B 2 99 ? 123.109 121.038 158.028 1.00 80.42 99 GLY B O 1
ATOM 4986 N N . MET B 2 100 ? 122.113 119.986 159.748 1.00 82.43 100 MET B N 1
ATOM 4987 C CA . MET B 2 100 ? 120.792 120.496 159.389 1.00 79.51 100 MET B CA 1
ATOM 4988 C C . MET B 2 100 ? 120.638 121.972 159.736 1.00 82.89 100 MET B C 1
ATOM 4989 O O . MET B 2 100 ? 119.968 122.715 159.009 1.00 83.62 100 MET B O 1
ATOM 4994 N N . ASP B 2 101 ? 121.244 122.412 160.840 1.00 88.06 101 ASP B N 1
ATOM 4995 C CA . ASP B 2 101 ? 121.047 123.763 161.371 1.00 96.03 101 ASP B CA 1
ATOM 4996 C C . ASP B 2 101 ? 119.564 124.026 161.637 1.00 88.40 101 ASP B C 1
ATOM 4997 O O . ASP B 2 101 ? 118.955 124.940 161.075 1.00 80.88 101 ASP B O 1
ATOM 5002 N N . ILE B 2 102 ? 118.983 123.200 162.503 1.00 88.84 102 ILE B N 1
ATOM 5003 C CA . ILE B 2 102 ? 117.569 123.279 162.831 1.00 85.08 102 ILE B CA 1
ATOM 5004 C C . ILE B 2 102 ? 117.391 123.965 164.179 1.00 91.96 102 ILE B C 1
ATOM 5005 O O . ILE B 2 102 ? 118.312 124.046 164.996 1.00 99.20 102 ILE B O 1
ATOM 5010 N N . VAL B 2 103 ? 116.183 124.467 164.412 1.00 91.73 103 VAL B N 1
ATOM 5011 C CA . VAL B 2 103 ? 115.801 125.026 165.706 1.00 99.38 103 VAL B CA 1
ATOM 5012 C C . VAL B 2 103 ? 114.659 124.178 166.254 1.00 100.46 103 VAL B C 1
ATOM 5013 O O . VAL B 2 103 ? 113.541 124.234 165.722 1.00 101.98 103 VAL B O 1
ATOM 5017 N N . PRO B 2 104 ? 114.891 123.377 167.293 1.00 104.28 104 PRO B N 1
ATOM 5018 C CA . PRO B 2 104 ? 113.858 122.437 167.746 1.00 104.64 104 PRO B CA 1
ATOM 5019 C C . PRO B 2 104 ? 112.585 123.148 168.182 1.00 105.06 104 PRO B C 1
ATOM 5020 O O . PRO B 2 104 ? 112.623 124.219 168.792 1.00 104.91 104 PRO B O 1
ATOM 5024 N N . GLY B 2 105 ? 111.448 122.535 167.858 1.00 103.64 105 GLY B N 1
ATOM 5025 C CA . GLY B 2 105 ? 110.156 123.074 168.227 1.00 99.41 105 GLY B CA 1
ATOM 5026 C C . GLY B 2 105 ? 109.677 124.245 167.400 1.00 99.47 105 GLY B C 1
ATOM 5027 O O . GLY B 2 105 ? 108.760 124.951 167.835 1.00 97.24 105 GLY B O 1
ATOM 5028 N N . GLN B 2 106 ? 110.264 124.483 166.228 1.00 94.97 106 GLN B N 1
ATOM 5029 C CA . GLN B 2 106 ? 109.873 125.625 165.410 1.00 93.27 106 GLN B CA 1
ATOM 5030 C C . GLN B 2 106 ? 108.869 125.250 164.326 1.00 90.58 106 GLN B C 1
ATOM 5031 O O . GLN B 2 106 ? 107.854 125.932 164.156 1.00 87.97 106 GLN B O 1
ATOM 5037 N N . GLY B 2 107 ? 109.132 124.178 163.590 1.00 82.95 107 GLY B N 1
ATOM 5038 C CA . GLY B 2 107 ? 108.281 123.817 162.480 1.00 74.67 107 GLY B CA 1
ATOM 5039 C C . GLY B 2 107 ? 108.655 124.560 161.211 1.00 72.63 107 GLY B C 1
ATOM 5040 O O . GLY B 2 107 ? 109.639 125.301 161.144 1.00 72.65 107 GLY B O 1
ATOM 5041 N N . VAL B 2 108 ? 107.841 124.349 160.184 1.00 69.60 108 VAL B N 1
ATOM 5042 C CA . VAL B 2 108 ? 108.111 124.916 158.868 1.00 66.05 108 VAL B CA 1
ATOM 5043 C C . VAL B 2 108 ? 107.611 126.353 158.823 1.00 65.61 108 VAL B C 1
ATOM 5044 O O . VAL B 2 108 ? 106.448 126.631 159.140 1.00 66.25 108 VAL B O 1
ATOM 5048 N N . ASP B 2 109 ? 108.491 127.270 158.427 1.00 66.59 109 ASP B N 1
ATOM 5049 C CA . ASP B 2 109 ? 108.126 128.667 158.198 1.00 66.86 109 ASP B CA 1
ATOM 5050 C C . ASP B 2 109 ? 107.715 128.799 156.737 1.00 63.92 109 ASP B C 1
ATOM 5051 O O . ASP B 2 109 ? 108.562 128.916 155.850 1.00 64.09 109 ASP B O 1
ATOM 5056 N N . PHE B 2 110 ? 106.405 128.781 156.485 1.00 60.58 110 PHE B N 1
ATOM 5057 C CA . PHE B 2 110 ? 105.922 128.797 155.110 1.00 56.84 110 PHE B CA 1
ATOM 5058 C C . PHE B 2 110 ? 106.077 130.160 154.450 1.00 57.36 110 PHE B C 1
ATOM 5059 O O . PHE B 2 110 ? 106.012 130.245 153.221 1.00 57.05 110 PHE B O 1
ATOM 5067 N N . GLY B 2 111 ? 106.281 131.223 155.228 1.00 58.60 111 GLY B N 1
ATOM 5068 C CA . GLY B 2 111 ? 106.552 132.517 154.624 1.00 56.30 111 GLY B CA 1
ATOM 5069 C C . GLY B 2 111 ? 107.863 132.539 153.864 1.00 59.56 111 GLY B C 1
ATOM 5070 O O . GLY B 2 111 ? 107.935 133.047 152.741 1.00 61.02 111 GLY B O 1
ATOM 5071 N N . ALA B 2 112 ? 108.919 131.983 154.463 1.00 57.67 112 ALA B N 1
ATOM 5072 C CA . ALA B 2 112 ? 110.205 131.903 153.779 1.00 53.20 112 ALA B CA 1
ATOM 5073 C C . ALA B 2 112 ? 110.122 131.003 152.553 1.00 49.82 112 ALA B C 1
ATOM 5074 O O . ALA B 2 112 ? 110.707 131.309 151.507 1.00 47.61 112 ALA B O 1
ATOM 5076 N N . VAL B 2 113 ? 109.391 129.890 152.660 1.00 47.65 113 VAL B N 1
ATOM 5077 C CA . VAL B 2 113 ? 109.202 129.003 151.515 1.00 47.14 113 VAL B CA 1
ATOM 5078 C C . VAL B 2 113 ? 108.493 129.741 150.386 1.00 47.64 113 VAL B C 1
ATOM 5079 O O . VAL B 2 113 ? 108.891 129.659 149.217 1.00 52.33 113 VAL B O 1
ATOM 5083 N N . GLY B 2 114 ? 107.435 130.480 150.723 1.00 42.93 114 GLY B N 1
ATOM 5084 C CA . GLY B 2 114 ? 106.698 131.206 149.705 1.00 43.32 114 GLY B CA 1
ATOM 5085 C C . GLY B 2 114 ? 107.523 132.293 149.047 1.00 47.09 114 GLY B C 1
ATOM 5086 O O . GLY B 2 114 ? 107.457 132.482 147.831 1.00 50.88 114 GLY B O 1
ATOM 5087 N N . ARG B 2 115 ? 108.308 133.026 149.839 1.00 46.72 115 ARG B N 1
ATOM 5088 C CA . ARG B 2 115 ? 109.156 134.069 149.268 1.00 46.30 115 ARG B CA 1
ATOM 5089 C C . ARG B 2 115 ? 110.228 133.476 148.361 1.00 42.71 115 ARG B C 1
ATOM 5090 O O . ARG B 2 115 ? 110.495 134.004 147.272 1.00 46.23 115 ARG B O 1
ATOM 5098 N N . THR B 2 116 ? 110.845 132.374 148.790 1.00 39.95 116 THR B N 1
ATOM 5099 C CA . THR B 2 116 ? 111.849 131.711 147.967 1.00 39.21 116 THR B CA 1
ATOM 5100 C C . THR B 2 116 ? 111.245 131.231 146.652 1.00 41.79 116 THR B C 1
ATOM 5101 O O . THR B 2 116 ? 111.844 131.398 145.581 1.00 46.46 116 THR B O 1
ATOM 5105 N N . LEU B 2 117 ? 110.043 130.653 146.711 1.00 39.71 117 LEU B N 1
ATOM 5106 C CA . LEU B 2 117 ? 109.392 130.177 145.497 1.00 39.60 117 LEU B CA 1
ATOM 5107 C C . LEU B 2 117 ? 108.959 131.325 144.593 1.00 37.78 117 LEU B C 1
ATOM 5108 O O . LEU B 2 117 ? 108.992 131.186 143.368 1.00 42.12 117 LEU B O 1
ATOM 5113 N N . ALA B 2 118 ? 108.547 132.456 145.166 1.00 38.42 118 ALA B N 1
ATOM 5114 C CA . ALA B 2 118 ? 108.230 133.621 144.347 1.00 40.89 118 ALA B CA 1
ATOM 5115 C C . ALA B 2 118 ? 109.466 134.131 143.618 1.00 43.48 118 ALA B C 1
ATOM 5116 O O . ALA B 2 118 ? 109.397 134.496 142.436 1.00 43.73 118 ALA B O 1
ATOM 5118 N N . LEU B 2 119 ? 110.609 134.164 144.309 1.00 40.00 119 LEU B N 1
ATOM 5119 C CA . LEU B 2 119 ? 111.854 134.549 143.651 1.00 40.18 119 LEU B CA 1
ATOM 5120 C C . LEU B 2 119 ? 112.195 133.590 142.516 1.00 42.74 119 LEU B C 1
ATOM 5121 O O . LEU B 2 119 ? 112.581 134.019 141.418 1.00 49.87 119 LEU B O 1
ATOM 5126 N N . ALA B 2 120 ? 112.043 132.286 142.762 1.00 40.97 120 ALA B N 1
ATOM 5127 C CA . ALA B 2 120 ? 112.300 131.302 141.716 1.00 39.97 120 ALA B CA 1
ATOM 5128 C C . ALA B 2 120 ? 111.377 131.509 140.523 1.00 42.91 120 ALA B C 1
ATOM 5129 O O . ALA B 2 120 ? 111.814 131.427 139.370 1.00 49.85 120 ALA B O 1
ATOM 5131 N N . LEU B 2 121 ? 110.096 131.776 140.782 1.00 39.55 121 LEU B N 1
ATOM 5132 C CA . LEU B 2 121 ? 109.135 131.965 139.700 1.00 36.02 121 LEU B CA 1
ATOM 5133 C C . LEU B 2 121 ? 109.473 133.193 138.868 1.00 44.26 121 LEU B C 1
ATOM 5134 O O . LEU B 2 121 ? 109.386 133.161 137.633 1.00 50.61 121 LEU B O 1
ATOM 5139 N N . GLY B 2 122 ? 109.857 134.289 139.525 1.00 43.62 122 GLY B N 1
ATOM 5140 C CA . GLY B 2 122 ? 110.259 135.474 138.783 1.00 42.52 122 GLY B CA 1
ATOM 5141 C C . GLY B 2 122 ? 111.478 135.228 137.914 1.00 41.17 122 GLY B C 1
ATOM 5142 O O . GLY B 2 122 ? 111.515 135.631 136.743 1.00 41.48 122 GLY B O 1
ATOM 5143 N N . LEU B 2 123 ? 112.486 134.549 138.467 1.00 39.64 123 LEU B N 1
ATOM 5144 C CA . LEU B 2 123 ? 113.670 134.233 137.675 1.00 39.78 123 LEU B CA 1
ATOM 5145 C C . LEU B 2 123 ? 113.320 133.335 136.495 1.00 38.62 123 LEU B C 1
ATOM 5146 O O . LEU B 2 123 ? 113.856 133.506 135.395 1.00 45.20 123 LEU B O 1
ATOM 5151 N N . TYR B 2 124 ? 112.421 132.373 136.702 1.00 36.93 124 TYR B N 1
ATOM 5152 C CA . TYR B 2 124 ? 112.027 131.482 135.616 1.00 38.10 124 TYR B CA 1
ATOM 5153 C C . TYR B 2 124 ? 111.302 132.235 134.507 1.00 43.44 124 TYR B C 1
ATOM 5154 O O . TYR B 2 124 ? 111.527 131.974 133.318 1.00 46.56 124 TYR B O 1
ATOM 5163 N N . LEU B 2 125 ? 110.423 133.169 134.875 1.00 42.29 125 LEU B N 1
ATOM 5164 C CA . LEU B 2 125 ? 109.755 133.987 133.866 1.00 37.77 125 LEU B CA 1
ATOM 5165 C C . LEU B 2 125 ? 110.763 134.805 133.067 1.00 42.48 125 LEU B C 1
ATOM 5166 O O . LEU B 2 125 ? 110.681 134.882 131.830 1.00 44.27 125 LEU B O 1
ATOM 5171 N N . VAL B 2 126 ? 111.728 135.418 133.758 1.00 39.02 126 VAL B N 1
ATOM 5172 C CA . VAL B 2 126 ? 112.744 136.210 133.068 1.00 34.54 126 VAL B CA 1
ATOM 5173 C C . VAL B 2 126 ? 113.543 135.336 132.109 1.00 36.98 126 VAL B C 1
ATOM 5174 O O . VAL B 2 126 ? 113.822 135.730 130.966 1.00 46.26 126 VAL B O 1
ATOM 5178 N N . ALA B 2 127 ? 113.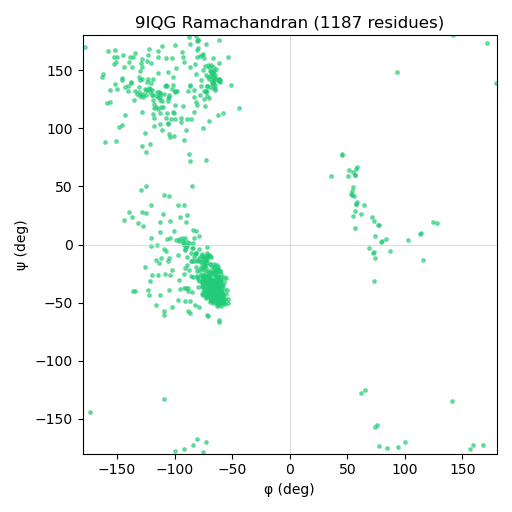921 134.137 132.557 1.00 37.18 127 ALA B N 1
ATOM 5179 C CA . ALA B 2 127 ? 114.691 133.233 131.711 1.00 35.10 127 ALA B CA 1
ATOM 5180 C C . ALA B 2 127 ? 113.902 132.822 130.477 1.00 35.94 127 ALA B C 1
ATOM 5181 O O . ALA B 2 127 ? 114.456 132.747 129.375 1.00 38.55 127 ALA B O 1
ATOM 5183 N N . ALA B 2 128 ? 112.606 132.546 130.642 1.00 37.05 128 ALA B N 1
ATOM 5184 C CA . ALA B 2 128 ? 111.784 132.180 129.493 1.00 40.52 128 ALA B CA 1
ATOM 5185 C C . ALA B 2 128 ? 111.716 133.315 128.480 1.00 41.19 128 ALA B C 1
ATOM 5186 O O . ALA B 2 128 ? 111.827 133.086 127.268 1.00 40.71 128 ALA B O 1
ATOM 5188 N N . LEU B 2 129 ? 111.542 134.550 128.957 1.00 40.83 129 LEU B N 1
ATOM 5189 C CA . LEU B 2 129 ? 111.490 135.686 128.038 1.00 37.86 129 LEU B CA 1
ATOM 5190 C C . LEU B 2 129 ? 112.808 135.848 127.281 1.00 39.51 129 LEU B C 1
ATOM 5191 O O . LEU B 2 129 ? 112.821 136.059 126.057 1.00 41.50 129 LEU B O 1
ATOM 5196 N N . LEU B 2 130 ? 113.933 135.746 127.995 1.00 36.04 130 LEU B N 1
ATOM 5197 C CA . LEU B 2 130 ? 115.231 135.889 127.342 1.00 32.21 130 LEU B CA 1
ATOM 5198 C C . LEU B 2 130 ? 115.458 134.788 126.313 1.00 37.70 130 LEU B C 1
ATOM 5199 O O . LEU B 2 130 ? 115.984 135.045 125.223 1.00 45.94 130 LEU B O 1
ATOM 5204 N N . VAL B 2 131 ? 115.069 133.555 126.642 1.00 36.58 131 VAL B N 1
ATOM 5205 C CA . VAL B 2 131 ? 115.246 132.445 125.711 1.00 35.65 131 VAL B CA 1
ATOM 5206 C C . VAL B 2 131 ? 114.395 132.650 124.465 1.00 36.26 131 VAL B C 1
ATOM 5207 O O . VAL B 2 131 ? 114.830 132.358 123.344 1.00 41.49 131 VAL B O 1
ATOM 5211 N N . TRP B 2 132 ? 113.172 133.160 124.636 1.00 35.63 132 TRP B N 1
ATOM 5212 C CA . TRP B 2 132 ? 112.319 133.425 123.481 1.00 32.61 132 TRP B CA 1
ATOM 5213 C C . TRP B 2 132 ? 112.942 134.469 122.561 1.00 33.80 132 TRP B C 1
ATOM 5214 O O . TRP B 2 132 ? 112.968 134.296 121.332 1.00 37.50 132 TRP B O 1
ATOM 5225 N N . VAL B 2 133 ? 113.459 135.556 123.138 1.00 34.91 133 VAL B N 1
ATOM 5226 C CA . VAL B 2 133 ? 114.074 136.595 122.312 1.00 32.35 133 VAL B CA 1
ATOM 5227 C C . VAL B 2 133 ? 115.304 136.051 121.592 1.00 33.46 133 VAL B C 1
ATOM 5228 O O . VAL B 2 133 ? 115.537 136.347 120.410 1.00 37.73 133 VAL B O 1
ATOM 5232 N N . GLN B 2 134 ? 116.111 135.246 122.290 1.00 33.11 134 GLN B N 1
ATOM 5233 C CA . GLN B 2 134 ? 117.290 134.659 121.661 1.00 34.51 134 GLN B CA 1
ATOM 5234 C C . GLN B 2 134 ? 116.907 133.739 120.508 1.00 33.69 134 GLN B C 1
ATOM 5235 O O . GLN B 2 134 ? 117.570 133.734 119.464 1.00 34.62 134 GLN B O 1
ATOM 5241 N N . ALA B 2 135 ? 115.845 132.948 120.678 1.00 33.36 135 ALA B N 1
ATOM 5242 C CA . ALA B 2 135 ? 115.393 132.072 119.601 1.00 31.49 135 ALA B CA 1
ATOM 5243 C C . ALA B 2 135 ? 114.930 132.871 118.390 1.00 33.72 135 ALA B C 1
ATOM 5244 O O . ALA B 2 135 ? 115.203 132.493 117.243 1.00 37.60 135 ALA B O 1
ATOM 5246 N N . ARG B 2 136 ? 114.219 133.977 118.621 1.00 31.99 136 ARG B N 1
ATOM 5247 C CA . ARG B 2 136 ? 113.789 134.811 117.500 1.00 29.15 136 ARG B CA 1
ATOM 5248 C C . ARG B 2 136 ? 114.981 135.402 116.752 1.00 35.11 136 ARG B C 1
ATOM 5249 O O . ARG B 2 136 ? 115.015 135.405 115.510 1.00 39.97 136 ARG B O 1
ATOM 5257 N N . LEU B 2 137 ? 115.975 135.902 117.491 1.00 33.20 137 LEU B N 1
ATOM 5258 C CA . LEU B 2 137 ? 117.164 136.446 116.842 1.00 32.67 137 LEU B CA 1
ATOM 5259 C C . LEU B 2 137 ? 117.912 135.367 116.065 1.00 35.60 137 LEU B C 1
ATOM 5260 O O . LEU B 2 137 ? 118.435 135.623 114.971 1.00 40.33 137 LEU B O 1
ATOM 5265 N N . LEU B 2 138 ? 117.978 134.156 116.620 1.00 30.12 138 LEU B N 1
ATOM 5266 C CA . LEU B 2 138 ? 118.622 133.054 115.917 1.00 30.54 138 LEU B CA 1
ATOM 5267 C C . LEU B 2 138 ? 117.904 132.739 114.616 1.00 34.34 138 LEU B C 1
ATOM 5268 O O . LEU B 2 138 ? 118.547 132.479 113.594 1.00 44.03 138 LEU B O 1
ATOM 5273 N N . ASN B 2 139 ? 116.572 132.737 114.637 1.00 32.80 139 ASN B N 1
ATOM 5274 C CA . ASN B 2 139 ? 115.817 132.483 113.413 1.00 32.11 139 ASN B CA 1
ATOM 5275 C C . ASN B 2 139 ? 116.130 133.536 112.358 1.00 32.84 139 ASN B C 1
ATOM 5276 O O . ASN B 2 139 ? 116.357 133.213 111.182 1.00 37.05 139 ASN B O 1
ATOM 5281 N N . VAL B 2 140 ? 116.167 134.805 112.771 1.00 33.77 140 VAL B N 1
ATOM 5282 C CA . VAL B 2 140 ? 116.469 135.883 111.829 1.00 33.66 140 VAL B CA 1
ATOM 5283 C C . VAL B 2 140 ? 117.845 135.678 111.199 1.00 36.74 140 VAL B C 1
ATOM 5284 O O . VAL B 2 140 ? 118.005 135.746 109.971 1.00 37.47 140 VAL B O 1
ATOM 5288 N N . THR B 2 141 ? 118.858 135.409 112.027 1.00 35.95 141 THR B N 1
ATOM 5289 C CA . THR B 2 141 ? 120.212 135.294 111.488 1.00 33.31 141 THR B CA 1
ATOM 5290 C C . THR B 2 141 ? 120.368 134.045 110.620 1.00 36.08 141 THR B C 1
ATOM 5291 O O . THR B 2 141 ? 121.073 134.075 109.602 1.00 41.32 141 THR B O 1
ATOM 5295 N N . VAL B 2 142 ? 119.694 132.949 110.981 1.00 30.90 142 VAL B N 1
ATOM 5296 C CA . VAL B 2 142 ? 119.764 131.735 110.173 1.00 30.79 142 VAL B CA 1
ATOM 5297 C C . VAL B 2 142 ? 119.171 131.983 108.795 1.00 36.49 142 VAL B C 1
ATOM 5298 O O . VAL B 2 142 ? 119.747 131.586 107.773 1.00 43.89 142 VAL B O 1
ATOM 5302 N N . GLN B 2 143 ? 118.016 132.649 108.741 1.00 32.66 143 GLN B N 1
ATOM 5303 C CA . GLN B 2 143 ? 117.426 132.944 107.442 1.00 28.78 143 GLN B CA 1
ATOM 5304 C C . GLN B 2 143 ? 118.293 133.899 106.635 1.00 33.80 143 GLN B C 1
ATOM 5305 O O . GLN B 2 143 ? 118.358 133.780 105.405 1.00 37.79 143 GLN B O 1
ATOM 5311 N N . ARG B 2 144 ? 118.972 134.839 107.298 1.00 35.33 144 ARG B N 1
ATOM 5312 C CA . ARG B 2 144 ? 119.888 135.721 106.579 1.00 32.58 144 ARG B CA 1
ATOM 5313 C C . ARG B 2 144 ? 120.999 134.928 105.898 1.00 32.06 144 ARG B C 1
ATOM 5314 O O . ARG B 2 144 ? 121.275 135.114 104.703 1.00 35.73 144 ARG B O 1
ATOM 5322 N N . THR B 2 145 ? 121.647 134.030 106.645 1.00 32.85 145 THR B N 1
ATOM 5323 C CA . THR B 2 145 ? 122.716 133.238 106.039 1.00 34.36 145 THR B CA 1
ATOM 5324 C C . THR B 2 145 ? 122.192 132.318 104.945 1.00 33.78 145 THR B C 1
ATOM 5325 O O . THR B 2 145 ? 122.889 132.081 103.955 1.00 38.98 145 THR B O 1
ATOM 5329 N N . MET B 2 146 ? 120.976 131.791 105.095 1.00 32.20 146 MET B N 1
ATOM 5330 C CA . MET B 2 146 ? 120.430 130.919 104.057 1.00 32.72 146 MET B CA 1
ATOM 5331 C C . MET B 2 146 ? 120.137 131.686 102.770 1.00 32.38 146 MET B C 1
ATOM 5332 O O . MET B 2 146 ? 120.390 131.183 101.666 1.00 36.52 146 MET B O 1
ATOM 5337 N N . VAL B 2 147 ? 119.601 132.903 102.889 1.00 31.95 147 VAL B N 1
ATOM 5338 C CA . VAL B 2 147 ? 119.395 133.738 101.708 1.00 32.32 147 VAL B CA 1
ATOM 5339 C C . VAL B 2 147 ? 120.725 134.031 101.031 1.00 34.45 147 VAL B C 1
ATOM 5340 O O . VAL B 2 147 ? 120.848 133.949 99.799 1.00 32.41 147 VAL B O 1
ATOM 5344 N N . ALA B 2 148 ? 121.742 134.380 101.825 1.00 35.45 148 ALA B N 1
ATOM 5345 C CA . ALA B 2 148 ? 123.056 134.646 101.254 1.00 28.37 148 ALA B CA 1
ATOM 5346 C C . ALA B 2 148 ? 123.603 133.418 100.540 1.00 32.02 148 ALA B C 1
ATOM 5347 O O . ALA B 2 148 ? 124.192 133.530 99.458 1.00 41.85 148 ALA B O 1
ATOM 5349 N N . LEU B 2 149 ? 123.413 132.236 101.127 1.00 30.87 149 LEU B N 1
ATOM 5350 C CA . LEU B 2 149 ? 123.933 131.010 100.532 1.00 29.75 149 LEU B CA 1
ATOM 5351 C C . LEU B 2 149 ? 123.263 130.719 99.197 1.00 29.69 149 LEU B C 1
ATOM 5352 O O . LEU B 2 149 ? 123.932 130.368 98.217 1.00 33.60 149 LEU B O 1
ATOM 5357 N N . ARG B 2 150 ? 121.938 130.855 99.138 1.00 32.06 150 ARG B N 1
ATOM 5358 C CA . ARG B 2 150 ? 121.238 130.601 97.881 1.00 28.56 150 ARG B CA 1
ATOM 5359 C C . ARG B 2 150 ? 121.643 131.606 96.808 1.00 27.39 150 ARG B C 1
ATOM 5360 O O . ARG B 2 150 ? 121.831 131.239 95.639 1.00 30.24 150 ARG B O 1
ATOM 5368 N N . ALA B 2 151 ? 121.795 132.880 97.184 1.00 29.31 151 ALA B N 1
ATOM 5369 C CA . ALA B 2 151 ? 122.230 133.881 96.214 1.00 30.97 151 ALA B CA 1
ATOM 5370 C C . ALA B 2 151 ? 123.633 133.581 95.694 1.00 34.12 151 ALA B C 1
ATOM 5371 O O . ALA B 2 151 ? 123.904 133.721 94.493 1.00 35.82 151 ALA B O 1
ATOM 5373 N N . GLU B 2 152 ? 124.538 133.166 96.583 1.00 34.02 152 GLU B N 1
ATOM 5374 C CA . GLU B 2 152 ? 125.891 132.823 96.158 1.00 33.99 152 GLU B CA 1
ATOM 5375 C C . GLU B 2 152 ? 125.891 131.615 95.230 1.00 34.84 152 GLU B C 1
ATOM 5376 O O . GLU B 2 152 ? 126.652 131.571 94.256 1.00 39.19 152 GLU B O 1
ATOM 5382 N N . VAL B 2 153 ? 125.046 130.623 95.516 1.00 33.27 153 VAL B N 1
ATOM 5383 C CA . VAL B 2 153 ? 124.951 129.457 94.641 1.00 32.60 153 VAL B CA 1
ATOM 5384 C C . VAL B 2 153 ? 124.465 129.865 93.256 1.00 32.90 153 VAL B C 1
ATOM 5385 O O . VAL B 2 153 ? 124.985 129.397 92.235 1.00 37.20 153 VAL B O 1
ATOM 5389 N N . GLN B 2 154 ? 123.458 130.741 93.197 1.00 33.01 154 GLN B N 1
ATOM 5390 C CA . GLN B 2 154 ? 122.950 131.183 91.900 1.00 33.30 154 GLN B CA 1
ATOM 5391 C C . GLN B 2 154 ? 124.012 131.948 91.115 1.00 35.36 154 GLN B C 1
ATOM 5392 O O . GLN B 2 154 ? 124.180 131.739 89.903 1.00 39.88 154 GLN B O 1
ATOM 5398 N N . GLU B 2 155 ? 124.747 132.834 91.790 1.00 35.96 155 GLU B N 1
ATOM 5399 C CA . GLU B 2 155 ? 125.811 133.565 91.110 1.00 34.55 155 GLU B CA 1
ATOM 5400 C C . GLU B 2 155 ? 126.892 132.619 90.604 1.00 36.51 155 GLU B C 1
ATOM 5401 O O . GLU B 2 155 ? 127.400 132.787 89.488 1.00 40.50 155 GLU B O 1
ATOM 5407 N N . LYS B 2 156 ? 127.252 131.615 91.407 1.00 38.73 156 LYS B N 1
ATOM 5408 C CA . LYS B 2 156 ? 128.244 130.638 90.971 1.00 37.41 156 LYS B CA 1
ATOM 5409 C C . LYS B 2 156 ? 127.764 129.879 89.742 1.00 37.47 156 LYS B C 1
ATOM 5410 O O . LYS B 2 156 ? 128.543 129.630 88.815 1.00 37.64 156 LYS B O 1
ATOM 5416 N N . ILE B 2 157 ? 126.484 129.505 89.717 1.00 39.14 157 ILE B N 1
ATOM 5417 C CA . ILE B 2 157 ? 125.925 128.851 88.536 1.00 33.99 157 ILE B CA 1
ATOM 5418 C C . ILE B 2 157 ? 126.087 129.740 87.313 1.00 35.90 157 ILE B C 1
ATOM 5419 O O . ILE B 2 157 ? 126.465 129.275 86.232 1.00 36.51 157 ILE B O 1
ATOM 5424 N N . HIS B 2 158 ? 125.804 131.033 87.461 1.00 44.30 158 HIS B N 1
ATOM 5425 C CA . HIS B 2 158 ? 125.943 131.930 86.318 1.00 44.70 158 HIS B CA 1
ATOM 5426 C C . HIS B 2 158 ? 127.391 132.274 85.986 1.00 44.33 158 HIS B C 1
ATOM 5427 O O . HIS B 2 158 ? 127.638 132.873 84.935 1.00 39.31 158 HIS B O 1
ATOM 5434 N N . ARG B 2 159 ? 128.349 131.918 86.841 1.00 46.57 159 ARG B N 1
ATOM 5435 C CA . ARG B 2 159 ? 129.750 132.235 86.586 1.00 39.03 159 ARG B CA 1
ATOM 5436 C C . ARG B 2 159 ? 130.584 131.041 86.136 1.00 41.94 159 ARG B C 1
ATOM 5437 O O . ARG B 2 159 ? 131.720 131.239 85.696 1.00 47.55 159 ARG B O 1
ATOM 5445 N N . LEU B 2 160 ? 130.064 129.818 86.233 1.00 40.36 160 LEU B N 1
ATOM 5446 C CA . LEU B 2 160 ? 130.864 128.638 85.937 1.00 34.20 160 LEU B CA 1
ATOM 5447 C C . LEU B 2 160 ? 131.101 128.483 84.435 1.00 38.86 160 LEU B C 1
ATOM 5448 O O . LEU B 2 160 ? 130.309 128.961 83.621 1.00 41.76 160 LEU B O 1
ATOM 5453 N N . PRO B 2 161 ? 132.193 127.828 84.046 1.00 42.87 161 PRO B N 1
ATOM 5454 C CA . PRO B 2 161 ? 132.400 127.502 82.633 1.00 42.56 161 PRO B CA 1
ATOM 5455 C C . PRO B 2 161 ? 131.512 126.350 82.180 1.00 39.53 161 PRO B C 1
ATOM 5456 O O . PRO B 2 161 ? 130.995 125.568 82.978 1.00 38.34 161 PRO B O 1
ATOM 5460 N N . LEU B 2 162 ? 131.344 126.262 80.859 1.00 37.02 162 LEU B N 1
ATOM 5461 C CA . LEU B 2 162 ? 130.485 125.229 80.289 1.00 38.16 162 LEU B CA 1
ATOM 5462 C C . LEU B 2 162 ? 131.063 123.834 80.490 1.00 41.75 162 LEU B C 1
ATOM 5463 O O . LEU B 2 162 ? 130.306 122.861 80.600 1.00 43.02 162 LEU B O 1
ATOM 5468 N N . SER B 2 163 ? 132.391 123.714 80.534 1.00 42.84 163 SER B N 1
ATOM 5469 C CA . SER B 2 163 ? 133.015 122.413 80.738 1.00 39.38 163 SER B CA 1
ATOM 5470 C C . SER B 2 163 ? 132.686 121.825 82.101 1.00 38.03 163 SER B C 1
ATOM 5471 O O . SER B 2 163 ? 132.783 120.606 82.276 1.00 45.00 163 SER B O 1
ATOM 5474 N N . TYR B 2 164 ? 132.312 122.658 83.074 1.00 32.97 164 TYR B N 1
ATOM 5475 C CA . TYR B 2 164 ? 131.885 122.134 84.366 1.00 31.67 164 TYR B CA 1
ATOM 5476 C C . TYR B 2 164 ? 130.595 121.339 84.226 1.00 34.34 164 TYR B C 1
ATOM 5477 O O . TYR B 2 164 ? 130.473 120.229 84.754 1.00 40.19 164 TYR B O 1
ATOM 5486 N N . PHE B 2 165 ? 129.614 121.900 83.516 1.00 37.00 165 PHE B N 1
ATOM 5487 C CA . PHE B 2 165 ? 128.358 121.194 83.299 1.00 36.84 165 PHE B CA 1
ATOM 5488 C C . PHE B 2 165 ? 128.529 120.030 82.336 1.00 40.14 165 PHE B C 1
ATOM 5489 O O . PHE B 2 165 ? 127.846 119.010 82.474 1.00 39.34 165 PHE B O 1
ATOM 5497 N N . ASP B 2 166 ? 129.426 120.164 81.357 1.00 38.29 166 ASP B N 1
ATOM 5498 C CA . ASP B 2 166 ? 129.640 119.083 80.402 1.00 39.78 166 ASP B CA 1
ATOM 5499 C C . ASP B 2 166 ? 130.259 117.857 81.060 1.00 46.12 166 ASP B C 1
ATOM 5500 O O . ASP B 2 166 ? 129.943 116.725 80.678 1.00 52.10 166 ASP B O 1
ATOM 5505 N N . SER B 2 167 ? 131.127 118.056 82.049 1.00 43.74 167 SER B N 1
ATOM 5506 C CA . SER B 2 167 ? 131.863 116.964 82.673 1.00 42.29 167 SER B CA 1
ATOM 5507 C C . SER B 2 167 ? 131.085 116.265 83.779 1.00 45.00 167 SER B C 1
ATOM 5508 O O . SER B 2 167 ? 131.619 115.336 84.394 1.00 48.33 167 SER B O 1
ATOM 5511 N N . ARG B 2 168 ? 129.851 116.679 84.051 1.00 44.66 168 ARG B N 1
ATOM 5512 C CA . ARG B 2 168 ? 129.064 116.118 85.136 1.00 41.20 168 ARG B CA 1
ATOM 5513 C C . ARG B 2 168 ? 127.654 115.841 84.642 1.00 44.84 168 ARG B C 1
ATOM 5514 O O . ARG B 2 168 ? 127.237 116.317 83.583 1.00 50.09 168 ARG B O 1
ATOM 5522 N N . GLN B 2 169 ? 126.919 115.054 85.420 1.00 43.64 169 GLN B N 1
ATOM 5523 C CA . GLN B 2 169 ? 125.519 114.795 85.123 1.00 44.68 169 GLN B CA 1
ATOM 5524 C C . GLN B 2 169 ? 124.655 115.942 85.627 1.00 44.16 169 GLN B C 1
ATOM 5525 O O . GLN B 2 169 ? 124.961 116.570 86.643 1.00 46.46 169 GLN B O 1
ATOM 5531 N N . ARG B 2 170 ? 123.571 116.220 84.900 1.00 44.78 170 ARG B N 1
ATOM 5532 C CA . ARG B 2 170 ? 122.710 117.343 85.257 1.00 46.55 170 ARG B CA 1
ATOM 5533 C C . ARG B 2 170 ? 122.039 117.125 86.606 1.00 45.56 170 ARG B C 1
ATOM 5534 O O . ARG B 2 170 ? 121.882 118.069 87.388 1.00 47.70 170 ARG B O 1
ATOM 5542 N N . GLY B 2 171 ? 121.629 115.889 86.892 1.00 43.35 171 GLY B N 1
ATOM 5543 C CA . GLY B 2 171 ? 120.975 115.614 88.160 1.00 38.69 171 GLY B CA 1
ATOM 5544 C C . GLY B 2 171 ? 121.899 115.786 89.349 1.00 41.47 171 GLY B C 1
ATOM 5545 O O . GLY B 2 171 ? 121.476 116.241 90.413 1.00 41.72 171 GLY B O 1
ATOM 5546 N N . GLU B 2 172 ? 123.172 115.423 89.189 1.00 41.25 172 GLU B N 1
ATOM 5547 C CA . GLU B 2 172 ? 124.131 115.587 90.276 1.00 42.67 172 GLU B CA 1
ATOM 5548 C C . GLU B 2 172 ? 124.340 117.060 90.607 1.00 42.22 172 GLU B C 1
ATOM 5549 O O . GLU B 2 172 ? 124.339 117.454 91.781 1.00 45.30 172 GLU B O 1
ATOM 5555 N N . VAL B 2 173 ? 124.504 117.893 89.578 1.00 42.61 173 VAL B N 1
ATOM 5556 C CA . VAL B 2 173 ? 124.654 119.329 89.795 1.00 40.41 173 VAL B CA 1
ATOM 5557 C C . VAL B 2 173 ? 123.385 119.909 90.400 1.00 38.40 173 VAL B C 1
ATOM 5558 O O . VAL B 2 173 ? 123.438 120.758 91.297 1.00 37.61 173 VAL B O 1
ATOM 5562 N N . LEU B 2 174 ? 122.223 119.462 89.919 1.00 37.76 174 LEU B N 1
ATOM 5563 C CA . LEU B 2 174 ? 120.959 119.957 90.451 1.00 35.11 174 LEU B CA 1
ATOM 5564 C C . LEU B 2 174 ? 120.801 119.609 91.926 1.00 36.59 174 LEU B C 1
ATOM 5565 O O . LEU B 2 174 ? 120.353 120.441 92.723 1.00 41.19 174 LEU B O 1
ATOM 5570 N N . SER B 2 175 ? 121.156 118.380 92.308 1.00 39.35 175 SER B N 1
ATOM 5571 C CA . SER B 2 175 ? 121.081 117.988 93.711 1.00 40.21 175 SER B CA 1
ATOM 5572 C C . SER B 2 175 ? 122.066 118.779 94.560 1.00 40.76 175 SER B C 1
ATOM 5573 O O . SER B 2 175 ? 121.741 119.183 95.681 1.00 44.31 175 SER B O 1
ATOM 5576 N N . ARG B 2 176 ? 123.277 119.002 94.048 1.00 39.14 176 ARG B N 1
ATOM 5577 C CA . ARG B 2 176 ? 124.244 119.813 94.779 1.00 38.82 176 ARG B CA 1
ATOM 5578 C C . ARG B 2 176 ? 123.778 121.257 94.916 1.00 44.08 176 ARG B C 1
ATOM 5579 O O . ARG B 2 176 ? 124.164 121.946 95.867 1.00 47.60 176 ARG B O 1
ATOM 5587 N N . VAL B 2 177 ? 122.951 121.726 93.988 1.00 45.15 177 VAL B N 1
ATOM 5588 C CA . VAL B 2 177 ? 122.511 123.115 93.996 1.00 38.30 177 VAL B CA 1
ATOM 5589 C C . VAL B 2 177 ? 121.207 123.305 94.767 1.00 38.66 177 VAL B C 1
ATOM 5590 O O . VAL B 2 177 ? 121.043 124.311 95.464 1.00 45.45 177 VAL B O 1
ATOM 5594 N N . THR B 2 178 ? 120.275 122.361 94.668 1.00 36.11 178 THR B N 1
ATOM 5595 C CA . THR B 2 178 ? 118.978 122.471 95.320 1.00 34.36 178 THR B CA 1
ATOM 5596 C C . THR B 2 178 ? 118.875 121.631 96.584 1.00 38.34 178 THR B C 1
ATOM 5597 O O . THR B 2 178 ? 118.527 122.154 97.645 1.00 42.79 178 THR B O 1
ATOM 5601 N N . ASN B 2 179 ? 119.165 120.333 96.493 1.00 40.62 179 ASN B N 1
ATOM 5602 C CA . ASN B 2 179 ? 118.955 119.438 97.626 1.00 39.74 179 ASN B CA 1
ATOM 5603 C C . ASN B 2 179 ? 119.910 119.743 98.773 1.00 41.44 179 ASN B C 1
ATOM 5604 O O . ASN B 2 179 ? 119.510 119.721 99.942 1.00 46.02 179 ASN B O 1
ATOM 5609 N N . ASP B 2 180 ? 121.179 120.017 98.464 1.00 39.13 180 ASP B N 1
ATOM 5610 C CA . ASP B 2 180 ? 122.163 120.237 99.519 1.00 37.65 180 ASP B CA 1
ATOM 5611 C C . ASP B 2 180 ? 121.880 121.517 100.293 1.00 40.53 180 ASP B C 1
ATOM 5612 O O . ASP B 2 180 ? 122.063 121.562 101.514 1.00 42.35 180 ASP B O 1
ATOM 5617 N N . VAL B 2 181 ? 121.439 122.570 99.602 1.00 39.85 181 VAL B N 1
ATOM 5618 C CA . VAL B 2 181 ? 121.105 123.817 100.283 1.00 34.62 181 VAL B CA 1
ATOM 5619 C C . VAL B 2 181 ? 119.909 123.620 101.209 1.00 35.08 181 VAL B C 1
ATOM 5620 O O . VAL B 2 181 ? 119.892 124.119 102.341 1.00 38.37 181 VAL B O 1
ATOM 5624 N N . ASP B 2 182 ? 118.895 122.888 100.747 1.00 35.15 182 ASP B N 1
ATOM 5625 C CA . ASP B 2 182 ? 117.747 122.595 101.598 1.00 36.62 182 ASP B CA 1
ATOM 5626 C C . ASP B 2 182 ? 118.152 121.753 102.800 1.00 38.24 182 ASP B C 1
ATOM 5627 O O . ASP B 2 182 ? 117.639 121.950 103.908 1.00 40.55 182 ASP B O 1
ATOM 5632 N N . ASN B 2 183 ? 119.062 120.799 102.596 1.00 39.58 183 ASN B N 1
ATOM 5633 C CA . ASN B 2 183 ? 119.549 119.984 103.704 1.00 36.21 183 ASN B CA 1
ATOM 5634 C C . ASN B 2 183 ? 120.294 120.832 104.725 1.00 35.71 183 ASN B C 1
ATOM 5635 O O . ASN B 2 183 ? 120.141 120.636 105.936 1.00 41.41 183 ASN B O 1
ATOM 5640 N N . ILE B 2 184 ? 121.109 121.779 104.256 1.00 33.30 184 ILE B N 1
ATOM 5641 C CA . ILE B 2 184 ? 121.797 122.691 105.168 1.00 33.55 184 ILE B CA 1
ATOM 5642 C C . ILE B 2 184 ? 120.785 123.510 105.958 1.00 41.34 184 ILE B C 1
ATOM 5643 O O . ILE B 2 184 ? 120.912 123.679 107.177 1.00 42.30 184 ILE B O 1
ATOM 5648 N N . GLN B 2 185 ? 119.766 124.035 105.272 1.00 41.62 185 GLN B N 1
ATOM 5649 C CA . GLN B 2 185 ? 118.720 124.792 105.954 1.00 37.82 185 GLN B CA 1
ATOM 5650 C C . GLN B 2 185 ? 118.062 123.963 107.047 1.00 39.17 185 GLN B C 1
ATOM 5651 O O . GLN B 2 185 ? 117.907 124.422 108.185 1.00 42.84 185 GLN B O 1
ATOM 5657 N N . ASN B 2 186 ? 117.660 122.736 106.715 1.00 38.46 186 ASN B N 1
ATOM 5658 C CA . ASN B 2 186 ? 116.960 121.898 107.681 1.00 39.03 186 ASN B CA 1
ATOM 5659 C C . ASN B 2 186 ? 117.849 121.566 108.872 1.00 44.09 186 ASN B C 1
ATOM 5660 O O . ASN B 2 186 ? 117.427 121.687 110.029 1.00 50.51 186 ASN B O 1
ATOM 5665 N N . SER B 2 187 ? 119.092 121.159 108.608 1.00 40.45 187 SER B N 1
ATOM 5666 C CA . SER B 2 187 ? 119.993 120.794 109.694 1.00 34.33 187 SER B CA 1
ATOM 5667 C C . SER B 2 187 ? 120.270 121.981 110.604 1.00 36.99 187 SER B C 1
ATOM 5668 O O . SER B 2 187 ? 120.252 121.847 111.833 1.00 44.01 187 SER B O 1
ATOM 5671 N N . VAL B 2 188 ? 120.515 123.156 110.022 1.00 38.55 188 VAL B N 1
ATOM 5672 C CA . VAL B 2 188 ? 120.795 124.331 110.838 1.00 36.81 188 VAL B CA 1
ATOM 5673 C C . VAL B 2 188 ? 119.577 124.695 111.675 1.00 38.40 188 VAL B C 1
ATOM 5674 O O . VAL B 2 188 ? 119.671 124.855 112.897 1.00 43.62 188 VAL B O 1
ATOM 5678 N N . SER B 2 189 ? 118.406 124.788 111.041 1.00 41.77 189 SER B N 1
ATOM 5679 C CA . SER B 2 189 ? 117.204 125.179 111.767 1.00 44.12 189 SER B CA 1
ATOM 5680 C C . SER B 2 189 ? 116.806 124.161 112.826 1.00 44.73 189 SER B C 1
ATOM 5681 O O . SER B 2 189 ? 116.087 124.516 113.766 1.00 50.61 189 SER B O 1
ATOM 5684 N N . MET B 2 190 ? 117.242 122.909 112.703 1.00 41.14 190 MET B N 1
ATOM 5685 C CA . MET B 2 190 ? 116.925 121.917 113.720 1.00 42.64 190 MET B CA 1
ATOM 5686 C C . MET B 2 190 ? 118.030 121.714 114.750 1.00 47.01 190 MET B C 1
ATOM 5687 O O . MET B 2 190 ? 117.796 121.022 115.745 1.00 48.13 190 MET B O 1
ATOM 5692 N N . THR B 2 191 ? 119.222 122.282 114.551 1.00 45.19 191 THR B N 1
ATOM 5693 C CA . THR B 2 191 ? 120.314 122.024 115.484 1.00 42.06 191 THR B CA 1
ATOM 5694 C C . THR B 2 191 ? 120.983 123.249 116.100 1.00 42.46 191 THR B C 1
ATOM 5695 O O . THR B 2 191 ? 121.647 123.085 117.129 1.00 50.61 191 THR B O 1
ATOM 5699 N N . ILE B 2 192 ? 120.864 124.449 115.524 1.00 43.48 192 ILE B N 1
ATOM 5700 C CA . ILE B 2 192 ? 121.739 125.542 115.954 1.00 46.22 192 ILE B CA 1
ATOM 5701 C C . ILE B 2 192 ? 121.392 126.006 117.370 1.00 47.48 192 ILE B C 1
ATOM 5702 O O . ILE B 2 192 ? 122.286 126.238 118.200 1.00 50.02 192 ILE B O 1
ATOM 5707 N N . SER B 2 193 ? 120.099 126.149 117.672 1.00 47.39 193 SER B N 1
ATOM 5708 C CA . SER B 2 193 ? 119.691 126.593 119.001 1.00 47.61 193 SER B CA 1
ATOM 5709 C C . SER B 2 193 ? 120.044 125.557 120.057 1.00 49.60 193 SER B C 1
ATOM 5710 O O . SER B 2 193 ? 120.515 125.904 121.147 1.00 50.83 193 SER B O 1
ATOM 5713 N N . GLN B 2 194 ? 119.826 124.278 119.743 1.00 51.27 194 GLN B N 1
ATOM 5714 C CA . GLN B 2 194 ? 120.231 123.202 120.637 1.00 46.39 194 GLN B CA 1
ATOM 5715 C C . GLN B 2 194 ? 121.727 123.253 120.901 1.00 46.41 194 GLN B C 1
ATOM 5716 O O . GLN B 2 194 ? 122.168 123.095 122.043 1.00 50.34 194 GLN B O 1
ATOM 5722 N N . LEU B 2 195 ? 122.525 123.480 119.856 1.00 46.38 195 LEU B N 1
ATOM 5723 C CA . LEU B 2 195 ? 123.971 123.544 120.026 1.00 43.55 195 LEU B CA 1
ATOM 5724 C C . LEU B 2 195 ? 124.363 124.670 120.971 1.00 47.19 195 LEU B C 1
ATOM 5725 O O . LEU B 2 195 ? 125.128 124.463 121.922 1.00 50.55 195 LEU B O 1
ATOM 5730 N N . LEU B 2 196 ? 123.846 125.876 120.721 1.00 47.44 196 LEU B N 1
ATOM 5731 C CA . LEU B 2 196 ? 124.218 127.019 121.551 1.00 48.66 196 LEU B CA 1
ATOM 5732 C C . LEU B 2 196 ? 123.789 126.815 122.999 1.00 50.16 196 LEU B C 1
ATOM 5733 O O . LEU B 2 196 ? 124.582 127.018 123.934 1.00 51.55 196 LEU B O 1
ATOM 5738 N N . THR B 2 197 ? 122.536 126.399 123.206 1.00 47.41 197 THR B N 1
ATOM 5739 C CA . THR B 2 197 ? 122.042 126.214 124.563 1.00 47.07 197 THR B CA 1
ATOM 5740 C C . THR B 2 197 ? 122.823 125.129 125.286 1.00 48.27 197 THR B C 1
ATOM 5741 O O . THR B 2 197 ? 123.144 125.279 126.467 1.00 50.66 197 THR B O 1
ATOM 5745 N N . SER B 2 198 ? 123.147 124.034 124.595 1.00 45.73 198 SER B N 1
ATOM 5746 C CA . SER B 2 198 ? 123.885 122.947 125.226 1.00 45.49 198 SER B CA 1
ATOM 5747 C C . SER B 2 198 ? 125.281 123.391 125.642 1.00 47.44 198 SER B C 1
ATOM 5748 O O . SER B 2 198 ? 125.726 123.108 126.764 1.00 53.30 198 SER B O 1
ATOM 5751 N N . VAL B 2 199 ? 125.988 124.095 124.754 1.00 50.55 199 VAL B N 1
ATOM 5752 C CA . VAL B 2 199 ? 127.338 124.535 125.091 1.00 53.68 199 VAL B CA 1
ATOM 5753 C C . VAL B 2 199 ? 127.310 125.479 126.284 1.00 54.29 199 VAL B C 1
ATOM 5754 O O . VAL B 2 199 ? 128.128 125.358 127.202 1.00 53.64 199 VAL B O 1
ATOM 5758 N N . LEU B 2 200 ? 126.370 126.428 126.303 1.00 51.52 200 LEU B N 1
ATOM 5759 C CA . LEU B 2 200 ? 126.311 127.346 127.440 1.00 48.70 200 LEU B CA 1
ATOM 5760 C C . LEU B 2 200 ? 125.915 126.623 128.727 1.00 49.08 200 LEU B C 1
ATOM 5761 O O . LEU B 2 200 ? 126.484 126.883 129.801 1.00 52.60 200 LEU B O 1
ATOM 5766 N N . THR B 2 201 ? 124.950 125.705 128.630 1.00 48.34 201 THR B N 1
ATOM 5767 C CA . THR B 2 201 ? 124.428 125.020 129.803 1.00 45.11 201 THR B CA 1
ATOM 5768 C C . THR B 2 201 ? 125.492 124.159 130.460 1.00 44.13 201 THR B C 1
ATOM 5769 O O . THR B 2 201 ? 125.547 124.068 131.690 1.00 48.06 201 THR B O 1
ATOM 5773 N N . VAL B 2 202 ? 126.341 123.511 129.660 1.00 44.62 202 VAL B N 1
ATOM 5774 C CA . VAL B 2 202 ? 127.362 122.643 130.240 1.00 46.22 202 VAL B CA 1
ATOM 5775 C C . VAL B 2 202 ? 128.243 123.428 131.206 1.00 45.45 202 VAL B C 1
ATOM 5776 O O . VAL B 2 202 ? 128.431 123.032 132.362 1.00 45.87 202 VAL B O 1
ATOM 5780 N N . PHE B 2 203 ? 128.754 124.580 130.766 1.00 49.24 203 PHE B N 1
ATOM 5781 C CA . PHE B 2 203 ? 129.645 125.357 131.623 1.00 52.77 203 PHE B CA 1
ATOM 5782 C C . PHE B 2 203 ? 128.901 126.006 132.787 1.00 48.62 203 PHE B C 1
ATOM 5783 O O . PHE B 2 203 ? 129.431 126.062 133.903 1.00 47.48 203 PHE B O 1
ATOM 5791 N N . ALA B 2 204 ? 127.680 126.504 132.561 1.00 44.57 204 ALA B N 1
ATOM 5792 C CA . ALA B 2 204 ? 126.943 127.111 133.670 1.00 41.78 204 ALA B CA 1
ATOM 5793 C C . ALA B 2 204 ? 126.658 126.087 134.768 1.00 43.23 204 ALA B C 1
ATOM 5794 O O . ALA B 2 204 ? 126.855 126.355 135.965 1.00 47.53 204 ALA B O 1
ATOM 5796 N N . VAL B 2 205 ? 126.214 124.893 134.372 1.00 43.97 205 VAL B N 1
ATOM 5797 C CA . VAL B 2 205 ? 125.929 123.842 135.337 1.00 39.02 205 VAL B CA 1
ATOM 5798 C C . VAL B 2 205 ? 127.207 123.377 136.018 1.00 41.76 205 VAL B C 1
ATOM 5799 O O . VAL B 2 205 ? 127.209 123.087 137.217 1.00 47.39 205 VAL B O 1
ATOM 5803 N N . LEU B 2 206 ? 128.312 123.294 135.272 1.00 43.41 206 LEU B N 1
ATOM 5804 C CA . LEU B 2 206 ? 129.579 122.921 135.888 1.00 41.64 206 LEU B CA 1
ATOM 5805 C C . LEU B 2 206 ? 129.983 123.931 136.951 1.00 42.73 206 LEU B C 1
ATOM 5806 O O . LEU B 2 206 ? 130.481 123.556 138.018 1.00 46.02 206 LEU B O 1
ATOM 5811 N N . VAL B 2 207 ? 129.768 125.220 136.680 1.00 43.68 207 VAL B N 1
ATOM 5812 C CA . VAL B 2 207 ? 130.087 126.253 137.662 1.00 41.88 207 VAL B CA 1
ATOM 5813 C C . VAL B 2 207 ? 129.248 126.070 138.921 1.00 43.52 207 VAL B C 1
ATOM 5814 O O . VAL B 2 207 ? 129.760 126.130 140.047 1.00 48.11 207 VAL B O 1
ATOM 5818 N N . MET B 2 208 ? 127.946 125.833 138.753 1.00 42.72 208 MET B N 1
ATOM 5819 C CA . MET B 2 208 ? 127.095 125.707 139.935 1.00 39.33 208 MET B CA 1
ATOM 5820 C C . MET B 2 208 ? 127.405 124.436 140.725 1.00 43.77 208 MET B C 1
ATOM 5821 O O . MET B 2 208 ? 127.348 124.436 141.962 1.00 45.41 208 MET B O 1
ATOM 5826 N N . MET B 2 209 ? 127.737 123.344 140.033 1.00 44.98 209 MET B N 1
ATOM 5827 C CA . MET B 2 209 ? 128.142 122.123 140.725 1.00 40.37 209 MET B CA 1
ATOM 5828 C C . MET B 2 209 ? 129.470 122.304 141.449 1.00 40.19 209 MET B C 1
ATOM 5829 O O . MET B 2 209 ? 129.676 121.731 142.523 1.00 39.21 209 MET B O 1
ATOM 5834 N N . LEU B 2 210 ? 130.387 123.086 140.876 1.00 43.73 210 LEU B N 1
ATOM 5835 C CA . LEU B 2 210 ? 131.597 123.448 141.607 1.00 43.92 210 LEU B CA 1
ATOM 5836 C C . LEU B 2 210 ? 131.248 124.230 142.864 1.00 45.08 210 LEU B C 1
ATOM 5837 O O . LEU B 2 210 ? 131.878 124.055 143.914 1.00 44.87 210 LEU B O 1
ATOM 5842 N N . THR B 2 211 ? 130.251 125.110 142.765 1.00 43.95 211 THR B N 1
ATOM 5843 C CA . THR B 2 211 ? 129.804 125.867 143.929 1.00 43.84 211 THR B CA 1
ATOM 5844 C C . THR B 2 211 ? 129.274 124.944 145.022 1.00 46.94 211 THR B C 1
ATOM 5845 O O . THR B 2 211 ? 129.579 125.134 146.205 1.00 50.31 211 THR B O 1
ATOM 5849 N N . ILE B 2 212 ? 128.491 123.929 144.649 1.00 48.42 212 ILE B N 1
ATOM 5850 C CA . ILE B 2 212 ? 127.863 123.075 145.659 1.00 44.48 212 ILE B CA 1
ATOM 5851 C C . ILE B 2 212 ? 128.897 122.174 146.329 1.00 43.15 212 ILE B C 1
ATOM 5852 O O . ILE B 2 212 ? 129.094 122.231 147.547 1.00 43.16 212 ILE B O 1
ATOM 5857 N N . SER B 2 213 ? 129.564 121.318 145.550 1.00 45.11 213 SER B N 1
ATOM 5858 C CA . SER B 2 213 ? 130.507 120.369 146.137 1.00 42.69 213 SER B CA 1
ATOM 5859 C C . SER B 2 213 ? 131.553 119.909 145.127 1.00 44.37 213 SER B C 1
ATOM 5860 O O . SER B 2 213 ? 131.203 119.371 144.070 1.00 47.31 213 SER B O 1
ATOM 5863 N N . PRO B 2 214 ? 132.841 120.103 145.418 1.00 45.60 214 PRO B N 1
ATOM 5864 C CA . PRO B 2 214 ? 133.884 119.710 144.455 1.00 43.44 214 PRO B CA 1
ATOM 5865 C C . PRO B 2 214 ? 133.950 118.218 144.169 1.00 48.18 214 PRO B C 1
ATOM 5866 O O . PRO B 2 214 ? 134.270 117.830 143.039 1.00 52.65 214 PRO B O 1
ATOM 5870 N N . LEU B 2 215 ? 133.674 117.363 145.153 1.00 47.10 215 LEU B N 1
ATOM 5871 C CA . LEU B 2 215 ? 133.829 115.926 144.938 1.00 43.96 215 LEU B CA 1
ATOM 5872 C C . LEU B 2 215 ? 132.791 115.401 143.952 1.00 46.61 215 LEU B C 1
ATOM 5873 O O . LEU B 2 215 ? 133.123 114.684 142.997 1.00 49.22 215 LEU B O 1
ATOM 5878 N N . LEU B 2 216 ? 131.527 115.758 144.161 1.00 44.07 216 LEU B N 1
ATOM 5879 C CA . LEU B 2 216 ? 130.478 115.291 143.267 1.00 40.53 216 LEU B CA 1
ATOM 5880 C C . LEU B 2 216 ? 130.591 115.926 141.888 1.00 43.03 216 LEU B C 1
ATOM 5881 O O . LEU B 2 216 ? 130.263 115.283 140.886 1.00 44.96 216 LEU B O 1
ATOM 5886 N N . THR B 2 217 ? 131.062 117.173 141.803 1.00 42.30 217 THR B N 1
ATOM 5887 C CA . THR B 2 217 ? 131.279 117.758 140.485 1.00 44.42 217 THR B CA 1
ATOM 5888 C C . THR B 2 217 ? 132.451 117.097 139.769 1.00 47.38 217 THR B C 1
ATOM 5889 O O . THR B 2 217 ? 132.438 116.998 138.539 1.00 52.03 217 THR B O 1
ATOM 5893 N N . LEU B 2 218 ? 133.453 116.616 140.509 1.00 47.19 218 LEU B N 1
ATOM 5894 C CA . LEU B 2 218 ? 134.496 115.802 139.891 1.00 49.29 218 LEU B CA 1
ATOM 5895 C C . LEU B 2 218 ? 133.916 114.505 139.343 1.00 52.70 218 LEU B C 1
ATOM 5896 O O . LEU B 2 218 ? 134.212 114.101 138.209 1.00 58.40 218 LEU B O 1
ATOM 5901 N N . PHE B 2 219 ? 133.073 113.842 140.139 1.00 50.58 219 PHE B N 1
ATOM 5902 C CA . PHE B 2 219 ? 132.431 112.614 139.676 1.00 46.06 219 PHE B CA 1
ATOM 5903 C C . PHE B 2 219 ? 131.601 112.866 138.424 1.00 48.27 219 PHE B C 1
ATOM 5904 O O . PHE B 2 219 ? 131.562 112.029 137.515 1.00 48.78 219 PHE B O 1
ATOM 5912 N N . THR B 2 220 ? 130.919 114.009 138.366 1.00 46.13 220 THR B N 1
ATOM 5913 C CA . THR B 2 220 ? 130.086 114.318 137.209 1.00 47.08 220 THR B CA 1
ATOM 5914 C C . THR B 2 220 ? 130.927 114.654 135.983 1.00 49.74 220 THR B C 1
ATOM 5915 O O . THR B 2 220 ? 130.614 114.215 134.871 1.00 55.23 220 THR B O 1
ATOM 5919 N N . VAL B 2 221 ? 131.997 115.434 136.162 1.00 50.60 221 VAL B N 1
ATOM 5920 C CA . VAL B 2 221 ? 132.842 115.829 135.037 1.00 50.60 221 VAL B CA 1
ATOM 5921 C C . VAL B 2 221 ? 133.733 114.701 134.548 1.00 54.35 221 VAL B C 1
ATOM 5922 O O . VAL B 2 221 ? 134.334 114.824 133.474 1.00 61.11 221 VAL B O 1
ATOM 5926 N N . VAL B 2 222 ? 133.839 113.605 135.304 1.00 55.96 222 VAL B N 1
ATOM 5927 C CA . VAL B 2 222 ? 134.563 112.433 134.812 1.00 55.47 222 VAL B CA 1
ATOM 5928 C C . VAL B 2 222 ? 133.944 111.902 133.519 1.00 57.13 222 VAL B C 1
ATOM 5929 O O . VAL B 2 222 ? 134.633 111.279 132.701 1.00 59.63 222 VAL B O 1
ATOM 5933 N N . THR B 2 223 ? 132.653 112.165 133.294 1.00 54.22 223 THR B N 1
ATOM 5934 C CA . THR B 2 223 ? 131.989 111.657 132.095 1.00 54.69 223 THR B CA 1
ATOM 5935 C C . THR B 2 223 ? 132.619 112.201 130.821 1.00 55.16 223 THR B C 1
ATOM 5936 O O . THR B 2 223 ? 132.790 111.463 129.845 1.00 56.86 223 THR B O 1
ATOM 5940 N N . VAL B 2 224 ? 132.959 113.493 130.805 1.00 58.25 224 VAL B N 1
ATOM 5941 C CA . VAL B 2 224 ? 133.400 114.130 129.562 1.00 58.70 224 VAL B CA 1
ATOM 5942 C C . VAL B 2 224 ? 134.594 113.414 128.938 1.00 56.16 224 VAL B C 1
ATOM 5943 O O . VAL B 2 224 ? 134.564 113.159 127.723 1.00 53.85 224 VAL B O 1
ATOM 5947 N N . PRO B 2 225 ? 135.650 113.053 129.678 1.00 53.25 225 PRO B N 1
ATOM 5948 C CA . PRO B 2 225 ? 136.701 112.226 129.055 1.00 53.81 225 PRO B CA 1
ATOM 5949 C C . PRO B 2 225 ? 136.190 110.902 128.511 1.00 56.12 225 PRO B C 1
ATOM 5950 O O . PRO B 2 225 ? 136.466 110.564 127.353 1.00 62.35 225 PRO B O 1
ATOM 5954 N N . ALA B 2 226 ? 135.451 110.137 129.319 1.00 56.56 226 ALA B N 1
ATOM 5955 C CA . ALA B 2 226 ? 134.957 108.839 128.868 1.00 49.22 226 ALA B CA 1
ATOM 5956 C C . ALA B 2 226 ? 133.966 108.986 127.722 1.00 50.02 226 ALA B C 1
ATOM 5957 O O . ALA B 2 226 ? 134.015 108.224 126.748 1.00 57.09 226 ALA B O 1
ATOM 5959 N N . SER B 2 227 ? 133.053 109.954 127.823 1.00 48.05 227 SER B N 1
ATOM 5960 C CA . SER B 2 227 ? 132.085 110.166 126.753 1.00 47.95 227 SER B CA 1
ATOM 5961 C C . SER B 2 227 ? 132.778 110.558 125.458 1.00 49.45 227 SER B C 1
ATOM 5962 O O . SER B 2 227 ? 132.422 110.064 124.385 1.00 50.12 227 SER B O 1
ATOM 5965 N N . LEU B 2 228 ? 133.777 111.439 125.538 1.00 52.63 228 LEU B N 1
ATOM 5966 C CA . LEU B 2 228 ? 134.502 111.846 124.340 1.00 49.22 228 LEU B CA 1
ATOM 5967 C C . LEU B 2 228 ? 135.293 110.686 123.750 1.00 50.03 228 LEU B C 1
ATOM 5968 O O . LEU B 2 228 ? 135.385 110.555 122.527 1.00 56.60 228 LEU B O 1
ATOM 5973 N N . TRP B 2 229 ? 135.868 109.830 124.597 1.00 46.37 229 TRP B N 1
ATOM 5974 C CA . TRP B 2 229 ? 136.605 108.679 124.085 1.00 51.65 229 TRP B CA 1
ATOM 5975 C C . TRP B 2 229 ? 135.680 107.706 123.358 1.00 53.96 229 TRP B C 1
ATOM 5976 O O . TRP B 2 229 ? 135.994 107.234 122.256 1.00 59.24 229 TRP B O 1
ATOM 5987 N N . VAL B 2 230 ? 134.529 107.396 123.960 1.00 52.78 230 VAL B N 1
ATOM 5988 C CA . VAL B 2 230 ? 133.588 106.485 123.316 1.00 47.86 230 VAL B CA 1
ATOM 5989 C C . VAL B 2 230 ? 133.027 107.110 122.045 1.00 48.31 230 VAL B C 1
ATOM 5990 O O . VAL B 2 230 ? 132.822 106.422 121.037 1.00 52.86 230 VAL B O 1
ATOM 5994 N N . THR B 2 231 ? 132.775 108.420 122.066 1.00 48.79 231 THR B N 1
ATOM 5995 C CA . THR B 2 231 ? 132.314 109.111 120.869 1.00 45.25 231 THR B CA 1
ATOM 5996 C C . THR B 2 231 ? 133.356 109.044 119.764 1.00 50.12 231 THR B C 1
ATOM 5997 O O . THR B 2 231 ? 133.017 108.845 118.595 1.00 54.79 231 THR B O 1
ATOM 6001 N N . ARG B 2 232 ? 134.631 109.211 120.116 1.00 49.98 232 ARG B N 1
ATOM 6002 C CA . ARG B 2 232 ? 135.698 109.109 119.129 1.00 47.24 232 ARG B CA 1
ATOM 6003 C C . ARG B 2 232 ? 135.746 107.716 118.523 1.00 48.50 232 ARG B C 1
ATOM 6004 O O . ARG B 2 232 ? 135.881 107.563 117.306 1.00 55.78 232 ARG B O 1
ATOM 6012 N N . TRP B 2 233 ? 135.631 106.685 119.360 1.00 47.31 233 TRP B N 1
ATOM 6013 C CA . TRP B 2 233 ? 135.648 105.315 118.851 1.00 49.13 233 TRP B CA 1
ATOM 6014 C C . TRP B 2 233 ? 134.482 105.066 117.898 1.00 50.42 233 TRP B C 1
ATOM 6015 O O . TRP B 2 233 ? 134.660 104.529 116.795 1.00 53.95 233 TRP B O 1
ATOM 6026 N N . ILE B 2 234 ? 133.280 105.479 118.300 1.00 51.93 234 ILE B N 1
ATOM 6027 C CA . ILE B 2 234 ? 132.096 105.252 117.479 1.00 49.42 234 ILE B CA 1
ATOM 6028 C C . ILE B 2 234 ? 132.182 106.036 116.174 1.00 48.99 234 ILE B C 1
ATOM 6029 O O . ILE B 2 234 ? 131.813 105.533 115.108 1.00 46.20 234 ILE B O 1
ATOM 6034 N N . THR B 2 235 ? 132.665 107.279 116.232 1.00 45.30 235 THR B N 1
ATOM 6035 C CA . THR B 2 235 ? 132.772 108.090 115.025 1.00 42.87 235 THR B CA 1
ATOM 6036 C C . THR B 2 235 ? 133.847 107.552 114.089 1.00 50.84 235 THR B C 1
ATOM 6037 O O . THR B 2 235 ? 133.694 107.610 112.865 1.00 58.67 235 THR B O 1
ATOM 6041 N N . ARG B 2 236 ? 134.941 107.023 114.641 1.00 48.34 236 ARG B N 1
ATOM 6042 C CA . ARG B 2 236 ? 135.933 106.361 113.806 1.00 48.94 236 ARG B CA 1
ATOM 6043 C C . ARG B 2 236 ? 135.346 105.139 113.120 1.00 50.31 236 ARG B C 1
ATOM 6044 O O . ARG B 2 236 ? 135.680 104.855 111.964 1.00 54.06 236 ARG B O 1
ATOM 6052 N N . ARG B 2 237 ? 134.481 104.400 113.812 1.00 51.45 237 ARG B N 1
ATOM 6053 C CA . ARG B 2 237 ? 133.844 103.250 113.183 1.00 52.35 237 ARG B CA 1
ATOM 6054 C C . ARG B 2 237 ? 132.728 103.634 112.216 1.00 49.11 237 ARG B C 1
ATOM 6055 O O . ARG B 2 237 ? 132.379 102.825 111.351 1.00 54.83 237 ARG B O 1
ATOM 6063 N N . SER B 2 238 ? 132.157 104.833 112.339 1.00 47.36 238 SER B N 1
ATOM 6064 C CA . SER B 2 238 ? 130.995 105.202 111.536 1.00 48.31 238 SER B CA 1
ATOM 6065 C C . SER B 2 238 ? 131.306 106.122 110.363 1.00 50.90 238 SER B C 1
ATOM 6066 O O . SER B 2 238 ? 130.505 106.189 109.426 1.00 50.67 238 SER B O 1
ATOM 6069 N N . GLN B 2 239 ? 132.421 106.849 110.390 1.00 51.72 239 GLN B N 1
ATOM 6070 C CA . GLN B 2 239 ? 132.744 107.729 109.269 1.00 50.87 239 GLN B CA 1
ATOM 6071 C C . GLN B 2 239 ? 132.944 106.982 107.953 1.00 50.46 239 GLN B C 1
ATOM 6072 O O . GLN B 2 239 ? 132.397 107.437 106.931 1.00 51.75 239 GLN B O 1
ATOM 6078 N N . PRO B 2 240 ? 133.695 105.872 107.887 1.00 51.18 240 PRO B N 1
ATOM 6079 C CA . PRO B 2 240 ? 133.737 105.116 106.625 1.00 50.70 240 PRO B CA 1
ATOM 6080 C C . PRO B 2 240 ? 132.367 104.654 106.169 1.00 50.38 240 PRO B C 1
ATOM 6081 O O . PRO B 2 240 ? 132.098 104.616 104.963 1.00 53.33 240 PRO B O 1
ATOM 6085 N N . LEU B 2 241 ? 131.488 104.305 107.109 1.00 43.54 241 LEU B N 1
ATOM 6086 C CA . LEU B 2 241 ? 130.137 103.894 106.747 1.00 41.20 241 LEU B CA 1
ATOM 6087 C C . LEU B 2 241 ? 129.355 105.043 106.124 1.00 44.61 241 LEU B C 1
ATOM 6088 O O . LEU B 2 241 ? 128.612 104.840 105.161 1.00 45.86 241 LEU B O 1
ATOM 6093 N N . PHE B 2 242 ? 129.508 106.256 106.658 1.00 43.74 242 PHE B N 1
ATOM 6094 C CA . PHE B 2 242 ? 128.848 107.414 106.063 1.00 38.41 242 PHE B CA 1
ATOM 6095 C C . PHE B 2 242 ? 129.394 107.708 104.672 1.00 43.04 242 PHE B C 1
ATOM 6096 O O . PHE B 2 242 ? 128.633 108.043 103.753 1.00 49.72 242 PHE B O 1
ATOM 6104 N N . VAL B 2 243 ? 130.713 107.597 104.501 1.00 41.61 243 VAL B N 1
ATOM 6105 C CA . VAL B 2 243 ? 131.311 107.810 103.186 1.00 45.10 243 VAL B CA 1
ATOM 6106 C C . VAL B 2 243 ? 130.770 106.796 102.188 1.00 48.10 243 VAL B C 1
ATOM 6107 O O . VAL B 2 243 ? 130.414 107.144 101.053 1.00 51.10 243 VAL B O 1
ATOM 6111 N N . ALA B 2 244 ? 130.692 105.528 102.597 1.00 43.50 244 ALA B N 1
ATOM 6112 C CA . ALA B 2 244 ? 130.142 104.495 101.729 1.00 37.48 244 ALA B CA 1
ATOM 6113 C C . ALA B 2 244 ? 128.677 104.758 101.417 1.00 36.30 244 ALA B C 1
ATOM 6114 O O . ALA B 2 244 ? 128.225 104.527 100.291 1.00 42.27 244 ALA B O 1
ATOM 6116 N N . GLN B 2 245 ? 127.916 105.232 102.405 1.00 35.18 245 GLN B N 1
ATOM 6117 C CA . GLN B 2 245 ? 126.507 105.525 102.175 1.00 36.83 245 GLN B CA 1
ATOM 6118 C C . GLN B 2 245 ? 126.336 106.610 101.125 1.00 41.60 245 GLN B C 1
ATOM 6119 O O . GLN B 2 245 ? 125.514 106.476 100.211 1.00 41.81 245 GLN B O 1
ATOM 6125 N N . TRP B 2 246 ? 127.115 107.688 101.225 1.00 42.39 246 TRP B N 1
ATOM 6126 C CA . TRP B 2 246 ? 127.013 108.743 100.222 1.00 39.13 246 TRP B CA 1
ATOM 6127 C C . TRP B 2 246 ? 127.502 108.288 98.852 1.00 39.55 246 TRP B C 1
ATOM 6128 O O . TRP B 2 246 ? 126.909 108.664 97.836 1.00 40.71 246 TRP B O 1
ATOM 6139 N N . ARG B 2 247 ? 128.566 107.485 98.797 1.00 37.78 247 ARG B N 1
ATOM 6140 C CA . ARG B 2 247 ? 129.033 106.973 97.512 1.00 35.42 247 ARG B CA 1
ATOM 6141 C C . ARG B 2 247 ? 127.976 106.099 96.846 1.00 36.91 247 ARG B C 1
ATOM 6142 O O . ARG B 2 247 ? 127.713 106.229 95.643 1.00 40.18 247 ARG B O 1
ATOM 6150 N N . ASN B 2 248 ? 127.352 105.208 97.617 1.00 35.09 248 ASN B N 1
ATOM 6151 C CA . ASN B 2 248 ? 126.330 104.331 97.065 1.00 32.06 248 ASN B CA 1
ATOM 6152 C C . ASN B 2 248 ? 125.088 105.113 96.659 1.00 31.66 248 ASN B C 1
ATOM 6153 O O . ASN B 2 248 ? 124.452 104.796 95.648 1.00 35.79 248 ASN B O 1
ATOM 6158 N N . THR B 2 249 ? 124.728 106.138 97.434 1.00 32.13 249 THR B N 1
ATOM 6159 C CA . THR B 2 249 ? 123.610 106.994 97.055 1.00 33.12 249 THR B CA 1
ATOM 6160 C C . THR B 2 249 ? 123.896 107.723 95.750 1.00 32.67 249 THR B C 1
ATOM 6161 O O . THR B 2 249 ? 123.017 107.839 94.889 1.00 33.75 249 THR B O 1
ATOM 6165 N N . GLY B 2 250 ? 125.124 108.218 95.584 1.00 32.07 250 GLY B N 1
ATOM 6166 C CA . GLY B 2 250 ? 125.485 108.868 94.336 1.00 29.48 250 GLY B CA 1
ATOM 6167 C C . GLY B 2 250 ? 125.438 107.923 93.153 1.00 28.93 250 GLY B C 1
ATOM 6168 O O . GLY B 2 250 ? 124.967 108.289 92.074 1.00 31.79 250 GLY B O 1
ATOM 6169 N N . ARG B 2 251 ? 125.921 106.692 93.338 1.00 31.67 251 ARG B N 1
ATOM 6170 C CA . ARG B 2 251 ? 125.848 105.701 92.267 1.00 31.16 251 ARG B CA 1
ATOM 6171 C C . ARG B 2 251 ? 124.403 105.376 91.901 1.00 30.17 251 ARG B C 1
ATOM 6172 O O . ARG B 2 251 ? 124.058 105.277 90.715 1.00 35.55 251 ARG B O 1
ATOM 6180 N N . LEU B 2 252 ? 123.543 105.207 92.907 1.00 26.52 252 LEU B N 1
ATOM 6181 C CA . LEU B 2 252 ? 122.138 104.922 92.641 1.00 27.99 252 LEU B CA 1
ATOM 6182 C C . LEU B 2 252 ? 121.466 106.079 91.912 1.00 29.39 252 LEU B C 1
ATOM 6183 O O . LEU B 2 252 ? 120.696 105.865 90.967 1.00 32.69 252 LEU B O 1
ATOM 6188 N N . ALA B 2 253 ? 121.744 107.314 92.336 1.00 26.69 253 ALA B N 1
ATOM 6189 C CA . ALA B 2 253 ? 121.162 108.475 91.675 1.00 24.43 253 ALA B CA 1
ATOM 6190 C C . ALA B 2 253 ? 121.658 108.606 90.242 1.00 27.46 253 ALA B C 1
ATOM 6191 O O . ALA B 2 253 ? 120.891 108.972 89.347 1.00 34.77 253 ALA B O 1
ATOM 6193 N N . ALA B 2 254 ? 122.940 108.318 90.005 1.00 27.20 254 ALA B N 1
ATOM 6194 C CA . ALA B 2 254 ? 123.471 108.368 88.648 1.00 27.43 254 ALA B CA 1
ATOM 6195 C C . ALA B 2 254 ? 122.794 107.340 87.753 1.00 33.35 254 ALA B C 1
ATOM 6196 O O . ALA B 2 254 ? 122.413 107.648 86.615 1.00 39.75 254 ALA B O 1
ATOM 6198 N N . HIS B 2 255 ? 122.632 106.112 88.251 1.00 32.08 255 HIS B N 1
ATOM 6199 C CA . HIS B 2 255 ? 121.955 105.087 87.465 1.00 25.75 255 HIS B CA 1
ATOM 6200 C C . HIS B 2 255 ? 120.511 105.475 87.182 1.00 27.77 255 HIS B C 1
ATOM 6201 O O . HIS B 2 255 ? 120.021 105.294 86.061 1.00 30.44 255 HIS B O 1
ATOM 6208 N N . LEU B 2 256 ? 119.813 106.008 88.187 1.00 31.38 256 LEU B N 1
ATOM 6209 C CA . LEU B 2 256 ? 118.425 106.413 87.990 1.00 27.20 256 LEU B CA 1
ATOM 6210 C C . LEU B 2 256 ? 118.316 107.531 86.966 1.00 30.33 256 LEU B C 1
ATOM 6211 O O . LEU B 2 256 ? 117.412 107.525 86.125 1.00 35.26 256 LEU B O 1
ATOM 6216 N N . GLU B 2 257 ? 119.223 108.507 87.028 1.00 32.44 257 GLU B N 1
ATOM 6217 C CA . GLU B 2 257 ? 119.197 109.599 86.064 1.00 35.82 257 GLU B CA 1
ATOM 6218 C C . GLU B 2 257 ? 119.459 109.097 84.651 1.00 39.30 257 GLU B C 1
ATOM 6219 O O . GLU B 2 257 ? 118.788 109.518 83.702 1.00 40.73 257 GLU B O 1
ATOM 6225 N N . GLU B 2 258 ? 120.431 108.198 84.489 1.00 37.50 258 GLU B N 1
ATOM 6226 C CA . GLU B 2 258 ? 120.714 107.668 83.159 1.00 37.17 258 GLU B CA 1
ATOM 6227 C C . GLU B 2 258 ? 119.545 106.850 82.626 1.00 35.90 258 GLU B C 1
ATOM 6228 O O . GLU B 2 258 ? 119.244 106.895 81.429 1.00 35.86 258 GLU B O 1
ATOM 6234 N N . THR B 2 259 ? 118.876 106.092 83.498 1.00 35.08 259 THR B N 1
ATOM 6235 C CA . THR B 2 259 ? 117.742 105.288 83.055 1.00 31.80 259 THR B CA 1
ATOM 6236 C C . THR B 2 259 ? 116.543 106.159 82.698 1.00 35.92 259 THR B C 1
ATOM 6237 O O . THR B 2 259 ? 115.851 105.892 81.710 1.00 38.00 259 THR B O 1
ATOM 6241 N N . TYR B 2 260 ? 116.279 107.203 83.487 1.00 34.37 260 TYR B N 1
ATOM 6242 C CA . TYR B 2 260 ? 115.107 108.037 83.237 1.00 34.01 260 TYR B CA 1
ATOM 6243 C C . TYR B 2 260 ? 115.312 108.947 82.032 1.00 38.20 260 TYR B C 1
ATOM 6244 O O . TYR B 2 260 ? 114.401 109.110 81.213 1.00 41.95 260 TYR B O 1
ATOM 6253 N N . SER B 2 261 ? 116.495 109.555 81.910 1.00 35.18 261 SER B N 1
ATOM 6254 C CA . SER B 2 261 ? 116.736 110.497 80.822 1.00 37.41 261 SER B CA 1
ATOM 6255 C C . SER B 2 261 ? 116.682 109.808 79.465 1.00 38.98 261 SER B C 1
ATOM 6256 O O . SER B 2 261 ? 116.109 110.344 78.510 1.00 40.25 261 SER B O 1
ATOM 6259 N N . GLY B 2 262 ? 117.275 108.626 79.358 1.00 34.76 262 GLY B N 1
ATOM 6260 C CA . GLY B 2 262 ? 117.250 107.884 78.116 1.00 37.36 262 GLY B CA 1
ATOM 6261 C C . GLY B 2 262 ? 116.293 106.716 78.164 1.00 42.81 262 GLY B C 1
ATOM 6262 O O . GLY B 2 262 ? 116.607 105.629 77.674 1.00 45.08 262 GLY B O 1
ATOM 6263 N N . PHE B 2 263 ? 115.116 106.934 78.756 1.00 40.33 263 PHE B N 1
ATOM 6264 C CA . PHE B 2 263 ? 114.180 105.837 78.970 1.00 37.88 263 PHE B CA 1
ATOM 6265 C C . PHE B 2 263 ? 113.679 105.248 77.661 1.00 38.47 263 PHE B C 1
ATOM 6266 O O . PHE B 2 263 ? 113.390 104.052 77.599 1.00 44.62 263 PHE B O 1
ATOM 6274 N N . THR B 2 264 ? 113.553 106.060 76.612 1.00 37.90 264 THR B N 1
ATOM 6275 C CA . THR B 2 264 ? 113.152 105.514 75.319 1.00 37.67 264 THR B CA 1
ATOM 6276 C C . THR B 2 264 ? 114.210 104.564 74.771 1.00 40.44 264 THR B C 1
ATOM 6277 O O . THR B 2 264 ? 113.884 103.486 74.262 1.00 40.12 264 THR B O 1
ATOM 6281 N N . ILE B 2 265 ? 115.486 104.941 74.877 1.00 45.75 265 ILE B N 1
ATOM 6282 C CA . ILE B 2 265 ? 116.560 104.084 74.385 1.00 43.91 265 ILE B CA 1
ATOM 6283 C C . ILE B 2 265 ? 116.712 102.850 75.265 1.00 42.43 265 ILE B C 1
ATOM 6284 O O . ILE B 2 265 ? 116.906 101.737 74.764 1.00 44.76 265 ILE B O 1
ATOM 6289 N N . VAL B 2 266 ? 116.638 103.025 76.587 1.00 41.61 266 VAL B N 1
ATOM 6290 C CA . VAL B 2 266 ? 116.732 101.887 77.500 1.00 42.11 266 VAL B CA 1
ATOM 6291 C C . VAL B 2 266 ? 115.600 100.905 77.235 1.00 43.70 266 VAL B C 1
ATOM 6292 O O . VAL B 2 266 ? 115.806 99.689 77.156 1.00 50.12 266 VAL B O 1
ATOM 6296 N N . LYS B 2 267 ? 114.387 101.429 77.082 1.00 41.31 267 LYS B N 1
ATOM 6297 C CA . LYS B 2 267 ? 113.204 100.599 76.911 1.00 44.92 267 LYS B CA 1
ATOM 6298 C C . LYS B 2 267 ? 113.209 99.888 75.563 1.00 44.44 267 LYS B C 1
ATOM 6299 O O . LYS B 2 267 ? 113.025 98.668 75.495 1.00 54.10 267 LYS B O 1
ATOM 6305 N N . THR B 2 268 ? 113.443 100.630 74.481 1.00 43.08 268 THR B N 1
ATOM 6306 C CA . THR B 2 268 ? 113.372 100.084 73.131 1.00 42.81 268 THR B CA 1
ATOM 6307 C C . THR B 2 268 ? 114.513 99.128 72.806 1.00 42.47 268 THR B C 1
ATOM 6308 O O . THR B 2 268 ? 114.287 98.133 72.111 1.00 47.87 268 THR B O 1
ATOM 6312 N N . PHE B 2 269 ? 115.719 99.375 73.307 1.00 46.66 269 PHE B N 1
ATOM 6313 C CA . PHE B 2 269 ? 116.859 98.523 73.005 1.00 44.13 269 PHE B CA 1
ATOM 6314 C C . PHE B 2 269 ? 116.929 97.298 73.907 1.00 44.65 269 PHE B C 1
ATOM 6315 O O . PHE B 2 269 ? 117.952 96.608 73.919 1.00 50.67 269 PHE B O 1
ATOM 6323 N N . GLY B 2 270 ? 115.866 97.012 74.656 1.00 47.80 270 GLY B N 1
ATOM 6324 C CA . GLY B 2 270 ? 115.811 95.797 75.441 1.00 49.05 270 GLY B CA 1
ATOM 6325 C C . GLY B 2 270 ? 116.715 95.773 76.648 1.00 48.46 270 GLY B C 1
ATOM 6326 O O . GLY B 2 270 ? 117.087 94.693 77.109 1.00 48.76 270 GLY B O 1
ATOM 6327 N N . HIS B 2 271 ? 117.088 96.938 77.173 1.00 45.67 271 HIS B N 1
ATOM 6328 C CA . HIS B 2 271 ? 117.965 97.028 78.329 1.00 44.63 271 HIS B CA 1
ATOM 6329 C C . HIS B 2 271 ? 117.212 97.386 79.602 1.00 42.73 271 HIS B C 1
ATOM 6330 O O . HIS B 2 271 ? 117.820 97.868 80.562 1.00 47.37 271 HIS B O 1
ATOM 6337 N N . ARG B 2 272 ? 115.897 97.172 79.622 1.00 40.63 272 ARG B N 1
ATOM 6338 C CA . ARG B 2 272 ? 115.116 97.476 80.816 1.00 45.46 272 ARG B CA 1
ATOM 6339 C C . ARG B 2 272 ? 115.449 96.521 81.955 1.00 44.94 272 ARG B C 1
ATOM 6340 O O . ARG B 2 272 ? 115.551 96.940 83.114 1.00 43.83 272 ARG B O 1
ATOM 6348 N N . GLU B 2 273 ? 115.626 95.234 81.647 1.00 44.41 273 GLU B N 1
ATOM 6349 C CA . GLU B 2 273 ? 115.941 94.257 82.684 1.00 39.94 273 GLU B CA 1
ATOM 6350 C C . GLU B 2 273 ? 117.333 94.485 83.259 1.00 39.41 273 GLU B C 1
ATOM 6351 O O . GLU B 2 273 ? 117.547 94.320 84.466 1.00 45.38 273 GLU B O 1
ATOM 6357 N N . ALA B 2 274 ? 118.297 94.849 82.411 1.00 35.04 274 ALA B N 1
ATOM 6358 C CA . ALA B 2 274 ? 119.635 95.158 82.905 1.00 32.98 274 ALA B CA 1
ATOM 6359 C C . ALA B 2 274 ? 119.612 96.365 83.835 1.00 33.32 274 ALA B C 1
ATOM 6360 O O . ALA B 2 274 ? 120.262 96.362 84.887 1.00 35.52 274 ALA B O 1
ATOM 6362 N N . ALA B 2 275 ? 118.864 97.404 83.462 1.00 31.71 275 ALA B N 1
ATOM 6363 C CA . ALA B 2 275 ? 118.732 98.571 84.326 1.00 32.93 275 ALA B CA 1
ATOM 6364 C C . ALA B 2 275 ? 118.044 98.212 85.636 1.00 33.48 275 ALA B C 1
ATOM 6365 O O . ALA B 2 275 ? 118.421 98.715 86.699 1.00 32.94 275 ALA B O 1
ATOM 6367 N N . ALA B 2 276 ? 117.032 97.344 85.580 1.00 35.23 276 ALA B N 1
ATOM 6368 C CA . ALA B 2 276 ? 116.354 96.917 86.800 1.00 33.70 276 ALA B CA 1
ATOM 6369 C C . ALA B 2 276 ? 117.294 96.152 87.725 1.00 32.82 276 ALA B C 1
ATOM 6370 O O . ALA B 2 276 ? 117.298 96.377 88.940 1.00 34.14 276 ALA B O 1
ATOM 6372 N N . GLY B 2 277 ? 118.099 95.244 87.171 1.00 30.07 277 GLY B N 1
ATOM 6373 C CA . GLY B 2 277 ? 119.047 94.509 87.995 1.00 28.47 277 GLY B CA 1
ATOM 6374 C C . GLY B 2 277 ? 120.124 95.397 88.587 1.00 33.66 277 GLY B C 1
ATOM 6375 O O . GLY B 2 277 ? 120.505 95.240 89.755 1.00 40.46 277 GLY B O 1
ATOM 6376 N N . LYS B 2 278 ? 120.634 96.341 87.793 1.00 30.38 278 LYS B N 1
ATOM 6377 C CA . LYS B 2 278 ? 121.614 97.286 88.312 1.00 26.62 278 LYS B CA 1
ATOM 6378 C C . LYS B 2 278 ? 121.015 98.134 89.424 1.00 31.17 278 LYS B C 1
ATOM 6379 O O . LYS B 2 278 ? 121.669 98.389 90.443 1.00 35.94 278 LYS B O 1
ATOM 6385 N N . PHE B 2 279 ? 119.765 98.571 89.252 1.00 32.34 279 PHE B N 1
ATOM 6386 C CA . PHE B 2 279 ? 119.102 99.326 90.305 1.00 28.45 279 PHE B CA 1
ATOM 6387 C C . PHE B 2 279 ? 118.931 98.483 91.556 1.00 28.53 279 PHE B C 1
ATOM 6388 O O . PHE B 2 279 ? 119.068 98.990 92.668 1.00 30.82 279 PHE B O 1
ATOM 6396 N N . ALA B 2 280 ? 118.594 97.204 91.397 1.00 29.60 280 ALA B N 1
ATOM 6397 C CA . ALA B 2 280 ? 118.422 96.342 92.560 1.00 28.45 280 ALA B CA 1
ATOM 6398 C C . ALA B 2 280 ? 119.725 96.212 93.338 1.00 31.82 280 ALA B C 1
ATOM 6399 O O . ALA B 2 280 ? 119.742 96.327 94.570 1.00 36.60 280 ALA B O 1
ATOM 6401 N N . GLU B 2 281 ? 120.835 95.994 92.631 1.00 32.99 281 GLU B N 1
ATOM 6402 C CA . GLU B 2 281 ? 122.116 95.860 93.322 1.00 36.54 281 GLU B CA 1
ATOM 6403 C C . GLU B 2 281 ? 122.532 97.173 93.987 1.00 37.78 281 GLU B C 1
ATOM 6404 O O . GLU B 2 281 ? 123.010 97.173 95.131 1.00 39.66 281 GLU B O 1
ATOM 6410 N N . LEU B 2 282 ? 122.323 98.307 93.311 1.00 34.39 282 LEU B N 1
ATOM 6411 C CA . LEU B 2 282 ? 122.704 99.588 93.899 1.00 29.93 282 LEU B CA 1
ATOM 6412 C C . LEU B 2 282 ? 121.799 99.951 95.069 1.00 32.02 282 LEU B C 1
ATOM 6413 O O . LEU B 2 282 ? 122.255 100.545 96.050 1.00 36.92 282 LEU B O 1
ATOM 6418 N N . ASN B 2 283 ? 120.515 99.603 94.981 1.00 29.62 283 ASN B N 1
ATOM 6419 C CA . ASN B 2 283 ? 119.586 99.836 96.078 1.00 29.03 283 ASN B CA 1
ATOM 6420 C C . ASN B 2 283 ? 119.957 99.002 97.294 1.00 31.19 283 ASN B C 1
ATOM 6421 O O . ASN B 2 283 ? 119.902 99.491 98.426 1.00 30.32 283 ASN B O 1
ATOM 6426 N N . SER B 2 284 ? 120.335 97.739 97.081 1.00 30.75 284 SER B N 1
ATOM 6427 C CA . SER B 2 284 ? 120.765 96.906 98.199 1.00 28.25 284 SER B CA 1
ATOM 6428 C C . SER B 2 284 ? 122.032 97.456 98.840 1.00 30.58 284 SER B C 1
ATOM 6429 O O . SER B 2 284 ? 122.152 97.482 100.071 1.00 37.00 284 SER B O 1
ATOM 6432 N N . GLU B 2 285 ? 122.991 97.900 98.022 1.00 32.84 285 GLU B N 1
ATOM 6433 C CA . GLU B 2 285 ? 124.209 98.488 98.574 1.00 34.42 285 GLU B CA 1
ATOM 6434 C C . GLU B 2 285 ? 123.904 99.750 99.374 1.00 31.76 285 GLU B C 1
ATOM 6435 O O . GLU B 2 285 ? 124.438 99.944 100.474 1.00 35.81 285 GLU B O 1
ATOM 6441 N N . THR B 2 286 ? 123.043 100.616 98.835 1.00 30.10 286 THR B N 1
ATOM 6442 C CA . THR B 2 286 ? 122.664 101.833 99.543 1.00 30.57 286 THR B CA 1
ATOM 6443 C C . THR B 2 286 ? 121.961 101.510 100.854 1.00 32.62 286 THR B C 1
ATOM 6444 O O . THR B 2 286 ? 122.213 102.157 101.873 1.00 36.46 286 THR B O 1
ATOM 6448 N N . GLN B 2 287 ? 121.077 100.510 100.849 1.00 31.64 287 GLN B N 1
ATOM 6449 C CA . GLN B 2 287 ? 120.388 100.126 102.075 1.00 27.70 287 GLN B CA 1
ATOM 6450 C C . GLN B 2 287 ? 121.362 99.606 103.123 1.00 30.49 287 GLN B C 1
ATOM 6451 O O . GLN B 2 287 ? 121.265 99.968 104.300 1.00 36.09 287 GLN B O 1
ATOM 6457 N N . GLN B 2 288 ? 122.303 98.749 102.720 1.00 29.92 288 GLN B N 1
ATOM 6458 C CA . GLN B 2 288 ? 123.259 98.204 103.679 1.00 26.00 288 GLN B CA 1
ATOM 6459 C C . GLN B 2 288 ? 124.127 99.306 104.273 1.00 31.71 288 GLN B C 1
ATOM 6460 O O . GLN B 2 288 ? 124.327 99.372 105.495 1.00 36.05 288 GLN B O 1
ATOM 6466 N N . SER B 2 289 ? 124.643 100.194 103.418 1.00 31.46 289 SER B N 1
ATOM 6467 C CA . SER B 2 289 ? 125.476 101.286 103.907 1.00 26.34 289 SER B CA 1
ATOM 6468 C C . SER B 2 289 ? 124.684 102.226 104.805 1.00 28.36 289 SER B C 1
ATOM 6469 O O . SER B 2 289 ? 125.186 102.676 105.842 1.00 37.85 289 SER B O 1
ATOM 6472 N N . SER B 2 290 ? 123.440 102.530 104.425 1.00 29.92 290 SER B N 1
ATOM 6473 C CA . SER B 2 290 ? 122.609 103.417 105.226 1.00 28.48 290 SER B CA 1
ATOM 6474 C C . SER B 2 290 ? 122.305 102.806 106.582 1.00 27.58 290 SER B C 1
ATOM 6475 O O . SER B 2 290 ? 122.324 103.504 107.598 1.00 31.62 290 SER B O 1
ATOM 6478 N N . PHE B 2 291 ? 122.013 101.505 106.621 1.00 28.77 291 PHE B N 1
ATOM 6479 C CA . PHE B 2 291 ? 121.742 100.857 107.898 1.00 27.03 291 PHE B CA 1
ATOM 6480 C C . PHE B 2 291 ? 122.969 100.886 108.794 1.00 30.32 291 PHE B C 1
ATOM 6481 O O . PHE B 2 291 ? 122.869 101.192 109.986 1.00 34.27 291 PHE B O 1
ATOM 6489 N N . GLY B 2 292 ? 124.138 100.559 108.241 1.00 31.09 292 GLY B N 1
ATOM 6490 C CA . GLY B 2 292 ? 125.344 100.590 109.055 1.00 28.27 292 GLY B CA 1
ATOM 6491 C C . GLY B 2 292 ? 125.633 101.974 109.602 1.00 30.97 292 GLY B C 1
ATOM 6492 O O . GLY B 2 292 ? 125.898 102.148 110.799 1.00 36.22 292 GLY B O 1
ATOM 6493 N N . ALA B 2 293 ? 125.564 102.985 108.731 1.00 28.43 293 ALA B N 1
ATOM 6494 C CA . ALA B 2 293 ? 125.820 104.353 109.161 1.00 28.08 293 ALA B CA 1
ATOM 6495 C C . ALA B 2 293 ? 124.808 104.803 110.201 1.00 32.40 293 ALA B C 1
ATOM 6496 O O . ALA B 2 293 ? 125.177 105.423 111.202 1.00 38.28 293 ALA B O 1
ATOM 6498 N N . GLN B 2 294 ? 123.527 104.495 109.988 1.00 32.32 294 GLN B N 1
ATOM 6499 C CA . GLN B 2 294 ? 122.489 104.918 110.918 1.00 28.58 294 GLN B CA 1
ATOM 6500 C C . GLN B 2 294 ? 122.656 104.250 112.272 1.00 28.99 294 GLN B C 1
ATOM 6501 O O . GLN B 2 294 ? 122.536 104.907 113.310 1.00 30.09 294 GLN B O 1
ATOM 6507 N N . PHE B 2 295 ? 122.949 102.948 112.283 1.00 27.78 295 PHE B N 1
ATOM 6508 C CA . PHE B 2 295 ? 123.134 102.237 113.541 1.00 25.45 295 PHE B CA 1
ATOM 6509 C C . PHE B 2 295 ? 124.313 102.801 114.319 1.00 28.45 295 PHE B C 1
ATOM 6510 O O . PHE B 2 295 ? 124.201 103.093 115.516 1.00 32.86 295 PHE B O 1
ATOM 6518 N N . PHE B 2 296 ? 125.452 102.991 113.651 1.00 33.61 296 PHE B N 1
ATOM 6519 C CA . PHE B 2 296 ? 126.626 103.462 114.378 1.00 33.11 296 PHE B CA 1
ATOM 6520 C C . PHE B 2 296 ? 126.481 104.921 114.798 1.00 33.81 296 PHE B C 1
ATOM 6521 O O . PHE B 2 296 ? 126.943 105.306 115.876 1.00 36.50 296 PHE B O 1
ATOM 6529 N N . SER B 2 297 ? 125.838 105.748 113.973 1.00 31.91 297 SER B N 1
ATOM 6530 C CA . SER B 2 297 ? 125.595 107.132 114.357 1.00 28.34 297 SER B CA 1
ATOM 6531 C C . SER B 2 297 ? 124.630 107.220 115.531 1.00 32.10 297 SER B C 1
ATOM 6532 O O . SER B 2 297 ? 124.800 108.062 116.419 1.00 40.55 297 SER B O 1
ATOM 6535 N N . GLY B 2 298 ? 123.606 106.368 115.553 1.00 29.99 298 GLY B N 1
ATOM 6536 C CA . GLY B 2 298 ? 122.669 106.359 116.653 1.00 25.55 298 GLY B CA 1
ATOM 6537 C C . GLY B 2 298 ? 123.172 105.697 117.909 1.00 31.03 298 GLY B C 1
ATOM 6538 O O . GLY B 2 298 ? 122.556 105.862 118.962 1.00 34.41 298 GLY B O 1
ATOM 6539 N N . LEU B 2 299 ? 124.264 104.936 117.820 1.00 30.92 299 LEU B N 1
ATOM 6540 C CA . LEU B 2 299 ? 124.875 104.388 119.025 1.00 28.29 299 LEU B CA 1
ATOM 6541 C C . LEU B 2 299 ? 125.449 105.463 119.939 1.00 30.66 299 LEU B C 1
ATOM 6542 O O . LEU B 2 299 ? 125.722 105.177 121.108 1.00 36.24 299 LEU B O 1
ATOM 6547 N N . VAL B 2 300 ? 125.646 106.682 119.436 1.00 30.45 300 VAL B N 1
ATOM 6548 C CA . VAL B 2 300 ? 126.329 107.711 120.215 1.00 27.83 300 VAL B CA 1
ATOM 6549 C C . VAL B 2 300 ? 125.486 108.136 121.411 1.00 29.70 300 VAL B C 1
ATOM 6550 O O . VAL B 2 300 ? 125.995 108.270 122.530 1.00 33.88 300 VAL B O 1
ATOM 6554 N N . SER B 2 301 ? 124.188 108.365 121.194 1.00 34.46 301 SER B N 1
ATOM 6555 C CA . SER B 2 301 ? 123.341 108.862 122.279 1.00 33.05 301 SER B CA 1
ATOM 6556 C C . SER B 2 301 ? 123.195 107.864 123.424 1.00 34.21 301 SER B C 1
ATOM 6557 O O . SER B 2 301 ? 123.339 108.274 124.590 1.00 35.47 301 SER B O 1
ATOM 6560 N N . PRO B 2 302 ? 122.898 106.577 123.192 1.00 30.98 302 PRO B N 1
ATOM 6561 C CA . PRO B 2 302 ? 122.840 105.639 124.326 1.00 29.30 302 PRO B CA 1
ATOM 6562 C C . PRO B 2 302 ? 124.134 105.524 125.114 1.00 29.66 302 PRO B C 1
ATOM 6563 O O . PRO B 2 302 ? 124.078 105.363 126.335 1.00 35.61 302 PRO B O 1
ATOM 6567 N N . ALA B 2 303 ? 125.297 105.592 124.465 1.00 27.24 303 ALA B N 1
ATOM 6568 C CA . ALA B 2 303 ? 126.553 105.493 125.206 1.00 28.10 303 ALA B CA 1
ATOM 6569 C C . ALA B 2 303 ? 126.767 106.705 126.106 1.00 32.14 303 ALA B C 1
ATOM 6570 O O . ALA B 2 303 ? 127.190 106.568 127.264 1.00 34.36 303 ALA B O 1
ATOM 6572 N N . THR B 2 304 ? 126.485 107.901 125.585 1.00 31.19 304 THR B N 1
ATOM 6573 C CA . THR B 2 304 ? 126.567 109.106 126.400 1.00 30.98 304 THR B CA 1
ATOM 6574 C C . THR B 2 304 ? 125.593 109.039 127.566 1.00 35.15 304 THR B C 1
ATOM 6575 O O . THR B 2 304 ? 125.944 109.387 128.700 1.00 39.65 304 THR B O 1
ATOM 6579 N N . MET B 2 305 ? 124.368 108.577 127.308 1.00 32.68 305 MET B N 1
ATOM 6580 C CA . MET B 2 305 ? 123.392 108.428 128.380 1.00 28.99 305 MET B CA 1
ATOM 6581 C C . MET B 2 305 ? 123.865 107.421 129.419 1.00 31.52 305 MET B C 1
ATOM 6582 O O . MET B 2 305 ? 123.663 107.620 130.618 1.00 39.76 305 MET B O 1
ATOM 6587 N N . PHE B 2 306 ? 124.497 106.334 128.978 1.00 28.67 306 PHE B N 1
ATOM 6588 C CA . PHE B 2 306 ? 124.973 105.314 129.905 1.00 25.34 306 PHE B CA 1
ATOM 6589 C C . PHE B 2 306 ? 126.062 105.858 130.816 1.00 29.66 306 PHE B C 1
ATOM 6590 O O . PHE B 2 306 ? 126.044 105.623 132.030 1.00 34.98 306 PHE B O 1
ATOM 6598 N N . ILE B 2 307 ? 127.026 106.582 130.248 1.00 34.08 307 ILE B N 1
ATOM 6599 C CA . ILE B 2 307 ? 128.092 107.150 131.069 1.00 35.72 307 ILE B CA 1
ATOM 6600 C C . ILE B 2 307 ? 127.534 108.206 132.019 1.00 36.84 307 ILE B C 1
ATOM 6601 O O . ILE B 2 307 ? 127.917 108.274 133.198 1.00 34.56 307 ILE B O 1
ATOM 6606 N N . GLY B 2 308 ? 126.612 109.039 131.528 1.00 36.51 308 GLY B N 1
ATOM 6607 C CA . GLY B 2 308 ? 125.974 110.012 132.395 1.00 32.16 308 GLY B CA 1
ATOM 6608 C C . GLY B 2 308 ? 125.195 109.368 133.525 1.00 34.26 308 GLY B C 1
ATOM 6609 O O . GLY B 2 308 ? 125.176 109.877 134.644 1.00 39.35 308 GLY B O 1
ATOM 6610 N N . ASN B 2 309 ? 124.548 108.234 133.251 1.00 32.01 309 ASN B N 1
ATOM 6611 C CA . ASN B 2 309 ? 123.811 107.532 134.295 1.00 29.32 309 ASN B CA 1
ATOM 6612 C C . ASN B 2 309 ? 124.743 106.869 135.298 1.00 31.32 309 ASN B C 1
ATOM 6613 O O . ASN B 2 309 ? 124.414 106.793 136.485 1.00 39.95 309 ASN B O 1
ATOM 6618 N N . LEU B 2 310 ? 125.899 106.378 134.851 1.00 30.19 310 LEU B N 1
ATOM 6619 C CA . LEU B 2 310 ? 126.889 105.872 135.796 1.00 28.58 310 LEU B CA 1
ATOM 6620 C C . LEU B 2 310 ? 127.342 106.977 136.741 1.00 35.03 310 LEU B C 1
ATOM 6621 O O . LEU B 2 310 ? 127.418 106.782 137.964 1.00 37.89 310 LEU B O 1
ATOM 6626 N N . SER B 2 311 ? 127.635 108.157 136.188 1.00 36.13 311 SER B N 1
ATOM 6627 C CA . SER B 2 311 ? 128.010 109.278 137.044 1.00 32.39 311 SER B CA 1
ATOM 6628 C C . SER B 2 311 ? 126.861 109.699 137.944 1.00 35.44 311 SER B C 1
ATOM 6629 O O . SER B 2 311 ? 127.089 110.104 139.086 1.00 44.44 311 SER B O 1
ATOM 6632 N N . TYR B 2 312 ? 125.626 109.628 137.446 1.00 35.15 312 TYR B N 1
ATOM 6633 C CA . TYR B 2 312 ? 124.467 109.955 138.267 1.00 33.63 312 TYR B CA 1
ATOM 6634 C C . TYR B 2 312 ? 124.341 109.003 139.446 1.00 33.75 312 TYR B C 1
ATOM 6635 O O . TYR B 2 312 ? 124.044 109.429 140.564 1.00 37.55 312 TYR B O 1
ATOM 6644 N N . VAL B 2 313 ? 124.558 107.709 139.215 1.00 31.29 313 VAL B N 1
ATOM 6645 C CA . VAL B 2 313 ? 124.498 106.736 140.303 1.00 32.34 313 VAL B CA 1
ATOM 6646 C C . VAL B 2 313 ? 125.587 107.020 141.328 1.00 35.35 313 VAL B C 1
ATOM 6647 O O . VAL B 2 313 ? 125.343 107.010 142.541 1.00 41.59 313 VAL B O 1
ATOM 6651 N N . ALA B 2 314 ? 126.809 107.277 140.855 1.00 36.57 314 ALA B N 1
ATOM 6652 C CA . ALA B 2 314 ? 127.902 107.568 141.780 1.00 36.15 314 ALA B CA 1
ATOM 6653 C C . ALA B 2 314 ? 127.610 108.822 142.597 1.00 36.12 314 ALA B C 1
ATOM 6654 O O . ALA B 2 314 ? 127.806 108.845 143.820 1.00 37.07 314 ALA B O 1
ATOM 6656 N N . VAL B 2 315 ? 127.125 109.873 141.934 1.00 35.92 315 VAL B N 1
ATOM 6657 C CA . VAL B 2 315 ? 126.809 111.123 142.615 1.00 35.83 315 VAL B CA 1
ATOM 6658 C C . VAL B 2 315 ? 125.696 110.913 143.629 1.00 38.91 315 VAL B C 1
ATOM 6659 O O . VAL B 2 315 ? 125.772 111.407 144.755 1.00 44.64 315 VAL B O 1
ATOM 6663 N N . ALA B 2 316 ? 124.650 110.175 143.252 1.00 35.98 316 ALA B N 1
ATOM 6664 C CA . ALA B 2 316 ? 123.540 109.942 144.168 1.00 30.94 316 ALA B CA 1
ATOM 6665 C C . ALA B 2 316 ? 123.992 109.173 145.399 1.00 37.43 316 ALA B C 1
ATOM 6666 O O . ALA B 2 316 ? 123.639 109.534 146.526 1.00 43.52 316 ALA B O 1
ATOM 6668 N N . VAL B 2 317 ? 124.797 108.125 145.209 1.00 37.90 317 VAL B N 1
ATOM 6669 C CA . VAL B 2 317 ? 125.239 107.319 146.345 1.00 35.14 317 VAL B CA 1
ATOM 6670 C C . VAL B 2 317 ? 126.132 108.137 147.268 1.00 41.11 317 VAL B C 1
ATOM 6671 O O . VAL B 2 317 ? 125.931 108.165 148.489 1.00 46.03 317 VAL B O 1
ATOM 6675 N N . VAL B 2 318 ? 127.129 108.820 146.701 1.00 43.52 318 VAL B N 1
ATOM 6676 C CA . VAL B 2 318 ? 128.064 109.567 147.536 1.00 42.59 318 VAL B CA 1
ATOM 6677 C C . VAL B 2 318 ? 127.364 110.744 148.207 1.00 46.81 318 VAL B C 1
ATOM 6678 O O . VAL B 2 318 ? 127.638 111.062 149.369 1.00 54.89 318 VAL B O 1
ATOM 6682 N N . GLY B 2 319 ? 126.435 111.393 147.503 1.00 43.40 319 GLY B N 1
ATOM 6683 C CA . GLY B 2 319 ? 125.688 112.479 148.105 1.00 44.44 319 GLY B CA 1
ATOM 6684 C C . GLY B 2 319 ? 124.780 112.018 149.226 1.00 46.16 319 GLY B C 1
ATOM 6685 O O . GLY B 2 319 ? 124.665 112.690 150.250 1.00 54.12 319 GLY B O 1
ATOM 6686 N N . GLY B 2 320 ? 124.115 110.876 149.049 1.00 40.25 320 GLY B N 1
ATOM 6687 C CA . GLY B 2 320 ? 123.321 110.330 150.136 1.00 40.38 320 GLY B CA 1
ATOM 6688 C C . GLY B 2 320 ? 124.168 109.974 151.341 1.00 47.23 320 GLY B C 1
ATOM 6689 O O . GLY B 2 320 ? 123.784 110.241 152.483 1.00 57.24 320 GLY B O 1
ATOM 6690 N N . LEU B 2 321 ? 125.341 109.383 151.103 1.00 46.52 321 LEU B N 1
ATOM 6691 C CA . LEU B 2 321 ? 126.243 109.066 152.205 1.00 46.42 321 LEU B CA 1
ATOM 6692 C C . LEU B 2 321 ? 126.697 110.329 152.924 1.00 52.43 321 LEU B C 1
ATOM 6693 O O . LEU B 2 321 ? 126.803 110.348 154.156 1.00 59.21 321 LEU B O 1
ATOM 6698 N N . GLN B 2 322 ? 126.982 111.392 152.170 1.00 51.37 322 GLN B N 1
ATOM 6699 C CA . GLN B 2 322 ? 127.456 112.628 152.782 1.00 51.15 322 GLN B CA 1
ATOM 6700 C C . GLN B 2 322 ? 126.346 113.337 153.548 1.00 53.81 322 GLN B C 1
ATOM 6701 O O . GLN B 2 322 ? 126.587 113.888 154.627 1.00 59.74 322 GLN B O 1
ATOM 6707 N N . VAL B 2 323 ? 125.128 113.344 153.004 1.00 51.71 323 VAL B N 1
ATOM 6708 C CA . VAL B 2 323 ? 124.010 113.974 153.699 1.00 49.91 323 VAL B CA 1
ATOM 6709 C C . VAL B 2 323 ? 123.679 113.212 154.974 1.00 54.27 323 VAL B C 1
ATOM 6710 O O . VAL B 2 323 ? 123.415 113.815 156.021 1.00 58.76 323 VAL B O 1
ATOM 6714 N N . ALA B 2 324 ? 123.692 111.877 154.913 1.00 55.05 324 ALA B N 1
ATOM 6715 C CA . ALA B 2 324 ? 123.476 111.087 156.119 1.00 55.73 324 ALA B CA 1
ATOM 6716 C C . ALA B 2 324 ? 124.552 111.359 157.163 1.00 60.93 324 ALA B C 1
ATOM 6717 O O . ALA B 2 324 ? 124.282 111.284 158.367 1.00 68.33 324 ALA B O 1
ATOM 6719 N N . THR B 2 325 ? 125.770 111.672 156.725 1.00 58.83 325 THR B N 1
ATOM 6720 C CA . THR B 2 325 ? 126.845 112.052 157.630 1.00 61.81 325 THR B CA 1
ATOM 6721 C C . THR B 2 325 ? 126.758 113.509 158.067 1.00 66.32 325 THR B C 1
ATOM 6722 O O . THR B 2 325 ? 127.284 113.858 159.131 1.00 75.10 325 THR B O 1
ATOM 6726 N N . GLY B 2 326 ? 126.092 114.359 157.288 1.00 61.53 326 GLY B N 1
ATOM 6727 C CA . GLY B 2 326 ? 125.922 115.753 157.634 1.00 57.57 326 GLY B CA 1
ATOM 6728 C C . GLY B 2 326 ? 126.825 116.722 156.904 1.00 59.14 326 GLY B C 1
ATOM 6729 O O . GLY B 2 326 ? 126.787 117.921 157.204 1.00 63.95 326 GLY B O 1
ATOM 6730 N N . GLN B 2 327 ? 127.637 116.249 155.957 1.00 61.70 327 GLN B N 1
ATOM 6731 C CA . GLN B 2 327 ? 128.541 117.142 155.241 1.00 61.52 327 GLN B CA 1
ATOM 6732 C C . GLN B 2 327 ? 127.815 117.995 154.209 1.00 61.60 327 GLN B C 1
ATOM 6733 O O . GLN B 2 327 ? 128.253 119.113 153.919 1.00 69.38 327 GLN B O 1
ATOM 6739 N N . ILE B 2 328 ? 126.720 117.494 153.645 1.00 55.54 328 ILE B N 1
ATOM 6740 C CA . ILE B 2 328 ? 125.942 118.214 152.646 1.00 53.71 328 ILE B CA 1
ATOM 6741 C C . ILE B 2 328 ? 124.487 118.216 153.090 1.00 53.75 328 ILE B C 1
ATOM 6742 O O . ILE B 2 328 ? 124.005 117.233 153.662 1.00 55.35 328 ILE B O 1
ATOM 6747 N N . THR B 2 329 ? 123.794 119.325 152.852 1.00 50.78 329 THR B N 1
ATOM 6748 C CA . THR B 2 329 ? 122.384 119.392 153.200 1.00 53.80 329 THR B CA 1
ATOM 6749 C C . THR B 2 329 ? 121.534 118.713 152.128 1.00 50.64 329 THR B C 1
ATOM 6750 O O . THR B 2 329 ? 121.968 118.499 150.995 1.00 48.93 329 THR B O 1
ATOM 6754 N N . LEU B 2 330 ? 120.305 118.364 152.511 1.00 46.22 330 LEU B N 1
ATOM 6755 C CA . LEU B 2 330 ? 119.410 117.669 151.592 1.00 48.11 330 LEU B CA 1
ATOM 6756 C C . LEU B 2 330 ? 118.999 118.560 150.425 1.00 49.06 330 LEU B C 1
ATOM 6757 O O . LEU B 2 330 ? 118.888 118.089 149.287 1.00 50.81 330 LEU B O 1
ATOM 6762 N N . GLY B 2 331 ? 118.755 119.844 150.685 1.00 40.90 331 GLY B N 1
ATOM 6763 C CA . GLY B 2 331 ? 118.428 120.751 149.598 1.00 39.58 331 GLY B CA 1
ATOM 6764 C C . GLY B 2 331 ? 119.577 120.928 148.626 1.00 47.83 331 GLY B C 1
ATOM 6765 O O . GLY B 2 331 ? 119.371 121.034 147.413 1.00 46.78 331 GLY B O 1
ATOM 6766 N N . SER B 2 332 ? 120.806 120.962 149.145 1.00 46.66 332 SER B N 1
ATOM 6767 C CA . SER B 2 332 ? 121.973 121.031 148.274 1.00 40.04 332 SER B CA 1
ATOM 6768 C C . SER B 2 332 ? 122.076 119.791 147.402 1.00 39.15 332 SER B C 1
ATOM 6769 O O . SER B 2 332 ? 122.417 119.883 146.219 1.00 41.10 332 SER B O 1
ATOM 6772 N N . ILE B 2 333 ? 121.784 118.617 147.965 1.00 36.60 333 ILE B N 1
ATOM 6773 C CA . ILE B 2 333 ? 121.837 117.399 147.167 1.00 34.83 333 ILE B CA 1
ATOM 6774 C C . ILE B 2 333 ? 120.721 117.387 146.130 1.00 36.52 333 ILE B C 1
ATOM 6775 O O . ILE B 2 333 ? 120.914 116.889 145.017 1.00 41.47 333 ILE B O 1
ATOM 6780 N N . GLN B 2 334 ? 119.552 117.944 146.455 1.00 33.28 334 GLN B N 1
ATOM 6781 C CA . GLN B 2 334 ? 118.484 118.049 145.466 1.00 35.17 334 GLN B CA 1
ATOM 6782 C C . GLN B 2 334 ? 118.902 118.946 144.308 1.00 34.61 334 GLN B C 1
ATOM 6783 O O . GLN B 2 334 ? 118.715 118.603 143.131 1.00 36.62 334 GLN B O 1
ATOM 6789 N N . ALA B 2 335 ? 119.489 120.099 144.630 1.00 35.66 335 ALA B N 1
ATOM 6790 C CA . ALA B 2 335 ? 119.983 120.996 143.593 1.00 30.33 335 ALA B CA 1
ATOM 6791 C C . ALA B 2 335 ? 121.065 120.327 142.758 1.00 31.91 335 ALA B C 1
ATOM 6792 O O . ALA B 2 335 ? 121.108 120.496 141.535 1.00 34.94 335 ALA B O 1
ATOM 6794 N N . PHE B 2 336 ? 121.946 119.556 143.398 1.00 35.23 336 PHE B N 1
ATOM 6795 C CA . PHE B 2 336 ? 123.015 118.895 142.660 1.00 33.41 336 PHE B CA 1
ATOM 6796 C C . PHE B 2 336 ? 122.479 117.799 141.748 1.00 31.87 336 PHE B C 1
ATOM 6797 O O . PHE B 2 336 ? 123.006 117.594 140.653 1.00 37.91 336 PHE B O 1
ATOM 6805 N N . ILE B 2 337 ? 121.456 117.066 142.184 1.00 28.18 337 ILE B N 1
ATOM 6806 C CA . ILE B 2 337 ? 120.848 116.063 141.313 1.00 28.00 337 ILE B CA 1
ATOM 6807 C C . ILE B 2 337 ? 120.199 116.736 140.109 1.00 30.80 337 ILE B C 1
ATOM 6808 O O . ILE B 2 337 ? 120.330 116.271 138.964 1.00 33.11 337 ILE B O 1
ATOM 6813 N N . GLN B 2 338 ? 119.506 117.855 140.345 1.00 31.83 338 GLN B N 1
ATOM 6814 C CA . GLN B 2 338 ? 118.953 118.625 139.235 1.00 30.37 338 GLN B CA 1
ATOM 6815 C C . GLN B 2 338 ? 120.048 119.068 138.274 1.00 31.38 338 GLN B C 1
ATOM 6816 O O . GLN B 2 338 ? 119.880 118.996 137.051 1.00 35.80 338 GLN B O 1
ATOM 6822 N N . TYR B 2 339 ? 121.178 119.528 138.811 1.00 29.36 339 TYR B N 1
ATOM 6823 C CA . TYR B 2 339 ? 122.273 119.986 137.964 1.00 30.12 339 TYR B CA 1
ATOM 6824 C C . TYR B 2 339 ? 122.930 118.838 137.212 1.00 31.71 339 TYR B C 1
ATOM 6825 O O . TYR B 2 339 ? 123.364 119.021 136.076 1.00 38.18 339 TYR B O 1
ATOM 6834 N N . VAL B 2 340 ? 123.015 117.656 137.816 1.00 29.64 340 VAL B N 1
ATOM 6835 C CA . VAL B 2 340 ? 123.546 116.499 137.102 1.00 27.75 340 VAL B CA 1
ATOM 6836 C C . VAL B 2 340 ? 122.653 116.157 135.918 1.00 31.56 340 VAL B C 1
ATOM 6837 O O . VAL B 2 340 ? 123.137 115.869 134.815 1.00 32.99 340 VAL B O 1
ATOM 6841 N N . ARG B 2 341 ? 121.333 116.191 136.122 1.00 30.91 341 ARG B N 1
ATOM 6842 C CA . ARG B 2 341 ? 120.421 115.949 135.006 1.00 26.03 341 ARG B CA 1
ATOM 6843 C C . ARG B 2 341 ? 120.565 117.019 133.926 1.00 31.88 341 ARG B C 1
ATOM 6844 O O . ARG B 2 341 ? 120.610 116.704 132.730 1.00 40.08 341 ARG B O 1
ATOM 6852 N N . GLN B 2 342 ? 120.646 118.291 134.328 1.00 33.81 342 GLN B N 1
ATOM 6853 C CA . GLN B 2 342 ? 120.778 119.394 133.379 1.00 32.77 342 GLN B CA 1
ATOM 6854 C C . GLN B 2 342 ? 122.158 119.473 132.741 1.00 36.04 342 GLN B C 1
ATOM 6855 O O . GLN B 2 342 ? 122.335 120.234 131.786 1.00 42.07 342 GLN B O 1
ATOM 6861 N N . PHE B 2 343 ? 123.139 118.751 133.270 1.00 35.73 343 PHE B N 1
ATOM 6862 C CA . PHE B 2 343 ? 124.456 118.623 132.664 1.00 34.32 343 PHE B CA 1
ATOM 6863 C C . PHE B 2 343 ? 124.502 117.466 131.681 1.00 36.53 343 PHE B C 1
ATOM 6864 O O . PHE B 2 343 ? 125.150 117.564 130.634 1.00 38.79 343 PHE B O 1
ATOM 6872 N N . ASN B 2 344 ? 123.821 116.368 132.006 1.00 35.55 344 ASN B N 1
ATOM 6873 C CA . ASN B 2 344 ? 123.794 115.220 131.112 1.00 34.25 344 ASN B CA 1
ATOM 6874 C C . ASN B 2 344 ? 122.880 115.444 129.917 1.00 38.86 344 ASN B C 1
ATOM 6875 O O . ASN B 2 344 ? 123.142 114.898 128.841 1.00 48.38 344 ASN B O 1
ATOM 6880 N N . GLN B 2 345 ? 121.810 116.225 130.078 1.00 36.50 345 GLN B N 1
ATOM 6881 C CA . GLN B 2 345 ? 120.872 116.425 128.972 1.00 41.90 345 GLN B CA 1
ATOM 6882 C C . GLN B 2 345 ? 121.504 117.069 127.743 1.00 41.96 345 GLN B C 1
ATOM 6883 O O . GLN B 2 345 ? 121.236 116.595 126.625 1.00 47.43 345 GLN B O 1
ATOM 6889 N N . PRO B 2 346 ? 122.297 118.145 127.850 1.00 43.19 346 PRO B N 1
ATOM 6890 C CA . PRO B 2 346 ? 122.899 118.719 126.634 1.00 43.75 346 PRO B CA 1
ATOM 6891 C C . PRO B 2 346 ? 123.768 117.749 125.854 1.00 41.95 346 PRO B C 1
ATOM 6892 O O . PRO B 2 346 ? 123.720 117.734 124.616 1.00 48.18 346 PRO B O 1
ATOM 6896 N N . LEU B 2 347 ? 124.562 116.932 126.547 1.00 37.32 347 LEU B N 1
ATOM 6897 C CA . LEU B 2 347 ? 125.404 115.961 125.858 1.00 38.65 347 LEU B CA 1
ATOM 6898 C C . LEU B 2 347 ? 124.561 114.942 125.103 1.00 40.26 347 LEU B C 1
ATOM 6899 O O . LEU B 2 347 ? 124.865 114.601 123.955 1.00 45.17 347 LEU B O 1
ATOM 6904 N N . THR B 2 348 ? 123.492 114.453 125.732 1.00 39.61 348 THR B N 1
ATOM 6905 C CA . THR B 2 348 ? 122.621 113.485 125.076 1.00 40.36 348 THR B CA 1
ATOM 6906 C C . THR B 2 348 ? 121.901 114.104 123.884 1.00 43.65 348 THR B C 1
ATOM 6907 O O . THR B 2 348 ? 121.717 113.445 122.856 1.00 46.46 348 THR B O 1
ATOM 6911 N N . GLN B 2 349 ? 121.487 115.368 124.000 1.00 42.06 349 GLN B N 1
ATOM 6912 C CA . GLN B 2 349 ? 120.841 116.042 122.877 1.00 41.79 349 GLN B CA 1
ATOM 6913 C C . GLN B 2 349 ? 121.799 116.192 121.700 1.00 45.10 349 GLN B C 1
ATOM 6914 O O . GLN B 2 349 ? 121.437 115.924 120.546 1.00 49.55 349 GLN B O 1
ATOM 6920 N N . VAL B 2 350 ? 123.034 116.616 121.979 1.00 40.73 350 VAL B N 1
ATOM 6921 C CA . VAL B 2 350 ? 124.029 116.760 120.921 1.00 40.76 350 VAL B CA 1
ATOM 6922 C C . VAL B 2 350 ? 124.317 115.412 120.275 1.00 45.92 350 VAL B C 1
ATOM 6923 O O . VAL B 2 350 ? 124.422 115.304 119.047 1.00 52.23 350 VAL B O 1
ATOM 6927 N N . ALA B 2 351 ? 124.441 114.362 121.087 1.00 42.55 351 ALA B N 1
ATOM 6928 C CA . ALA B 2 351 ? 124.686 113.033 120.541 1.00 39.82 351 ALA B CA 1
ATOM 6929 C C . ALA B 2 351 ? 123.524 112.564 119.673 1.00 43.90 351 ALA B C 1
ATOM 6930 O O . ALA B 2 351 ? 123.734 111.946 118.624 1.00 50.37 351 ALA B O 1
ATOM 6932 N N . GLY B 2 352 ? 122.290 112.842 120.097 1.00 44.48 352 GLY B N 1
ATOM 6933 C CA . GLY B 2 352 ? 121.138 112.430 119.313 1.00 49.32 352 GLY B CA 1
ATOM 6934 C C . GLY B 2 352 ? 121.032 113.160 117.989 1.00 53.35 352 GLY B C 1
ATOM 6935 O O . GLY B 2 352 ? 120.617 112.581 116.982 1.00 58.57 352 GLY B O 1
ATOM 6936 N N . MET B 2 353 ? 121.395 114.438 117.970 1.00 50.00 353 MET B N 1
ATOM 6937 C CA . MET B 2 353 ? 121.349 115.234 116.749 1.00 52.34 353 MET B CA 1
ATOM 6938 C C . MET B 2 353 ? 122.659 115.199 115.961 1.00 47.78 353 MET B C 1
ATOM 6939 O O . MET B 2 353 ? 122.789 115.910 114.955 1.00 49.86 353 MET B O 1
ATOM 6944 N N . TYR B 2 354 ? 123.622 114.385 116.403 1.00 45.72 354 TYR B N 1
ATOM 6945 C CA . TYR B 2 354 ? 124.855 114.171 115.648 1.00 46.69 354 TYR B CA 1
ATOM 6946 C C . TYR B 2 354 ? 124.598 113.725 114.212 1.00 47.95 354 TYR B C 1
ATOM 6947 O O . TYR B 2 354 ? 125.319 114.134 113.300 1.00 48.89 354 TYR B O 1
ATOM 6956 N N . ASN B 2 355 ? 123.600 112.868 113.986 1.00 49.60 355 ASN B N 1
ATOM 6957 C CA . ASN B 2 355 ? 123.342 112.393 112.626 1.00 45.66 355 ASN B CA 1
ATOM 6958 C C . ASN B 2 355 ? 122.875 113.531 111.720 1.00 43.77 355 ASN B C 1
ATOM 6959 O O . ASN B 2 355 ? 123.328 113.650 110.573 1.00 45.10 355 ASN B O 1
ATOM 6964 N N . THR B 2 356 ? 121.966 114.371 112.218 1.00 44.93 356 THR B N 1
ATOM 6965 C CA . THR B 2 356 ? 121.530 115.530 111.452 1.00 40.86 356 THR B CA 1
ATOM 6966 C C . THR B 2 356 ? 122.690 116.482 111.200 1.00 37.51 356 THR B C 1
ATOM 6967 O O . THR B 2 356 ? 122.841 117.011 110.092 1.00 39.61 356 THR B O 1
ATOM 6971 N N . LEU B 2 357 ? 123.528 116.702 112.217 1.00 37.90 357 LEU B N 1
ATOM 6972 C CA . LEU B 2 357 ? 124.697 117.559 112.042 1.00 39.31 357 LEU B CA 1
ATOM 6973 C C . LEU B 2 357 ? 125.638 116.999 110.987 1.00 39.94 357 LEU B C 1
ATOM 6974 O O . LEU B 2 357 ? 126.207 117.747 110.188 1.00 40.82 357 LEU B O 1
ATOM 6979 N N . GLN B 2 358 ? 125.820 115.682 110.984 1.00 39.64 358 GLN B N 1
ATOM 6980 C CA . GLN B 2 358 ? 126.736 115.037 110.055 1.00 38.57 358 GLN B CA 1
ATOM 6981 C C . GLN B 2 358 ? 126.230 115.154 108.624 1.00 38.03 358 GLN B C 1
ATOM 6982 O O . GLN B 2 358 ? 126.998 115.468 107.704 1.00 39.60 358 GLN B O 1
ATOM 6988 N N . SER B 2 359 ? 124.928 114.935 108.425 1.00 38.26 359 SER B N 1
ATOM 6989 C CA . SER B 2 359 ? 124.337 115.139 107.106 1.00 35.24 359 SER B CA 1
ATOM 6990 C C . SER B 2 359 ? 124.465 116.592 106.654 1.00 36.09 359 SER B C 1
ATOM 6991 O O . SER B 2 359 ? 124.811 116.864 105.496 1.00 43.74 359 SER B O 1
ATOM 6994 N N . GLY B 2 360 ? 124.193 117.538 107.554 1.00 33.17 360 GLY B N 1
ATOM 6995 C CA . GLY B 2 360 ? 124.308 118.940 107.193 1.00 30.56 360 GLY B CA 1
ATOM 6996 C C . GLY B 2 360 ? 125.728 119.345 106.854 1.00 35.87 360 GLY B C 1
ATOM 6997 O O . GLY B 2 360 ? 125.953 120.152 105.950 1.00 34.43 360 GLY B O 1
ATOM 6998 N N . ILE B 2 361 ? 126.706 118.794 107.573 1.00 39.90 361 ILE B N 1
ATOM 6999 C CA . ILE B 2 361 ? 128.105 119.105 107.300 1.00 34.11 361 ILE B CA 1
ATOM 7000 C C . ILE B 2 361 ? 128.535 118.510 105.965 1.00 36.73 361 ILE B C 1
ATOM 7001 O O . ILE B 2 361 ? 129.301 119.127 105.218 1.00 45.40 361 ILE B O 1
ATOM 7006 N N . ALA B 2 362 ? 128.050 117.310 105.635 1.00 35.85 362 ALA B N 1
ATOM 7007 C CA . ALA B 2 362 ? 128.333 116.755 104.313 1.00 35.97 362 ALA B CA 1
ATOM 7008 C C . ALA B 2 362 ? 127.744 117.626 103.207 1.00 39.71 362 ALA B C 1
ATOM 7009 O O . ALA B 2 362 ? 128.402 117.893 102.190 1.00 41.93 362 ALA B O 1
ATOM 7011 N N . SER B 2 363 ? 126.502 118.084 103.392 1.00 38.83 363 SER B N 1
ATOM 7012 C CA . SER B 2 363 ? 125.887 118.963 102.402 1.00 30.81 363 SER B CA 1
ATOM 7013 C C . SER B 2 363 ? 126.654 120.272 102.275 1.00 32.53 363 SER B C 1
ATOM 7014 O O . SER B 2 363 ? 126.824 120.796 101.169 1.00 39.06 363 SER B O 1
ATOM 7017 N N . ALA B 2 364 ? 127.116 120.820 103.401 1.00 33.96 364 ALA B N 1
ATOM 7018 C CA . ALA B 2 364 ? 127.912 122.042 103.362 1.00 34.06 364 ALA B CA 1
ATOM 7019 C C . ALA B 2 364 ? 129.233 121.814 102.642 1.00 37.18 364 ALA B C 1
ATOM 7020 O O . ALA B 2 364 ? 129.709 122.690 101.914 1.00 40.17 364 ALA B O 1
ATOM 7022 N N . GLU B 2 365 ? 129.840 120.643 102.836 1.00 42.50 365 GLU B N 1
ATOM 7023 C CA . GLU B 2 365 ? 131.062 120.303 102.116 1.00 43.82 365 GLU B CA 1
ATOM 7024 C C . GLU B 2 365 ? 130.822 120.296 100.614 1.00 42.18 365 GLU B C 1
ATOM 7025 O O . GLU B 2 365 ? 131.609 120.855 99.845 1.00 46.22 365 GLU B O 1
ATOM 7031 N N . ARG B 2 366 ? 129.725 119.675 100.178 1.00 43.90 366 ARG B N 1
ATOM 7032 C CA . ARG B 2 366 ? 129.433 119.637 98.745 1.00 40.02 366 ARG B CA 1
ATOM 7033 C C . ARG B 2 366 ? 129.145 121.031 98.192 1.00 40.01 366 ARG B C 1
ATOM 7034 O O . ARG B 2 366 ? 129.621 121.389 97.105 1.00 46.89 366 ARG B O 1
ATOM 7042 N N . VAL B 2 367 ? 128.376 121.836 98.927 1.00 39.33 367 VAL B N 1
ATOM 7043 C CA . VAL B 2 367 ? 128.046 123.178 98.456 1.00 36.19 367 VAL B CA 1
ATOM 7044 C C . VAL B 2 367 ? 129.296 124.044 98.375 1.00 38.24 367 VAL B C 1
ATOM 7045 O O . VAL B 2 367 ? 129.482 124.794 97.410 1.00 43.75 367 VAL B O 1
ATOM 7049 N N . PHE B 2 368 ? 130.172 123.966 99.379 1.00 36.87 368 PHE B N 1
ATOM 7050 C CA . PHE B 2 368 ? 131.399 124.751 99.342 1.00 39.22 368 PHE B CA 1
ATOM 7051 C C . PHE B 2 368 ? 132.355 124.246 98.273 1.00 41.06 368 PHE B C 1
ATOM 7052 O O . PHE B 2 368 ? 133.121 125.035 97.711 1.00 44.63 368 PHE B O 1
ATOM 7060 N N . ASP B 2 369 ? 132.332 122.945 97.978 1.00 44.96 369 ASP B N 1
ATOM 7061 C CA . ASP B 2 369 ? 133.103 122.441 96.849 1.00 43.51 369 ASP B CA 1
ATOM 7062 C C . ASP B 2 369 ? 132.615 123.051 95.545 1.00 45.07 369 ASP B C 1
ATOM 7063 O O . ASP B 2 369 ? 133.421 123.447 94.696 1.00 47.12 369 ASP B O 1
ATOM 7068 N N . LEU B 2 370 ? 131.294 123.133 95.368 1.00 43.63 370 LEU B N 1
ATOM 7069 C CA . LEU B 2 370 ? 130.755 123.784 94.177 1.00 39.80 370 LEU B CA 1
ATOM 7070 C C . LEU B 2 370 ? 131.124 125.262 94.140 1.00 39.16 370 LEU B C 1
ATOM 7071 O O . LEU B 2 370 ? 131.449 125.802 93.077 1.00 41.49 370 LEU B O 1
ATOM 7076 N N . LEU B 2 371 ? 131.077 125.932 95.291 1.00 39.38 371 LEU B N 1
ATOM 7077 C CA . LEU B 2 371 ? 131.373 127.359 95.353 1.00 38.02 371 LEU B CA 1
ATOM 7078 C C . LEU B 2 371 ? 132.856 127.662 95.181 1.00 41.84 371 LEU B C 1
ATOM 7079 O O . LEU B 2 371 ? 133.207 128.798 94.848 1.00 42.58 371 LEU B O 1
ATOM 7084 N N . ASP B 2 372 ? 133.731 126.685 95.407 1.00 44.68 372 ASP B N 1
ATOM 7085 C CA . ASP B 2 372 ? 135.167 126.879 95.256 1.00 43.93 372 ASP B CA 1
ATOM 7086 C C . ASP B 2 372 ? 135.682 126.497 93.875 1.00 45.43 372 ASP B C 1
ATOM 7087 O O . ASP B 2 372 ? 136.889 126.588 93.636 1.00 48.33 372 ASP B O 1
ATOM 7092 N N . THR B 2 373 ? 134.805 126.067 92.970 1.00 43.37 373 THR B N 1
ATOM 7093 C CA . THR B 2 373 ? 135.228 125.712 91.622 1.00 42.63 373 THR B CA 1
ATOM 7094 C C . THR B 2 373 ? 135.749 126.941 90.886 1.00 48.10 373 THR B C 1
ATOM 7095 O O . THR B 2 373 ? 135.276 128.060 91.097 1.00 50.64 373 THR B O 1
ATOM 7099 N N . GLU B 2 374 ? 136.748 126.730 90.031 1.00 49.26 374 GLU B N 1
ATOM 7100 C CA . GLU B 2 374 ? 137.271 127.817 89.214 1.00 54.16 374 GLU B CA 1
ATOM 7101 C C . GLU B 2 374 ? 136.214 128.294 88.226 1.00 55.81 374 GLU B C 1
ATOM 7102 O O . GLU B 2 374 ? 135.448 127.498 87.676 1.00 56.36 374 GLU B O 1
ATOM 7108 N N . GLU B 2 375 ? 136.175 129.603 88.001 1.00 50.28 375 GLU B N 1
ATOM 7109 C CA . GLU B 2 375 ? 135.191 130.211 87.124 1.00 48.87 375 GLU B CA 1
ATOM 7110 C C . GLU B 2 375 ? 135.805 130.488 85.754 1.00 52.38 375 GLU B C 1
ATOM 7111 O O . GLU B 2 375 ? 136.967 130.173 85.489 1.00 57.99 375 GLU B O 1
ATOM 7117 N N . GLU B 2 376 ? 135.005 131.087 84.871 1.00 50.85 376 GLU B N 1
ATOM 7118 C CA . GLU B 2 376 ? 135.422 131.327 83.495 1.00 57.08 376 GLU B CA 1
ATOM 7119 C C . GLU B 2 376 ? 136.634 132.244 83.420 1.00 65.79 376 GLU B C 1
ATOM 7120 O O . GLU B 2 376 ? 137.722 131.815 83.026 1.00 69.74 376 GLU B O 1
ATOM 7126 N N . SER B 2 377 ? 136.451 133.502 83.810 1.00 67.54 377 SER B N 1
ATOM 7127 C CA . SER B 2 377 ? 137.485 134.528 83.756 1.00 72.65 377 SER B CA 1
ATOM 7128 C C . SER B 2 377 ? 136.886 135.802 84.336 1.00 79.85 377 SER B C 1
ATOM 7129 O O . SER B 2 377 ? 135.676 135.895 84.563 1.00 77.98 377 SER B O 1
ATOM 7132 N N . ALA B 2 378 ? 137.749 136.787 84.566 1.00 82.82 378 ALA B N 1
ATOM 7133 C CA . ALA B 2 378 ? 137.299 138.094 85.027 1.00 84.09 378 ALA B CA 1
ATOM 7134 C C . ALA B 2 378 ? 136.566 138.792 83.889 1.00 84.04 378 ALA B C 1
ATOM 7135 O O . ALA B 2 378 ? 137.190 139.244 82.924 1.00 81.03 378 ALA B O 1
ATOM 7137 N N . ASP B 2 379 ? 135.243 138.873 83.993 1.00 81.41 379 ASP B N 1
ATOM 7138 C CA . ASP B 2 379 ? 134.442 139.470 82.934 1.00 83.43 379 ASP B CA 1
ATOM 7139 C C . ASP B 2 379 ? 134.676 140.974 82.895 1.00 88.32 379 ASP B C 1
ATOM 7140 O O . ASP B 2 379 ? 134.531 141.659 83.912 1.00 92.56 379 ASP B O 1
ATOM 7145 N N . SER B 2 380 ? 135.036 141.484 81.721 1.00 85.65 380 SER B N 1
ATOM 7146 C CA . SER B 2 380 ? 135.315 142.901 81.580 1.00 88.22 380 SER B CA 1
ATOM 7147 C C . SER B 2 380 ? 134.038 143.718 81.767 1.00 90.11 380 SER B C 1
ATOM 7148 O O . SER B 2 380 ? 132.945 143.266 81.420 1.00 89.45 380 SER B O 1
ATOM 7151 N N . PRO B 2 381 ? 134.147 144.924 82.331 1.00 91.55 381 PRO B N 1
ATOM 7152 C CA . PRO B 2 381 ? 132.955 145.762 82.517 1.00 89.98 381 PRO B CA 1
ATOM 7153 C C . PRO B 2 381 ? 132.531 146.525 81.274 1.00 86.96 381 PRO B C 1
ATOM 7154 O O . PRO B 2 381 ? 131.463 147.151 81.293 1.00 81.78 381 PRO B O 1
ATOM 7158 N N . ARG B 2 382 ? 133.323 146.498 80.205 1.00 85.89 382 ARG B N 1
ATOM 7159 C CA . ARG B 2 382 ? 132.997 147.264 79.009 1.00 86.98 382 ARG B CA 1
ATOM 7160 C C . ARG B 2 382 ? 131.739 146.722 78.344 1.00 88.84 382 ARG B C 1
ATOM 7161 O O . ARG B 2 382 ? 131.541 145.509 78.245 1.00 89.39 382 ARG B O 1
ATOM 7169 N N . ARG B 2 383 ? 130.887 147.633 77.884 1.00 86.95 383 ARG B N 1
ATOM 7170 C CA . ARG B 2 383 ? 129.672 147.249 77.182 1.00 87.80 383 ARG B CA 1
ATOM 7171 C C . ARG B 2 383 ? 129.953 147.072 75.696 1.00 91.97 383 ARG B C 1
ATOM 7172 O O . ARG B 2 383 ? 130.659 147.876 75.081 1.00 96.79 383 ARG B O 1
ATOM 7180 N N . ALA B 2 384 ? 129.403 146.006 75.121 1.00 88.42 384 ALA B N 1
ATOM 7181 C CA . ALA B 2 384 ? 129.581 145.753 73.700 1.00 88.66 384 ALA B CA 1
ATOM 7182 C C . ALA B 2 384 ? 128.812 146.775 72.874 1.00 97.44 384 ALA B C 1
ATOM 7183 O O . ALA B 2 384 ? 127.705 147.185 73.234 1.00 100.30 384 ALA B O 1
ATOM 7185 N N . ASP B 2 385 ? 129.408 147.188 71.760 1.00 100.89 385 ASP B N 1
ATOM 7186 C CA . ASP B 2 385 ? 128.770 148.138 70.855 1.00 107.93 385 ASP B CA 1
ATOM 7187 C C . ASP B 2 385 ? 129.224 147.815 69.440 1.00 110.59 385 ASP B C 1
ATOM 7188 O O . ASP B 2 385 ? 130.336 148.180 69.049 1.00 115.00 385 ASP B O 1
ATOM 7193 N N . VAL B 2 386 ? 128.368 147.138 68.676 1.00 109.60 386 VAL B N 1
ATOM 7194 C CA . VAL B 2 386 ? 128.671 146.811 67.282 1.00 115.39 386 VAL B CA 1
ATOM 7195 C C . VAL B 2 386 ? 128.237 148.016 66.446 1.00 117.74 386 VAL B C 1
ATOM 7196 O O . VAL B 2 386 ? 127.055 148.342 66.319 1.00 116.78 386 VAL B O 1
ATOM 7200 N N . ARG B 2 387 ? 129.232 148.748 65.943 1.00 116.49 387 ARG B N 1
ATOM 7201 C CA . ARG B 2 387 ? 128.939 149.959 65.184 1.00 121.85 387 ARG B CA 1
ATOM 7202 C C . ARG B 2 387 ? 128.455 149.627 63.778 1.00 121.07 387 ARG B C 1
ATOM 7203 O O . ARG B 2 387 ? 127.503 150.240 63.282 1.00 121.23 387 ARG B O 1
ATOM 7211 N N . THR B 2 388 ? 129.095 148.661 63.122 1.00 116.81 388 THR B N 1
ATOM 7212 C CA . THR B 2 388 ? 128.744 148.261 61.763 1.00 114.37 388 THR B CA 1
ATOM 7213 C C . THR B 2 388 ? 128.396 146.787 61.642 1.00 109.48 388 THR B C 1
ATOM 7214 O O . THR B 2 388 ? 127.467 146.437 60.910 1.00 104.16 388 THR B O 1
ATOM 7218 N N . GLY B 2 389 ? 129.115 145.912 62.339 1.00 110.24 389 GLY B N 1
ATOM 7219 C CA . GLY B 2 389 ? 128.872 144.487 62.276 1.00 103.58 389 GLY B CA 1
ATOM 7220 C C . GLY B 2 389 ? 129.971 143.655 61.649 1.00 100.94 389 GLY B C 1
ATOM 7221 O O . GLY B 2 389 ? 129.755 142.462 61.409 1.00 100.18 389 GLY B O 1
ATOM 7222 N N . ARG B 2 390 ? 131.135 144.237 61.371 1.00 101.65 390 ARG B N 1
ATOM 7223 C CA . ARG B 2 390 ? 132.226 143.478 60.773 1.00 97.70 390 ARG B CA 1
ATOM 7224 C C . ARG B 2 390 ? 132.844 142.537 61.799 1.00 90.72 390 ARG B C 1
ATOM 7225 O O . ARG B 2 390 ? 133.157 142.944 62.921 1.00 92.16 390 ARG B O 1
ATOM 7233 N N . VAL B 2 391 ? 133.029 141.279 61.408 1.00 86.94 391 VAL B N 1
ATOM 7234 C CA . VAL B 2 391 ? 133.592 140.247 62.270 1.00 88.17 391 VAL B CA 1
ATOM 7235 C C . VAL B 2 391 ? 134.848 139.703 61.604 1.00 89.42 391 VAL B C 1
ATOM 7236 O O . VAL B 2 391 ? 134.841 139.412 60.402 1.00 93.28 391 VAL B O 1
ATOM 7240 N N . GLU B 2 392 ? 135.923 139.575 62.379 1.00 84.14 392 GLU B N 1
ATOM 7241 C CA . GLU B 2 392 ? 137.193 139.097 61.855 1.00 83.13 392 GLU B CA 1
ATOM 7242 C C . GLU B 2 392 ? 137.834 138.128 62.837 1.00 85.50 392 GLU B C 1
ATOM 7243 O O . GLU B 2 392 ? 137.798 138.345 64.051 1.00 84.95 392 GLU B O 1
ATOM 7249 N N . PHE B 2 393 ? 138.413 137.055 62.301 1.00 88.43 393 PHE B N 1
ATOM 7250 C CA . PHE B 2 393 ? 139.218 136.110 63.062 1.00 87.54 393 PHE B CA 1
ATOM 7251 C C . PHE B 2 393 ? 140.679 136.278 62.669 1.00 89.56 393 PHE B C 1
ATOM 7252 O O . PHE B 2 393 ? 140.999 136.410 61.484 1.00 91.84 393 PHE B O 1
ATOM 7260 N N . GLU B 2 394 ? 141.566 136.274 63.662 1.00 85.97 394 GLU B N 1
ATOM 7261 C CA . GLU B 2 394 ? 142.999 136.456 63.432 1.00 85.45 394 GLU B CA 1
ATOM 7262 C C . GLU B 2 394 ? 143.759 135.297 64.068 1.00 83.19 394 GLU B C 1
ATOM 7263 O O . GLU B 2 394 ? 144.056 135.329 65.266 1.00 86.19 394 GLU B O 1
ATOM 7269 N N . HIS B 2 395 ? 144.082 134.287 63.258 1.00 82.74 395 HIS B N 1
ATOM 7270 C CA . HIS B 2 395 ? 144.894 133.146 63.688 1.00 82.78 395 HIS B CA 1
ATOM 7271 C C . HIS B 2 395 ? 144.320 132.494 64.942 1.00 79.33 395 HIS B C 1
ATOM 7272 O O . HIS B 2 395 ? 145.045 132.139 65.874 1.00 76.46 395 HIS B O 1
ATOM 7279 N N . VAL B 2 396 ? 142.998 132.329 64.961 1.00 77.47 396 VAL B N 1
ATOM 7280 C CA . VAL B 2 396 ? 142.328 131.792 66.138 1.00 67.73 396 VAL B CA 1
ATOM 7281 C C . VAL B 2 396 ? 142.581 130.296 66.231 1.00 67.68 396 VAL B C 1
ATOM 7282 O O . VAL B 2 396 ? 142.316 129.544 65.285 1.00 73.99 396 VAL B O 1
ATOM 7286 N N . SER B 2 397 ? 143.100 129.859 67.374 1.00 65.73 397 SER B N 1
ATOM 7287 C CA . SER B 2 397 ? 143.305 128.447 67.661 1.00 65.63 397 SER B CA 1
ATOM 7288 C C . SER B 2 397 ? 142.603 128.102 68.964 1.00 64.25 397 SER B C 1
ATOM 7289 O O . SER B 2 397 ? 142.731 128.824 69.956 1.00 68.45 397 SER B O 1
ATOM 7292 N N . PHE B 2 398 ? 141.857 127.002 68.957 1.00 60.20 398 PHE B N 1
ATOM 7293 C CA . PHE B 2 398 ? 141.131 126.573 70.140 1.00 57.18 398 PHE B CA 1
ATOM 7294 C C . PHE B 2 398 ? 141.137 125.056 70.201 1.00 58.44 398 PHE B C 1
ATOM 7295 O O . PHE B 2 398 ? 141.232 124.381 69.174 1.00 62.18 398 PHE B O 1
ATOM 7303 N N . SER B 2 399 ? 141.031 124.526 71.418 1.00 59.21 399 SER B N 1
ATOM 7304 C CA . SER B 2 399 ? 141.004 123.084 71.615 1.00 58.44 399 SER B CA 1
ATOM 7305 C C . SER B 2 399 ? 140.364 122.769 72.956 1.00 57.72 399 SER B C 1
ATOM 7306 O O . SER B 2 399 ? 140.844 123.232 73.994 1.00 61.58 399 SER B O 1
ATOM 7309 N N . TYR B 2 400 ? 139.289 121.987 72.933 1.00 53.77 400 TYR B N 1
ATOM 7310 C CA . TYR B 2 400 ? 138.811 121.364 74.155 1.00 49.96 400 TYR B CA 1
ATOM 7311 C C . TYR B 2 400 ? 139.816 120.311 74.601 1.00 66.30 400 TYR B C 1
ATOM 7312 O O . TYR B 2 400 ? 140.556 119.757 73.782 1.00 74.42 400 TYR B O 1
ATOM 7321 N N . VAL B 2 401 ? 139.831 120.028 75.903 1.00 66.19 401 VAL B N 1
ATOM 7322 C CA . VAL B 2 401 ? 140.684 118.993 76.497 1.00 69.54 401 VAL B CA 1
ATOM 7323 C C . VAL B 2 401 ? 142.105 119.095 75.937 1.00 73.05 401 VAL B C 1
ATOM 7324 O O . VAL B 2 401 ? 142.507 118.312 75.066 1.00 74.15 401 VAL B O 1
ATOM 7328 N N . PRO B 2 402 ? 142.890 120.067 76.408 1.00 74.52 402 PRO B N 1
ATOM 7329 C CA . PRO B 2 402 ? 144.126 120.447 75.708 1.00 77.09 402 PRO B CA 1
ATOM 7330 C C . PRO B 2 402 ? 145.016 119.253 75.389 1.00 75.97 402 PRO B C 1
ATOM 7331 O O . PRO B 2 402 ? 145.212 118.356 76.210 1.00 69.88 402 PRO B O 1
ATOM 7335 N N . GLY B 2 403 ? 145.555 119.260 74.173 1.00 76.20 403 GLY B N 1
ATOM 7336 C CA . GLY B 2 403 ? 146.211 118.111 73.583 1.00 73.76 403 GLY B CA 1
ATOM 7337 C C . GLY B 2 403 ? 145.504 117.572 72.361 1.00 79.58 403 GLY B C 1
ATOM 7338 O O . GLY B 2 403 ? 146.093 116.768 71.626 1.00 78.50 403 GLY B O 1
ATOM 7339 N N . THR B 2 404 ? 144.263 117.994 72.116 1.00 80.81 404 THR B N 1
ATOM 7340 C CA . THR B 2 404 ? 143.487 117.591 70.943 1.00 75.80 404 THR B CA 1
ATOM 7341 C C . THR B 2 404 ? 142.965 118.851 70.267 1.00 74.42 404 THR B C 1
ATOM 7342 O O . THR B 2 404 ? 141.839 119.292 70.535 1.00 73.23 404 THR B O 1
ATOM 7346 N N . PRO B 2 405 ? 143.766 119.472 69.401 1.00 72.85 405 PRO B N 1
ATOM 7347 C CA . PRO B 2 405 ? 143.307 120.684 68.713 1.00 68.02 405 PRO B CA 1
ATOM 7348 C C . PRO B 2 405 ? 142.082 120.411 67.852 1.00 67.94 405 PRO B C 1
ATOM 7349 O O . PRO B 2 405 ? 141.963 119.358 67.224 1.00 69.68 405 PRO B O 1
ATOM 7353 N N . VAL B 2 406 ? 141.164 121.377 67.830 1.00 65.38 406 VAL B N 1
ATOM 7354 C CA . VAL B 2 406 ? 139.961 121.269 67.013 1.00 62.80 406 VAL B CA 1
ATOM 7355 C C . VAL B 2 406 ? 139.935 122.414 66.009 1.00 62.96 406 VAL B C 1
ATOM 7356 O O . VAL B 2 406 ? 139.332 122.299 64.938 1.00 61.98 406 VAL B O 1
ATOM 7360 N N . ILE B 2 407 ? 140.587 123.523 66.350 1.00 62.45 407 ILE B N 1
ATOM 7361 C CA . ILE B 2 407 ? 140.714 124.677 65.467 1.00 64.70 407 ILE B CA 1
ATOM 7362 C C . ILE B 2 407 ? 142.122 125.231 65.626 1.00 68.11 407 ILE B C 1
ATOM 7363 O O . ILE B 2 407 ? 142.598 125.407 66.752 1.00 66.01 407 ILE B O 1
ATOM 7368 N N . GLU B 2 408 ? 142.792 125.499 64.506 1.00 74.03 408 GLU B N 1
ATOM 7369 C CA . GLU B 2 408 ? 144.159 126.000 64.555 1.00 78.65 408 GLU B CA 1
ATOM 7370 C C . GLU B 2 408 ? 144.434 126.890 63.352 1.00 78.05 408 GLU B C 1
ATOM 7371 O O . GLU B 2 408 ? 144.096 126.530 62.221 1.00 77.86 408 GLU B O 1
ATOM 7377 N N . ASP B 2 409 ? 145.047 128.047 63.612 1.00 77.78 409 ASP B N 1
ATOM 7378 C CA . ASP B 2 409 ? 145.496 128.976 62.573 1.00 79.98 409 ASP B CA 1
ATOM 7379 C C . ASP B 2 409 ? 144.362 129.343 61.618 1.00 81.81 409 ASP B C 1
ATOM 7380 O O . ASP B 2 409 ? 144.522 129.354 60.395 1.00 82.94 409 ASP B O 1
ATOM 7385 N N . LEU B 2 410 ? 143.204 129.654 62.189 1.00 80.84 410 LEU B N 1
ATOM 7386 C CA . LEU B 2 410 ? 142.014 129.970 61.413 1.00 81.44 410 LEU B CA 1
ATOM 7387 C C . LEU B 2 410 ? 141.801 131.478 61.361 1.00 82.25 410 LEU B C 1
ATOM 7388 O O . LEU B 2 410 ? 141.956 132.173 62.369 1.00 83.45 410 LEU B O 1
ATOM 7393 N N . SER B 2 411 ? 141.444 131.976 60.178 1.00 83.22 411 SER B N 1
ATOM 7394 C CA . SER B 2 411 ? 141.203 133.396 59.966 1.00 83.95 411 SER B CA 1
ATOM 7395 C C . SER B 2 411 ? 140.086 133.580 58.950 1.00 85.03 411 SER B C 1
ATOM 7396 O O . SER B 2 411 ? 140.001 132.834 57.971 1.00 85.83 411 SER B O 1
ATOM 7399 N N . LEU B 2 412 ? 139.232 134.575 59.186 1.00 85.60 412 LEU B N 1
ATOM 7400 C CA . LEU B 2 412 ? 138.224 134.965 58.210 1.00 87.35 412 LEU B CA 1
ATOM 7401 C C . LEU B 2 412 ? 137.887 136.435 58.399 1.00 87.02 412 LEU B C 1
ATOM 7402 O O . LEU B 2 412 ? 138.146 137.023 59.451 1.00 86.69 412 LEU B O 1
ATOM 7407 N N . VAL B 2 413 ? 137.298 137.020 57.360 1.00 88.68 413 VAL B N 1
ATOM 7408 C CA . VAL B 2 413 ? 136.797 138.387 57.393 1.00 92.37 413 VAL B CA 1
ATOM 7409 C C . VAL B 2 413 ? 135.331 138.358 56.994 1.00 93.93 413 VAL B C 1
ATOM 7410 O O . VAL B 2 413 ? 134.978 137.782 55.959 1.00 94.67 413 VAL B O 1
ATOM 7414 N N . ALA B 2 414 ? 134.481 138.976 57.809 1.00 93.36 414 ALA B N 1
ATOM 7415 C CA . ALA B 2 414 ? 133.051 139.059 57.541 1.00 90.59 414 ALA B CA 1
ATOM 7416 C C . ALA B 2 414 ? 132.670 140.523 57.389 1.00 94.87 414 ALA B C 1
ATOM 7417 O O . ALA B 2 414 ? 132.877 141.320 58.310 1.00 98.96 414 ALA B O 1
ATOM 7419 N N . GLU B 2 415 ? 132.119 140.873 56.231 1.00 97.68 415 GLU B N 1
ATOM 7420 C CA . GLU B 2 415 ? 131.693 142.240 55.995 1.00 104.72 415 GLU B CA 1
ATOM 7421 C C . GLU B 2 415 ? 130.451 142.553 56.829 1.00 102.60 415 GLU B C 1
ATOM 7422 O O . GLU B 2 415 ? 129.689 141.649 57.180 1.00 103.12 415 GLU B O 1
ATOM 7428 N N . PRO B 2 416 ? 130.225 143.827 57.161 1.00 102.92 416 PRO B N 1
ATOM 7429 C CA . PRO B 2 416 ? 129.117 144.162 58.072 1.00 107.27 416 PRO B CA 1
ATOM 7430 C C . PRO B 2 416 ? 127.743 143.765 57.559 1.00 106.00 416 PRO B C 1
ATOM 7431 O O . PRO B 2 416 ? 126.824 143.601 58.370 1.00 106.98 416 PRO B O 1
ATOM 7435 N N . GLY B 2 417 ? 127.564 143.611 56.253 1.00 102.47 417 GLY B N 1
ATOM 7436 C CA . GLY B 2 417 ? 126.281 143.182 55.733 1.00 104.40 417 GLY B CA 1
ATOM 7437 C C . GLY B 2 417 ? 126.341 141.824 55.068 1.00 104.94 417 GLY B C 1
ATOM 7438 O O . GLY B 2 417 ? 125.326 141.317 54.581 1.00 102.93 417 GLY B O 1
ATOM 7439 N N . SER B 2 418 ? 127.527 141.225 55.049 1.00 103.84 418 SER B N 1
ATOM 7440 C CA . SER B 2 418 ? 127.729 139.965 54.352 1.00 101.66 418 SER B CA 1
ATOM 7441 C C . SER B 2 418 ? 127.079 138.809 55.102 1.00 96.34 418 SER B C 1
ATOM 7442 O O . SER B 2 418 ? 127.027 138.784 56.334 1.00 91.53 418 SER B O 1
ATOM 7445 N N . THR B 2 419 ? 126.575 137.848 54.334 1.00 95.92 419 THR B N 1
ATOM 7446 C CA . THR B 2 419 ? 126.052 136.598 54.868 1.00 92.97 419 THR B CA 1
ATOM 7447 C C . THR B 2 419 ? 127.128 135.532 54.696 1.00 90.31 419 THR B C 1
ATOM 7448 O O . THR B 2 419 ? 127.399 135.091 53.574 1.00 90.68 419 THR B O 1
ATOM 7452 N N . VAL B 2 420 ? 127.740 135.122 55.801 1.00 84.19 420 VAL B N 1
ATOM 7453 C CA . VAL B 2 420 ? 128.836 134.161 55.769 1.00 82.11 420 VAL B CA 1
ATOM 7454 C C . VAL B 2 420 ? 128.252 132.766 55.954 1.00 80.26 420 VAL B C 1
ATOM 7455 O O . VAL B 2 420 ? 127.627 132.472 56.976 1.00 81.71 420 VAL B O 1
ATOM 7459 N N . ALA B 2 421 ? 128.457 131.906 54.963 1.00 74.39 421 ALA B N 1
ATOM 7460 C CA . ALA B 2 421 ? 128.002 130.527 55.025 1.00 68.00 421 ALA B CA 1
ATOM 7461 C C . ALA B 2 421 ? 129.167 129.628 55.410 1.00 69.19 421 ALA B C 1
ATOM 7462 O O . ALA B 2 421 ? 130.257 129.737 54.841 1.00 73.27 421 ALA B O 1
ATOM 7464 N N . ILE B 2 422 ? 128.939 128.747 56.377 1.00 67.93 422 ILE B N 1
ATOM 7465 C CA . ILE B 2 422 ? 129.953 127.808 56.838 1.00 66.82 422 ILE B CA 1
ATOM 7466 C C . ILE B 2 422 ? 129.482 126.404 56.492 1.00 65.74 422 ILE B C 1
ATOM 7467 O O . ILE B 2 422 ? 128.454 125.942 57.003 1.00 63.55 422 ILE B O 1
ATOM 7472 N N . VAL B 2 423 ? 130.234 125.728 55.625 1.00 65.94 423 VAL B N 1
ATOM 7473 C CA . VAL B 2 423 ? 129.927 124.374 55.193 1.00 62.40 423 VAL B CA 1
ATOM 7474 C C . VAL B 2 423 ? 131.174 123.523 55.383 1.00 60.65 423 VAL B C 1
ATOM 7475 O O . VAL B 2 423 ? 132.291 124.031 55.495 1.00 65.89 423 VAL B O 1
ATOM 7479 N N . GLY B 2 424 ? 130.969 122.213 55.435 1.00 57.10 424 GLY B N 1
ATOM 7480 C CA . GLY B 2 424 ? 132.067 121.292 55.583 1.00 56.32 424 GLY B CA 1
ATOM 7481 C C . GLY B 2 424 ? 131.643 119.963 56.169 1.00 60.25 424 GLY B C 1
ATOM 7482 O O . GLY B 2 424 ? 130.458 119.708 56.401 1.00 62.28 424 GLY B O 1
ATOM 7483 N N . PRO B 2 425 ? 132.618 119.088 56.422 1.00 58.94 425 PRO B N 1
ATOM 7484 C CA . PRO B 2 425 ? 132.305 117.760 56.964 1.00 55.06 425 PRO B CA 1
ATOM 7485 C C . PRO B 2 425 ? 131.631 117.797 58.326 1.00 54.49 425 PRO B C 1
ATOM 7486 O O . PRO B 2 425 ? 131.454 118.859 58.929 1.00 54.93 425 PRO B O 1
ATOM 7490 N N . THR B 2 426 ? 131.263 116.617 58.816 1.00 52.99 426 THR B N 1
ATOM 7491 C CA . THR B 2 426 ? 130.426 116.476 59.997 1.00 49.11 426 THR B CA 1
ATOM 7492 C C . THR B 2 426 ? 131.098 116.938 61.285 1.00 48.76 426 THR B C 1
ATOM 7493 O O . THR B 2 426 ? 130.412 117.469 62.161 1.00 50.97 426 THR B O 1
ATOM 7497 N N . GLY B 2 427 ? 132.407 116.779 61.427 1.00 45.79 427 GLY B N 1
ATOM 7498 C CA . GLY B 2 427 ? 133.058 117.203 62.651 1.00 42.64 427 GLY B CA 1
ATOM 7499 C C . GLY B 2 427 ? 134.134 118.240 62.412 1.00 49.77 427 GLY B C 1
ATOM 7500 O O . GLY B 2 427 ? 135.149 118.269 63.112 1.00 50.60 427 GLY B O 1
ATOM 7501 N N . ALA B 2 428 ? 133.913 119.101 61.418 1.00 53.82 428 ALA B N 1
ATOM 7502 C CA . ALA B 2 428 ? 134.942 120.048 61.004 1.00 50.97 428 ALA B CA 1
ATOM 7503 C C . ALA B 2 428 ? 135.253 121.064 62.096 1.00 54.46 428 ALA B C 1
ATOM 7504 O O . ALA B 2 428 ? 136.423 121.376 62.342 1.00 63.42 428 ALA B O 1
ATOM 7506 N N . GLY B 2 429 ? 134.229 121.588 62.761 1.00 49.46 429 GLY B N 1
ATOM 7507 C CA . GLY B 2 429 ? 134.433 122.646 63.731 1.00 43.28 429 GLY B CA 1
ATOM 7508 C C . GLY B 2 429 ? 133.546 123.848 63.488 1.00 45.47 429 GLY B C 1
ATOM 7509 O O . GLY B 2 429 ? 133.819 124.943 63.984 1.00 47.67 429 GLY B O 1
ATOM 7510 N N . LYS B 2 430 ? 132.474 123.648 62.718 1.00 47.62 430 LYS B N 1
ATOM 7511 C CA . LYS B 2 430 ? 131.562 124.740 62.396 1.00 40.66 430 LYS B CA 1
ATOM 7512 C C . LYS B 2 430 ? 130.842 125.269 63.631 1.00 42.08 430 LYS B C 1
ATOM 7513 O O . LYS B 2 430 ? 130.696 126.485 63.787 1.00 47.07 430 LYS B O 1
ATOM 7519 N N . THR B 2 431 ? 130.374 124.381 64.511 1.00 42.12 431 THR B N 1
ATOM 7520 C CA . THR B 2 431 ? 129.748 124.828 65.751 1.00 39.84 431 THR B CA 1
ATOM 7521 C C . THR B 2 431 ? 130.768 125.455 66.692 1.00 42.75 431 THR B C 1
ATOM 7522 O O . THR B 2 431 ? 130.461 126.431 67.385 1.00 49.49 431 THR B O 1
ATOM 7526 N N . THR B 2 432 ? 131.981 124.902 66.732 1.00 42.37 432 THR B N 1
ATOM 7527 C CA . THR B 2 432 ? 133.027 125.462 67.580 1.00 39.41 432 THR B CA 1
ATOM 7528 C C . THR B 2 432 ? 133.366 126.891 67.179 1.00 41.92 432 THR B C 1
ATOM 7529 O O . THR B 2 432 ? 133.651 127.723 68.045 1.00 45.39 432 THR B O 1
ATOM 7533 N N . LEU B 2 433 ? 133.322 127.196 65.882 1.00 41.42 433 LEU B N 1
ATOM 7534 C CA . LEU B 2 433 ? 133.652 128.540 65.419 1.00 40.21 433 LEU B CA 1
ATOM 7535 C C . LEU B 2 433 ? 132.671 129.571 65.965 1.00 43.35 433 LEU B C 1
ATOM 7536 O O . LEU B 2 433 ? 133.074 130.608 66.504 1.00 49.41 433 LEU B O 1
ATOM 7541 N N . VAL B 2 434 ? 131.370 129.296 65.847 1.00 45.26 434 VAL B N 1
ATOM 7542 C CA . VAL B 2 434 ? 130.376 130.235 66.348 1.00 44.66 434 VAL B CA 1
ATOM 7543 C C . VAL B 2 434 ? 130.291 130.209 67.867 1.00 44.55 434 VAL B C 1
ATOM 7544 O O . VAL B 2 434 ? 129.829 131.184 68.470 1.00 48.60 434 VAL B O 1
ATOM 7548 N N . ASN B 2 435 ? 130.717 129.119 68.510 1.00 39.84 435 ASN B N 1
ATOM 7549 C CA . ASN B 2 435 ? 130.824 129.130 69.965 1.00 41.25 435 ASN B CA 1
ATOM 7550 C C . ASN B 2 435 ? 131.980 130.004 70.430 1.00 42.53 435 ASN B C 1
ATOM 7551 O O . ASN B 2 435 ? 131.898 130.624 71.496 1.00 43.78 435 ASN B O 1
ATOM 7556 N N . LEU B 2 436 ? 133.069 130.047 69.661 1.00 41.57 436 LEU B N 1
ATOM 7557 C CA . LEU B 2 436 ? 134.148 130.986 69.952 1.00 42.68 436 LEU B CA 1
ATOM 7558 C C . LEU B 2 436 ? 133.715 132.420 69.677 1.00 45.36 436 LEU B C 1
ATOM 7559 O O . LEU B 2 436 ? 134.095 133.340 70.408 1.00 48.31 436 LEU B O 1
ATOM 7564 N N . LEU B 2 437 ? 132.926 132.627 68.620 1.00 45.78 437 LEU B N 1
ATOM 7565 C CA . LEU B 2 437 ? 132.412 133.962 68.330 1.00 45.66 437 LEU B CA 1
ATOM 7566 C C . LEU B 2 437 ? 131.515 134.464 69.455 1.00 45.24 437 LEU B C 1
ATOM 7567 O O . LEU B 2 437 ? 131.582 135.638 69.835 1.00 51.80 437 LEU B O 1
ATOM 7572 N N . MET B 2 438 ? 130.670 133.592 69.997 1.00 45.88 438 MET B N 1
ATOM 7573 C CA . MET B 2 438 ? 129.830 133.939 71.135 1.00 45.63 438 MET B CA 1
ATOM 7574 C C . MET B 2 438 ? 130.591 133.908 72.451 1.00 45.63 438 MET B C 1
ATOM 7575 O O . MET B 2 438 ? 130.016 134.249 73.489 1.00 47.78 438 MET B O 1
ATOM 7580 N N . ARG B 2 439 ? 131.861 133.506 72.423 1.00 48.96 439 ARG B N 1
ATOM 7581 C CA . ARG B 2 439 ? 132.705 133.403 73.612 1.00 45.79 439 ARG B CA 1
ATOM 7582 C C . ARG B 2 439 ? 132.106 132.452 74.643 1.00 44.86 439 ARG B C 1
ATOM 7583 O O . ARG B 2 439 ? 132.197 132.675 75.851 1.00 47.56 439 ARG B O 1
ATOM 7591 N N . PHE B 2 440 ? 131.484 131.375 74.160 1.00 43.30 440 PHE B N 1
ATOM 7592 C CA . PHE B 2 440 ? 131.104 130.288 75.051 1.00 37.64 440 PHE B CA 1
ATOM 7593 C C . PHE B 2 440 ? 132.334 129.614 75.639 1.00 44.24 440 PHE B C 1
ATOM 7594 O O . PHE B 2 440 ? 132.294 129.126 76.774 1.00 46.19 440 PHE B O 1
ATOM 7602 N N . TYR B 2 441 ? 133.426 129.578 74.880 1.00 48.10 441 TYR B N 1
ATOM 7603 C CA . TYR B 2 441 ? 134.712 129.079 75.334 1.00 45.29 441 TYR B CA 1
ATOM 7604 C C . TYR B 2 441 ? 135.774 130.124 75.024 1.00 53.24 441 TYR B C 1
ATOM 7605 O O . TYR B 2 441 ? 135.609 130.960 74.133 1.00 57.21 441 TYR B O 1
ATOM 7614 N N . ASP B 2 442 ? 136.871 130.073 75.773 1.00 54.06 442 ASP B N 1
ATOM 7615 C CA . ASP B 2 442 ? 137.961 131.022 75.598 1.00 56.60 442 ASP B CA 1
ATOM 7616 C C . ASP B 2 442 ? 138.929 130.532 74.530 1.00 58.36 442 ASP B C 1
ATOM 7617 O O . ASP B 2 442 ? 139.272 129.349 74.480 1.00 62.85 442 ASP B O 1
ATOM 7622 N N . VAL B 2 443 ? 139.367 131.456 73.676 1.00 58.02 443 VAL B N 1
ATOM 7623 C CA . VAL B 2 443 ? 140.276 131.113 72.590 1.00 60.76 443 VAL B CA 1
ATOM 7624 C C . VAL B 2 443 ? 141.661 130.825 73.152 1.00 63.38 443 VAL B C 1
ATOM 7625 O O . VAL B 2 443 ? 142.197 131.597 73.957 1.00 63.72 443 VAL B O 1
ATOM 7629 N N . ASP B 2 444 ? 142.249 129.702 72.730 1.00 66.73 444 ASP B N 1
ATOM 7630 C CA . ASP B 2 444 ? 143.580 129.337 73.205 1.00 66.26 444 ASP B CA 1
ATOM 7631 C C . ASP B 2 444 ? 144.648 130.277 72.658 1.00 69.27 444 ASP B C 1
ATOM 7632 O O . ASP B 2 444 ? 145.512 130.744 73.408 1.00 73.38 444 ASP B O 1
ATOM 7637 N N . SER B 2 445 ? 144.610 130.563 71.359 1.00 68.98 445 SER B N 1
ATOM 7638 C CA . SER B 2 445 ? 145.594 131.435 70.733 1.00 69.41 445 SER B CA 1
ATOM 7639 C C . SER B 2 445 ? 144.915 132.235 69.634 1.00 71.42 445 SER B C 1
ATOM 7640 O O . SER B 2 445 ? 144.054 131.714 68.922 1.00 74.74 445 SER B O 1
ATOM 7643 N N . GLY B 2 446 ? 145.323 133.489 69.486 1.00 71.19 446 GLY B N 1
ATOM 7644 C CA . GLY B 2 446 ? 144.666 134.388 68.563 1.00 70.72 446 GLY B CA 1
ATOM 7645 C C . GLY B 2 446 ? 143.594 135.207 69.248 1.00 72.30 446 GLY B C 1
ATOM 7646 O O . GLY B 2 446 ? 143.416 135.169 70.469 1.00 71.95 446 GLY B O 1
ATOM 7647 N N . ARG B 2 447 ? 142.864 135.970 68.439 1.00 72.95 447 ARG B N 1
ATOM 7648 C CA . ARG B 2 447 ? 141.802 136.808 68.973 1.00 73.07 447 ARG B CA 1
ATOM 7649 C C . ARG B 2 447 ? 140.711 136.986 67.928 1.00 79.12 447 ARG B C 1
ATOM 7650 O O . ARG B 2 447 ? 140.941 136.841 66.726 1.00 79.64 447 ARG B O 1
ATOM 7658 N N . ILE B 2 448 ? 139.512 137.301 68.413 1.00 83.40 448 ILE B N 1
ATOM 7659 C CA . ILE B 2 448 ? 138.342 137.546 67.579 1.00 81.72 448 ILE B CA 1
ATOM 7660 C C . ILE B 2 448 ? 137.882 138.974 67.825 1.00 82.48 448 ILE B C 1
ATOM 7661 O O . ILE B 2 448 ? 137.691 139.378 68.977 1.00 83.30 448 ILE B O 1
ATOM 7666 N N . THR B 2 449 ? 137.705 139.733 66.749 1.00 81.59 449 THR B N 1
ATOM 7667 C CA . THR B 2 449 ? 137.306 141.128 66.837 1.00 82.38 449 THR B CA 1
ATOM 7668 C C . THR B 2 449 ? 135.993 141.342 66.100 1.00 83.57 449 THR B C 1
ATOM 7669 O O . THR B 2 449 ? 135.779 140.787 65.018 1.00 89.23 449 THR B O 1
ATOM 7673 N N . ILE B 2 450 ? 135.115 142.143 66.695 1.00 81.01 450 ILE B N 1
ATOM 7674 C CA . ILE B 2 450 ? 133.892 142.600 66.048 1.00 84.44 450 ILE B CA 1
ATOM 7675 C C . ILE B 2 450 ? 133.970 144.114 65.951 1.00 90.75 450 ILE B C 1
ATOM 7676 O O . ILE B 2 450 ? 134.033 144.803 66.976 1.00 92.47 450 ILE B O 1
ATOM 7681 N N . ASP B 2 451 ? 133.971 144.629 64.720 1.00 96.20 451 ASP B N 1
ATOM 7682 C CA . ASP B 2 451 ? 134.119 146.060 64.453 1.00 97.30 451 ASP B CA 1
ATOM 7683 C C . ASP B 2 451 ? 135.407 146.620 65.049 1.00 94.35 451 ASP B C 1
ATOM 7684 O O . ASP B 2 451 ? 135.447 147.765 65.503 1.00 94.99 451 ASP B O 1
ATOM 7689 N N . GLY B 2 452 ? 136.469 145.817 65.055 1.00 89.64 452 GLY B N 1
ATOM 7690 C CA . GLY B 2 452 ? 137.767 146.259 65.509 1.00 89.55 452 GLY B CA 1
ATOM 7691 C C . GLY B 2 452 ? 138.027 146.120 66.993 1.00 93.04 452 GLY B C 1
ATOM 7692 O O . GLY B 2 452 ? 139.157 146.375 67.431 1.00 92.76 452 GLY B O 1
ATOM 7693 N N . VAL B 2 453 ? 137.034 145.722 67.784 1.00 92.31 453 VAL B N 1
ATOM 7694 C CA . VAL B 2 453 ? 137.198 145.565 69.225 1.00 87.94 453 VAL B CA 1
ATOM 7695 C C . VAL B 2 453 ? 137.227 144.080 69.555 1.00 86.71 453 VAL B C 1
ATOM 7696 O O . VAL B 2 453 ? 136.460 143.287 68.993 1.00 88.00 453 VAL B O 1
ATOM 7700 N N . ASP B 2 454 ? 138.148 143.692 70.433 1.00 84.99 454 ASP B N 1
ATOM 7701 C CA . ASP B 2 454 ? 138.281 142.290 70.803 1.00 83.11 454 ASP B CA 1
ATOM 7702 C C . ASP B 2 454 ? 137.106 141.862 71.670 1.00 84.23 454 ASP B C 1
ATOM 7703 O O . ASP B 2 454 ? 136.698 142.586 72.583 1.00 88.16 454 ASP B O 1
ATOM 7708 N N . ILE B 2 455 ? 136.555 140.681 71.380 1.00 79.46 455 ILE B N 1
ATOM 7709 C CA . ILE B 2 455 ? 135.437 140.170 72.161 1.00 75.36 455 ILE B CA 1
ATOM 7710 C C . ILE B 2 455 ? 135.867 139.646 73.520 1.00 74.30 455 ILE B C 1
ATOM 7711 O O . ILE B 2 455 ? 135.014 139.416 74.384 1.00 75.29 455 ILE B O 1
ATOM 7716 N N . ALA B 2 456 ? 137.167 139.450 73.734 1.00 75.20 456 ALA B N 1
ATOM 7717 C CA . ALA B 2 456 ? 137.667 139.019 75.031 1.00 73.95 456 ALA B CA 1
ATOM 7718 C C . ALA B 2 456 ? 137.856 140.174 76.004 1.00 79.56 456 ALA B C 1
ATOM 7719 O O . ALA B 2 456 ? 138.084 139.929 77.194 1.00 82.49 456 ALA B O 1
ATOM 7721 N N . SER B 2 457 ? 137.769 141.415 75.534 1.00 80.88 457 SER B N 1
ATOM 7722 C CA . SER B 2 457 ? 137.947 142.600 76.365 1.00 80.79 457 SER B CA 1
ATOM 7723 C C . SER B 2 457 ? 136.628 143.341 76.550 1.00 77.89 457 SER B C 1
ATOM 7724 O O . SER B 2 457 ? 136.600 144.551 76.778 1.00 84.94 457 SER B O 1
ATOM 7727 N N . VAL B 2 458 ? 135.516 142.614 76.446 1.00 77.56 458 VAL B N 1
ATOM 7728 C CA . VAL B 2 458 ? 134.186 143.190 76.595 1.00 79.67 458 VAL B CA 1
ATOM 7729 C C . VAL B 2 458 ? 133.363 142.249 77.461 1.00 80.10 458 VAL B C 1
ATOM 7730 O O . VAL B 2 458 ? 133.702 141.077 77.635 1.00 82.69 458 VAL B O 1
ATOM 7734 N N . SER B 2 459 ? 132.278 142.775 78.023 1.00 77.08 459 SER B N 1
ATOM 7735 C CA . SER B 2 459 ? 131.419 141.958 78.868 1.00 74.10 459 SER B CA 1
ATOM 7736 C C . SER B 2 459 ? 130.779 140.844 78.052 1.00 72.72 459 SER B C 1
ATOM 7737 O O . SER B 2 459 ? 130.336 141.054 76.921 1.00 74.03 459 SER B O 1
ATOM 7740 N N . ARG B 2 460 ? 130.743 139.645 78.634 1.00 68.58 460 ARG B N 1
ATOM 7741 C CA . ARG B 2 460 ? 130.137 138.512 77.947 1.00 59.32 460 ARG B CA 1
ATOM 7742 C C . ARG B 2 460 ? 128.644 138.722 77.750 1.00 61.47 460 ARG B C 1
ATOM 7743 O O . ARG B 2 460 ? 128.090 138.338 76.714 1.00 68.45 460 ARG B O 1
ATOM 7751 N N . GLU B 2 461 ? 127.976 139.327 78.734 1.00 66.63 461 GLU B N 1
ATOM 7752 C CA . GLU B 2 461 ? 126.533 139.524 78.649 1.00 65.72 461 GLU B CA 1
ATOM 7753 C C . GLU B 2 461 ? 126.164 140.418 77.473 1.00 62.59 461 GLU B C 1
ATOM 7754 O O . GLU B 2 461 ? 125.275 140.088 76.682 1.00 64.83 461 GLU B O 1
ATOM 7760 N N . SER B 2 462 ? 126.838 141.562 77.345 1.00 63.51 462 SER B N 1
ATOM 7761 C CA . SER B 2 462 ? 126.533 142.483 76.256 1.00 68.08 462 SER B CA 1
ATOM 7762 C C . SER B 2 462 ? 126.867 141.874 74.901 1.00 66.85 462 SER B C 1
ATOM 7763 O O . SER B 2 462 ? 126.104 142.028 73.940 1.00 66.85 462 SER B O 1
ATOM 7766 N N . LEU B 2 463 ? 128.001 141.177 74.807 1.00 68.60 463 LEU B N 1
ATOM 7767 C CA . LEU B 2 463 ? 128.375 140.535 73.552 1.00 64.62 463 LEU B CA 1
ATOM 7768 C C . LEU B 2 463 ? 127.353 139.485 73.141 1.00 61.18 463 LEU B C 1
ATOM 7769 O O . LEU B 2 463 ? 126.975 139.400 71.968 1.00 65.36 463 LEU B O 1
ATOM 7774 N N . ARG B 2 464 ? 126.886 138.679 74.095 1.00 57.44 464 ARG B N 1
ATOM 7775 C CA . ARG B 2 464 ? 125.931 137.630 73.764 1.00 54.73 464 ARG B CA 1
ATOM 7776 C C . ARG B 2 464 ? 124.540 138.191 73.501 1.00 62.21 464 ARG B C 1
ATOM 7777 O O . ARG B 2 464 ? 123.760 137.582 72.762 1.00 65.65 464 ARG B O 1
ATOM 7785 N N . ALA B 2 465 ? 124.205 139.338 74.096 1.00 63.80 465 ALA B N 1
ATOM 7786 C CA . ALA B 2 465 ? 122.940 139.987 73.770 1.00 59.24 465 ALA B CA 1
ATOM 7787 C C . ALA B 2 465 ? 122.996 140.659 72.407 1.00 64.80 465 ALA B C 1
ATOM 7788 O O . ALA B 2 465 ? 121.959 140.830 71.758 1.00 66.81 465 ALA B O 1
ATOM 7790 N N . SER B 2 466 ? 124.191 141.054 71.964 1.00 64.43 466 SER B N 1
ATOM 7791 C CA . SER B 2 466 ? 124.327 141.664 70.647 1.00 66.55 466 SER B CA 1
ATOM 7792 C C . SER B 2 466 ? 124.089 140.658 69.528 1.00 73.37 466 SER B C 1
ATOM 7793 O O . SER B 2 466 ? 123.589 141.031 68.460 1.00 78.82 466 SER B O 1
ATOM 7796 N N . ILE B 2 467 ? 124.430 139.391 69.748 1.00 68.88 467 ILE B N 1
ATOM 7797 C CA . ILE B 2 467 ? 124.338 138.350 68.731 1.00 68.21 467 ILE B CA 1
ATOM 7798 C C . ILE B 2 467 ? 123.153 137.454 69.055 1.00 68.60 467 ILE B C 1
ATOM 7799 O O . ILE B 2 467 ? 123.056 136.918 70.165 1.00 67.30 467 ILE B O 1
ATOM 7804 N N . GLY B 2 468 ? 122.254 137.291 68.086 1.00 70.83 468 GLY B N 1
ATOM 7805 C CA . GLY B 2 468 ? 121.115 136.413 68.227 1.00 69.60 468 GLY B CA 1
ATOM 7806 C C . GLY B 2 468 ? 121.377 135.093 67.535 1.00 65.32 468 GLY B C 1
ATOM 7807 O O . GLY B 2 468 ? 121.605 135.050 66.325 1.00 68.63 468 GLY B O 1
ATOM 7808 N N . MET B 2 469 ? 121.334 134.015 68.309 1.00 59.20 469 MET B N 1
ATOM 7809 C CA . MET B 2 469 ? 121.784 132.707 67.860 1.00 59.67 469 MET B CA 1
ATOM 7810 C C . MET B 2 469 ? 120.640 131.707 67.904 1.00 60.72 469 MET B C 1
ATOM 7811 O O . MET B 2 469 ? 119.912 131.632 68.899 1.00 60.02 469 MET B O 1
ATOM 7816 N N . VAL B 2 470 ? 120.485 130.947 66.825 1.00 58.95 470 VAL B N 1
ATOM 7817 C CA . VAL B 2 470 ? 119.638 129.761 66.818 1.00 54.45 470 VAL B CA 1
ATOM 7818 C C . VAL B 2 470 ? 120.543 128.574 67.122 1.00 58.22 470 VAL B C 1
ATOM 7819 O O . VAL B 2 470 ? 121.374 128.188 66.297 1.00 64.75 470 VAL B O 1
ATOM 7823 N N . LEU B 2 471 ? 120.391 128.005 68.313 1.00 54.30 471 LEU B N 1
ATOM 7824 C CA . LEU B 2 471 ? 121.252 126.913 68.740 1.00 53.13 471 LEU B CA 1
ATOM 7825 C C . LEU B 2 471 ? 121.010 125.672 67.889 1.00 58.49 471 LEU B C 1
ATOM 7826 O O . LEU B 2 471 ? 119.902 125.429 67.405 1.00 62.47 471 LEU B O 1
ATOM 7831 N N . GLN B 2 472 ? 122.072 124.888 67.696 1.00 59.21 472 GLN B N 1
ATOM 7832 C CA . GLN B 2 472 ? 121.930 123.629 66.973 1.00 58.56 472 GLN B CA 1
ATOM 7833 C C . GLN B 2 472 ? 121.046 122.654 67.738 1.00 57.33 472 GLN B C 1
ATOM 7834 O O . GLN B 2 472 ? 120.248 121.927 67.136 1.00 58.99 472 GLN B O 1
ATOM 7840 N N . ASP B 2 473 ? 121.176 122.620 69.061 1.00 55.35 473 ASP B N 1
ATOM 7841 C CA . ASP B 2 473 ? 120.325 121.799 69.918 1.00 58.21 473 ASP B CA 1
ATOM 7842 C C . ASP B 2 473 ? 119.179 122.677 70.409 1.00 56.89 473 ASP B C 1
ATOM 7843 O O . ASP B 2 473 ? 119.370 123.538 71.270 1.00 59.74 473 ASP B O 1
ATOM 7848 N N . THR B 2 474 ? 117.990 122.460 69.854 1.00 54.40 474 THR B N 1
ATOM 7849 C CA . THR B 2 474 ? 116.828 123.251 70.236 1.00 51.92 474 THR B CA 1
ATOM 7850 C C . THR B 2 474 ? 116.428 122.958 71.676 1.00 49.69 474 THR B C 1
ATOM 7851 O O . THR B 2 474 ? 116.480 121.813 72.132 1.00 49.36 474 THR B O 1
ATOM 7855 N N . TRP B 2 475 ? 116.028 124.004 72.396 1.00 48.99 475 TRP B N 1
ATOM 7856 C CA . TRP B 2 475 ? 115.647 123.880 73.794 1.00 47.90 475 TRP B CA 1
ATOM 7857 C C . TRP B 2 475 ? 114.482 124.809 74.092 1.00 47.86 475 TRP B C 1
ATOM 7858 O O . TRP B 2 475 ? 114.485 125.971 73.682 1.00 50.41 475 TRP B O 1
ATOM 7869 N N . LEU B 2 476 ? 113.491 124.287 74.813 1.00 48.39 476 LEU B N 1
ATOM 7870 C CA . LEU B 2 476 ? 112.349 125.061 75.273 1.00 45.04 476 LEU B CA 1
ATOM 7871 C C . LEU B 2 476 ? 112.134 124.796 76.755 1.00 51.94 476 LEU B C 1
ATOM 7872 O O . LEU B 2 476 ? 112.337 123.679 77.234 1.00 58.34 476 LEU B O 1
ATOM 7877 N N . PHE B 2 477 ? 111.716 125.827 77.479 1.00 50.07 477 PHE B N 1
ATOM 7878 C CA . PHE B 2 477 ? 111.440 125.671 78.897 1.00 51.95 477 PHE B CA 1
ATOM 7879 C C . PHE B 2 477 ? 109.970 125.346 79.120 1.00 60.35 477 PHE B C 1
ATOM 7880 O O . PHE B 2 477 ? 109.120 125.571 78.256 1.00 62.80 477 PHE B O 1
ATOM 7888 N N . ALA B 2 478 ? 109.679 124.806 80.302 1.00 63.46 478 ALA B N 1
ATOM 7889 C CA . ALA B 2 478 ? 108.311 124.465 80.668 1.00 62.88 478 ALA B CA 1
ATOM 7890 C C . ALA B 2 478 ? 107.445 125.716 80.712 1.00 63.80 478 ALA B C 1
ATOM 7891 O O . ALA B 2 478 ? 107.626 126.577 81.577 1.00 62.46 478 ALA B O 1
ATOM 7893 N N . GLY B 2 479 ? 106.509 125.824 79.779 1.00 64.22 479 GLY B N 1
ATOM 7894 C CA . GLY B 2 479 ? 105.670 126.999 79.695 1.00 64.17 479 GLY B CA 1
ATOM 7895 C C . GLY B 2 479 ? 104.898 127.000 78.393 1.00 62.36 479 GLY B C 1
ATOM 7896 O O .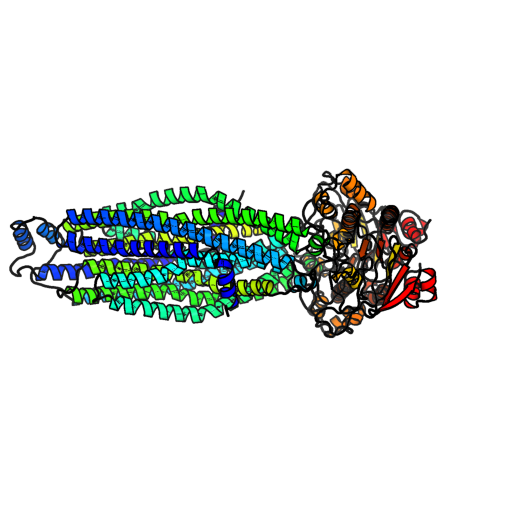 GLY B 2 479 ? 104.918 126.026 77.638 1.00 63.13 479 GLY B O 1
ATOM 7897 N N . THR B 2 480 ? 104.219 128.113 78.147 1.00 63.87 480 THR B N 1
ATOM 7898 C CA . THR B 2 480 ? 103.435 128.251 76.932 1.00 65.97 480 THR B CA 1
ATOM 7899 C C . THR B 2 480 ? 104.337 128.555 75.740 1.00 59.52 480 THR B C 1
ATOM 7900 O O . THR B 2 480 ? 105.493 128.959 75.885 1.00 58.47 480 THR B O 1
ATOM 7904 N N . ILE B 2 481 ? 103.786 128.345 74.543 1.00 54.72 481 ILE B N 1
ATOM 7905 C CA . ILE B 2 481 ? 104.499 128.692 73.317 1.00 51.80 481 ILE B CA 1
ATOM 7906 C C . ILE B 2 481 ? 104.797 130.185 73.286 1.00 60.03 481 ILE B C 1
ATOM 7907 O O . ILE B 2 481 ? 105.881 130.613 72.866 1.00 61.92 481 ILE B O 1
ATOM 7912 N N . TYR B 2 482 ? 103.841 130.999 73.741 1.00 64.65 482 TYR B N 1
ATOM 7913 C CA . TYR B 2 482 ? 104.042 132.442 73.809 1.00 63.25 482 TYR B CA 1
ATOM 7914 C C . TYR B 2 482 ? 105.232 132.800 74.689 1.00 61.53 482 TYR B C 1
ATOM 7915 O O . TYR B 2 482 ? 106.059 133.640 74.321 1.00 59.21 482 TYR B O 1
ATOM 7924 N N . ASP B 2 483 ? 105.322 132.184 75.868 1.00 60.14 483 ASP B N 1
ATOM 7925 C CA . ASP B 2 483 ? 106.434 132.474 76.766 1.00 58.74 483 ASP B CA 1
ATOM 7926 C C . ASP B 2 483 ? 107.760 132.062 76.144 1.00 60.97 483 ASP B C 1
ATOM 7927 O O . ASP B 2 483 ? 108.760 132.779 76.262 1.00 61.94 483 ASP B O 1
ATOM 7932 N N . ASN B 2 484 ? 107.782 130.914 75.465 1.00 61.82 484 ASN B N 1
ATOM 7933 C CA . ASN B 2 484 ? 109.009 130.453 74.830 1.00 55.00 484 ASN B CA 1
ATOM 7934 C C . ASN B 2 484 ? 109.454 131.397 73.721 1.00 51.37 484 ASN B C 1
ATOM 7935 O O . ASN B 2 484 ? 110.649 131.673 73.578 1.00 52.56 484 ASN B O 1
ATOM 7940 N N . ILE B 2 485 ? 108.513 131.900 72.921 1.00 51.19 485 ILE B N 1
ATOM 7941 C CA . ILE B 2 485 ? 108.890 132.827 71.856 1.00 47.32 485 ILE B CA 1
ATOM 7942 C C . ILE B 2 485 ? 109.326 134.167 72.437 1.00 55.69 485 ILE B C 1
ATOM 7943 O O . ILE B 2 485 ? 110.307 134.764 71.979 1.00 57.97 485 ILE B O 1
ATOM 7948 N N . ALA B 2 486 ? 108.612 134.662 73.452 1.00 60.83 486 ALA B N 1
ATOM 7949 C CA . ALA B 2 486 ? 108.956 135.933 74.079 1.00 62.80 486 ALA B CA 1
ATOM 7950 C C . ALA B 2 486 ? 110.206 135.847 74.939 1.00 62.50 486 ALA B C 1
ATOM 7951 O O . ALA B 2 486 ? 110.701 136.885 75.387 1.00 64.76 486 ALA B O 1
ATOM 7953 N N . TYR B 2 487 ? 110.714 134.639 75.187 1.00 60.71 487 TYR B N 1
ATOM 7954 C CA . TYR B 2 487 ? 111.981 134.480 75.892 1.00 59.88 487 TYR B CA 1
ATOM 7955 C C . TYR B 2 487 ? 113.107 135.251 75.215 1.00 61.87 487 TYR B C 1
ATOM 7956 O O . TYR B 2 487 ? 114.058 135.673 75.883 1.00 61.11 487 TYR B O 1
ATOM 7965 N N . GLY B 2 488 ? 113.025 135.438 73.897 1.00 59.27 488 GLY B N 1
ATOM 7966 C CA . GLY B 2 488 ? 114.040 136.217 73.206 1.00 61.24 488 GLY B CA 1
ATOM 7967 C C . GLY B 2 488 ? 114.057 137.672 73.631 1.00 72.71 488 GLY B C 1
ATOM 7968 O O . GLY B 2 488 ? 115.124 138.277 73.764 1.00 74.32 488 GLY B O 1
ATOM 7969 N N . ARG B 2 489 ? 112.878 138.255 73.847 1.00 76.03 489 ARG B N 1
ATOM 7970 C CA . ARG B 2 489 ? 112.766 139.645 74.288 1.00 76.27 489 ARG B CA 1
ATOM 7971 C C . ARG B 2 489 ? 111.492 139.785 75.104 1.00 76.81 489 ARG B C 1
ATOM 7972 O O . ARG B 2 489 ? 110.420 140.091 74.566 1.00 80.36 489 ARG B O 1
ATOM 7980 N N . PRO B 2 490 ? 111.570 139.565 76.419 1.00 77.07 490 PRO B N 1
ATOM 7981 C CA . PRO B 2 490 ? 110.343 139.532 77.233 1.00 75.97 490 PRO B CA 1
ATOM 7982 C C . PRO B 2 490 ? 109.595 140.853 77.293 1.00 79.31 490 PRO B C 1
ATOM 7983 O O . PRO B 2 490 ? 108.396 140.850 77.597 1.00 77.87 490 PRO B O 1
ATOM 7987 N N . ASP B 2 491 ? 110.249 141.979 77.014 1.00 81.02 491 ASP B N 1
ATOM 7988 C CA . ASP B 2 491 ? 109.581 143.272 77.087 1.00 85.60 491 ASP B CA 1
ATOM 7989 C C . ASP B 2 491 ? 108.806 143.617 75.822 1.00 86.73 491 ASP B C 1
ATOM 7990 O O . ASP B 2 491 ? 108.154 144.666 75.785 1.00 87.38 491 ASP B O 1
ATOM 7995 N N . ALA B 2 492 ? 108.860 142.775 74.795 1.00 83.52 492 ALA B N 1
ATOM 7996 C CA . ALA B 2 492 ? 108.126 143.041 73.567 1.00 85.78 492 ALA B CA 1
ATOM 7997 C C . ALA B 2 492 ? 106.625 142.907 73.795 1.00 88.45 492 ALA B C 1
ATOM 7998 O O . ALA B 2 492 ? 106.166 142.124 74.629 1.00 85.67 492 ALA B O 1
ATOM 8000 N N . ASP B 2 493 ? 105.857 143.687 73.037 1.00 89.02 493 ASP B N 1
ATOM 8001 C CA . ASP B 2 493 ? 104.409 143.664 73.155 1.00 89.53 493 ASP B CA 1
ATOM 8002 C C . ASP B 2 493 ? 103.829 142.486 72.374 1.00 86.30 493 ASP B C 1
ATOM 8003 O O . ASP B 2 493 ? 104.547 141.705 71.744 1.00 87.37 493 ASP B O 1
ATOM 8008 N N . GLU B 2 494 ? 102.501 142.357 72.421 1.00 90.55 494 GLU B N 1
ATOM 8009 C CA . GLU B 2 494 ? 101.837 141.225 71.784 1.00 90.44 494 GLU B CA 1
ATOM 8010 C C . GLU B 2 494 ? 102.021 141.244 70.273 1.00 87.48 494 GLU B C 1
ATOM 8011 O O . GLU B 2 494 ? 102.218 140.193 69.651 1.00 84.44 494 GLU B O 1
ATOM 8017 N N . ASP B 2 495 ? 101.948 142.428 69.663 1.00 89.93 495 ASP B N 1
ATOM 8018 C CA . ASP B 2 495 ? 102.061 142.516 68.212 1.00 89.74 495 ASP B CA 1
ATOM 8019 C C . ASP B 2 495 ? 103.429 142.048 67.733 1.00 86.14 495 ASP B C 1
ATOM 8020 O O . ASP B 2 495 ? 103.530 141.348 66.721 1.00 86.39 495 ASP B O 1
ATOM 8025 N N . GLU B 2 496 ? 104.492 142.418 68.449 1.00 86.15 496 GLU B N 1
ATOM 8026 C CA . GLU B 2 496 ? 105.832 141.996 68.051 1.00 87.97 496 GLU B CA 1
ATOM 8027 C C . GLU B 2 496 ? 106.002 140.484 68.166 1.00 84.57 496 GLU B C 1
ATOM 8028 O O . GLU B 2 496 ? 106.584 139.853 67.277 1.00 83.71 496 GLU B O 1
ATOM 8034 N N . VAL B 2 497 ? 105.503 139.886 69.250 1.00 80.02 497 VAL B N 1
ATOM 8035 C CA . VAL B 2 497 ? 105.607 138.438 69.411 1.00 72.23 497 VAL B CA 1
ATOM 8036 C C . VAL B 2 497 ? 104.815 137.723 68.325 1.00 71.11 497 VAL B C 1
ATOM 8037 O O . VAL B 2 497 ? 105.277 136.730 67.749 1.00 72.19 497 VAL B O 1
ATOM 8041 N N . ILE B 2 498 ? 103.609 138.213 68.030 1.00 74.11 498 ILE B N 1
ATOM 8042 C CA . ILE B 2 498 ? 102.789 137.591 66.995 1.00 75.11 498 ILE B CA 1
ATOM 8043 C C . ILE B 2 498 ? 103.462 137.719 65.634 1.00 76.46 498 ILE B C 1
ATOM 8044 O O . ILE B 2 498 ? 103.445 136.782 64.828 1.00 78.00 498 ILE B O 1
ATOM 8049 N N . GLU B 2 499 ? 104.068 138.875 65.356 1.00 75.48 499 GLU B N 1
ATOM 8050 C CA . GLU B 2 499 ? 104.758 139.062 64.084 1.00 78.28 499 GLU B CA 1
ATOM 8051 C C . GLU B 2 499 ? 105.973 138.151 63.970 1.00 76.89 499 GLU B C 1
ATOM 8052 O O . GLU B 2 499 ? 106.239 137.596 62.898 1.00 76.17 499 GLU B O 1
ATOM 8058 N N . ALA B 2 500 ? 106.730 137.996 65.058 1.00 77.47 500 ALA B N 1
ATOM 8059 C CA . ALA B 2 500 ? 107.871 137.085 65.041 1.00 71.61 500 ALA B CA 1
ATOM 8060 C C . ALA B 2 500 ? 107.423 135.645 64.827 1.00 67.19 500 ALA B C 1
ATOM 8061 O O . ALA B 2 500 ? 108.068 134.889 64.093 1.00 63.02 500 ALA B O 1
ATOM 8063 N N . ALA B 2 501 ? 106.323 135.245 65.467 1.00 71.11 501 ALA B N 1
ATOM 8064 C CA . ALA B 2 501 ? 105.799 133.898 65.265 1.00 67.41 501 ALA B CA 1
ATOM 8065 C C . ALA B 2 501 ? 105.325 133.695 63.830 1.00 67.86 501 ALA B C 1
ATOM 8066 O O . ALA B 2 501 ? 105.563 132.638 63.235 1.00 70.43 501 ALA B O 1
ATOM 8068 N N . THR B 2 502 ? 104.647 134.693 63.262 1.00 72.83 502 THR B N 1
ATOM 8069 C CA . THR B 2 502 ? 104.146 134.577 61.895 1.00 75.10 502 THR B CA 1
ATOM 8070 C C . THR B 2 502 ? 105.286 134.527 60.886 1.00 74.02 502 THR B C 1
ATOM 8071 O O . THR B 2 502 ? 105.233 133.760 59.918 1.00 74.95 502 THR B O 1
ATOM 8075 N N . ALA B 2 503 ? 106.324 135.339 61.096 1.00 73.52 503 ALA B N 1
ATOM 8076 C CA . ALA B 2 503 ? 107.446 135.370 60.165 1.00 75.25 503 ALA B CA 1
ATOM 8077 C C . ALA B 2 503 ? 108.168 134.030 60.121 1.00 80.54 503 ALA B C 1
ATOM 8078 O O . ALA B 2 503 ? 108.559 133.561 59.046 1.00 79.87 503 ALA B O 1
ATOM 8080 N N . ALA B 2 504 ? 108.353 133.398 61.277 1.00 78.83 504 ALA B N 1
ATOM 8081 C CA . ALA B 2 504 ? 108.954 132.074 61.356 1.00 67.02 504 ALA B CA 1
ATOM 8082 C C . ALA B 2 504 ? 107.949 130.961 61.114 1.00 65.37 504 ALA B C 1
ATOM 8083 O O . ALA B 2 504 ? 108.297 129.787 61.268 1.00 65.18 504 ALA B O 1
ATOM 8085 N N . TYR B 2 505 ? 106.713 131.313 60.758 1.00 68.59 505 TYR B N 1
ATOM 8086 C CA . TYR B 2 505 ? 105.646 130.354 60.473 1.00 69.21 505 TYR B CA 1
ATOM 8087 C C . TYR B 2 505 ? 105.314 129.494 61.687 1.00 66.43 505 TYR B C 1
ATOM 8088 O O . TYR B 2 505 ? 104.832 128.367 61.554 1.00 64.91 505 TYR B O 1
ATOM 8097 N N . VAL B 2 506 ? 105.578 130.026 62.881 1.00 65.45 506 VAL B N 1
ATOM 8098 C CA . VAL B 2 506 ? 105.043 129.428 64.097 1.00 63.78 506 VAL B CA 1
ATOM 8099 C C . VAL B 2 506 ? 103.535 129.623 64.156 1.00 67.70 506 VAL B C 1
ATOM 8100 O O . VAL B 2 506 ? 102.794 128.739 64.602 1.00 72.88 506 VAL B O 1
ATOM 8104 N N . ASP B 2 507 ? 103.057 130.782 63.696 1.00 69.60 507 ASP B N 1
ATOM 8105 C CA . ASP B 2 507 ? 101.632 131.088 63.747 1.00 73.00 507 ASP B CA 1
ATOM 8106 C C . ASP B 2 507 ? 100.811 130.100 62.931 1.00 76.08 507 ASP B C 1
ATOM 8107 O O . ASP B 2 507 ? 99.675 129.783 63.303 1.00 80.70 507 ASP B O 1
ATOM 8112 N N . ARG B 2 508 ? 101.373 129.589 61.832 1.00 74.06 508 ARG B N 1
ATOM 8113 C CA . ARG B 2 508 ? 100.618 128.701 60.952 1.00 74.41 508 ARG B CA 1
ATOM 8114 C C . ARG B 2 508 ? 100.204 127.421 61.666 1.00 71.85 508 ARG B C 1
ATOM 8115 O O . ARG B 2 508 ? 99.067 126.961 61.515 1.00 73.97 508 ARG B O 1
ATOM 8123 N N . PHE B 2 509 ? 101.106 126.826 62.448 1.00 69.69 509 PHE B N 1
ATOM 8124 C CA . PHE B 2 509 ? 100.744 125.641 63.213 1.00 69.28 509 PHE B CA 1
ATOM 8125 C C . PHE B 2 509 ? 100.177 125.970 64.585 1.00 73.94 509 PHE B C 1
ATOM 8126 O O . PHE B 2 509 ? 99.546 125.104 65.200 1.00 78.40 509 PHE B O 1
ATOM 8134 N N . VAL B 2 510 ? 100.388 127.190 65.080 1.00 76.42 510 VAL B N 1
ATOM 8135 C CA . VAL B 2 510 ? 99.780 127.589 66.345 1.00 78.30 510 VAL B CA 1
ATOM 8136 C C . VAL B 2 510 ? 98.276 127.775 66.180 1.00 83.61 510 VAL B C 1
ATOM 8137 O O . VAL B 2 510 ? 97.492 127.408 67.063 1.00 85.20 510 VAL B O 1
ATOM 8141 N N . HIS B 2 511 ? 97.849 128.340 65.046 1.00 84.43 511 HIS B N 1
ATOM 8142 C CA . HIS B 2 511 ? 96.423 128.531 64.800 1.00 89.00 511 HIS B CA 1
ATOM 8143 C C . HIS B 2 511 ? 95.666 127.211 64.792 1.00 92.53 511 HIS B C 1
ATOM 8144 O O . HIS B 2 511 ? 94.487 127.170 65.163 1.00 95.66 511 HIS B O 1
ATOM 8151 N N . THR B 2 512 ? 96.317 126.126 64.367 1.00 89.55 512 THR B N 1
ATOM 8152 C CA . THR B 2 512 ? 95.661 124.823 64.358 1.00 87.91 512 THR B CA 1
ATOM 8153 C C . THR B 2 512 ? 95.336 124.355 65.772 1.00 86.78 512 THR B C 1
ATOM 8154 O O . THR B 2 512 ? 94.250 123.818 66.018 1.00 90.24 512 THR B O 1
ATOM 8158 N N . LEU B 2 513 ? 96.250 124.568 66.713 1.00 84.23 513 LEU B N 1
ATOM 8159 C CA . LEU B 2 513 ? 96.056 124.064 68.064 1.00 87.94 513 LEU B CA 1
ATOM 8160 C C . LEU B 2 513 ? 94.884 124.775 68.737 1.00 91.14 513 LEU B C 1
ATOM 8161 O O . LEU B 2 513 ? 94.653 125.963 68.494 1.00 91.11 513 LEU B O 1
ATOM 8166 N N . PRO B 2 514 ? 94.123 124.074 69.585 1.00 94.21 514 PRO B N 1
ATOM 8167 C CA . PRO B 2 514 ? 92.991 124.719 70.270 1.00 93.70 514 PRO B CA 1
ATOM 8168 C C . PRO B 2 514 ? 93.401 125.716 71.343 1.00 94.99 514 PRO B C 1
ATOM 8169 O O . PRO B 2 514 ? 92.530 126.427 71.860 1.00 96.86 514 PRO B O 1
ATOM 8173 N N . ASN B 2 515 ? 94.684 125.795 71.694 1.00 93.45 515 ASN B N 1
ATOM 8174 C CA . ASN B 2 515 ? 95.148 126.744 72.699 1.00 89.56 515 ASN B CA 1
ATOM 8175 C C . ASN B 2 515 ? 96.260 127.615 72.132 1.00 88.96 515 ASN B C 1
ATOM 8176 O O . ASN B 2 515 ? 97.326 127.738 72.742 1.00 85.32 515 ASN B O 1
ATOM 8181 N N . GLY B 2 516 ? 96.026 128.196 70.955 1.00 90.20 516 GLY B N 1
ATOM 8182 C CA . GLY B 2 516 ? 97.013 129.001 70.261 1.00 87.47 516 GLY B CA 1
ATOM 8183 C C . GLY B 2 516 ? 97.779 129.977 71.131 1.00 85.30 516 GLY B C 1
ATOM 8184 O O . GLY B 2 516 ? 97.188 130.866 71.752 1.00 85.48 516 GLY B O 1
ATOM 8185 N N . TYR B 2 517 ? 99.099 129.781 71.199 1.00 78.02 517 TYR B N 1
ATOM 8186 C CA . TYR B 2 517 ? 100.039 130.594 71.968 1.00 71.19 517 TYR B CA 1
ATOM 8187 C C . TYR B 2 517 ? 99.887 130.349 73.464 1.00 76.24 517 TYR B C 1
ATOM 8188 O O . TYR B 2 517 ? 100.698 130.828 74.261 1.00 75.60 517 TYR B O 1
ATOM 8197 N N . ASP B 2 518 ? 98.868 129.588 73.857 1.00 79.64 518 ASP B N 1
ATOM 8198 C CA . ASP B 2 518 ? 98.632 129.273 75.256 1.00 78.44 518 ASP B CA 1
ATOM 8199 C C . ASP B 2 518 ? 98.872 127.809 75.585 1.00 78.29 518 ASP B C 1
ATOM 8200 O O . ASP B 2 518 ? 98.902 127.455 76.768 1.00 78.37 518 ASP B O 1
ATOM 8205 N N . THR B 2 519 ? 99.033 126.956 74.578 1.00 75.75 519 THR B N 1
ATOM 8206 C CA . THR B 2 519 ? 99.377 125.565 74.822 1.00 72.31 519 THR B CA 1
ATOM 8207 C C . THR B 2 519 ? 100.778 125.465 75.409 1.00 68.88 519 THR B C 1
ATOM 8208 O O . THR B 2 519 ? 101.703 126.154 74.974 1.00 67.37 519 THR B O 1
ATOM 8212 N N . ARG B 2 520 ? 100.931 124.600 76.407 1.00 67.08 520 ARG B N 1
ATOM 8213 C CA . ARG B 2 520 ? 102.183 124.485 77.138 1.00 65.85 520 ARG B CA 1
ATOM 8214 C C . ARG B 2 520 ? 103.105 123.486 76.454 1.00 68.99 520 ARG B C 1
ATOM 8215 O O . ARG B 2 520 ? 102.686 122.377 76.109 1.00 70.50 520 ARG B O 1
ATOM 8223 N N . VAL B 2 521 ? 104.362 123.884 76.266 1.00 66.70 521 VAL B N 1
ATOM 8224 C CA . VAL B 2 521 ? 105.373 123.042 75.647 1.00 66.02 521 VAL B CA 1
ATOM 8225 C C . VAL B 2 521 ? 106.532 122.880 76.623 1.00 68.88 521 VAL B C 1
ATOM 8226 O O . VAL B 2 521 ? 106.624 123.569 77.638 1.00 70.93 521 VAL B O 1
ATOM 8230 N N . ASP B 2 522 ? 107.422 121.946 76.300 1.00 72.70 522 ASP B N 1
ATOM 8231 C CA . ASP B 2 522 ? 108.535 121.609 77.173 1.00 71.59 522 ASP B CA 1
ATOM 8232 C C . ASP B 2 522 ? 109.690 121.102 76.322 1.00 75.23 522 ASP B C 1
ATOM 8233 O O . ASP B 2 522 ? 109.534 120.815 75.133 1.00 71.61 522 ASP B O 1
ATOM 8238 N N . ASP B 2 523 ? 110.864 121.005 76.949 1.00 72.53 523 ASP B N 1
ATOM 8239 C CA . ASP B 2 523 ? 112.041 120.521 76.235 1.00 69.20 523 ASP B CA 1
ATOM 8240 C C . ASP B 2 523 ? 111.878 119.068 75.811 1.00 74.18 523 ASP B C 1
ATOM 8241 O O . ASP B 2 523 ? 112.214 118.702 74.679 1.00 75.73 523 ASP B O 1
ATOM 8246 N N . ASP B 2 524 ? 111.359 118.226 76.700 1.00 75.46 524 ASP B N 1
ATOM 8247 C CA . ASP B 2 524 ? 111.245 116.798 76.443 1.00 80.05 524 ASP B CA 1
ATOM 8248 C C . ASP B 2 524 ? 109.871 116.386 75.935 1.00 79.44 524 ASP B C 1
ATOM 8249 O O . ASP B 2 524 ? 109.634 115.190 75.742 1.00 78.35 524 ASP B O 1
ATOM 8254 N N . GLY B 2 525 ? 108.964 117.333 75.714 1.00 79.38 525 GLY B N 1
ATOM 8255 C CA . GLY B 2 525 ? 107.631 116.980 75.270 1.00 79.04 525 GLY B CA 1
ATOM 8256 C C . GLY B 2 525 ? 106.752 118.156 74.901 1.00 85.42 525 GLY B C 1
ATOM 8257 O O . GLY B 2 525 ? 107.227 119.152 74.348 1.00 85.89 525 GLY B O 1
ATOM 8258 N N . GLY B 2 526 ? 105.468 118.047 75.203 1.00 89.09 526 GLY B N 1
ATOM 8259 C CA . GLY B 2 526 ? 104.487 119.046 74.835 1.00 80.60 526 GLY B CA 1
ATOM 8260 C C . GLY B 2 526 ? 103.713 118.628 73.598 1.00 72.06 526 GLY B C 1
ATOM 8261 O O . GLY B 2 526 ? 103.805 117.497 73.117 1.00 67.83 526 GLY B O 1
ATOM 8262 N N . ALA B 2 527 ? 102.945 119.582 73.071 1.00 68.38 527 ALA B N 1
ATOM 8263 C CA . ALA B 2 527 ? 102.142 119.374 71.873 1.00 67.53 527 ALA B CA 1
ATOM 8264 C C . ALA B 2 527 ? 102.888 119.765 70.609 1.00 66.05 527 ALA B C 1
ATOM 8265 O O . ALA B 2 527 ? 102.277 120.261 69.653 1.00 65.27 527 ALA B O 1
ATOM 8267 N N . ILE B 2 528 ? 104.200 119.554 70.586 1.00 66.95 528 ILE B N 1
ATOM 8268 C CA . ILE B 2 528 ? 105.079 120.108 69.570 1.00 62.17 528 ILE B CA 1
ATOM 8269 C C . ILE B 2 528 ? 105.842 118.977 68.893 1.00 57.52 528 ILE B C 1
ATOM 8270 O O . ILE B 2 528 ? 105.989 117.878 69.432 1.00 62.83 528 ILE B O 1
ATOM 8275 N N . SER B 2 529 ? 106.318 119.257 67.685 1.00 51.21 529 SER B N 1
ATOM 8276 C CA . SER B 2 529 ? 107.197 118.359 66.953 1.00 48.71 529 SER B CA 1
ATOM 8277 C C . SER B 2 529 ? 108.591 118.967 66.869 1.00 52.84 529 SER B C 1
ATOM 8278 O O . SER B 2 529 ? 108.815 120.121 67.241 1.00 52.06 529 SER B O 1
ATOM 8281 N N . ALA B 2 530 ? 109.540 118.163 66.384 1.00 50.46 530 ALA B N 1
ATOM 8282 C CA . ALA B 2 530 ? 110.919 118.629 66.287 1.00 45.00 530 ALA B CA 1
ATOM 8283 C C . ALA B 2 530 ? 111.038 119.810 65.335 1.00 49.55 530 ALA B C 1
ATOM 8284 O O . ALA B 2 530 ? 111.715 120.800 65.640 1.00 55.18 530 ALA B O 1
ATOM 8286 N N . GLY B 2 531 ? 110.379 119.728 64.178 1.00 44.39 531 GLY B N 1
ATOM 8287 C CA . GLY B 2 531 ? 110.377 120.854 63.261 1.00 43.04 531 GLY B CA 1
ATOM 8288 C C . GLY B 2 531 ? 109.700 122.077 63.846 1.00 49.86 531 GLY B C 1
ATOM 8289 O O . GLY B 2 531 ? 110.179 123.200 63.684 1.00 52.11 531 GLY B O 1
ATOM 8290 N N . GLU B 2 532 ? 108.579 121.877 64.541 1.00 50.90 532 GLU B N 1
ATOM 8291 C CA . GLU B 2 532 ? 107.896 123.000 65.171 1.00 41.95 532 GLU B CA 1
ATOM 8292 C C . GLU B 2 532 ? 108.701 123.567 66.333 1.00 41.71 532 GLU B C 1
ATOM 8293 O O . GLU B 2 532 ? 108.677 124.778 66.566 1.00 49.78 532 GLU B O 1
ATOM 8299 N N . LYS B 2 533 ? 109.423 122.717 67.064 1.00 43.30 533 LYS B N 1
ATOM 8300 C CA . LYS B 2 533 ? 110.330 123.214 68.094 1.00 42.69 533 LYS B CA 1
ATOM 8301 C C . LYS B 2 533 ? 111.430 124.074 67.485 1.00 42.56 533 LYS B C 1
ATOM 8302 O O . LYS B 2 533 ? 111.774 125.137 68.020 1.00 45.96 533 LYS B O 1
ATOM 8308 N N . GLN B 2 534 ? 111.986 123.636 66.354 1.00 40.09 534 GLN B N 1
ATOM 8309 C CA . GLN B 2 534 ? 112.984 124.444 65.664 1.00 40.00 534 GLN B CA 1
ATOM 8310 C C . GLN B 2 534 ? 112.389 125.758 65.172 1.00 46.80 534 GLN B C 1
ATOM 8311 O O . GLN B 2 534 ? 113.049 126.802 65.217 1.00 53.01 534 GLN B O 1
ATOM 8317 N N . LEU B 2 535 ? 111.145 125.726 64.690 1.00 46.79 535 LEU B N 1
ATOM 8318 C CA . LEU B 2 535 ? 110.480 126.956 64.267 1.00 43.16 535 LEU B CA 1
ATOM 8319 C C . LEU B 2 535 ? 110.287 127.910 65.436 1.00 44.68 535 LEU B C 1
ATOM 8320 O O . LEU B 2 535 ? 110.443 129.127 65.287 1.00 53.18 535 LEU B O 1
ATOM 8325 N N . ILE B 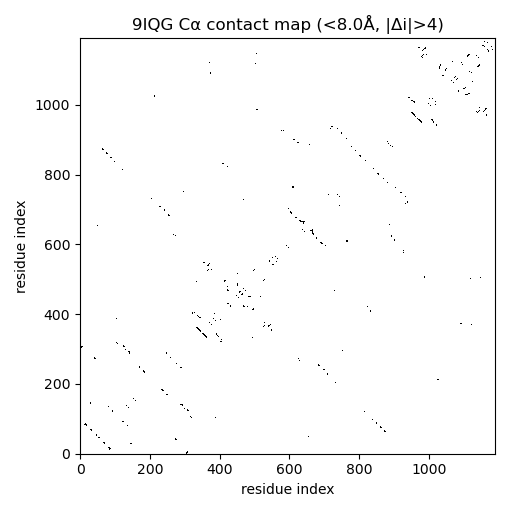2 536 ? 109.926 127.379 66.603 1.00 41.26 536 ILE B N 1
ATOM 8326 C CA . ILE B 2 536 ? 109.760 128.225 67.779 1.00 40.95 536 ILE B CA 1
ATOM 8327 C C . ILE B 2 536 ? 111.090 128.851 68.175 1.00 44.53 536 ILE B C 1
ATOM 8328 O O . ILE B 2 536 ? 111.148 130.028 68.545 1.00 47.08 536 ILE B O 1
ATOM 8333 N N . THR B 2 537 ? 112.177 128.081 68.104 1.00 46.41 537 THR B N 1
ATOM 8334 C CA . THR B 2 537 ? 113.494 128.651 68.387 1.00 44.06 537 THR B CA 1
ATOM 8335 C C . THR B 2 537 ? 113.865 129.729 67.371 1.00 45.50 537 THR B C 1
ATOM 8336 O O . THR B 2 537 ? 114.474 130.747 67.726 1.00 53.80 537 THR B O 1
ATOM 8340 N N . ILE B 2 538 ? 113.512 129.521 66.101 1.00 42.55 538 ILE B N 1
ATOM 8341 C CA . ILE B 2 538 ? 113.761 130.534 65.078 1.00 46.36 538 ILE B CA 1
ATOM 8342 C C . ILE B 2 538 ? 112.999 131.813 65.395 1.00 52.44 538 ILE B C 1
ATOM 8343 O O . ILE B 2 538 ? 113.545 132.919 65.308 1.00 57.15 538 ILE B O 1
ATOM 8348 N N . ALA B 2 539 ? 111.723 131.683 65.762 1.00 52.48 539 ALA B N 1
ATOM 8349 C CA . ALA B 2 539 ? 110.927 132.853 66.118 1.00 48.06 539 ALA B CA 1
ATOM 8350 C C . ALA B 2 539 ? 111.488 133.545 67.353 1.00 49.73 539 ALA B C 1
ATOM 8351 O O . ALA B 2 539 ? 111.488 134.778 67.439 1.00 56.42 539 ALA B O 1
ATOM 8353 N N . ARG B 2 540 ? 111.963 132.762 68.322 1.00 46.19 540 ARG B N 1
ATOM 8354 C CA . ARG B 2 540 ? 112.560 133.328 69.525 1.00 44.33 540 ARG B CA 1
ATOM 8355 C C . ARG B 2 540 ? 113.802 134.141 69.192 1.00 51.12 540 ARG B C 1
ATOM 8356 O O . ARG B 2 540 ? 114.011 135.225 69.748 1.00 60.34 540 ARG B O 1
ATOM 8364 N N . ALA B 2 541 ? 114.643 133.632 68.292 1.00 51.23 541 ALA B N 1
ATOM 8365 C CA . ALA B 2 541 ? 115.820 134.390 67.883 1.00 51.63 541 ALA B CA 1
ATOM 8366 C C . ALA B 2 541 ? 115.447 135.610 67.051 1.00 57.96 541 ALA B C 1
ATOM 8367 O O . ALA B 2 541 ? 116.141 136.631 67.105 1.00 64.88 541 ALA B O 1
ATOM 8369 N N . VAL B 2 542 ? 114.372 135.519 66.267 1.00 58.72 542 VAL B N 1
ATOM 8370 C CA . VAL B 2 542 ? 113.961 136.639 65.427 1.00 60.94 542 VAL B CA 1
ATOM 8371 C C . VAL B 2 542 ? 113.404 137.776 66.276 1.00 66.15 542 VAL B C 1
ATOM 8372 O O . VAL B 2 542 ? 113.671 138.954 66.012 1.00 69.36 542 VAL B O 1
ATOM 8376 N N . LEU B 2 543 ? 112.628 137.445 67.310 1.00 65.09 543 LEU B N 1
ATOM 8377 C CA . LEU B 2 543 ? 112.048 138.471 68.168 1.00 69.56 543 LEU B CA 1
ATOM 8378 C C . LEU B 2 543 ? 113.106 139.284 68.901 1.00 73.75 543 LEU B C 1
ATOM 8379 O O . LEU B 2 543 ? 112.840 140.429 69.281 1.00 79.88 543 LEU B O 1
ATOM 8384 N N . ALA B 2 544 ? 114.304 138.732 69.092 1.00 71.02 544 ALA B N 1
ATOM 8385 C CA . ALA B 2 544 ? 115.357 139.443 69.804 1.00 71.21 544 ALA B CA 1
ATOM 8386 C C . ALA B 2 544 ? 115.949 140.591 68.999 1.00 78.91 544 ALA B C 1
ATOM 8387 O O . ALA B 2 544 ? 116.812 141.301 69.526 1.00 80.93 544 ALA B O 1
ATOM 8389 N N . ARG B 2 545 ? 115.500 140.788 67.757 1.00 80.24 545 ARG B N 1
ATOM 8390 C CA . ARG B 2 545 ? 116.017 141.776 66.812 1.00 85.93 545 ARG B CA 1
ATOM 8391 C C . ARG B 2 545 ? 117.539 141.949 66.931 1.00 89.15 545 ARG B C 1
ATOM 8392 O O . ARG B 2 545 ? 118.024 143.054 67.184 1.00 87.89 545 ARG B O 1
ATOM 8400 N N . PRO B 2 546 ? 118.306 140.879 66.737 1.00 91.37 546 PRO B N 1
ATOM 8401 C CA . PRO B 2 546 ? 119.747 140.951 66.989 1.00 88.84 546 PRO B CA 1
ATOM 8402 C C . PRO B 2 546 ? 120.470 141.805 65.961 1.00 89.19 546 PRO B C 1
ATOM 8403 O O . PRO B 2 546 ? 120.046 141.949 64.814 1.00 92.99 546 PRO B O 1
ATOM 8407 N N . LYS B 2 547 ? 121.589 142.378 66.400 1.00 84.72 547 LYS B N 1
ATOM 8408 C CA . LYS B 2 547 ? 122.466 143.089 65.480 1.00 86.56 547 LYS B CA 1
ATOM 8409 C C . LYS B 2 547 ? 123.356 142.131 64.702 1.00 86.56 547 LYS B C 1
ATOM 8410 O O . LYS B 2 547 ? 123.758 142.438 63.575 1.00 83.50 547 LYS B O 1
ATOM 8416 N N . LEU B 2 548 ? 123.669 140.976 65.283 1.00 91.01 548 LEU B N 1
ATOM 8417 C CA . LEU B 2 548 ? 124.421 139.919 64.621 1.00 83.18 548 LEU B CA 1
ATOM 8418 C C . LEU B 2 548 ? 123.599 138.641 64.678 1.00 78.64 548 LEU B C 1
ATOM 8419 O O . LEU B 2 548 ? 123.074 138.285 65.737 1.00 79.71 548 LEU B O 1
ATOM 8424 N N . LEU B 2 549 ? 123.485 137.957 63.545 1.00 75.96 549 LEU B N 1
ATOM 8425 C CA . LEU B 2 549 ? 122.644 136.774 63.422 1.00 73.22 549 LEU B CA 1
ATOM 8426 C C . LEU B 2 549 ? 123.513 135.545 63.205 1.00 73.50 549 LEU B C 1
ATOM 8427 O O . LEU B 2 549 ? 124.390 135.545 62.337 1.00 76.43 549 LEU B O 1
ATOM 8432 N N . VAL B 2 550 ? 123.273 134.505 63.999 1.00 68.55 550 VAL B N 1
ATOM 8433 C CA . VAL B 2 550 ? 123.938 133.216 63.843 1.00 66.64 550 VAL B CA 1
ATOM 8434 C C . VAL B 2 550 ? 122.856 132.148 63.805 1.00 66.77 550 VAL B C 1
ATOM 8435 O O . VAL B 2 550 ? 122.162 131.928 64.805 1.00 66.74 550 VAL B O 1
ATOM 8439 N N . LEU B 2 551 ? 122.707 131.487 62.663 1.00 65.42 551 LEU B N 1
ATOM 8440 C CA . LEU B 2 551 ? 121.770 130.378 62.510 1.00 62.77 551 LEU B CA 1
ATOM 8441 C C . LEU B 2 551 ? 122.598 129.109 62.334 1.00 62.60 551 LEU B C 1
ATOM 8442 O O . LEU B 2 551 ? 123.080 128.808 61.242 1.00 65.27 551 LEU B O 1
ATOM 8447 N N . ASP B 2 552 ? 122.765 128.369 63.428 1.00 58.27 552 ASP B N 1
ATOM 8448 C CA . ASP B 2 552 ? 123.572 127.151 63.438 1.00 60.94 552 ASP B CA 1
ATOM 8449 C C . ASP B 2 552 ? 122.653 125.976 63.132 1.00 60.93 552 ASP B C 1
ATOM 8450 O O . ASP B 2 552 ? 122.066 125.368 64.028 1.00 59.72 552 ASP B O 1
ATOM 8455 N N . GLU B 2 553 ? 122.527 125.659 61.841 1.00 62.79 553 GLU B N 1
ATOM 8456 C CA . GLU B 2 553 ? 121.663 124.584 61.354 1.00 62.23 553 GLU B CA 1
ATOM 8457 C C . GLU B 2 553 ? 120.220 124.798 61.814 1.00 66.74 553 GLU B C 1
ATOM 8458 O O . GLU B 2 553 ? 119.628 123.976 62.515 1.00 70.55 553 GLU B O 1
ATOM 8464 N N . ALA B 2 554 ? 119.661 125.934 61.398 1.00 63.33 554 ALA B N 1
ATOM 8465 C CA . ALA B 2 554 ? 118.357 126.372 61.876 1.00 59.34 554 ALA B CA 1
ATOM 8466 C C . ALA B 2 554 ? 117.189 125.695 61.173 1.00 68.65 554 ALA B C 1
ATOM 8467 O O . ALA B 2 554 ? 116.062 125.785 61.666 1.00 74.08 554 ALA B O 1
ATOM 8469 N N . THR B 2 555 ? 117.415 125.025 60.044 1.00 70.29 555 THR B N 1
ATOM 8470 C CA . THR B 2 555 ? 116.340 124.382 59.296 1.00 69.76 555 THR B CA 1
ATOM 8471 C C . THR B 2 555 ? 116.621 122.901 59.070 1.00 64.56 555 THR B C 1
ATOM 8472 O O . THR B 2 555 ? 116.155 122.317 58.091 1.00 68.83 555 THR B O 1
ATOM 8476 N N . SER B 2 556 ? 117.392 122.285 59.967 1.00 61.15 556 SER B N 1
ATOM 8477 C CA . SER B 2 556 ? 117.715 120.871 59.818 1.00 60.02 556 SER B CA 1
ATOM 8478 C C . SER B 2 556 ? 116.473 119.998 59.953 1.00 61.68 556 SER B C 1
ATOM 8479 O O . SER B 2 556 ? 116.315 119.017 59.218 1.00 65.54 556 SER B O 1
ATOM 8482 N N . SER B 2 557 ? 115.586 120.334 60.886 1.00 59.77 557 SER B N 1
ATOM 8483 C CA . SER B 2 557 ? 114.372 119.566 61.127 1.00 59.76 557 SER B CA 1
ATOM 8484 C C . SER B 2 557 ? 113.152 120.132 60.412 1.00 59.82 557 SER B C 1
ATOM 8485 O O . SER B 2 557 ? 112.046 119.619 60.607 1.00 62.68 557 SER B O 1
ATOM 8488 N N . VAL B 2 558 ? 113.322 121.164 59.594 1.00 59.22 558 VAL B N 1
ATOM 8489 C CA . VAL B 2 558 ? 112.216 121.828 58.915 1.00 57.66 558 VAL B CA 1
ATOM 8490 C C . VAL B 2 558 ? 112.255 121.467 57.439 1.00 65.92 558 VAL B C 1
ATOM 8491 O O . VAL B 2 558 ? 113.326 121.438 56.821 1.00 75.75 558 VAL B O 1
ATOM 8495 N N . ASP B 2 559 ? 111.085 121.184 56.873 1.00 68.48 559 ASP B N 1
ATOM 8496 C CA . ASP B 2 559 ? 110.991 120.786 55.479 1.00 74.10 559 ASP B CA 1
ATOM 8497 C C . ASP B 2 559 ? 111.382 121.938 54.556 1.00 77.13 559 ASP B C 1
ATOM 8498 O O . ASP B 2 559 ? 111.393 123.109 54.944 1.00 77.73 559 ASP B O 1
ATOM 8503 N N . THR B 2 560 ? 111.713 121.584 53.313 1.00 80.55 560 THR B N 1
ATOM 8504 C CA . THR B 2 560 ? 112.204 122.577 52.363 1.00 83.98 560 THR B CA 1
ATOM 8505 C C . THR B 2 560 ? 111.106 123.547 51.943 1.00 84.66 560 THR B C 1
ATOM 8506 O O . THR B 2 560 ? 111.373 124.735 51.728 1.00 87.18 560 THR B O 1
ATOM 8510 N N . ARG B 2 561 ? 109.869 123.062 51.814 1.00 81.79 561 ARG B N 1
ATOM 8511 C CA . ARG B 2 561 ? 108.769 123.947 51.441 1.00 82.30 561 ARG B CA 1
ATOM 8512 C C . ARG B 2 561 ? 108.538 125.016 52.501 1.00 84.18 561 ARG B C 1
ATOM 8513 O O . ARG B 2 561 ? 108.302 126.185 52.173 1.00 90.00 561 ARG B O 1
ATOM 8521 N N . THR B 2 562 ? 108.599 124.636 53.778 1.00 81.02 562 THR B N 1
ATOM 8522 C CA . THR B 2 562 ? 108.466 125.617 54.849 1.00 80.56 562 THR B CA 1
ATOM 8523 C C . THR B 2 562 ? 109.712 126.487 54.956 1.00 81.30 562 THR B C 1
ATOM 8524 O O . THR B 2 562 ? 109.619 127.687 55.247 1.00 81.35 562 THR B O 1
ATOM 8528 N N . GLU B 2 563 ? 110.889 125.903 54.719 1.00 81.97 563 GLU B N 1
ATOM 8529 C CA . GLU B 2 563 ? 112.125 126.663 54.853 1.00 80.21 563 GLU B CA 1
ATOM 8530 C C . GLU B 2 563 ? 112.256 127.722 53.766 1.00 84.49 563 GLU B C 1
ATOM 8531 O O . GLU B 2 563 ? 112.885 128.759 53.994 1.00 88.35 563 GLU B O 1
ATOM 8537 N N . LEU B 2 564 ? 111.665 127.494 52.590 1.00 82.68 564 LEU B N 1
ATOM 8538 C CA . LEU B 2 564 ? 111.677 128.525 51.556 1.00 86.91 564 LEU B CA 1
ATOM 8539 C C . LEU B 2 564 ? 110.891 129.754 51.998 1.00 87.77 564 LEU B C 1
ATOM 8540 O O . LEU B 2 564 ? 111.354 130.892 51.845 1.00 89.07 564 LEU B O 1
ATOM 8545 N N . LEU B 2 565 ? 109.701 129.540 52.561 1.00 83.53 565 LEU B N 1
ATOM 8546 C CA . LEU B 2 565 ? 108.920 130.656 53.083 1.00 84.61 565 LEU B CA 1
ATOM 8547 C C . LEU B 2 565 ? 109.634 131.323 54.250 1.00 87.70 565 LEU B C 1
ATOM 8548 O O . LEU B 2 565 ? 109.584 132.550 54.401 1.00 91.76 565 LEU B O 1
ATOM 8553 N N . ILE B 2 566 ? 110.305 130.530 55.087 1.00 87.64 566 ILE B N 1
ATOM 8554 C CA . ILE B 2 566 ? 111.062 131.094 56.200 1.00 84.74 566 ILE B CA 1
ATOM 8555 C C . ILE B 2 566 ? 112.174 131.997 55.684 1.00 89.69 566 ILE B C 1
ATOM 8556 O O . ILE B 2 566 ? 112.400 133.089 56.214 1.00 93.66 566 ILE B O 1
ATOM 8561 N N . ALA B 2 567 ? 112.892 131.552 54.651 1.00 90.39 567 ALA B N 1
ATOM 8562 C CA . ALA B 2 567 ? 113.952 132.370 54.072 1.00 90.99 567 ALA B CA 1
ATOM 8563 C C . ALA B 2 567 ? 113.388 133.637 53.442 1.00 94.81 567 ALA B C 1
ATOM 8564 O O . ALA B 2 567 ? 113.986 134.714 53.557 1.00 99.73 567 ALA B O 1
ATOM 8566 N N . HIS B 2 568 ? 112.236 133.529 52.776 1.00 93.44 568 HIS B N 1
ATOM 8567 C CA . HIS B 2 568 ? 111.604 134.716 52.210 1.00 96.65 568 HIS B CA 1
ATOM 8568 C C . HIS B 2 568 ? 111.250 135.719 53.302 1.00 97.26 568 HIS B C 1
ATOM 8569 O O . HIS B 2 568 ? 111.456 136.927 53.137 1.00 97.73 568 HIS B O 1
ATOM 8576 N N . ALA B 2 569 ? 110.716 135.237 54.425 1.00 97.17 569 ALA B N 1
ATOM 8577 C CA . ALA B 2 569 ? 110.348 136.136 55.514 1.00 96.05 569 ALA B CA 1
ATOM 8578 C C . ALA B 2 569 ? 111.571 136.706 56.225 1.00 97.86 569 ALA B C 1
ATOM 8579 O O . ALA B 2 569 ? 111.539 137.853 56.683 1.00 102.69 569 ALA B O 1
ATOM 8581 N N . MET B 2 570 ? 112.646 135.930 56.330 1.00 96.95 570 MET B N 1
ATOM 8582 C CA . MET B 2 570 ? 113.843 136.342 57.048 1.00 99.80 570 MET B CA 1
ATOM 8583 C C . MET B 2 570 ? 114.841 137.082 56.171 1.00 107.62 570 MET B C 1
ATOM 8584 O O . MET B 2 570 ? 115.899 137.481 56.669 1.00 115.72 570 MET B O 1
ATOM 8589 N N . ALA B 2 571 ? 114.547 137.247 54.880 1.00 104.31 571 ALA B N 1
ATOM 8590 C CA . ALA B 2 571 ? 115.386 138.094 54.040 1.00 107.54 571 ALA B CA 1
ATOM 8591 C C . ALA B 2 571 ? 115.480 139.513 54.587 1.00 115.10 571 ALA B C 1
ATOM 8592 O O . ALA B 2 571 ? 116.479 140.202 54.352 1.00 115.36 571 ALA B O 1
ATOM 8594 N N . GLU B 2 572 ? 114.452 139.970 55.309 1.00 116.47 572 GLU B N 1
ATOM 8595 C CA . GLU B 2 572 ? 114.514 141.288 55.933 1.00 119.52 572 GLU B CA 1
ATOM 8596 C C . GLU B 2 572 ? 115.624 141.356 56.975 1.00 117.91 572 GLU B C 1
ATOM 8597 O O . GLU B 2 572 ? 116.383 142.331 57.022 1.00 119.46 572 GLU B O 1
ATOM 8603 N N . LEU B 2 573 ? 115.734 140.330 57.819 1.00 112.50 573 LEU B N 1
ATOM 8604 C CA . LEU B 2 573 ? 116.766 140.294 58.849 1.00 112.03 573 LEU B CA 1
ATOM 8605 C C . LEU B 2 573 ? 118.141 139.957 58.294 1.00 113.41 573 LEU B C 1
ATOM 8606 O O . LEU B 2 573 ? 119.149 140.445 58.817 1.00 115.36 573 LEU B O 1
ATOM 8611 N N . ARG B 2 574 ? 118.205 139.134 57.248 1.00 113.46 574 ARG B N 1
ATOM 8612 C CA . ARG B 2 574 ? 119.488 138.696 56.714 1.00 113.95 574 ARG B CA 1
ATOM 8613 C C . ARG B 2 574 ? 120.218 139.803 55.964 1.00 118.93 574 ARG B C 1
ATOM 8614 O O . ARG B 2 574 ? 121.407 139.651 55.663 1.00 118.39 574 ARG B O 1
ATOM 8622 N N . ARG B 2 575 ? 119.540 140.913 55.662 1.00 120.23 575 ARG B N 1
ATOM 8623 C CA . ARG B 2 575 ? 120.136 141.934 54.805 1.00 122.85 575 ARG B CA 1
ATOM 8624 C C . ARG B 2 575 ? 121.236 142.712 55.518 1.00 121.19 575 ARG B C 1
ATOM 8625 O O . ARG B 2 575 ? 122.308 142.941 54.946 1.00 115.43 575 ARG B O 1
ATOM 8633 N N . ASP B 2 576 ? 120.994 143.133 56.763 1.00 116.50 576 ASP B N 1
ATOM 8634 C CA . ASP B 2 576 ? 121.872 144.095 57.422 1.00 114.15 576 ASP B CA 1
ATOM 8635 C C . ASP B 2 576 ? 122.332 143.637 58.802 1.00 109.06 576 ASP B C 1
ATOM 8636 O O . ASP B 2 576 ? 122.619 144.480 59.656 1.00 107.12 576 ASP B O 1
ATOM 8641 N N . ARG B 2 577 ? 122.414 142.327 59.050 1.00 105.56 577 ARG B N 1
ATOM 8642 C CA . ARG B 2 577 ? 122.757 141.851 60.386 1.00 101.92 577 ARG B CA 1
ATOM 8643 C C . ARG B 2 577 ? 123.916 140.858 60.390 1.00 98.59 577 ARG B C 1
ATOM 8644 O O . ARG B 2 577 ? 124.121 140.173 61.396 1.00 97.85 577 ARG B O 1
ATOM 8652 N N . THR B 2 578 ? 124.684 140.777 59.303 1.00 97.64 578 THR B N 1
ATOM 8653 C CA . THR B 2 578 ? 125.888 139.945 59.234 1.00 96.31 578 THR B CA 1
ATOM 8654 C C . THR B 2 578 ? 125.598 138.511 59.682 1.00 90.75 578 THR B C 1
ATOM 8655 O O . THR B 2 578 ? 126.105 138.027 60.695 1.00 87.19 578 THR B O 1
ATOM 8659 N N . SER B 2 579 ? 124.752 137.840 58.910 1.00 84.67 579 SER B N 1
ATOM 8660 C CA . SER B 2 579 ? 124.292 136.511 59.285 1.00 80.06 579 SER B CA 1
ATOM 8661 C C . SER B 2 579 ? 125.396 135.478 59.101 1.00 79.29 579 SER B C 1
ATOM 8662 O O . SER B 2 579 ? 126.053 135.432 58.057 1.00 79.12 579 SER B O 1
ATOM 8665 N N . PHE B 2 580 ? 125.602 134.649 60.124 1.00 79.66 580 PHE B N 1
ATOM 8666 C CA . PHE B 2 580 ? 126.476 133.483 60.044 1.00 75.89 580 PHE B CA 1
ATOM 8667 C C . PHE B 2 580 ? 125.591 132.255 59.878 1.00 68.02 580 PHE B C 1
ATOM 8668 O O . PHE B 2 580 ? 124.832 131.904 60.787 1.00 68.13 580 PHE B O 1
ATOM 8676 N N . ILE B 2 581 ? 125.691 131.599 58.727 1.00 64.78 581 ILE B N 1
ATOM 8677 C CA . ILE B 2 581 ? 124.833 130.470 58.393 1.00 68.03 581 ILE B CA 1
ATOM 8678 C C . ILE B 2 581 ? 125.680 129.209 58.392 1.00 68.88 581 ILE B C 1
ATOM 8679 O O . ILE B 2 581 ? 126.680 129.122 57.669 1.00 69.47 581 ILE B O 1
ATOM 8684 N N . ILE B 2 582 ? 125.281 128.234 59.201 1.00 62.88 582 ILE B N 1
ATOM 8685 C CA . ILE B 2 582 ? 125.836 126.889 59.161 1.00 62.57 582 ILE B CA 1
ATOM 8686 C C . ILE B 2 582 ? 124.739 125.972 58.651 1.00 66.87 582 ILE B C 1
ATOM 8687 O O . ILE B 2 582 ? 123.680 125.854 59.278 1.00 69.47 582 ILE B O 1
ATOM 8692 N N . ALA B 2 583 ? 124.979 125.332 57.512 1.00 62.14 583 ALA B N 1
ATOM 8693 C CA . ALA B 2 583 ? 123.955 124.503 56.900 1.00 65.27 583 ALA B CA 1
ATOM 8694 C C . ALA B 2 583 ? 124.607 123.395 56.094 1.00 63.86 583 ALA B C 1
ATOM 8695 O O . ALA B 2 583 ? 125.602 123.622 55.402 1.00 67.02 583 ALA B O 1
ATOM 8697 N N . HIS B 2 584 ? 124.042 122.195 56.198 1.00 61.72 584 HIS B N 1
ATOM 8698 C CA . HIS B 2 584 ? 124.427 121.099 55.323 1.00 60.27 584 HIS B CA 1
ATOM 8699 C C . HIS B 2 584 ? 123.599 121.055 54.049 1.00 67.54 584 HIS B C 1
ATOM 8700 O O . HIS B 2 584 ? 123.943 120.304 53.129 1.00 70.99 584 HIS B O 1
ATOM 8707 N N . ARG B 2 585 ? 122.526 121.839 53.974 1.00 67.82 585 ARG B N 1
ATOM 8708 C CA . ARG B 2 585 ? 121.759 122.006 52.743 1.00 71.41 585 ARG B CA 1
ATOM 8709 C C . ARG B 2 585 ? 122.371 123.161 51.964 1.00 78.73 585 ARG B C 1
ATOM 8710 O O . ARG B 2 585 ? 122.242 124.324 52.351 1.00 80.17 585 ARG B O 1
ATOM 8718 N N . LEU B 2 586 ? 123.046 122.843 50.859 1.00 80.60 586 LEU B N 1
ATOM 8719 C CA . LEU B 2 586 ? 123.730 123.872 50.086 1.00 79.36 586 LEU B CA 1
ATOM 8720 C C . LEU B 2 586 ? 122.763 124.821 49.391 1.00 82.74 586 LEU B C 1
ATOM 8721 O O . LEU B 2 586 ? 123.145 125.952 49.071 1.00 86.75 586 LEU B O 1
ATOM 8726 N N . SER B 2 587 ? 121.521 124.393 49.157 1.00 83.77 587 SER B N 1
ATOM 8727 C CA . SER B 2 587 ? 120.533 125.289 48.568 1.00 83.66 587 SER B CA 1
ATOM 8728 C C . SER B 2 587 ? 120.220 126.460 49.489 1.00 83.24 587 SER B C 1
ATOM 8729 O O . SER B 2 587 ? 120.019 127.584 49.014 1.00 85.63 587 SER B O 1
ATOM 8732 N N . THR B 2 588 ? 120.171 126.221 50.801 1.00 81.77 588 THR B N 1
ATOM 8733 C CA . THR B 2 588 ? 119.894 127.294 51.748 1.00 81.39 588 THR B CA 1
ATOM 8734 C C . THR B 2 588 ? 121.021 128.315 51.818 1.00 82.75 588 THR B C 1
ATOM 8735 O O . THR B 2 588 ? 120.755 129.493 52.078 1.00 78.28 588 THR B O 1
ATOM 8739 N N . ILE B 2 589 ? 122.267 127.899 51.595 1.00 85.15 589 ILE B N 1
ATOM 8740 C CA . ILE B 2 589 ? 123.409 128.804 51.636 1.00 81.57 589 ILE B CA 1
ATOM 8741 C C . ILE B 2 589 ? 123.839 129.257 50.256 1.00 86.92 589 ILE B C 1
ATOM 8742 O O . ILE B 2 589 ? 124.852 129.959 50.136 1.00 90.69 589 ILE B O 1
ATOM 8747 N N . ARG B 2 590 ? 123.117 128.868 49.208 1.00 91.68 590 ARG B N 1
ATOM 8748 C CA . ARG B 2 590 ? 123.390 129.408 47.885 1.00 93.41 590 ARG B CA 1
ATOM 8749 C C . ARG B 2 590 ? 123.183 130.919 47.888 1.00 97.34 590 ARG B C 1
ATOM 8750 O O . ARG B 2 590 ? 122.472 131.467 48.734 1.00 97.48 590 ARG B O 1
ATOM 8758 N N . ASP B 2 591 ? 123.851 131.593 46.951 1.00 98.85 591 ASP B N 1
ATOM 8759 C CA . ASP B 2 591 ? 123.865 133.044 46.764 1.00 104.40 591 ASP B CA 1
ATOM 8760 C C . ASP B 2 591 ? 124.314 133.806 48.007 1.00 102.58 591 ASP B C 1
ATOM 8761 O O . ASP B 2 591 ? 124.140 135.030 48.071 1.00 104.43 591 ASP B O 1
ATOM 8766 N N . ALA B 2 592 ? 124.901 133.126 48.989 1.00 97.62 592 ALA B N 1
ATOM 8767 C CA . ALA B 2 592 ? 125.503 133.814 50.120 1.00 93.43 592 ALA B CA 1
ATOM 8768 C C . ALA B 2 592 ? 126.732 134.594 49.669 1.00 95.42 592 ALA B C 1
ATOM 8769 O O . ALA B 2 592 ? 127.445 134.195 48.744 1.00 94.83 592 ALA B O 1
ATOM 8771 N N . ASP B 2 593 ? 126.970 135.726 50.333 1.00 96.10 593 ASP B N 1
ATOM 8772 C CA . ASP B 2 593 ? 128.069 136.600 49.935 1.00 95.53 593 ASP B CA 1
ATOM 8773 C C . ASP B 2 593 ? 129.419 135.914 50.102 1.00 94.11 593 ASP B C 1
ATOM 8774 O O . ASP B 2 593 ? 130.292 136.028 49.234 1.00 93.36 593 ASP B O 1
ATOM 8779 N N . LEU B 2 594 ? 129.611 135.198 51.205 1.00 92.50 594 LEU B N 1
ATOM 8780 C CA . LEU B 2 594 ? 130.847 134.470 51.458 1.00 86.17 594 LEU B CA 1
ATOM 8781 C C . LEU B 2 594 ? 130.501 133.076 51.955 1.00 81.06 594 LEU B C 1
ATOM 8782 O O . LEU B 2 594 ? 129.658 132.923 52.844 1.00 84.33 594 LEU B O 1
ATOM 8787 N N . ILE B 2 595 ? 131.145 132.065 51.380 1.00 79.18 595 ILE B N 1
ATOM 8788 C CA . ILE B 2 595 ? 130.966 130.678 51.785 1.00 77.30 595 ILE B CA 1
ATOM 8789 C C . ILE B 2 595 ? 132.308 130.145 52.263 1.00 77.52 595 ILE B C 1
ATOM 8790 O O . ILE B 2 595 ? 133.301 130.200 51.529 1.00 77.96 595 ILE B O 1
ATOM 8795 N N . LEU B 2 596 ? 132.334 129.630 53.486 1.00 74.88 596 LEU B N 1
ATOM 8796 C CA . LEU B 2 596 ? 133.534 129.046 54.068 1.00 72.13 596 LEU B CA 1
ATOM 8797 C C . LEU B 2 596 ? 133.410 127.531 54.063 1.00 70.01 596 LEU B C 1
ATOM 8798 O O . LEU B 2 596 ? 132.404 126.984 54.523 1.00 71.56 596 LEU B O 1
ATOM 8803 N N . VAL B 2 597 ? 134.427 126.859 53.538 1.00 69.20 597 VAL B N 1
ATOM 8804 C CA . VAL B 2 597 ? 134.506 125.405 53.555 1.00 70.50 597 VAL B CA 1
ATOM 8805 C C . VAL B 2 597 ? 135.667 125.033 54.463 1.00 70.13 597 VAL B C 1
ATOM 8806 O O . VAL B 2 597 ? 136.829 125.318 54.149 1.00 76.78 597 VAL B O 1
ATOM 8810 N N . MET B 2 598 ? 135.359 124.406 55.592 1.00 64.62 598 MET B N 1
ATOM 8811 C CA . MET B 2 598 ? 136.365 123.975 56.549 1.00 69.33 598 MET B CA 1
ATOM 8812 C C . MET B 2 598 ? 136.231 122.476 56.766 1.00 69.47 598 MET B C 1
ATOM 8813 O O . MET B 2 598 ? 135.120 121.940 56.766 1.00 71.03 598 MET B O 1
ATOM 8818 N N . ASP B 2 599 ? 137.366 121.797 56.925 1.00 68.31 599 ASP B N 1
ATOM 8819 C CA . ASP B 2 599 ? 137.387 120.339 56.950 1.00 70.30 599 ASP B CA 1
ATOM 8820 C C . ASP B 2 599 ? 137.840 119.768 58.284 1.00 72.64 599 ASP B C 1
ATOM 8821 O O . ASP B 2 599 ? 137.151 118.911 58.849 1.00 68.66 599 ASP B O 1
ATOM 8826 N N . SER B 2 600 ? 138.986 120.201 58.800 1.00 72.03 600 SER B N 1
ATOM 8827 C CA . SER B 2 600 ? 139.524 119.701 60.062 1.00 71.81 600 SER B CA 1
ATOM 8828 C C . SER B 2 600 ? 139.886 120.860 60.976 1.00 73.48 600 SER B C 1
ATOM 8829 O O . SER B 2 600 ? 140.961 120.906 61.576 1.00 78.80 600 SER B O 1
ATOM 8832 N N . GLY B 2 601 ? 138.976 121.822 61.094 1.00 69.56 601 GLY B N 1
ATOM 8833 C CA . GLY B 2 601 ? 139.247 123.010 61.869 1.00 66.59 601 GLY B CA 1
ATOM 8834 C C . GLY B 2 601 ? 140.010 124.086 61.137 1.00 70.73 601 GLY B C 1
ATOM 8835 O O . GLY B 2 601 ? 140.373 125.093 61.753 1.00 76.40 601 GLY B O 1
ATOM 8836 N N . ARG B 2 602 ? 140.275 123.903 59.848 1.00 73.09 602 ARG B N 1
ATOM 8837 C CA . ARG B 2 602 ? 140.924 124.906 59.020 1.00 76.15 602 ARG B CA 1
ATOM 8838 C C . ARG B 2 602 ? 140.034 125.210 57.826 1.00 75.53 602 ARG B C 1
ATOM 8839 O O . ARG B 2 602 ? 139.431 124.303 57.247 1.00 77.27 602 ARG B O 1
ATOM 8847 N N . ILE B 2 603 ? 139.953 126.486 57.457 1.00 75.55 603 ILE B N 1
ATOM 8848 C CA . ILE B 2 603 ? 139.227 126.869 56.253 1.00 75.88 603 ILE B CA 1
ATOM 8849 C C . ILE B 2 603 ? 140.086 126.500 55.053 1.00 74.96 603 ILE B C 1
ATOM 8850 O O . ILE B 2 603 ? 141.032 127.216 54.706 1.00 73.06 603 ILE B O 1
ATOM 8855 N N . ILE B 2 604 ? 139.771 125.370 54.418 1.00 73.07 604 ILE B N 1
ATOM 8856 C CA . ILE B 2 604 ? 140.591 124.889 53.312 1.00 78.89 604 ILE B CA 1
ATOM 8857 C C . ILE B 2 604 ? 140.308 125.634 52.016 1.00 82.06 604 ILE B C 1
ATOM 8858 O O . ILE B 2 604 ? 141.162 125.648 51.121 1.00 83.34 604 ILE B O 1
ATOM 8863 N N . GLU B 2 605 ? 139.139 126.260 51.893 1.00 79.74 605 GLU B N 1
ATOM 8864 C CA . GLU B 2 605 ? 138.783 127.000 50.689 1.00 82.89 605 GLU B CA 1
ATOM 8865 C C . GLU B 2 605 ? 137.610 127.930 50.974 1.00 83.64 605 GLU B C 1
ATOM 8866 O O . GLU B 2 605 ? 136.727 127.599 51.771 1.00 82.83 605 GLU B O 1
ATOM 8872 N N . ARG B 2 606 ? 137.604 129.106 50.351 1.00 85.86 606 ARG B N 1
ATOM 8873 C CA . ARG B 2 606 ? 136.596 130.112 50.647 1.00 83.96 606 ARG B CA 1
ATOM 8874 C C . ARG B 2 606 ? 136.329 130.948 49.405 1.00 85.92 606 ARG B C 1
ATOM 8875 O O . ARG B 2 606 ? 137.130 130.983 48.468 1.00 90.35 606 ARG B O 1
ATOM 8883 N N . GLY B 2 607 ? 135.193 131.621 49.415 1.00 80.99 607 GLY B N 1
ATOM 8884 C CA . GLY B 2 607 ? 134.763 132.420 48.284 1.00 83.17 607 GLY B CA 1
ATOM 8885 C C . GLY B 2 607 ? 133.266 132.290 48.096 1.00 84.88 607 GLY B C 1
ATOM 8886 O O . GLY B 2 607 ? 132.580 131.592 48.836 1.00 85.85 607 GLY B O 1
ATOM 8887 N N . THR B 2 608 ? 132.770 132.989 47.080 1.00 89.65 608 THR B N 1
ATOM 8888 C CA . THR B 2 608 ? 131.353 132.915 46.766 1.00 91.08 608 THR B CA 1
ATOM 8889 C C . THR B 2 608 ? 131.043 131.645 45.980 1.00 90.00 608 THR B C 1
ATOM 8890 O O . THR B 2 608 ? 131.931 130.868 45.623 1.00 87.46 608 THR B O 1
ATOM 8894 N N . HIS B 2 609 ? 129.751 131.447 45.711 1.00 92.50 609 HIS B N 1
ATOM 8895 C CA . HIS B 2 609 ? 129.302 130.233 45.037 1.00 94.26 609 HIS B CA 1
ATOM 8896 C C . HIS B 2 609 ? 129.929 130.104 43.655 1.00 94.15 609 HIS B C 1
ATOM 8897 O O . HIS B 2 609 ? 130.404 129.028 43.272 1.00 95.20 609 HIS B O 1
ATOM 8904 N N . GLU B 2 610 ? 129.954 131.202 42.896 1.00 96.28 610 GLU B N 1
ATOM 8905 C CA . GLU B 2 610 ? 130.483 131.154 41.537 1.00 95.37 610 GLU B CA 1
ATOM 8906 C C . GLU B 2 610 ? 131.979 130.868 41.530 1.00 93.53 610 GLU B C 1
ATOM 8907 O O . GLU B 2 610 ? 132.454 130.038 40.745 1.00 92.46 610 GLU B O 1
ATOM 8913 N N . GLU B 2 611 ? 132.741 131.545 42.392 1.00 94.51 611 GLU B N 1
ATOM 8914 C CA . GLU B 2 611 ? 134.180 131.310 42.438 1.00 95.05 611 GLU B CA 1
ATOM 8915 C C . GLU B 2 611 ? 134.500 129.904 42.928 1.00 91.78 611 GLU B C 1
ATOM 8916 O O . GLU B 2 611 ? 135.411 129.251 42.406 1.00 93.37 611 GLU B O 1
ATOM 8922 N N . LEU B 2 612 ? 133.771 129.423 43.936 1.00 93.60 612 LEU B N 1
ATOM 8923 C CA . LEU B 2 612 ? 134.008 128.072 44.436 1.00 91.38 612 LEU B CA 1
ATOM 8924 C C . LEU B 2 612 ? 133.683 127.026 43.378 1.00 90.89 612 LEU B C 1
ATOM 8925 O O . LEU B 2 612 ? 134.386 126.015 43.265 1.00 92.59 612 LEU B O 1
ATOM 8930 N N . LEU B 2 613 ? 132.618 127.241 42.603 1.00 93.41 613 LEU B N 1
ATOM 8931 C CA . LEU B 2 613 ? 132.332 126.339 41.491 1.00 96.95 613 LEU B CA 1
ATOM 8932 C C . LEU B 2 613 ? 133.428 126.401 40.433 1.00 96.85 613 LEU B C 1
ATOM 8933 O O . LEU B 2 613 ? 133.856 125.364 39.913 1.00 94.92 613 LEU B O 1
ATOM 8938 N N . ALA B 2 614 ? 133.892 127.608 40.100 1.00 96.35 614 ALA B N 1
ATOM 8939 C CA . ALA B 2 614 ? 134.942 127.755 39.097 1.00 93.09 614 ALA B CA 1
ATOM 8940 C C . ALA B 2 614 ? 136.262 127.160 39.568 1.00 96.19 614 ALA B C 1
ATOM 8941 O O . ALA B 2 614 ? 136.982 126.545 38.774 1.00 94.86 614 ALA B O 1
ATOM 8943 N N . ARG B 2 615 ? 136.596 127.334 40.845 1.00 96.88 615 ARG B N 1
ATOM 8944 C CA . ARG B 2 615 ? 137.830 126.803 41.407 1.00 95.97 615 ARG B CA 1
ATOM 8945 C C . ARG B 2 615 ? 137.790 125.287 41.578 1.00 96.43 615 ARG B C 1
ATOM 8946 O O . ARG B 2 615 ? 138.847 124.669 41.751 1.00 93.47 615 ARG B O 1
ATOM 8954 N N . HIS B 2 616 ? 136.606 124.678 41.476 1.00 98.20 616 HIS B N 1
ATOM 8955 C CA . HIS B 2 616 ? 136.388 123.251 41.736 1.00 96.98 616 HIS B CA 1
ATOM 8956 C C . HIS B 2 616 ? 136.671 123.013 43.215 1.00 100.65 616 HIS B C 1
ATOM 8957 O O . HIS B 2 616 ? 136.052 123.689 44.056 1.00 98.11 616 HIS B O 1
ATOM 8964 N N . GLY B 2 617 ? 137.555 122.095 43.585 1.00 96.63 617 GLY B N 1
ATOM 8965 C CA . GLY B 2 617 ? 137.837 121.880 44.988 1.00 91.79 617 GLY B CA 1
ATOM 8966 C C . GLY B 2 617 ? 136.720 121.139 45.705 1.00 91.26 617 GLY B C 1
ATOM 8967 O O . GLY B 2 617 ? 135.915 120.417 45.107 1.00 90.28 617 GLY B O 1
ATOM 8968 N N . ARG B 2 618 ? 136.680 121.336 47.025 1.00 91.52 618 ARG B N 1
ATOM 8969 C CA . ARG B 2 618 ? 135.752 120.580 47.861 1.00 88.15 618 ARG B CA 1
ATOM 8970 C C . ARG B 2 618 ? 134.306 121.004 47.633 1.00 85.15 618 ARG B C 1
ATOM 8971 O O . ARG B 2 618 ? 133.415 120.152 47.558 1.00 84.97 618 ARG B O 1
ATOM 8979 N N . TYR B 2 619 ? 134.052 122.310 47.520 1.00 82.86 619 TYR B N 1
ATOM 8980 C CA . TYR B 2 619 ? 132.679 122.788 47.375 1.00 83.18 619 TYR B CA 1
ATOM 8981 C C . TYR B 2 619 ? 132.038 122.260 46.098 1.00 90.02 619 TYR B C 1
ATOM 8982 O O . TYR B 2 619 ? 130.854 121.897 46.089 1.00 90.01 619 TYR B O 1
ATOM 8991 N N . TRP B 2 620 ? 132.805 122.218 45.007 1.00 91.99 620 TRP B N 1
ATOM 8992 C CA . TRP B 2 620 ? 132.301 121.659 43.758 1.00 88.88 620 TRP B CA 1
ATOM 8993 C C . TRP B 2 620 ? 131.920 120.195 43.931 1.00 88.11 620 TRP B C 1
ATOM 8994 O O . TRP B 2 620 ? 130.877 119.754 43.434 1.00 90.18 620 TRP B O 1
ATOM 9005 N N . GLU B 2 621 ? 132.753 119.429 44.638 1.00 88.07 621 GLU B N 1
ATOM 9006 C CA . GLU B 2 621 ? 132.441 118.027 44.895 1.00 88.77 621 GLU B CA 1
ATOM 9007 C C . GLU B 2 621 ? 131.180 117.886 45.738 1.00 90.78 621 GLU B C 1
ATOM 9008 O O . GLU B 2 621 ? 130.345 117.014 45.474 1.00 92.86 621 GLU B O 1
ATOM 9014 N N . MET B 2 622 ? 131.026 118.732 46.761 1.00 87.09 622 MET B N 1
ATOM 9015 C CA . MET B 2 622 ? 129.829 118.673 47.595 1.00 82.16 622 MET B CA 1
ATOM 9016 C C . MET B 2 622 ? 128.577 118.983 46.788 1.00 87.77 622 MET B C 1
ATOM 9017 O O . MET B 2 622 ? 127.544 118.324 46.953 1.00 90.00 622 MET B O 1
ATOM 9022 N N . THR B 2 623 ? 128.645 119.987 45.915 1.00 89.10 623 THR B N 1
ATOM 9023 C CA . THR B 2 623 ? 127.475 120.340 45.118 1.00 89.83 623 THR B CA 1
ATOM 9024 C C . THR B 2 623 ? 127.169 119.263 44.082 1.00 94.38 623 THR B C 1
ATOM 9025 O O . THR B 2 623 ? 126.000 119.000 43.777 1.00 99.13 623 THR B O 1
ATOM 9029 N N . ARG B 2 624 ? 128.205 118.622 43.540 1.00 94.15 624 ARG B N 1
ATOM 9030 C CA . ARG B 2 624 ? 128.035 117.530 42.587 1.00 97.21 624 ARG B CA 1
ATOM 9031 C C . ARG B 2 624 ? 127.485 116.252 43.209 1.00 102.22 624 ARG B C 1
ATOM 9032 O O . ARG B 2 624 ? 127.137 115.333 42.462 1.00 106.18 624 ARG B O 1
ATOM 9040 N N . VAL B 2 625 ? 127.404 116.161 44.538 1.00 98.54 625 VAL B N 1
ATOM 9041 C CA . VAL B 2 625 ? 126.809 114.977 45.157 1.00 99.24 625 VAL B CA 1
ATOM 9042 C C . VAL B 2 625 ? 125.335 114.867 44.781 1.00 106.72 625 VAL B C 1
ATOM 9043 O O . VAL B 2 625 ? 124.815 113.766 44.559 1.00 104.38 625 VAL B O 1
ATOM 9047 N N . HIS B 2 626 ? 124.643 116.006 44.691 1.00 109.86 626 HIS B N 1
ATOM 9048 C CA . HIS B 2 626 ? 123.246 115.992 44.265 1.00 113.01 626 HIS B CA 1
ATOM 9049 C C . HIS B 2 626 ? 123.109 115.468 42.841 1.00 113.31 626 HIS B C 1
ATOM 9050 O O . HIS B 2 626 ? 122.188 114.698 42.539 1.00 112.16 626 HIS B O 1
ATOM 9057 N N . LEU B 2 627 ? 124.014 115.873 41.950 1.00 111.38 627 LEU B N 1
ATOM 9058 C CA . LEU B 2 627 ? 123.973 115.434 40.562 1.00 115.59 627 LEU B CA 1
ATOM 9059 C C . LEU B 2 627 ? 124.482 114.012 40.372 1.00 116.29 627 LEU B C 1
ATOM 9060 O O . LEU B 2 627 ? 124.246 113.425 39.310 1.00 113.08 627 LEU B O 1
ATOM 9065 N N . GLY B 2 628 ? 125.167 113.448 41.362 1.00 115.40 628 GLY B N 1
ATOM 9066 C CA . GLY B 2 628 ? 125.675 112.099 41.250 1.00 116.26 628 GLY B CA 1
ATOM 9067 C C . GLY B 2 628 ? 126.922 112.014 40.391 1.00 122.59 628 GLY B C 1
ATOM 9068 O O . GLY B 2 628 ? 127.501 113.016 39.958 1.00 120.13 628 GLY B O 1
ATOM 9069 N N . GLY B 2 629 ? 127.337 110.777 40.142 1.00 125.65 629 GLY B N 1
ATOM 9070 C CA . GLY B 2 629 ? 128.513 110.513 39.334 1.00 119.11 629 GLY B CA 1
ATOM 9071 C C . GLY B 2 629 ? 128.980 109.073 39.416 1.00 110.33 629 GLY B C 1
ATOM 9072 O O . GLY B 2 629 ? 128.201 108.175 39.734 1.00 111.23 629 GLY B O 1
#

InterPro domains:
  IPR003439 ABC transporter-like, ATP-binding domain [PF00005] (352-501)
  IPR003439 ABC transporter-like, ATP-binding domain [PS50893] (335-571)
  IPR003593 AAA+ ATPase domain [SM00382] (361-548)
  IPR011527 ABC transporter type 1, transmembrane domain [PF00664] (18-288)
  IPR011527 ABC transporter type 1, transmembrane domain [PS50929] (18-300)
  IPR017871 ABC transporter-like, conserved site [PS00211] (474-488)
  IPR027417 P-loop containing nucleoside triphosphate hydrolase [G3DSA:3.40.50.300] (326-578)
  IPR027417 P-loop containing nucleoside triphosphate hydrolase [SSF52540] (326-572)
  IPR036640 ABC transporter type 1, transmembrane domain superfamily [G3DSA:1.20.1560.10] (3-315)
  IPR036640 ABC transporter type 1, transmembrane domain superfamily [SSF90123] (6-321)
  IPR039421 Type 1 protein exporter [PTHR43394] (5-573)

Sequence (1191 aa):
QSNMLWALLRQYVRPYRWLLAVVAVLQVISNMASLYLPTVNAAIIDDGVAKGDTARIVELGAVMLGVTALQVVCAVGAVFFGARAATGFGHDLRAAVFTHVTTFSAEEAGRFGAASLLTRTTNDVGHIQQLVQLTVTMLITAPIMSIGGIFMALHQDAGLSWLLLVSVPVLGLANYWIIRHLMPVFTRMQSLIDGINRVLRDQLSGIRVIRAFAREPLERVRFAEANQTLSDSALEAGRWQALMLPVTTLVINVSSVALIWFGGLRIDAGQMQVGSLIAFLAYFMQILMAVLMATFMLVIFPRAAVCADRIGEVLSTQTAITNPADPVRPAAIAGDIGVHDATFCYPGADRPVLQDVSFTVPRGTTTAVVGSTGSGKSTLISLICRLYDVTSGSLRIDGVDVRDLDIEQLWSAIGLVPQRGYLFSGTVAENLRYGRADATDDEMWEALRVAAAADFVRAHPQGLDMPVAQGGINFSGGQRQRLAIARAVIRRPAIYLFDDAFSALDVHTDARVRDALREVAADATVVIVSQRISTVIEADQVVVIDDGRVVGIGTHDTLLADCPIYAEFAESQALTRDFKGSAIRLARRLLPQRALTLAVILLGVGGIAIGVIGPRILGHATDLLFNGVIGRELPAGLTKEQAVEAARARGDGTFADLLSGMDIVPGQGVDFGAVGRTLALALGLYLVAALLVWVQARLLNVTVQRTMVALRAEVQEKIHRLPLSYFDSRQRGEVLSRVTNDVDNIQNSVSMTISQLLTSVLTVFAVLVMMLTISPLLTLFTVVTVPASLWVTRWITRRSQPLFVAQWRNTGRLAAHLEETYSGFTIVKTFGHREAAAGKFAELNSETQQSSFGAQFFSGLVSPATMFIGNLSYVAVAVVGGLQVATGQITLGSIQAFIQYVRQFNQPLTQVAGMYNTLQSGIASAERVFDLLDTEEESADSPRRADVRTGRVEFEHVSFSYVPGTPVIEDLSLVAEPGSTVAIVGPTGAGKTTLVNLLMRFYDVDSGRITIDGVDIASVSRESLRASIGMVLQDTWLFAGTIYDNIAYGRPDADEDEVIEAATAAYVDRFVHTLPNGYDTRVDDDGGAISAGEKQLITIARAVLARPKLLVLDEATSSVDTRTELLIAHAMAELRRDRTSFIIAHRLSTIRDADLILVMDSGRIIERGTHEELLARHGRYWEMTRVHLGG